Protein AF-0000000076161689 (afdb_homodimer)

Radius of gyration: 66.26 Å; Cα contacts (8 Å, |Δi|>4): 2945; chains: 2; bounding box: 105×232×129 Å

Structure (mmCIF, N/CA/C/O backbone):
data_AF-0000000076161689-model_v1
#
loop_
_entity.id
_entity.type
_entity.pdbx_description
1 polymer 'Tripartite motif-containing protein 2/3'
#
loop_
_atom_site.group_PDB
_atom_site.id
_atom_site.type_symbol
_atom_site.label_atom_id
_atom_site.label_alt_id
_atom_site.label_comp_id
_atom_site.label_asym_id
_atom_site.label_entity_id
_atom_site.label_seq_id
_atom_site.pdbx_PDB_ins_code
_atom_site.Cartn_x
_atom_site.Cartn_y
_atom_site.Cartn_z
_atom_site.occupancy
_atom_site.B_iso_or_equiv
_atom_site.auth_seq_id
_atom_site.auth_comp_id
_atom_site.auth_asym_id
_atom_site.auth_atom_id
_atom_site.pdbx_PDB_model_num
ATOM 1 N N . MET A 1 1 ? 11 -125.562 10.906 1 20.52 1 MET A N 1
ATOM 2 C CA . MET A 1 1 ? 11.852 -124.812 9.969 1 20.52 1 MET A CA 1
ATOM 3 C C . MET A 1 1 ? 11.023 -123.875 9.102 1 20.52 1 MET A C 1
ATOM 5 O O . MET A 1 1 ? 11.5 -123.375 8.07 1 20.52 1 MET A O 1
ATOM 9 N N . SER A 1 2 ? 9.891 -123.438 9.508 1 21.42 2 SER A N 1
ATOM 10 C CA . SER A 1 2 ? 8.742 -123 8.711 1 21.42 2 SER A CA 1
ATOM 11 C C . SER A 1 2 ? 9.023 -121.688 8.008 1 21.42 2 SER A C 1
ATOM 13 O O . SER A 1 2 ? 9.406 -120.75 8.648 1 21.42 2 SER A O 1
ATOM 15 N N . THR A 1 3 ? 9.508 -121.75 6.766 1 21.77 3 THR A N 1
ATOM 16 C CA . THR A 1 3 ? 10.219 -120.75 5.926 1 21.77 3 THR A CA 1
ATOM 17 C C . THR A 1 3 ? 9.305 -119.625 5.523 1 21.77 3 THR A C 1
ATOM 19 O O . THR A 1 3 ? 8.352 -119.812 4.766 1 21.77 3 THR A O 1
ATOM 22 N N . GLY A 1 4 ? 8.836 -118.875 6.43 1 22.89 4 GLY A N 1
ATOM 23 C CA . GLY A 1 4 ? 7.758 -117.938 6.211 1 22.89 4 GLY A CA 1
ATOM 24 C C . GLY A 1 4 ? 8.047 -116.938 5.086 1 22.89 4 GLY A C 1
ATOM 25 O O . GLY A 1 4 ? 9.109 -116.312 5.055 1 22.89 4 GLY A O 1
ATOM 26 N N . THR A 1 5 ? 7.613 -117.188 3.891 1 21.14 5 THR A N 1
ATOM 27 C CA . THR A 1 5 ? 7.91 -116.625 2.58 1 21.14 5 THR A CA 1
ATOM 28 C C . THR A 1 5 ? 7.566 -115.125 2.545 1 21.14 5 THR A C 1
ATOM 30 O O . THR A 1 5 ? 6.508 -114.75 3.023 1 21.14 5 THR A O 1
ATOM 33 N N . TYR A 1 6 ? 8.562 -114.25 2.6 1 22.48 6 TYR A N 1
ATOM 34 C CA . TYR A 1 6 ? 8.602 -112.812 2.65 1 22.48 6 TYR A CA 1
ATOM 35 C C . TYR A 1 6 ? 7.859 -112.188 1.468 1 22.48 6 TYR A C 1
ATOM 37 O O . TYR A 1 6 ? 8.305 -112.312 0.323 1 22.48 6 TYR A O 1
ATOM 45 N N . HIS A 1 7 ? 6.582 -112.375 1.318 1 21.75 7 HIS A N 1
ATOM 46 C CA . HIS A 1 7 ? 5.984 -112 0.054 1 21.75 7 HIS A CA 1
ATOM 47 C C . HIS A 1 7 ? 6.125 -110.5 -0.162 1 21.75 7 HIS A C 1
ATOM 49 O O . HIS A 1 7 ? 5.781 -109.688 0.717 1 21.75 7 HIS A O 1
ATOM 55 N N . PRO A 1 8 ? 7.09 -110.062 -0.901 1 19.89 8 PRO A N 1
ATOM 56 C CA . PRO A 1 8 ? 7.438 -108.625 -1.09 1 19.89 8 PRO A CA 1
ATOM 57 C C . PRO A 1 8 ? 6.254 -107.812 -1.563 1 19.89 8 PRO A C 1
ATOM 59 O O . PRO A 1 8 ? 5.504 -108.25 -2.447 1 19.89 8 PRO A O 1
ATOM 62 N N . VAL A 1 9 ? 5.496 -107.25 -0.678 1 21.73 9 VAL A N 1
ATOM 63 C CA . VAL A 1 9 ? 4.281 -106.5 -0.923 1 21.73 9 VAL A CA 1
ATOM 64 C C . VAL A 1 9 ? 4.555 -105.375 -1.964 1 21.73 9 VAL A C 1
ATOM 66 O O . VAL A 1 9 ? 5.441 -104.562 -1.778 1 21.73 9 VAL A O 1
ATOM 69 N N . MET A 1 10 ? 4.516 -105.75 -3.236 1 19.19 10 MET A N 1
ATOM 70 C CA . MET A 1 10 ? 4.703 -104.875 -4.398 1 19.19 10 MET A CA 1
ATOM 71 C C . MET A 1 10 ? 3.912 -103.562 -4.254 1 19.19 10 MET A C 1
ATOM 73 O O . MET A 1 10 ? 2.701 -103.625 -4.027 1 19.19 10 MET A O 1
ATOM 77 N N . THR A 1 11 ? 4.488 -102.625 -3.568 1 20.64 11 THR A N 1
ATOM 78 C CA . THR A 1 11 ? 4.078 -101.25 -3.312 1 20.64 11 THR A CA 1
ATOM 79 C C . THR A 1 11 ? 3.535 -100.562 -4.582 1 20.64 11 THR A C 1
ATOM 81 O O . THR A 1 11 ? 4.215 -100.562 -5.613 1 20.64 11 THR A O 1
ATOM 84 N N . GLN A 1 12 ? 2.354 -100.875 -4.922 1 21.53 12 GLN A N 1
ATOM 85 C CA . GLN A 1 12 ? 1.688 -100.438 -6.152 1 21.53 12 GLN A CA 1
ATOM 86 C C . GLN A 1 12 ? 1.974 -99 -6.461 1 21.53 12 GLN A C 1
ATOM 88 O O . GLN A 1 12 ? 2.027 -98.125 -5.555 1 21.53 12 GLN A O 1
ATOM 93 N N . PRO A 1 13 ? 2.688 -98.812 -7.598 1 21.22 13 PRO A N 1
ATOM 94 C CA . PRO A 1 13 ? 3.123 -97.438 -7.984 1 21.22 13 PRO A CA 1
ATOM 95 C C . PRO A 1 13 ? 1.995 -96.438 -7.922 1 21.22 13 PRO A C 1
ATOM 97 O O . PRO A 1 13 ? 0.84 -96.75 -8.203 1 21.22 13 PRO A O 1
ATOM 100 N N . PHE A 1 14 ? 1.988 -95.625 -6.875 1 22.86 14 PHE A N 1
ATOM 101 C CA . PHE A 1 14 ? 1.058 -94.5 -6.707 1 22.86 14 PHE A CA 1
ATOM 102 C C . PHE A 1 14 ? 0.894 -93.75 -8.008 1 22.86 14 PHE A C 1
ATOM 104 O O . PHE A 1 14 ? 1.88 -93.312 -8.602 1 22.86 14 PHE A O 1
ATOM 111 N N . ARG A 1 15 ? 0.041 -94.125 -8.898 1 24.28 15 ARG A N 1
ATOM 112 C CA . ARG A 1 15 ? -0.392 -93.438 -10.117 1 24.28 15 ARG A CA 1
ATOM 113 C C . ARG A 1 15 ? -0.561 -92 -9.883 1 24.28 15 ARG A C 1
ATOM 115 O O . ARG A 1 15 ? -1.323 -91.562 -9.008 1 24.28 15 ARG A O 1
ATOM 122 N N . VAL A 1 16 ? 0.512 -91.375 -10.039 1 25.28 16 VAL A N 1
ATOM 123 C CA . VAL A 1 16 ? 0.606 -89.875 -10.008 1 25.28 16 VAL A CA 1
ATOM 124 C C . VAL A 1 16 ? -0.542 -89.312 -10.812 1 25.28 16 VAL A C 1
ATOM 126 O O . VAL A 1 16 ? -0.515 -89.312 -12.039 1 25.28 16 VAL A O 1
ATOM 129 N N . GLN A 1 17 ? -1.638 -89.875 -10.742 1 23.42 17 GLN A N 1
ATOM 130 C CA . GLN A 1 17 ? -2.549 -89.312 -11.742 1 23.42 17 GLN A CA 1
ATOM 131 C C . GLN A 1 17 ? -2.639 -87.812 -11.641 1 23.42 17 GLN A C 1
ATOM 133 O O . GLN A 1 17 ? -3.42 -87.188 -12.352 1 23.42 17 GLN A O 1
ATOM 138 N N . SER A 1 18 ? -2.262 -87.312 -10.445 1 22.92 18 SER A N 1
ATOM 139 C CA . SER A 1 18 ? -2.617 -85.938 -10.734 1 22.92 18 SER A CA 1
ATOM 140 C C . SER A 1 18 ? -1.813 -85.375 -11.914 1 22.92 18 SER A C 1
ATOM 142 O O . SER A 1 18 ? -0.583 -85.438 -11.914 1 22.92 18 SER A O 1
ATOM 144 N N . LYS A 1 19 ? -2.275 -85.5 -13.141 1 29.8 19 LYS A N 1
ATOM 145 C CA . LYS A 1 19 ? -1.945 -84.688 -14.297 1 29.8 19 LYS A CA 1
ATOM 146 C C . LYS A 1 19 ? -1.659 -83.25 -13.883 1 29.8 19 LYS A C 1
ATOM 148 O O . LYS A 1 19 ? -2.582 -82.5 -13.586 1 29.8 19 LYS A O 1
ATOM 153 N N . THR A 1 20 ? -0.752 -83.125 -12.938 1 27.05 20 THR A N 1
ATOM 154 C CA . THR A 1 20 ? -0.222 -81.812 -12.602 1 27.05 20 THR A CA 1
ATOM 155 C C . THR A 1 20 ? -0.155 -80.938 -13.836 1 27.05 20 THR A C 1
ATOM 157 O O . THR A 1 20 ? 0.771 -81.062 -14.641 1 27.05 20 THR A O 1
ATOM 160 N N . SER A 1 21 ? -1.237 -80.938 -14.523 1 30.31 21 SER A N 1
ATOM 161 C CA . SER A 1 21 ? -1.254 -80.062 -15.664 1 30.31 21 SER A CA 1
ATOM 162 C C . SER A 1 21 ? -0.557 -78.75 -15.328 1 30.31 21 SER A C 1
ATOM 164 O O . SER A 1 21 ? -0.865 -78.062 -14.312 1 30.31 21 SER A O 1
ATOM 166 N N . ILE A 1 22 ? 0.67 -78.562 -15.469 1 32.72 22 ILE A N 1
ATOM 167 C CA . ILE A 1 22 ? 1.557 -77.438 -15.461 1 32.72 22 ILE A CA 1
ATOM 168 C C . ILE A 1 22 ? 0.802 -76.188 -15.961 1 32.72 22 ILE A C 1
ATOM 170 O O . ILE A 1 22 ? 1.415 -75.188 -16.328 1 32.72 22 ILE A O 1
ATOM 174 N N . ARG A 1 23 ? -0.477 -76.312 -16.375 1 38.06 23 ARG A N 1
ATOM 175 C CA . ARG A 1 23 ? -1.057 -75.125 -17.047 1 38.06 23 ARG A CA 1
ATOM 176 C C . ARG A 1 23 ? -1.142 -73.938 -16.109 1 38.06 23 ARG A C 1
ATOM 178 O O . ARG A 1 23 ? -1.622 -74.062 -14.984 1 38.06 23 ARG A O 1
ATOM 185 N N . PRO A 1 24 ? -0.338 -72.875 -16.219 1 38.34 24 PRO A N 1
ATOM 186 C CA . PRO A 1 24 ? -0.376 -71.625 -15.414 1 38.34 24 PRO A CA 1
ATOM 187 C C . PRO A 1 24 ? -1.799 -71.188 -15.086 1 38.34 24 PRO A C 1
ATOM 189 O O . PRO A 1 24 ? -2.707 -71.375 -15.906 1 38.34 24 PRO A O 1
ATOM 192 N N . GLN A 1 25 ? -2.348 -71.25 -13.914 1 40.84 25 GLN A N 1
ATOM 193 C CA . GLN A 1 25 ? -3.602 -70.75 -13.406 1 40.84 25 GLN A CA 1
ATOM 194 C C . GLN A 1 25 ? -3.934 -69.375 -14.094 1 40.84 25 GLN A C 1
ATOM 196 O O . GLN A 1 25 ? -3.047 -68.562 -14.32 1 40.84 25 GLN A O 1
ATOM 201 N N . ILE A 1 26 ? -5.02 -69.312 -15.008 1 51.94 26 ILE A N 1
ATOM 202 C CA . ILE A 1 26 ? -5.691 -68.188 -15.711 1 51.94 26 ILE A CA 1
ATOM 203 C C . ILE A 1 26 ? -5.711 -66.938 -14.844 1 51.94 26 ILE A C 1
ATOM 205 O O . ILE A 1 26 ? -6.355 -65.938 -15.188 1 51.94 26 ILE A O 1
ATOM 209 N N . GLU A 1 27 ? -5.043 -66.875 -13.672 1 47.16 27 GLU A N 1
ATOM 210 C CA . GLU A 1 27 ? -5.211 -65.812 -12.68 1 47.16 27 GLU A CA 1
ATOM 211 C C . GLU A 1 27 ? -4.922 -64.438 -13.281 1 47.16 27 GLU A C 1
ATOM 213 O O . GLU A 1 27 ? -5.387 -63.406 -12.766 1 47.16 27 GLU A O 1
ATOM 218 N N . HIS A 1 28 ? -4.422 -64.375 -14.531 1 58.31 28 HIS A N 1
ATOM 219 C CA . HIS A 1 28 ? -3.969 -63 -14.852 1 58.31 28 HIS A CA 1
ATOM 220 C C . HIS A 1 28 ? -4.77 -62.406 -16.016 1 58.31 28 HIS A C 1
ATOM 222 O O . HIS A 1 28 ? -4.379 -61.406 -16.594 1 58.31 28 HIS A O 1
ATOM 228 N N . VAL A 1 29 ? -5.934 -63 -16.422 1 68.62 29 VAL A N 1
ATOM 229 C CA . VAL A 1 29 ? -6.684 -62.438 -17.531 1 68.62 29 VAL A CA 1
ATOM 230 C C . VAL A 1 29 ? -7.582 -61.312 -17.031 1 68.62 29 VAL A C 1
ATOM 232 O O . VAL A 1 29 ? -8.328 -61.5 -16.062 1 68.62 29 VAL A O 1
ATOM 235 N N . ARG A 1 30 ? -7.457 -60.125 -17.547 1 71.56 30 ARG A N 1
ATOM 236 C CA . ARG A 1 30 ? -8.273 -58.969 -17.156 1 71.56 30 ARG A CA 1
ATOM 237 C C . ARG A 1 30 ? -9.742 -59.188 -17.516 1 71.56 30 ARG A C 1
ATOM 239 O O . ARG A 1 30 ? -10.047 -59.844 -18.516 1 71.56 30 ARG A O 1
ATOM 246 N N . GLN A 1 31 ? -10.602 -58.688 -16.766 1 72.31 31 GLN A N 1
ATOM 247 C CA . GLN A 1 31 ? -12.039 -58.781 -16.984 1 72.31 31 GLN A CA 1
ATOM 248 C C . GLN A 1 31 ? -12.422 -58.188 -18.344 1 72.31 31 GLN A C 1
ATOM 250 O O . GLN A 1 31 ? -13.305 -58.719 -19.016 1 72.31 31 GLN A O 1
ATOM 255 N N . LYS A 1 32 ? -11.711 -57.156 -18.766 1 77.88 32 LYS A N 1
ATOM 256 C CA . LYS A 1 32 ? -11.984 -56.469 -20.031 1 77.88 32 LYS A CA 1
ATOM 257 C C . LYS A 1 32 ? -11.766 -57.406 -21.219 1 77.88 32 LYS A C 1
ATOM 259 O O . LYS A 1 32 ? -12.367 -57.219 -22.281 1 77.88 32 LYS A O 1
ATOM 264 N N . PHE A 1 33 ? -10.992 -58.344 -20.938 1 83.31 33 PHE A N 1
ATOM 265 C CA . PHE A 1 33 ? -10.68 -59.312 -22 1 83.31 33 PHE A CA 1
ATOM 266 C C . PHE A 1 33 ? -11.844 -60.25 -22.25 1 83.31 33 PHE A C 1
ATOM 268 O O . PHE A 1 33 ? -11.984 -60.812 -23.344 1 83.31 33 PHE A O 1
ATOM 275 N N . LEU A 1 34 ? -12.727 -60.438 -21.312 1 84.5 34 LEU A N 1
ATOM 276 C CA . LEU A 1 34 ? -13.758 -61.469 -21.344 1 84.5 34 LEU A CA 1
ATOM 277 C C . LEU A 1 34 ? -15.102 -60.875 -21.766 1 84.5 34 LEU A C 1
ATOM 279 O O . LEU A 1 34 ? -16.047 -61.625 -22.062 1 84.5 34 LEU A O 1
ATOM 283 N N . GLU A 1 35 ? -15.172 -59.562 -21.812 1 87.12 35 GLU A N 1
ATOM 284 C CA . GLU A 1 35 ? -16.422 -58.875 -22.125 1 87.12 35 GLU A CA 1
ATOM 285 C C . GLU A 1 35 ? -16.266 -58 -23.359 1 87.12 35 GLU A C 1
ATOM 287 O O . GLU A 1 35 ? -15.164 -57.5 -23.641 1 87.12 35 GLU A O 1
ATOM 292 N N . CYS A 1 36 ? -17.297 -57.875 -24.062 1 90.19 36 CYS A N 1
ATOM 293 C CA . CYS A 1 36 ? -17.312 -56.938 -25.203 1 90.19 36 CYS A CA 1
ATOM 294 C C . CYS A 1 36 ? -17.266 -55.5 -24.719 1 90.19 36 CYS A C 1
ATOM 296 O O . CYS A 1 36 ? -18.047 -55.094 -23.859 1 90.19 36 CYS A O 1
ATOM 298 N N . TYR A 1 37 ? -16.453 -54.719 -25.297 1 85.38 37 TYR A N 1
ATOM 299 C CA . TYR A 1 37 ? -16.219 -53.344 -24.906 1 85.38 37 TYR A CA 1
ATOM 300 C C . TYR A 1 37 ? -17.438 -52.469 -25.203 1 85.38 37 TYR A C 1
ATOM 302 O O . TYR A 1 37 ? -17.672 -51.5 -24.5 1 85.38 37 TYR A O 1
ATOM 310 N N . VAL A 1 38 ? -18.25 -52.844 -26.172 1 89.25 38 VAL A N 1
ATOM 311 C CA . VAL A 1 38 ? -19.344 -52.031 -26.656 1 89.25 38 VAL A CA 1
ATOM 312 C C . VAL A 1 38 ? -20.609 -52.312 -25.844 1 89.25 38 VAL A C 1
ATOM 314 O O . VAL A 1 38 ? -21.219 -51.406 -25.297 1 89.25 38 VAL A O 1
ATOM 317 N N . CYS A 1 39 ? -21 -53.594 -25.703 1 90.31 39 CYS A N 1
ATOM 318 C CA . CYS A 1 39 ? -22.266 -53.906 -25.031 1 90.31 39 CYS A CA 1
ATOM 319 C C . CYS A 1 39 ? -22.016 -54.344 -23.594 1 90.31 39 CYS A C 1
ATOM 321 O O . CYS A 1 39 ? -22.953 -54.5 -22.812 1 90.31 39 CYS A O 1
ATOM 323 N N . ASN A 1 40 ? -20.844 -54.75 -23.203 1 88.12 40 ASN A N 1
ATOM 324 C CA . ASN A 1 40 ? -20.422 -55.125 -21.859 1 88.12 40 ASN A CA 1
ATOM 325 C C . ASN A 1 40 ? -20.984 -56.5 -21.469 1 88.12 40 ASN A C 1
ATOM 327 O O . ASN A 1 40 ? -21.141 -56.781 -20.281 1 88.12 40 ASN A O 1
ATOM 331 N N . GLU A 1 41 ? -21.297 -57.219 -22.422 1 84.75 41 GLU A N 1
ATOM 332 C CA . GLU A 1 41 ? -21.766 -58.562 -22.156 1 84.75 41 GLU A CA 1
ATOM 333 C C . GLU A 1 41 ? -20.625 -59.562 -22.312 1 84.75 41 GLU A C 1
ATOM 335 O O . GLU A 1 41 ? -19.688 -59.344 -23.078 1 84.75 41 GLU A O 1
ATOM 340 N N . ASP A 1 42 ? -20.719 -60.688 -21.641 1 84.56 42 ASP A N 1
ATOM 341 C CA . ASP A 1 42 ? -19.734 -61.75 -21.781 1 84.56 42 ASP A CA 1
ATOM 342 C C . ASP A 1 42 ? -19.812 -62.375 -23.156 1 84.56 42 ASP A C 1
ATOM 344 O O . ASP A 1 42 ? -20.906 -62.562 -23.703 1 84.56 42 ASP A O 1
ATOM 348 N N . PHE A 1 43 ? -18.656 -62.625 -23.703 1 87.38 43 PHE A N 1
ATOM 349 C CA . PHE A 1 43 ? -18.625 -63.312 -24.984 1 87.38 43 PHE A CA 1
ATOM 350 C C . PHE A 1 43 ? -19.219 -64.688 -24.859 1 87.38 43 PHE A C 1
ATOM 352 O O . PHE A 1 43 ? -19.078 -65.375 -23.828 1 87.38 43 PHE A O 1
ATOM 359 N N . ASN A 1 44 ? -19.953 -65.188 -25.844 1 79.88 44 ASN A N 1
ATOM 360 C CA . ASN A 1 44 ? -20.516 -66.5 -25.875 1 79.88 44 ASN A CA 1
ATOM 361 C C . ASN A 1 44 ? -20.562 -67.062 -27.297 1 79.88 44 ASN A C 1
ATOM 363 O O . ASN A 1 44 ? -20.125 -66.438 -28.234 1 79.88 44 ASN A O 1
ATOM 367 N N . GLU A 1 45 ? -21 -68.312 -27.406 1 78.12 45 GLU A N 1
ATOM 368 C CA . GLU A 1 45 ? -20.953 -69 -28.703 1 78.12 45 GLU A CA 1
ATOM 369 C C . GLU A 1 45 ? -22.25 -68.812 -29.469 1 78.12 45 GLU A C 1
ATOM 371 O O . GLU A 1 45 ? -22.391 -69.25 -30.609 1 78.12 45 GLU A O 1
ATOM 376 N N . THR A 1 46 ? -23.125 -67.938 -29.047 1 76.88 46 THR A N 1
ATOM 377 C CA . THR A 1 46 ? -24.438 -67.812 -29.672 1 76.88 46 THR A CA 1
ATOM 378 C C . THR A 1 46 ? -24.672 -66.375 -30.172 1 76.88 46 THR A C 1
ATOM 380 O O . THR A 1 46 ? -24.516 -66.125 -31.359 1 76.88 46 THR A O 1
ATOM 383 N N . ASP A 1 47 ? -24.812 -65.438 -29.266 1 77.38 47 ASP A N 1
ATOM 384 C CA . ASP A 1 47 ? -25.203 -64.062 -29.656 1 77.38 47 ASP A CA 1
ATOM 385 C C . ASP A 1 47 ? -24.016 -63.125 -29.516 1 77.38 47 ASP A C 1
ATOM 387 O O . ASP A 1 47 ? -24.016 -62.062 -30.125 1 77.38 47 ASP A O 1
ATOM 391 N N . HIS A 1 48 ? -23.156 -63.5 -28.703 1 88.62 48 HIS A N 1
ATOM 392 C CA . HIS A 1 48 ? -22.016 -62.594 -28.484 1 88.62 48 HIS A CA 1
ATOM 393 C C . HIS A 1 48 ? -20.703 -63.281 -28.844 1 88.62 48 HIS A C 1
ATOM 395 O O . HIS A 1 48 ? -19.766 -63.312 -28.047 1 88.62 48 HIS A O 1
ATOM 401 N N . ILE A 1 49 ? -20.594 -63.719 -30.125 1 90.19 49 ILE A N 1
ATOM 402 C CA . ILE A 1 49 ? -19.406 -64.375 -30.641 1 90.19 49 ILE A CA 1
ATOM 403 C C . ILE A 1 49 ? -18.266 -63.406 -30.797 1 90.19 49 ILE A C 1
ATOM 405 O O . ILE A 1 49 ? -18.406 -62.406 -31.484 1 90.19 49 ILE A O 1
ATOM 409 N N . PRO A 1 50 ? -17.203 -63.656 -30.141 1 93.06 50 PRO A N 1
ATOM 410 C CA . PRO A 1 50 ? -16.078 -62.719 -30.203 1 93.06 50 PRO A CA 1
ATOM 411 C C . PRO A 1 50 ? -15.406 -62.688 -31.578 1 93.06 50 PRO A C 1
ATOM 413 O O . PRO A 1 50 ? -15.031 -63.75 -32.094 1 93.06 50 PRO A O 1
ATOM 416 N N . ARG A 1 51 ? -15.336 -61.562 -32.156 1 93.38 51 ARG A N 1
ATOM 417 C CA . ARG A 1 51 ? -14.625 -61.344 -33.438 1 93.38 51 ARG A CA 1
ATOM 418 C C . ARG A 1 51 ? -13.477 -60.344 -33.25 1 93.38 51 ARG A C 1
ATOM 420 O O . ARG A 1 51 ? -13.656 -59.281 -32.625 1 93.38 51 ARG A O 1
ATOM 427 N N . THR A 1 52 ? -12.297 -60.688 -33.656 1 94.44 52 THR A N 1
ATOM 428 C CA . THR A 1 52 ? -11.102 -59.906 -33.406 1 94.44 52 THR A CA 1
ATOM 429 C C . THR A 1 52 ? -10.75 -59.062 -34.625 1 94.44 52 THR A C 1
ATOM 431 O O . THR A 1 52 ? -10.727 -59.594 -35.75 1 94.44 52 THR A O 1
ATOM 434 N N . LEU A 1 53 ? -10.539 -57.781 -34.438 1 94.06 53 LEU A N 1
ATOM 435 C CA . LEU A 1 53 ? -10.109 -56.875 -35.469 1 94.06 53 LEU A CA 1
ATOM 436 C C . LEU A 1 53 ? -8.594 -56.938 -35.656 1 94.06 53 LEU A C 1
ATOM 438 O O . LEU A 1 53 ? -7.883 -57.469 -34.812 1 94.06 53 LEU A O 1
ATOM 442 N N . PRO A 1 54 ? -8.086 -56.406 -36.812 1 92.69 54 PRO A N 1
ATOM 443 C CA . PRO A 1 54 ? -6.641 -56.438 -37.062 1 92.69 54 PRO A CA 1
ATOM 444 C C . PRO A 1 54 ? -5.863 -55.688 -35.969 1 92.69 54 PRO A C 1
ATOM 446 O O . PRO A 1 54 ? -4.676 -55.938 -35.781 1 92.69 54 PRO A O 1
ATOM 449 N N . CYS A 1 55 ? -6.492 -54.812 -35.25 1 94.12 55 CYS A N 1
ATOM 450 C CA . CYS A 1 55 ? -5.852 -54.094 -34.156 1 94.12 55 CYS A CA 1
ATOM 451 C C . CYS A 1 55 ? -5.824 -54.938 -32.875 1 94.12 55 CYS A C 1
ATOM 453 O O . CYS A 1 55 ? -5.391 -54.469 -31.828 1 94.12 55 CYS A O 1
ATOM 455 N N . LEU A 1 56 ? -6.344 -56.125 -32.938 1 93.88 56 LEU A N 1
ATOM 456 C CA . LEU A 1 56 ? -6.352 -57.156 -31.922 1 93.88 56 LEU A CA 1
ATOM 457 C C . LEU A 1 56 ? -7.367 -56.844 -30.828 1 93.88 56 LEU A C 1
ATOM 459 O O . LEU A 1 56 ? -7.355 -57.438 -29.766 1 93.88 56 LEU A O 1
ATOM 463 N N . HIS A 1 57 ? -8.141 -55.844 -31.062 1 92.56 57 HIS A N 1
ATOM 464 C CA . HIS A 1 57 ? -9.289 -55.625 -30.203 1 92.56 57 HIS A CA 1
ATOM 465 C C . HIS A 1 57 ? -10.492 -56.469 -30.641 1 92.56 57 HIS A C 1
ATOM 467 O O . HIS A 1 57 ? -10.617 -56.781 -31.828 1 92.56 57 HIS A O 1
ATOM 473 N N . CYS A 1 58 ? -11.227 -56.844 -29.672 1 93.31 58 CYS A N 1
ATOM 474 C CA . CYS A 1 58 ? -12.305 -57.812 -29.938 1 93.31 58 CYS A CA 1
ATOM 475 C C . CYS A 1 58 ? -13.664 -57.188 -29.641 1 93.31 58 CYS A C 1
ATOM 477 O O . CYS A 1 58 ? -13.82 -56.469 -28.641 1 93.31 58 CYS A O 1
ATOM 479 N N . VAL A 1 59 ? -14.633 -57.375 -30.562 1 93.62 59 VAL A N 1
ATOM 480 C CA . VAL A 1 59 ? -16.016 -56.969 -30.422 1 93.62 59 VAL A CA 1
ATOM 481 C C . VAL A 1 59 ? -16.953 -58.125 -30.781 1 93.62 59 VAL A C 1
ATOM 483 O O . VAL A 1 59 ? -16.609 -58.969 -31.609 1 93.62 59 VAL A O 1
ATOM 486 N N . CYS A 1 60 ? -18.062 -58.281 -30.078 1 93.56 60 CYS A N 1
ATOM 487 C CA . CYS A 1 60 ? -18.984 -59.344 -30.406 1 93.56 60 CYS A CA 1
ATOM 488 C C . CYS A 1 60 ? -19.641 -59.125 -31.75 1 93.56 60 CYS A C 1
ATOM 490 O O . CYS A 1 60 ? -19.719 -57.969 -32.219 1 93.56 60 CYS A O 1
ATOM 492 N N . GLU A 1 61 ? -20.125 -60.125 -32.344 1 93.44 61 GLU A N 1
ATOM 493 C CA . GLU A 1 61 ? -20.656 -60.094 -33.719 1 93.44 61 GLU A CA 1
ATOM 494 C C . GLU A 1 61 ? -21.828 -59.125 -33.812 1 93.44 61 GLU A C 1
ATOM 496 O O . GLU A 1 61 ? -21.922 -58.344 -34.781 1 93.44 61 GLU A O 1
ATOM 501 N N . VAL A 1 62 ? -22.703 -59 -32.812 1 91.94 62 VAL A N 1
ATOM 502 C CA . VAL A 1 62 ? -23.875 -58.125 -32.844 1 91.94 62 VAL A CA 1
ATOM 503 C C . VAL A 1 62 ? -23.438 -56.656 -32.812 1 91.94 62 VAL A C 1
ATOM 505 O O . VAL A 1 62 ? -23.938 -55.875 -33.625 1 91.94 62 VAL A O 1
ATOM 508 N N . CYS A 1 63 ? -22.578 -56.406 -31.922 1 93.62 63 CYS A N 1
ATOM 509 C CA . CYS A 1 63 ? -22.078 -55.062 -31.797 1 93.62 63 CYS A CA 1
ATOM 510 C C . CYS A 1 63 ? -21.266 -54.656 -33.031 1 93.62 63 CYS A C 1
ATOM 512 O O . CYS A 1 63 ? -21.312 -53.5 -33.438 1 93.62 63 CYS A O 1
ATOM 514 N N . MET A 1 64 ? -20.5 -55.531 -33.594 1 93.5 64 MET A N 1
ATOM 515 C CA . MET A 1 64 ? -19.703 -55.281 -34.781 1 93.5 64 MET A CA 1
ATOM 516 C C . MET A 1 64 ? -20.594 -54.844 -35.938 1 93.5 64 MET A C 1
ATOM 518 O O . MET A 1 64 ? -20.219 -53.969 -36.719 1 93.5 64 MET A O 1
ATOM 522 N N . GLU A 1 65 ? -21.719 -55.469 -36 1 91.75 65 GLU A N 1
ATOM 523 C CA . GLU A 1 65 ? -22.672 -55.094 -37.031 1 91.75 65 GLU A CA 1
ATOM 524 C C . GLU A 1 65 ? -23.188 -53.688 -36.875 1 91.75 65 GLU A C 1
ATOM 526 O O . GLU A 1 65 ? -23.391 -52.969 -37.844 1 91.75 65 GLU A O 1
ATOM 531 N N . SER A 1 66 ? -23.359 -53.406 -35.656 1 90.88 66 SER A N 1
ATOM 532 C CA . SER A 1 66 ? -23.844 -52.062 -35.344 1 90.88 66 SER A CA 1
ATOM 533 C C . SER A 1 66 ? -22.781 -51 -35.656 1 90.88 66 SER A C 1
ATOM 535 O O . SER A 1 66 ? -23.109 -49.844 -35.969 1 90.88 66 SER A O 1
ATOM 537 N N . LEU A 1 67 ? -21.5 -51.312 -35.5 1 91.25 67 LEU A N 1
ATOM 538 C CA . LEU A 1 67 ? -20.391 -50.375 -35.688 1 91.25 67 LEU A CA 1
ATOM 539 C C . LEU A 1 67 ? -20.031 -50.25 -37.188 1 91.25 67 LEU A C 1
ATOM 541 O O . LEU A 1 67 ? -19.328 -49.312 -37.562 1 91.25 67 LEU A O 1
ATOM 545 N N . LYS A 1 68 ? -20.516 -51.156 -37.969 1 90.62 68 LYS A N 1
ATOM 546 C CA . LYS A 1 68 ? -20.172 -51.219 -39.406 1 90.62 68 LYS A CA 1
ATOM 547 C C . LYS A 1 68 ? -20.766 -50.031 -40.125 1 90.62 68 LYS A C 1
ATOM 549 O O . LYS A 1 68 ? -21.953 -49.719 -40 1 90.62 68 LYS A O 1
ATOM 554 N N . THR A 1 69 ? -19.875 -49.219 -40.656 1 84 69 THR A N 1
ATOM 555 C CA . THR A 1 69 ? -20.281 -48.156 -41.562 1 84 69 THR A CA 1
ATOM 556 C C . THR A 1 69 ? -19.812 -48.469 -42.969 1 84 69 THR A C 1
ATOM 558 O O . THR A 1 69 ? -18.609 -48.469 -43.25 1 84 69 THR A O 1
ATOM 561 N N . ARG A 1 70 ? -20.688 -48.688 -43.906 1 82.06 70 ARG A N 1
ATOM 562 C CA . ARG A 1 70 ? -20.422 -49.031 -45.312 1 82.06 70 ARG A CA 1
ATOM 563 C C . ARG A 1 70 ? -19.562 -50.281 -45.375 1 82.06 70 ARG A C 1
ATOM 565 O O . ARG A 1 70 ? -20.016 -51.375 -45 1 82.06 70 ARG A O 1
ATOM 572 N N . ASP A 1 71 ? -18.234 -50.031 -45.594 1 86.38 71 ASP A N 1
ATOM 573 C CA . ASP A 1 71 ? -17.422 -51.25 -45.75 1 86.38 71 ASP A CA 1
ATOM 574 C C . ASP A 1 71 ? -16.25 -51.25 -44.781 1 86.38 71 ASP A C 1
ATOM 576 O O . ASP A 1 71 ? -15.234 -51.906 -45.031 1 86.38 71 ASP A O 1
ATOM 580 N N . SER A 1 72 ? -16.5 -50.469 -43.656 1 91 72 SER A N 1
ATOM 581 C CA . SER A 1 72 ? -15.43 -50.438 -42.656 1 91 72 SER A CA 1
ATOM 582 C C . SER A 1 72 ? -15.992 -50.406 -41.25 1 91 72 SER A C 1
ATOM 584 O O . SER A 1 72 ? -17.156 -50.062 -41.031 1 91 72 SER A O 1
ATOM 586 N N . VAL A 1 73 ? -15.211 -50.844 -40.281 1 93.44 73 VAL A N 1
ATOM 587 C CA . VAL A 1 73 ? -15.523 -50.781 -38.844 1 93.44 73 VAL A CA 1
ATOM 588 C C . VAL A 1 73 ? -14.445 -49.969 -38.125 1 93.44 73 VAL A C 1
ATOM 590 O O . VAL A 1 73 ? -13.25 -50.219 -38.312 1 93.44 73 VAL A O 1
ATOM 593 N N . VAL A 1 74 ? -14.891 -48.938 -37.438 1 91.81 74 VAL A N 1
ATOM 594 C CA . VAL A 1 74 ? -13.969 -48.188 -36.625 1 91.81 74 VAL A CA 1
ATOM 595 C C . VAL A 1 74 ? -13.93 -48.781 -35.219 1 91.81 74 VAL A C 1
ATOM 597 O O . VAL A 1 74 ? -14.961 -48.875 -34.531 1 91.81 74 VAL A O 1
ATOM 600 N N . CYS A 1 75 ? -12.734 -49.25 -34.844 1 93.62 75 CYS A N 1
ATOM 601 C CA . CYS A 1 75 ? -12.602 -49.875 -33.531 1 93.62 75 CYS A CA 1
ATOM 602 C C . CYS A 1 75 ? -12.922 -48.875 -32.406 1 93.62 75 CYS A C 1
ATOM 604 O O . CYS A 1 75 ? -12.32 -47.781 -32.344 1 93.62 75 CYS A O 1
ATOM 606 N N . PRO A 1 76 ? -13.812 -49.094 -31.625 1 90 76 PRO A N 1
ATOM 607 C CA . PRO A 1 76 ? -14.203 -48.156 -30.562 1 90 76 PRO A CA 1
ATOM 608 C C . PRO A 1 76 ? -13.109 -47.969 -29.516 1 90 76 PRO A C 1
ATOM 610 O O . PRO A 1 76 ? -13.133 -46.969 -28.781 1 90 76 PRO A O 1
ATOM 613 N N . GLU A 1 77 ? -12.172 -48.875 -29.344 1 88.94 77 GLU A N 1
ATOM 614 C CA . GLU A 1 77 ? -11.133 -48.812 -28.328 1 88.94 77 GLU A CA 1
ATOM 615 C C . GLU A 1 77 ? -9.938 -48 -28.812 1 88.94 77 GLU A C 1
ATOM 617 O O . GLU A 1 77 ? -9.375 -47.188 -28.062 1 88.94 77 GLU A O 1
ATOM 622 N N . CYS A 1 78 ? -9.5 -48.188 -30.094 1 90.94 78 CYS A N 1
ATOM 623 C CA . CYS A 1 78 ? -8.289 -47.5 -30.562 1 90.94 78 CYS A CA 1
ATOM 624 C C . CYS A 1 78 ? -8.617 -46.531 -31.703 1 90.94 78 CYS A C 1
ATOM 626 O O . CYS A 1 78 ? -7.734 -45.844 -32.188 1 90.94 78 CYS A O 1
ATOM 628 N N . ASN A 1 79 ? -9.875 -46.469 -32.25 1 89.94 79 ASN A N 1
ATOM 629 C CA . ASN A 1 79 ? -10.383 -45.531 -33.25 1 89.94 79 ASN A CA 1
ATOM 630 C C . ASN A 1 79 ? -9.773 -45.812 -34.625 1 89.94 79 ASN A C 1
ATOM 632 O O . ASN A 1 79 ? -9.82 -44.969 -35.5 1 89.94 79 ASN A O 1
ATOM 636 N N . GLU A 1 80 ? -9.117 -46.969 -34.75 1 91.31 80 GLU A N 1
ATOM 637 C CA . GLU A 1 80 ? -8.586 -47.344 -36.062 1 91.31 80 GLU A CA 1
ATOM 638 C C . GLU A 1 80 ? -9.688 -47.906 -36.938 1 91.31 80 GLU A C 1
ATOM 640 O O . GLU A 1 80 ? -10.555 -48.656 -36.469 1 91.31 80 GLU A O 1
ATOM 645 N N . SER A 1 81 ? -9.641 -47.688 -38.219 1 92.31 81 SER A N 1
ATOM 646 C CA . SER A 1 81 ? -10.625 -48.156 -39.188 1 92.31 81 SER A CA 1
ATOM 647 C C . SER A 1 81 ? -10.141 -49.406 -39.906 1 92.31 81 SER A C 1
ATOM 649 O O . SER A 1 81 ? -9 -49.469 -40.375 1 92.31 81 SER A O 1
ATOM 651 N N . HIS A 1 82 ? -10.961 -50.469 -39.938 1 93.38 82 HIS A N 1
ATOM 652 C CA . HIS A 1 82 ? -10.633 -51.75 -40.594 1 93.38 82 HIS A CA 1
ATOM 653 C C . HIS A 1 82 ? -11.68 -52.125 -41.625 1 93.38 82 HIS A C 1
ATOM 655 O O . HIS A 1 82 ? -12.883 -52.094 -41.344 1 93.38 82 HIS A O 1
ATOM 661 N N . PRO A 1 83 ? -11.258 -52.406 -42.781 1 93.12 83 PRO A N 1
ATOM 662 C CA . PRO A 1 83 ? -12.219 -52.844 -43.781 1 93.12 83 PRO A CA 1
ATOM 663 C C . PRO A 1 83 ? -12.859 -54.188 -43.438 1 93.12 83 PRO A C 1
ATOM 665 O O . PRO A 1 83 ? -12.195 -55.094 -42.906 1 93.12 83 PRO A O 1
ATOM 668 N N . VAL A 1 84 ? -14.141 -54.375 -43.75 1 92.25 84 VAL A N 1
ATOM 669 C CA . VAL A 1 84 ? -14.852 -55.625 -43.5 1 92.25 84 VAL A CA 1
ATOM 670 C C . VAL A 1 84 ? -14.531 -56.625 -44.594 1 92.25 84 VAL A C 1
ATOM 672 O O . VAL A 1 84 ? -14.805 -56.375 -45.781 1 92.25 84 VAL A O 1
ATOM 675 N N . PRO A 1 85 ? -13.938 -57.75 -44.188 1 90.12 85 PRO A N 1
ATOM 676 C CA . PRO A 1 85 ? -13.586 -58.75 -45.219 1 90.12 85 PRO A CA 1
ATOM 677 C C . PRO A 1 85 ? -14.805 -59.25 -46 1 90.12 85 PRO A C 1
ATOM 679 O O . PRO A 1 85 ? -15.734 -59.812 -45.406 1 90.12 85 PRO A O 1
ATOM 682 N N . ASN A 1 86 ? -14.836 -59.125 -47.25 1 87.44 86 ASN A N 1
ATOM 683 C CA . ASN A 1 86 ? -15.883 -59.594 -48.156 1 87.44 86 ASN A CA 1
ATOM 684 C C . ASN A 1 86 ? -17.25 -59.062 -47.719 1 87.44 86 ASN A C 1
ATOM 686 O O . ASN A 1 86 ? -18.281 -59.719 -47.969 1 87.44 86 ASN A O 1
ATOM 690 N N . GLY A 1 87 ? -17.328 -58.062 -47.031 1 86.38 87 GLY A N 1
ATOM 691 C CA . GLY A 1 87 ? -18.531 -57.312 -46.719 1 86.38 87 GLY A CA 1
ATOM 692 C C . GLY A 1 87 ? -19.312 -57.938 -45.562 1 86.38 87 GLY A C 1
ATOM 693 O O . GLY A 1 87 ? -20.406 -57.5 -45.219 1 86.38 87 GLY A O 1
ATOM 694 N N . ASP A 1 88 ? -18.828 -58.969 -44.938 1 91.25 88 ASP A N 1
ATOM 695 C CA . ASP A 1 88 ? -19.5 -59.656 -43.844 1 91.25 88 ASP A CA 1
ATOM 696 C C . ASP A 1 88 ? -18.625 -59.656 -42.594 1 91.25 88 ASP A C 1
ATOM 698 O O . ASP A 1 88 ? -17.5 -60.188 -42.625 1 91.25 88 ASP A O 1
ATOM 702 N N . VAL A 1 89 ? -19.156 -59.188 -41.5 1 92.25 89 VAL A N 1
ATOM 703 C CA . VAL A 1 89 ? -18.406 -59.062 -40.25 1 92.25 89 VAL A CA 1
ATOM 704 C C . VAL A 1 89 ? -18.047 -60.438 -39.719 1 92.25 89 VAL A C 1
ATOM 706 O O . VAL A 1 89 ? -17.109 -60.594 -38.938 1 92.25 89 VAL A O 1
ATOM 709 N N . LYS A 1 90 ? -18.781 -61.469 -40.156 1 90.12 90 LYS A N 1
ATOM 710 C CA . LYS A 1 90 ? -18.531 -62.844 -39.719 1 90.12 90 LYS A CA 1
ATOM 711 C C . LYS A 1 90 ? -17.203 -63.344 -40.25 1 90.12 90 LYS A C 1
ATOM 713 O O . LYS A 1 90 ? -16.688 -64.375 -39.781 1 90.12 90 LYS A O 1
ATOM 718 N N . ASN A 1 91 ? -16.766 -62.562 -41.25 1 90.25 91 ASN A N 1
ATOM 719 C CA . ASN A 1 91 ? -15.5 -62.969 -41.844 1 90.25 91 ASN A CA 1
ATOM 720 C C . ASN A 1 91 ? -14.305 -62.531 -41.031 1 90.25 91 ASN A C 1
ATOM 722 O O . ASN A 1 91 ? -13.164 -62.906 -41.281 1 90.25 91 ASN A O 1
ATOM 726 N N . PHE A 1 92 ? -14.539 -61.75 -40 1 92.38 92 PHE A N 1
ATOM 727 C CA . PHE A 1 92 ? -13.469 -61.5 -39.062 1 92.38 92 PHE A CA 1
ATOM 728 C C . PHE A 1 92 ? -13.172 -62.781 -38.25 1 92.38 92 PHE A C 1
ATOM 730 O O . PHE A 1 92 ? -14.07 -63.562 -37.969 1 92.38 92 PHE A O 1
ATOM 737 N N . GLU A 1 93 ? -11.984 -62.875 -37.938 1 90.06 93 GLU A N 1
ATOM 738 C CA . GLU A 1 93 ? -11.555 -64.125 -37.281 1 90.06 93 GLU A CA 1
ATOM 739 C C . GLU A 1 93 ? -12.266 -64.312 -35.938 1 90.06 93 GLU A C 1
ATOM 741 O O . GLU A 1 93 ? -12.328 -63.375 -35.125 1 90.06 93 GLU A O 1
ATOM 746 N N . LYS A 1 94 ? -12.836 -65.5 -35.844 1 90.12 94 LYS A N 1
ATOM 747 C CA . LYS A 1 94 ? -13.461 -65.875 -34.562 1 90.12 94 LYS A CA 1
ATOM 748 C C . LYS A 1 94 ? -12.406 -66.188 -33.5 1 90.12 94 LYS A C 1
ATOM 750 O O . LYS A 1 94 ? -11.453 -66.938 -33.781 1 90.12 94 LYS A O 1
ATOM 755 N N . ASP A 1 95 ? -12.602 -65.562 -32.344 1 90.06 95 ASP A N 1
ATOM 756 C CA . ASP A 1 95 ? -11.68 -65.75 -31.25 1 90.06 95 ASP A CA 1
ATOM 757 C C . ASP A 1 95 ? -12.203 -66.875 -30.344 1 90.06 95 ASP A C 1
ATOM 759 O O . ASP A 1 95 ? -12.883 -66.625 -29.344 1 90.06 95 ASP A O 1
ATOM 763 N N . GLY A 1 96 ? -11.859 -68.125 -30.688 1 83.81 96 GLY A N 1
ATOM 764 C CA . GLY A 1 96 ? -12.289 -69.25 -29.906 1 83.81 96 GLY A CA 1
ATOM 765 C C . GLY A 1 96 ? -11.656 -69.312 -28.531 1 83.81 96 GLY A C 1
ATOM 766 O O . GLY A 1 96 ? -12.258 -69.812 -27.578 1 83.81 96 GLY A O 1
ATOM 767 N N . CYS A 1 97 ? -10.492 -68.812 -28.5 1 83 97 CYS A N 1
ATOM 768 C CA . CYS A 1 97 ? -9.766 -68.75 -27.234 1 83 97 CYS A CA 1
ATOM 769 C C . CYS A 1 97 ? -10.547 -68 -26.156 1 83 97 CYS A C 1
ATOM 771 O O . CYS A 1 97 ? -10.695 -68.5 -25.031 1 83 97 CYS A O 1
ATOM 773 N N . ARG A 1 98 ? -11.047 -66.875 -26.5 1 85 98 ARG A N 1
ATOM 774 C CA . ARG A 1 98 ? -11.844 -66.125 -25.562 1 85 98 ARG A CA 1
ATOM 775 C C . ARG A 1 98 ? -13.07 -66.875 -25.109 1 85 98 ARG A C 1
ATOM 777 O O . ARG A 1 98 ? -13.438 -66.875 -23.938 1 85 98 ARG A O 1
ATOM 784 N N . GLY A 1 99 ? -13.602 -67.562 -26.016 1 78.88 99 GLY A N 1
ATOM 785 C CA . GLY A 1 99 ? -14.789 -68.312 -25.703 1 78.88 99 GLY A CA 1
ATOM 786 C C . GLY A 1 99 ? -14.539 -69.375 -24.672 1 78.88 99 GLY A C 1
ATOM 787 O O . GLY A 1 99 ? -15.297 -69.562 -23.703 1 78.88 99 GLY A O 1
ATOM 788 N N . TYR A 1 100 ? -13.492 -70.188 -24.859 1 78.56 100 TYR A N 1
ATOM 789 C CA . TYR A 1 100 ? -13.211 -71.25 -23.922 1 78.56 100 TYR A CA 1
ATOM 790 C C . TYR A 1 100 ? -12.812 -70.688 -22.547 1 78.56 100 TYR A C 1
ATOM 792 O O . TYR A 1 100 ? -13.133 -71.312 -21.516 1 78.56 100 TYR A O 1
ATOM 800 N N . LEU A 1 101 ? -12.141 -69.562 -22.641 1 81.69 101 LEU A N 1
ATOM 801 C CA . LEU A 1 101 ? -11.711 -68.938 -21.375 1 81.69 101 LEU A CA 1
ATOM 802 C C . LEU A 1 101 ? -12.906 -68.5 -20.562 1 81.69 101 LEU A C 1
ATOM 804 O O . LEU A 1 101 ? -12.938 -68.688 -19.344 1 81.69 101 LEU A O 1
ATOM 808 N N . VAL A 1 102 ? -13.883 -67.875 -21.234 1 82.19 102 VAL A N 1
ATOM 809 C CA . VAL A 1 102 ? -15.109 -67.438 -20.562 1 82.19 102 VAL A CA 1
ATOM 810 C C . VAL A 1 102 ? -15.805 -68.688 -19.984 1 82.19 102 VAL A C 1
ATOM 812 O O . VAL A 1 102 ? -16.234 -68.625 -18.828 1 82.19 102 VAL A O 1
ATOM 815 N N . ASN A 1 103 ? -15.836 -69.75 -20.734 1 80.88 103 ASN A N 1
ATOM 816 C CA . ASN A 1 103 ? -16.469 -70.938 -20.281 1 80.88 103 ASN A CA 1
ATOM 817 C C . ASN A 1 103 ? -15.742 -71.562 -19.078 1 80.88 103 ASN A C 1
ATOM 819 O O . ASN A 1 103 ? -16.375 -72 -18.125 1 80.88 103 ASN A O 1
ATOM 823 N N . TYR A 1 104 ? -14.5 -71.562 -19.188 1 80.69 104 TYR A N 1
ATOM 824 C CA . TYR A 1 104 ? -13.68 -72.125 -18.109 1 80.69 104 TYR A CA 1
ATOM 825 C C . TYR A 1 104 ? -13.93 -71.375 -16.812 1 80.69 104 TYR A C 1
ATOM 827 O O . TYR A 1 104 ? -14.125 -71.938 -15.766 1 80.69 104 TYR A O 1
ATOM 835 N N . LEU A 1 105 ? -13.898 -70 -16.922 1 78.19 105 LEU A N 1
ATOM 836 C CA . LEU A 1 105 ? -14.062 -69.188 -15.727 1 78.19 105 LEU A CA 1
ATOM 837 C C . LEU A 1 105 ? -15.477 -69.312 -15.164 1 78.19 105 LEU A C 1
ATOM 839 O O . LEU A 1 105 ? -15.664 -69.312 -13.945 1 78.19 105 LEU A O 1
ATOM 843 N N . GLN A 1 106 ? -16.406 -69.438 -16.047 1 78.12 106 GLN A N 1
ATOM 844 C CA . GLN A 1 106 ? -17.797 -69.625 -15.617 1 78.12 106 GLN A CA 1
ATOM 845 C C . GLN A 1 106 ? -17.953 -71 -14.875 1 78.12 106 GLN A C 1
ATOM 847 O O . GLN A 1 106 ? -18.656 -71.062 -13.867 1 78.12 106 GLN A O 1
ATOM 852 N N . VAL A 1 107 ? -17.344 -71.938 -15.352 1 80.5 107 VAL A N 1
ATOM 853 C CA . VAL A 1 107 ? -17.406 -73.25 -14.742 1 80.5 107 VAL A CA 1
ATOM 854 C C . VAL A 1 107 ? -16.734 -73.25 -13.375 1 80.5 107 VAL A C 1
ATOM 856 O O . VAL A 1 107 ? -17.25 -73.812 -12.414 1 80.5 107 VAL A O 1
ATOM 859 N N . GLN A 1 108 ? -15.633 -72.562 -13.289 1 74.56 108 GLN A N 1
ATOM 860 C CA . GLN A 1 108 ? -14.891 -72.5 -12.039 1 74.56 108 GLN A CA 1
ATOM 861 C C . GLN A 1 108 ? -15.656 -71.688 -10.992 1 74.56 108 GLN A C 1
ATOM 863 O O . GLN A 1 108 ? -15.617 -72 -9.805 1 74.56 108 GLN A O 1
ATOM 868 N N . ALA A 1 109 ? -16.188 -70.625 -11.398 1 70.94 109 ALA A N 1
ATOM 869 C CA . ALA A 1 109 ? -16.891 -69.75 -10.469 1 70.94 109 ALA A CA 1
ATOM 870 C C . ALA A 1 109 ? -18.188 -70.375 -9.977 1 70.94 109 ALA A C 1
ATOM 872 O O . ALA A 1 109 ? -18.766 -69.938 -8.977 1 70.94 109 ALA A O 1
ATOM 873 N N . ASN A 1 110 ? -18.484 -71.625 -10.266 1 60.66 110 ASN A N 1
ATOM 874 C CA . ASN A 1 110 ? -19.656 -72.375 -9.812 1 60.66 110 ASN A CA 1
ATOM 875 C C . ASN A 1 110 ? -20.938 -71.625 -9.969 1 60.66 110 ASN A C 1
ATOM 877 O O . ASN A 1 110 ? -21.844 -71.688 -9.133 1 60.66 110 ASN A O 1
ATOM 881 N N . GLU A 1 111 ? -20.891 -70.562 -10.82 1 57.56 111 GLU A N 1
ATOM 882 C CA . GLU A 1 111 ? -22.062 -69.688 -10.805 1 57.56 111 GLU A CA 1
ATOM 883 C C . GLU A 1 111 ? -23.203 -70.312 -11.641 1 57.56 111 GLU A C 1
ATOM 885 O O . GLU A 1 111 ? -22.953 -71 -12.617 1 57.56 111 GLU A O 1
ATOM 890 N N . THR A 1 112 ? -24.344 -70.375 -11.195 1 59.09 112 THR A N 1
ATOM 891 C CA . THR A 1 112 ? -25.641 -70.625 -11.805 1 59.09 112 THR A CA 1
ATOM 892 C C . THR A 1 112 ? -25.766 -69.875 -13.133 1 59.09 112 THR A C 1
ATOM 894 O O . THR A 1 112 ? -26.812 -69.938 -13.781 1 59.09 112 THR A O 1
ATOM 897 N N . ALA A 1 113 ? -24.656 -69.438 -13.641 1 68.62 113 ALA A N 1
ATOM 898 C CA . ALA A 1 113 ? -24.797 -68.5 -14.75 1 68.62 113 ALA A CA 1
ATOM 899 C C . ALA A 1 113 ? -24.578 -69.188 -16.094 1 68.62 113 ALA A C 1
ATOM 901 O O . ALA A 1 113 ? -24.719 -68.562 -17.141 1 68.62 113 ALA A O 1
ATOM 902 N N . ILE A 1 114 ? -24.219 -70.375 -16.062 1 79.25 114 ILE A N 1
ATOM 903 C CA . ILE A 1 114 ? -24.031 -71.062 -17.344 1 79.25 114 ILE A CA 1
ATOM 904 C C . ILE A 1 114 ? -25.375 -71.375 -17.984 1 79.25 114 ILE A C 1
ATOM 906 O O . ILE A 1 114 ? -26.281 -71.938 -17.359 1 79.25 114 ILE A O 1
ATOM 910 N N . THR A 1 115 ? -25.5 -70.875 -19.156 1 80.88 115 THR A N 1
ATOM 911 C CA . THR A 1 115 ? -26.781 -71 -19.859 1 80.88 115 THR A CA 1
ATOM 912 C C . THR A 1 115 ? -26.656 -72.062 -20.953 1 80.88 115 THR A C 1
ATOM 914 O O . THR A 1 115 ? -25.562 -72.312 -21.484 1 80.88 115 THR A O 1
ATOM 917 N N . CYS A 1 116 ? -27.75 -72.75 -21.141 1 85 116 CYS A N 1
ATOM 918 C CA . CYS A 1 116 ? -27.812 -73.75 -22.219 1 85 116 CYS A CA 1
ATOM 919 C C . CYS A 1 116 ? -27.641 -73.062 -23.578 1 85 116 CYS A C 1
ATOM 921 O O . CYS A 1 116 ? -28.281 -72.062 -23.859 1 85 116 CYS A O 1
ATOM 923 N N . ASP A 1 117 ? -26.766 -73.5 -24.5 1 79 117 ASP A N 1
ATOM 924 C CA . ASP A 1 117 ? -26.453 -72.938 -25.797 1 79 117 ASP A CA 1
ATOM 925 C C . ASP A 1 117 ? -27.484 -73.375 -26.844 1 79 117 ASP A C 1
ATOM 927 O O . ASP A 1 117 ? -27.547 -72.75 -27.922 1 79 117 ASP A O 1
ATOM 931 N N . GLU A 1 118 ? -28.297 -74.312 -26.531 1 79.12 118 GLU A N 1
ATOM 932 C CA . GLU A 1 118 ? -29.188 -74.875 -27.547 1 79.12 118 GLU A CA 1
ATOM 933 C C . GLU A 1 118 ? -30.625 -74.375 -27.375 1 79.12 118 GLU A C 1
ATOM 935 O O . GLU A 1 118 ? -31.297 -74.062 -28.359 1 79.12 118 GLU A O 1
ATOM 940 N N . CYS A 1 119 ? -31.031 -74.375 -26.156 1 78.38 119 CYS A N 1
ATOM 941 C CA . CYS A 1 119 ? -32.469 -74.062 -26 1 78.38 119 CYS A CA 1
ATOM 942 C C . CYS A 1 119 ? -32.688 -72.562 -25.922 1 78.38 119 CYS A C 1
ATOM 944 O O . CYS A 1 119 ? -31.781 -71.812 -25.516 1 78.38 119 CYS A O 1
ATOM 946 N N . SER A 1 120 ? -33.75 -71.938 -26.562 1 73.25 120 SER A N 1
ATOM 947 C CA . SER A 1 120 ? -34.094 -70.562 -26.641 1 73.25 120 SER A CA 1
ATOM 948 C C . SER A 1 120 ? -34.5 -70 -25.281 1 73.25 120 SER A C 1
ATOM 950 O O . SER A 1 120 ? -34.5 -68.75 -25.062 1 73.25 120 SER A O 1
ATOM 952 N N . ASN A 1 121 ? -34.812 -70.75 -24.297 1 71 121 ASN A N 1
ATOM 953 C CA . ASN A 1 121 ? -35.344 -70.312 -23.016 1 71 121 ASN A CA 1
ATOM 954 C C . ASN A 1 121 ? -34.219 -70 -22.031 1 71 121 ASN A C 1
ATOM 956 O O . ASN A 1 121 ? -34.5 -69.625 -20.875 1 71 121 ASN A O 1
ATOM 960 N N . LYS A 1 122 ? -32.969 -69.875 -22.406 1 73 122 LYS A N 1
ATOM 961 C CA . LYS A 1 122 ? -31.797 -69.562 -21.609 1 73 122 LYS A CA 1
ATOM 962 C C . LYS A 1 122 ? -31.797 -70.25 -20.266 1 73 122 LYS A C 1
ATOM 964 O O . LYS A 1 122 ? -31.594 -69.625 -19.234 1 73 122 LYS A O 1
ATOM 969 N N . ARG A 1 123 ? -32.125 -71.562 -20.25 1 80.5 123 ARG A N 1
ATOM 970 C CA . ARG A 1 123 ? -32.094 -72.375 -19.031 1 80.5 123 ARG A CA 1
ATOM 971 C C . ARG A 1 123 ? -30.656 -72.625 -18.594 1 80.5 123 ARG A C 1
ATOM 973 O O . ARG A 1 123 ? -29.703 -72.375 -19.344 1 80.5 123 ARG A O 1
ATOM 980 N N . ARG A 1 124 ? -30.609 -73.062 -17.359 1 83.44 124 ARG A N 1
ATOM 981 C CA . ARG A 1 124 ? -29.312 -73.375 -16.797 1 83.44 124 ARG A CA 1
ATOM 982 C C . ARG A 1 124 ? -28.656 -74.562 -17.469 1 83.44 124 ARG A C 1
ATOM 984 O O . ARG A 1 124 ? -29.297 -75.625 -17.656 1 83.44 124 ARG A O 1
ATOM 991 N N . GLY A 1 125 ? -27.391 -74.312 -18.016 1 85.25 125 GLY A N 1
ATOM 992 C CA . GLY A 1 125 ? -26.625 -75.438 -18.562 1 85.25 125 GLY A CA 1
ATOM 993 C C . GLY A 1 125 ? -26.078 -76.375 -17.5 1 85.25 125 GLY A C 1
ATOM 994 O O . GLY A 1 125 ? -25.281 -75.938 -16.656 1 85.25 125 GLY A O 1
ATOM 995 N N . THR A 1 126 ? -26.547 -77.625 -17.516 1 86.38 126 THR A N 1
ATOM 996 C CA . THR A 1 126 ? -26.156 -78.625 -16.469 1 86.38 126 THR A CA 1
ATOM 997 C C . THR A 1 126 ? -25.125 -79.562 -17 1 86.38 126 THR A C 1
ATOM 999 O O . THR A 1 126 ? -24.422 -80.25 -16.219 1 86.38 126 THR A O 1
ATOM 1002 N N . HIS A 1 127 ? -25.109 -79.688 -18.281 1 88.19 127 HIS A N 1
ATOM 1003 C CA . HIS A 1 127 ? -24.188 -80.625 -18.891 1 88.19 127 HIS A CA 1
ATOM 1004 C C . HIS A 1 127 ? -23.422 -80 -20.047 1 88.19 127 HIS A C 1
ATOM 1006 O O . HIS A 1 127 ? -23.797 -78.938 -20.516 1 88.19 127 HIS A O 1
ATOM 1012 N N . ARG A 1 128 ? -22.281 -80.625 -20.453 1 88 128 ARG A N 1
ATOM 1013 C CA . ARG A 1 128 ? -21.5 -80.125 -21.594 1 88 128 ARG A CA 1
ATOM 1014 C C . ARG A 1 128 ? -21.172 -81.312 -22.547 1 88 128 ARG A C 1
ATOM 1016 O O . ARG A 1 128 ? -20.75 -82.375 -22.109 1 88 128 ARG A O 1
ATOM 1023 N N . CYS A 1 129 ? -21.469 -81.062 -23.766 1 86.75 129 CYS A N 1
ATOM 1024 C CA . CYS A 1 129 ? -21.094 -82 -24.781 1 86.75 129 CYS A CA 1
ATOM 1025 C C . CYS A 1 129 ? -19.656 -81.812 -25.25 1 86.75 129 CYS A C 1
ATOM 1027 O O . CYS A 1 129 ? -19.312 -80.688 -25.672 1 86.75 129 CYS A O 1
ATOM 1029 N N . LYS A 1 130 ? -18.797 -82.688 -25.203 1 78.69 130 LYS A N 1
ATOM 1030 C CA . LYS A 1 130 ? -17.391 -82.562 -25.547 1 78.69 130 LYS A CA 1
ATOM 1031 C C . LYS A 1 130 ? -17.188 -82.312 -27.031 1 78.69 130 LYS A C 1
ATOM 1033 O O . LYS A 1 130 ? -16.391 -81.5 -27.422 1 78.69 130 LYS A O 1
ATOM 1038 N N . GLU A 1 131 ? -17.938 -83 -27.797 1 74.81 131 GLU A N 1
ATOM 1039 C CA . GLU A 1 131 ? -17.766 -82.875 -29.25 1 74.81 131 GLU A CA 1
ATOM 1040 C C . GLU A 1 131 ? -18.312 -81.562 -29.797 1 74.81 131 GLU A C 1
ATOM 1042 O O . GLU A 1 131 ? -17.719 -81 -30.688 1 74.81 131 GLU A O 1
ATOM 1047 N N . CYS A 1 132 ? -19.422 -81.125 -29.25 1 76.12 132 CYS A N 1
ATOM 1048 C CA . CYS A 1 132 ? -20.047 -79.938 -29.734 1 76.12 132 CYS A CA 1
ATOM 1049 C C . CYS A 1 132 ? -19.531 -78.688 -28.984 1 76.12 132 CYS A C 1
ATOM 1051 O O . CYS A 1 132 ? -19.734 -77.562 -29.406 1 76.12 132 CYS A O 1
ATOM 1053 N N . SER A 1 133 ? -18.828 -78.938 -27.938 1 77.5 133 SER A N 1
ATOM 1054 C CA . SER A 1 133 ? -18.344 -77.938 -27.047 1 77.5 133 SER A CA 1
ATOM 1055 C C . SER A 1 133 ? -19.469 -77 -26.641 1 77.5 133 SER A C 1
ATOM 1057 O O . SER A 1 133 ? -19.312 -75.75 -26.688 1 77.5 133 SER A O 1
ATOM 1059 N N . GLN A 1 134 ? -20.688 -77.5 -26.281 1 80.75 134 GLN A N 1
ATOM 1060 C CA . GLN A 1 134 ? -21.844 -76.688 -25.906 1 80.75 134 GLN A CA 1
ATOM 1061 C C . GLN A 1 134 ? -22.406 -77.188 -24.562 1 80.75 134 GLN A C 1
ATOM 1063 O O . GLN A 1 134 ? -22.375 -78.312 -24.219 1 80.75 134 GLN A O 1
ATOM 1068 N N . PHE A 1 135 ? -22.859 -76.125 -23.875 1 85.19 135 PHE A N 1
ATOM 1069 C CA . PHE A 1 135 ? -23.562 -76.438 -22.641 1 85.19 135 PHE A CA 1
ATOM 1070 C C . PHE A 1 135 ? -25.031 -76.75 -22.922 1 85.19 135 PHE A C 1
ATOM 1072 O O . PHE A 1 135 ? -25.656 -76.125 -23.75 1 85.19 135 PHE A O 1
ATOM 1079 N N . LEU A 1 136 ? -25.484 -77.812 -22.25 1 88.25 136 LEU A N 1
ATOM 1080 C CA . LEU A 1 136 ? -26.844 -78.25 -22.469 1 88.25 136 LEU A CA 1
ATOM 1081 C C . LEU A 1 136 ? -27.609 -78.312 -21.141 1 88.25 136 LEU A C 1
ATOM 1083 O O . LEU A 1 136 ? -27.047 -78.688 -20.109 1 88.25 136 LEU A O 1
ATOM 1087 N N . CYS A 1 137 ? -28.812 -77.875 -21.234 1 88.56 137 CYS A N 1
ATOM 1088 C CA . CYS A 1 137 ? -29.672 -78.125 -20.078 1 88.56 137 CYS A CA 1
ATOM 1089 C C . CYS A 1 137 ? -30.125 -79.562 -20.016 1 88.56 137 CYS A C 1
ATOM 1091 O O . CYS A 1 137 ? -29.797 -80.375 -20.891 1 88.56 137 CYS A O 1
ATOM 1093 N N . ASN A 1 138 ? -30.891 -79.938 -19.016 1 88.81 138 ASN A N 1
ATOM 1094 C CA . ASN A 1 138 ? -31.328 -81.312 -18.812 1 88.81 138 ASN A CA 1
ATOM 1095 C C . ASN A 1 138 ? -32.188 -81.812 -19.984 1 88.81 138 ASN A C 1
ATOM 1097 O O . ASN A 1 138 ? -31.969 -82.875 -20.484 1 88.81 138 ASN A O 1
ATOM 1101 N N . ASP A 1 139 ? -33 -80.875 -20.469 1 89.44 139 ASP A N 1
ATOM 1102 C CA . ASP A 1 139 ? -33.875 -81.25 -21.562 1 89.44 139 ASP A CA 1
ATOM 1103 C C . ASP A 1 139 ? -33.094 -81.438 -22.859 1 89.44 139 ASP A C 1
ATOM 1105 O O . ASP A 1 139 ? -33.344 -82.438 -23.609 1 89.44 139 ASP A O 1
ATOM 1109 N N . CYS A 1 140 ? -32.25 -80.562 -23.062 1 89.88 140 CYS A N 1
ATOM 1110 C CA . CYS A 1 140 ? -31.484 -80.562 -24.281 1 89.88 140 CYS A CA 1
ATOM 1111 C C . CYS A 1 140 ? -30.469 -81.75 -24.266 1 89.88 140 CYS A C 1
ATOM 1113 O O . CYS A 1 140 ? -30.141 -82.312 -25.297 1 89.88 140 CYS A O 1
ATOM 1115 N N . THR A 1 141 ? -30.078 -82.062 -23.062 1 90.62 141 THR A N 1
ATOM 1116 C CA . THR A 1 141 ? -29.219 -83.25 -22.922 1 90.62 141 THR A CA 1
ATOM 1117 C C . THR A 1 141 ? -29.938 -84.5 -23.359 1 90.62 141 THR A C 1
ATOM 1119 O O . THR A 1 141 ? -29.375 -85.312 -24.094 1 90.62 141 THR A O 1
ATOM 1122 N N . ASP A 1 142 ? -31.156 -84.562 -22.984 1 89.5 142 ASP A N 1
ATOM 1123 C CA . ASP A 1 142 ? -31.969 -85.688 -23.344 1 89.5 142 ASP A CA 1
ATOM 1124 C C . ASP A 1 142 ? -32.156 -85.812 -24.859 1 89.5 142 ASP A C 1
ATOM 1126 O O . ASP A 1 142 ? -32.062 -86.875 -25.453 1 89.5 142 ASP A O 1
ATOM 1130 N N . ALA A 1 143 ? -32.406 -84.688 -25.375 1 88.94 143 ALA A N 1
ATOM 1131 C CA . ALA A 1 143 ? -32.594 -84.625 -26.812 1 88.94 143 ALA A CA 1
ATOM 1132 C C . ALA A 1 143 ? -31.312 -84.938 -27.562 1 88.94 143 ALA A C 1
ATOM 1134 O O . ALA A 1 143 ? -31.344 -85.688 -28.562 1 88.94 143 ALA A O 1
ATOM 1135 N N . HIS A 1 144 ? -30.203 -84.438 -27.062 1 87.25 144 HIS A N 1
ATOM 1136 C CA . HIS A 1 144 ? -28.891 -84.688 -27.641 1 87.25 144 HIS A CA 1
ATOM 1137 C C . HIS A 1 144 ? -28.531 -86.188 -27.641 1 87.25 144 HIS A C 1
ATOM 1139 O O . HIS A 1 144 ? -27.984 -86.688 -28.609 1 87.25 144 HIS A O 1
ATOM 1145 N N . MET A 1 145 ? -28.969 -86.938 -26.656 1 87.88 145 MET A N 1
ATOM 1146 C CA . MET A 1 145 ? -28.641 -88.312 -26.5 1 87.88 145 MET A CA 1
ATOM 1147 C C . MET A 1 145 ? -29.562 -89.188 -27.344 1 87.88 145 MET A C 1
ATOM 1149 O O . MET A 1 145 ? -29.25 -90.375 -27.609 1 87.88 145 MET A O 1
ATOM 1153 N N . LYS A 1 146 ? -30.625 -88.562 -27.891 1 86.94 146 LYS A N 1
ATOM 1154 C CA . LYS A 1 146 ? -31.609 -89.312 -28.656 1 86.94 146 LYS A CA 1
ATOM 1155 C C . LYS A 1 146 ? -31.391 -89.125 -30.156 1 86.94 146 LYS A C 1
ATOM 1157 O O . LYS A 1 146 ? -31.844 -89.938 -30.969 1 86.94 146 LYS A O 1
ATOM 1162 N N . THR A 1 147 ? -30.766 -88.062 -30.438 1 85.69 147 THR A N 1
ATOM 1163 C CA . THR A 1 147 ? -30.562 -87.75 -31.859 1 85.69 147 THR A CA 1
ATOM 1164 C C . THR A 1 147 ? -29.469 -88.625 -32.438 1 85.69 147 THR A C 1
ATOM 1166 O O . THR A 1 147 ? -28.391 -88.75 -31.859 1 85.69 147 THR A O 1
ATOM 1169 N N . LYS A 1 148 ? -29.656 -89.188 -33.594 1 80.5 148 LYS A N 1
ATOM 1170 C CA . LYS A 1 148 ? -28.797 -90.125 -34.219 1 80.5 148 LYS A CA 1
ATOM 1171 C C . LYS A 1 148 ? -27.391 -89.562 -34.438 1 80.5 148 LYS A C 1
ATOM 1173 O O . LYS A 1 148 ? -26.391 -90.25 -34.188 1 80.5 148 LYS A O 1
ATOM 1178 N N . VAL A 1 149 ? -27.219 -88.438 -34.719 1 79.75 149 VAL A N 1
ATOM 1179 C CA . VAL A 1 149 ? -25.938 -87.812 -35.062 1 79.75 149 VAL A CA 1
ATOM 1180 C C . VAL A 1 149 ? -25.141 -87.5 -33.812 1 79.75 149 VAL A C 1
ATOM 1182 O O . VAL A 1 149 ? -23.906 -87.562 -33.812 1 79.75 149 VAL A O 1
ATOM 1185 N N . THR A 1 150 ? -25.812 -87.312 -32.625 1 81.25 150 THR A N 1
ATOM 1186 C CA . THR A 1 150 ? -25.109 -86.812 -31.453 1 81.25 150 THR A CA 1
ATOM 1187 C C . THR A 1 150 ? -25.141 -87.875 -30.344 1 81.25 150 THR A C 1
ATOM 1189 O O . THR A 1 150 ? -24.578 -87.688 -29.266 1 81.25 150 THR A O 1
ATOM 1192 N N . LYS A 1 151 ? -25.781 -88.938 -30.531 1 81.69 151 LYS A N 1
ATOM 1193 C CA . LYS A 1 151 ? -25.984 -90 -29.531 1 81.69 151 LYS A CA 1
ATOM 1194 C C . LYS A 1 151 ? -24.656 -90.5 -28.984 1 81.69 151 LYS A C 1
ATOM 1196 O O . LYS A 1 151 ? -24.562 -90.938 -27.844 1 81.69 151 LYS A O 1
ATOM 1201 N N . ARG A 1 152 ? -23.625 -90.438 -29.75 1 82.31 152 ARG A N 1
ATOM 1202 C CA . ARG A 1 152 ? -22.344 -91 -29.344 1 82.31 152 ARG A CA 1
ATOM 1203 C C . ARG A 1 152 ? -21.453 -89.938 -28.719 1 82.31 152 ARG A C 1
ATOM 1205 O O . ARG A 1 152 ? -20.312 -90.188 -28.344 1 82.31 152 ARG A O 1
ATOM 1212 N N . HIS A 1 153 ? -22 -88.75 -28.547 1 84.81 153 HIS A N 1
ATOM 1213 C CA . HIS A 1 153 ? -21.188 -87.688 -27.969 1 84.81 153 HIS A CA 1
ATOM 1214 C C . HIS A 1 153 ? -21 -87.875 -26.469 1 84.81 153 HIS A C 1
ATOM 1216 O O . HIS A 1 153 ? -21.844 -88.5 -25.812 1 84.81 153 HIS A O 1
ATOM 1222 N N . GLU A 1 154 ? -19.812 -87.5 -26 1 84.69 154 GLU A N 1
ATOM 1223 C CA . GLU A 1 154 ? -19.531 -87.625 -24.578 1 84.69 154 GLU A CA 1
ATOM 1224 C C . GLU A 1 154 ? -20.094 -86.375 -23.812 1 84.69 154 GLU A C 1
ATOM 1226 O O . GLU A 1 154 ? -19.703 -85.25 -24.078 1 84.69 154 GLU A O 1
ATOM 1231 N N . ILE A 1 155 ? -21.078 -86.688 -22.953 1 88.75 155 ILE A N 1
ATOM 1232 C CA . ILE A 1 155 ? -21.719 -85.625 -22.172 1 88.75 155 ILE A CA 1
ATOM 1233 C C . ILE A 1 155 ? -21.266 -85.688 -20.719 1 88.75 155 ILE A C 1
ATOM 1235 O O . ILE A 1 155 ? -21.297 -86.75 -20.109 1 88.75 155 ILE A O 1
ATOM 1239 N N . THR A 1 156 ? -20.656 -84.562 -20.25 1 87.69 156 THR A N 1
ATOM 1240 C CA . THR A 1 156 ? -20.141 -84.5 -18.875 1 87.69 156 THR A CA 1
ATOM 1241 C C . THR A 1 156 ? -20.938 -83.438 -18.062 1 87.69 156 THR A C 1
ATOM 1243 O O . THR A 1 156 ? -21.312 -82.438 -18.594 1 87.69 156 THR A O 1
ATOM 1246 N N . ASN A 1 157 ? -21.203 -83.812 -16.844 1 86.38 157 ASN A N 1
ATOM 1247 C CA . ASN A 1 157 ? -21.859 -82.875 -15.945 1 86.38 157 ASN A CA 1
ATOM 1248 C C . ASN A 1 157 ? -20.953 -81.75 -15.594 1 86.38 157 ASN A C 1
ATOM 1250 O O . ASN A 1 157 ? -19.75 -81.875 -15.359 1 86.38 157 ASN A O 1
ATOM 1254 N N . VAL A 1 158 ? -21.562 -80.5 -15.555 1 86.31 158 VAL A N 1
ATOM 1255 C CA . VAL A 1 158 ? -20.812 -79.312 -15.312 1 86.31 158 VAL A CA 1
ATOM 1256 C C . VAL A 1 158 ? -20.109 -79.375 -13.953 1 86.31 158 VAL A C 1
ATOM 1258 O O . VAL A 1 158 ? -19 -78.875 -13.789 1 86.31 158 VAL A O 1
ATOM 1261 N N . ASN A 1 159 ? -20.672 -80 -12.977 1 80.69 159 ASN A N 1
ATOM 1262 C CA . ASN A 1 159 ? -20.078 -80.125 -11.656 1 80.69 159 ASN A CA 1
ATOM 1263 C C . ASN A 1 159 ? -18.797 -81 -11.695 1 80.69 159 ASN A C 1
ATOM 1265 O O . ASN A 1 159 ? -17.891 -80.812 -10.883 1 80.69 159 ASN A O 1
ATOM 1269 N N . ASP A 1 160 ? -18.703 -81.812 -12.68 1 80.81 160 ASP A N 1
ATOM 1270 C CA . ASP A 1 160 ? -17.516 -82.625 -12.82 1 80.81 160 ASP A CA 1
ATOM 1271 C C . ASP A 1 160 ? -16.391 -81.938 -13.523 1 80.81 160 ASP A C 1
ATOM 1273 O O . ASP A 1 160 ? -15.242 -82.375 -13.539 1 80.81 160 ASP A O 1
ATOM 1277 N N . LEU A 1 161 ? -16.781 -80.812 -14.109 1 79.56 161 LEU A N 1
ATOM 1278 C CA . LEU A 1 161 ? -15.797 -80.062 -14.867 1 79.56 161 LEU A CA 1
ATOM 1279 C C . LEU A 1 161 ? -15.117 -79 -13.977 1 79.56 161 LEU A C 1
ATOM 1281 O O . LEU A 1 161 ? -14.266 -78.25 -14.445 1 79.56 161 LEU A O 1
ATOM 1285 N N . LYS A 1 162 ? -15.438 -78.938 -12.828 1 75.62 162 LYS A N 1
ATOM 1286 C CA . LYS A 1 162 ? -14.867 -77.938 -11.922 1 75.62 162 LYS A CA 1
ATOM 1287 C C . LYS A 1 162 ? -13.352 -78.125 -11.797 1 75.62 162 LYS A C 1
ATOM 1289 O O . LYS A 1 162 ? -12.625 -77.125 -11.641 1 75.62 162 LYS A O 1
ATOM 1294 N N . ASP A 1 163 ? -12.906 -79.312 -12.008 1 71.62 163 ASP A N 1
ATOM 1295 C CA . ASP A 1 163 ? -11.477 -79.562 -11.867 1 71.62 163 ASP A CA 1
ATOM 1296 C C . ASP A 1 163 ? -10.828 -79.812 -13.234 1 71.62 163 ASP A C 1
ATOM 1298 O O . ASP A 1 163 ? -9.727 -80.375 -13.32 1 71.62 163 ASP A O 1
ATOM 1302 N N . CYS A 1 164 ? -11.484 -79.375 -14.266 1 72.56 164 CYS A N 1
ATOM 1303 C CA . CYS A 1 164 ? -10.977 -79.625 -15.602 1 72.56 164 CYS A CA 1
ATOM 1304 C C . CYS A 1 164 ? -9.898 -78.625 -15.992 1 72.56 164 CYS A C 1
ATOM 1306 O O . CYS A 1 164 ? -9.789 -77.562 -15.383 1 72.56 164 CYS A O 1
ATOM 1308 N N . THR A 1 165 ? -9 -79.125 -16.859 1 72.56 165 THR A N 1
ATOM 1309 C CA . THR A 1 165 ? -8.008 -78.188 -17.438 1 72.56 165 THR A CA 1
ATOM 1310 C C . THR A 1 165 ? -8.602 -77.438 -18.625 1 72.56 165 THR A C 1
ATOM 1312 O O . THR A 1 165 ? -9.648 -77.812 -19.156 1 72.56 165 THR A O 1
ATOM 1315 N N . ILE A 1 166 ? -8.07 -76.375 -19.047 1 74.75 166 ILE A N 1
ATOM 1316 C CA . ILE A 1 166 ? -8.547 -75.562 -20.156 1 74.75 166 ILE A CA 1
ATOM 1317 C C . ILE A 1 166 ? -8.57 -76.375 -21.438 1 74.75 166 ILE A C 1
ATOM 1319 O O . ILE A 1 166 ? -9.438 -76.188 -22.297 1 74.75 166 ILE A O 1
ATOM 1323 N N . GLU A 1 167 ? -7.68 -77.312 -21.531 1 73.69 167 GLU A N 1
ATOM 1324 C CA . GLU A 1 167 ? -7.57 -78.125 -22.734 1 73.69 167 GLU A CA 1
ATOM 1325 C C . GLU A 1 167 ? -8.82 -79 -22.922 1 73.69 167 GLU A C 1
ATOM 1327 O O . GLU A 1 167 ? -9.211 -79.312 -24.062 1 73.69 167 GLU A O 1
ATOM 1332 N N . GLU A 1 168 ? -9.344 -79.375 -21.828 1 73.88 168 GLU A N 1
ATOM 1333 C CA . GLU A 1 168 ? -10.531 -80.188 -21.891 1 73.88 168 GLU A CA 1
ATOM 1334 C C . GLU A 1 168 ? -11.734 -79.438 -22.422 1 73.88 168 GLU A C 1
ATOM 1336 O O . GLU A 1 168 ? -12.695 -80 -22.906 1 73.88 168 GLU A O 1
ATOM 1341 N N . LEU A 1 169 ? -11.617 -78.25 -22.219 1 76.12 169 LEU A N 1
ATOM 1342 C CA . LEU A 1 169 ? -12.727 -77.375 -22.672 1 76.12 169 LEU A CA 1
ATOM 1343 C C . LEU A 1 169 ? -12.484 -76.875 -24.078 1 76.12 169 LEU A C 1
ATOM 1345 O O . LEU A 1 169 ? -13.352 -76.188 -24.656 1 76.12 169 LEU A O 1
ATOM 1349 N N . GLN A 1 170 ? -11.344 -77.125 -24.672 1 77.31 170 GLN A N 1
ATOM 1350 C CA . GLN A 1 170 ? -11.008 -76.625 -26.016 1 77.31 170 GLN A CA 1
ATOM 1351 C C . GLN A 1 170 ? -11.719 -77.5 -27.062 1 77.31 170 GLN A C 1
ATOM 1353 O O . GLN A 1 170 ? -11.852 -78.688 -26.906 1 77.31 170 GLN A O 1
ATOM 1358 N N . ALA A 1 171 ? -12.25 -76.75 -28 1 72.19 171 ALA A N 1
ATOM 1359 C CA . ALA A 1 171 ? -12.906 -77.438 -29.094 1 72.19 171 ALA A CA 1
ATOM 1360 C C . ALA A 1 171 ? -11.875 -78.125 -30.031 1 72.19 171 ALA A C 1
ATOM 1362 O O . ALA A 1 171 ? -10.812 -77.5 -30.281 1 72.19 171 ALA A O 1
ATOM 1363 N N . ILE A 1 172 ? -12.062 -79.312 -30.328 1 68.88 172 ILE A N 1
ATOM 1364 C CA . ILE A 1 172 ? -11.195 -80 -31.281 1 68.88 172 ILE A CA 1
ATOM 1365 C C . ILE A 1 172 ? -11.461 -79.438 -32.688 1 68.88 172 ILE A C 1
ATOM 1367 O O . ILE A 1 172 ? -12.594 -79.5 -33.188 1 68.88 172 ILE A O 1
ATOM 1371 N N . GLN A 1 173 ? -10.508 -78.812 -33.281 1 76.12 173 GLN A N 1
ATOM 1372 C CA . GLN A 1 173 ? -10.664 -78.25 -34.625 1 76.12 173 GLN A CA 1
ATOM 1373 C C . GLN A 1 173 ? -10.492 -79.375 -35.656 1 76.12 173 GLN A C 1
ATOM 1375 O O . GLN A 1 173 ? -9.492 -80.062 -35.656 1 76.12 173 GLN A O 1
ATOM 1380 N N . ARG A 1 174 ? -11.531 -79.5 -36.438 1 80.5 174 ARG A N 1
ATOM 1381 C CA . ARG A 1 174 ? -11.547 -80.562 -37.469 1 80.5 174 ARG A CA 1
ATOM 1382 C C . ARG A 1 174 ? -11.531 -79.938 -38.875 1 80.5 174 ARG A C 1
ATOM 1384 O O . ARG A 1 174 ? -11.82 -78.75 -39.031 1 80.5 174 ARG A O 1
ATOM 1391 N N . CYS A 1 175 ? -11.039 -80.75 -39.719 1 85.62 175 CYS A N 1
ATOM 1392 C CA . CYS A 1 175 ? -10.93 -80.312 -41.094 1 85.62 175 CYS A CA 1
ATOM 1393 C C . CYS A 1 175 ? -12.305 -80.062 -41.688 1 85.62 175 CYS A C 1
ATOM 1395 O O . CYS A 1 175 ? -13.258 -80.75 -41.438 1 85.62 175 CYS A O 1
ATOM 1397 N N . SER A 1 176 ? -12.547 -78.938 -42.406 1 80 176 SER A N 1
ATOM 1398 C CA . SER A 1 176 ? -13.828 -78.562 -42.938 1 80 176 SER A CA 1
ATOM 1399 C C . SER A 1 176 ? -14.062 -79.125 -44.344 1 80 176 SER A C 1
ATOM 1401 O O . SER A 1 176 ? -15.141 -79 -44.906 1 80 176 SER A O 1
ATOM 1403 N N . VAL A 1 177 ? -13.062 -79.75 -44.844 1 86 177 VAL A N 1
ATOM 1404 C CA . VAL A 1 177 ? -13.195 -80.375 -46.188 1 86 177 VAL A CA 1
ATOM 1405 C C . VAL A 1 177 ? -14.133 -81.562 -46.125 1 86 177 VAL A C 1
ATOM 1407 O O . VAL A 1 177 ? -14.078 -82.375 -45.188 1 86 177 VAL A O 1
ATOM 1410 N N . LYS A 1 178 ? -15.008 -81.625 -47.094 1 85.94 178 LYS A N 1
ATOM 1411 C CA . LYS A 1 178 ? -15.992 -82.688 -47.156 1 85.94 178 LYS A CA 1
ATOM 1412 C C . LYS A 1 178 ? -15.312 -84.062 -47.156 1 85.94 178 LYS A C 1
ATOM 1414 O O . LYS A 1 178 ? -14.43 -84.312 -48 1 85.94 178 LYS A O 1
ATOM 1419 N N . GLY A 1 179 ? -15.695 -84.875 -46.281 1 83.81 179 GLY A N 1
ATOM 1420 C CA . GLY A 1 179 ? -15.141 -86.25 -46.188 1 83.81 179 GLY A CA 1
ATOM 1421 C C . GLY A 1 179 ? -14.016 -86.375 -45.188 1 83.81 179 GLY A C 1
ATOM 1422 O O . GLY A 1 179 ? -13.57 -87.5 -44.875 1 83.81 179 GLY A O 1
ATOM 1423 N N . HIS A 1 180 ? -13.547 -85.25 -44.719 1 86.06 180 HIS A N 1
ATOM 1424 C CA . HIS A 1 180 ? -12.438 -85.25 -43.781 1 86.06 180 HIS A CA 1
ATOM 1425 C C . HIS A 1 180 ? -12.906 -84.812 -42.375 1 86.06 180 HIS A C 1
ATOM 1427 O O . HIS A 1 180 ? -12.102 -84.312 -41.594 1 86.06 180 HIS A O 1
ATOM 1433 N N . GLU A 1 181 ? -14.125 -84.812 -42.125 1 78.31 181 GLU A N 1
ATOM 1434 C CA . GLU A 1 181 ? -14.734 -84.188 -40.938 1 78.31 181 GLU A CA 1
ATOM 1435 C C . GLU A 1 181 ? -14.219 -84.812 -39.656 1 78.31 181 GLU A C 1
ATOM 1437 O O . GLU A 1 181 ? -14.227 -84.188 -38.594 1 78.31 181 GLU A O 1
ATOM 1442 N N . ASP A 1 182 ? -13.609 -85.938 -39.719 1 77.62 182 ASP A N 1
ATOM 1443 C CA . ASP A 1 182 ? -13.148 -86.625 -38.5 1 77.62 182 ASP A CA 1
ATOM 1444 C C . ASP A 1 182 ? -11.641 -86.438 -38.344 1 77.62 182 ASP A C 1
ATOM 1446 O O . ASP A 1 182 ? -11.078 -86.938 -37.344 1 77.62 182 ASP A O 1
ATOM 1450 N N . GLN A 1 183 ? -11.078 -85.75 -39.25 1 84.75 183 GLN A N 1
ATOM 1451 C CA . GLN A 1 183 ? -9.633 -85.625 -39.188 1 84.75 183 GLN A CA 1
ATOM 1452 C C . GLN A 1 183 ? -9.234 -84.312 -38.438 1 84.75 183 GLN A C 1
ATOM 1454 O O . GLN A 1 183 ? -9.867 -83.312 -38.625 1 84.75 183 GLN A O 1
ATOM 1459 N N . GLN A 1 184 ? -8.25 -84.5 -37.625 1 84.88 184 GLN A N 1
ATOM 1460 C CA . GLN A 1 184 ? -7.656 -83.375 -36.938 1 84.88 184 GLN A CA 1
ATOM 1461 C C . GLN A 1 184 ? -6.504 -82.75 -37.75 1 84.88 184 GLN A C 1
ATOM 1463 O O . GLN A 1 184 ? -5.953 -83.438 -38.625 1 84.88 184 GLN A O 1
ATOM 1468 N N . PHE A 1 185 ? -6.262 -81.5 -37.5 1 90.38 185 PHE A N 1
ATOM 1469 C CA . PHE A 1 185 ? -5.137 -80.938 -38.188 1 90.38 185 PHE A CA 1
ATOM 1470 C C . PHE A 1 185 ? -3.812 -81.438 -37.625 1 90.38 185 PHE A C 1
ATOM 1472 O O . PHE A 1 185 ? -3.562 -81.375 -36.438 1 90.38 185 PHE A O 1
ATOM 1479 N N . GLN A 1 186 ? -2.982 -81.938 -38.469 1 89.06 186 GLN A N 1
ATOM 1480 C CA . GLN A 1 186 ? -1.696 -82.438 -38.031 1 89.06 186 GLN A CA 1
ATOM 1481 C C . GLN A 1 186 ? -0.543 -81.75 -38.75 1 89.06 186 GLN A C 1
ATOM 1483 O O . GLN A 1 186 ? 0.588 -81.75 -38.281 1 89.06 186 GLN A O 1
ATOM 1488 N N . TYR A 1 187 ? -0.887 -81.25 -39.875 1 92.38 187 TYR A N 1
ATOM 1489 C CA . TYR A 1 187 ? 0.155 -80.625 -40.688 1 92.38 187 TYR A CA 1
ATOM 1490 C C . TYR A 1 187 ? -0.164 -79.125 -40.969 1 92.38 187 TYR A C 1
ATOM 1492 O O . TYR A 1 187 ? -1.274 -78.688 -40.688 1 92.38 187 TYR A O 1
ATOM 1500 N N . TYR A 1 188 ? 0.851 -78.5 -41.344 1 93.69 188 TYR A N 1
ATOM 1501 C CA . TYR A 1 188 ? 0.724 -77.062 -41.719 1 93.69 188 TYR A CA 1
ATOM 1502 C C . TYR A 1 188 ? 1.385 -76.812 -43.062 1 93.69 188 TYR A C 1
ATOM 1504 O O . TYR A 1 188 ? 2.539 -77.188 -43.281 1 93.69 188 TYR A O 1
ATOM 1512 N N . CYS A 1 189 ? 0.657 -76.312 -44.031 1 94.25 189 CYS A N 1
ATOM 1513 C CA . CYS A 1 189 ? 1.222 -76 -45.312 1 94.25 189 CYS A CA 1
ATOM 1514 C C . CYS A 1 189 ? 1.904 -74.625 -45.25 1 94.25 189 CYS A C 1
ATOM 1516 O O . CYS A 1 189 ? 1.235 -73.562 -45.156 1 94.25 189 CYS A O 1
ATOM 1518 N N . VAL A 1 190 ? 3.24 -74.562 -45.344 1 90.94 190 VAL A N 1
ATOM 1519 C CA . VAL A 1 190 ? 4.012 -73.375 -45.125 1 90.94 190 VAL A CA 1
ATOM 1520 C C . VAL A 1 190 ? 4.234 -72.625 -46.438 1 90.94 190 VAL A C 1
ATOM 1522 O O . VAL A 1 190 ? 4.934 -71.625 -46.469 1 90.94 190 VAL A O 1
ATOM 1525 N N . SER A 1 191 ? 3.598 -73.062 -47.469 1 87.31 191 SER A N 1
ATOM 1526 C CA . SER A 1 191 ? 3.752 -72.438 -48.75 1 87.31 191 SER A CA 1
ATOM 1527 C C . SER A 1 191 ? 3.143 -71 -48.719 1 87.31 191 SER A C 1
ATOM 1529 O O . SER A 1 191 ? 2.102 -70.812 -48.094 1 87.31 191 SER A O 1
ATOM 1531 N N . ASN A 1 192 ? 3.703 -70.062 -49.438 1 79.19 192 ASN A N 1
ATOM 1532 C CA . ASN A 1 192 ? 3.326 -68.688 -49.406 1 79.19 192 ASN A CA 1
ATOM 1533 C C . ASN A 1 192 ? 1.902 -68.5 -49.906 1 79.19 192 ASN A C 1
ATOM 1535 O O . ASN A 1 192 ? 1.215 -67.562 -49.5 1 79.19 192 ASN A O 1
ATOM 1539 N N . THR A 1 193 ? 1.493 -69.375 -50.781 1 82.06 193 THR A N 1
ATOM 1540 C CA . THR A 1 193 ? 0.183 -69.188 -51.406 1 82.06 193 THR A CA 1
ATOM 1541 C C . THR A 1 193 ? -0.902 -69.875 -50.562 1 82.06 193 THR A C 1
ATOM 1543 O O . THR A 1 193 ? -2.094 -69.688 -50.812 1 82.06 193 THR A O 1
ATOM 1546 N N . CYS A 1 194 ? -0.695 -70.688 -49.562 1 88.19 194 CYS A N 1
ATOM 1547 C CA . CYS A 1 194 ? -1.678 -71.438 -48.812 1 88.19 194 CYS A CA 1
ATOM 1548 C C . CYS A 1 194 ? -1.618 -71.125 -47.312 1 88.19 194 CYS A C 1
ATOM 1550 O O . CYS A 1 194 ? -2.439 -70.312 -46.844 1 88.19 194 CYS A O 1
ATOM 1552 N N . ASP A 1 195 ? -0.564 -71.25 -46.562 1 89.75 195 ASP A N 1
ATOM 1553 C CA . ASP A 1 195 ? -0.288 -70.875 -45.188 1 89.75 195 ASP A CA 1
ATOM 1554 C C . ASP A 1 195 ? -1.465 -71.25 -44.281 1 89.75 195 ASP A C 1
ATOM 1556 O O . ASP A 1 195 ? -2.018 -70.375 -43.625 1 89.75 195 ASP A O 1
ATOM 1560 N N . LYS A 1 196 ? -1.924 -72.5 -44.156 1 89.88 196 LYS A N 1
ATOM 1561 C CA . LYS A 1 196 ? -3.053 -72.875 -43.312 1 89.88 196 LYS A CA 1
ATOM 1562 C C . LYS A 1 196 ? -2.855 -74.312 -42.781 1 89.88 196 LYS A C 1
ATOM 1564 O O . LYS A 1 196 ? -2.076 -75.062 -43.344 1 89.88 196 LYS A O 1
ATOM 1569 N N . PRO A 1 197 ? -3.529 -74.688 -41.688 1 91.88 197 PRO A N 1
ATOM 1570 C CA . PRO A 1 197 ? -3.486 -76.062 -41.188 1 91.88 197 PRO A CA 1
ATOM 1571 C C . PRO A 1 197 ? -4.215 -77 -42.094 1 91.88 197 PRO A C 1
ATOM 1573 O O . PRO A 1 197 ? -5.242 -76.688 -42.688 1 91.88 197 PRO A O 1
ATOM 1576 N N . VAL A 1 198 ? -3.561 -78.188 -42.156 1 91.94 198 VAL A N 1
ATOM 1577 C CA . VAL A 1 198 ? -4.109 -79.25 -43.031 1 91.94 198 VAL A CA 1
ATOM 1578 C C . VAL A 1 198 ? -4.164 -80.562 -42.312 1 91.94 198 VAL A C 1
ATOM 1580 O O . VAL A 1 198 ? -3.289 -80.875 -41.5 1 91.94 198 VAL A O 1
ATOM 1583 N N . CYS A 1 199 ? -5.273 -81.312 -42.531 1 91.56 199 CYS A N 1
ATOM 1584 C CA . CYS A 1 199 ? -5.375 -82.625 -41.938 1 91.56 199 CYS A CA 1
ATOM 1585 C C . CYS A 1 199 ? -4.562 -83.625 -42.75 1 91.56 199 CYS A C 1
ATOM 1587 O O . CYS A 1 199 ? -4.016 -83.312 -43.812 1 91.56 199 CYS A O 1
ATOM 1589 N N . ALA A 1 200 ? -4.457 -84.875 -42.281 1 90.31 200 ALA A N 1
ATOM 1590 C CA . ALA A 1 200 ? -3.635 -85.875 -42.906 1 90.31 200 ALA A CA 1
ATOM 1591 C C . ALA A 1 200 ? -4.145 -86.25 -44.312 1 90.31 200 ALA A C 1
ATOM 1593 O O . ALA A 1 200 ? -3.354 -86.438 -45.25 1 90.31 200 ALA A O 1
ATOM 1594 N N . LEU A 1 201 ? -5.484 -86.188 -44.5 1 92.5 201 LEU A N 1
ATOM 1595 C CA . LEU A 1 201 ? -6.062 -86.562 -45.812 1 92.5 201 LEU A CA 1
ATOM 1596 C C . LEU A 1 201 ? -5.898 -85.375 -46.781 1 92.5 201 LEU A C 1
ATOM 1598 O O . LEU A 1 201 ? -5.594 -85.625 -47.969 1 92.5 201 LEU A O 1
ATOM 1602 N N . CYS A 1 202 ? -6.082 -84.25 -46.312 1 92.88 202 CYS A N 1
ATOM 1603 C CA . CYS A 1 202 ? -5.891 -83.062 -47.156 1 92.88 202 CYS A CA 1
ATOM 1604 C C . CYS A 1 202 ? -4.445 -83 -47.625 1 92.88 202 CYS A C 1
ATOM 1606 O O . CYS A 1 202 ? -4.184 -82.562 -48.75 1 92.88 202 CYS A O 1
ATOM 1608 N N . ALA A 1 203 ? -3.451 -83.375 -46.781 1 91.5 203 ALA A N 1
ATOM 1609 C CA . ALA A 1 203 ? -2.025 -83.312 -47.094 1 91.5 203 ALA A CA 1
ATOM 1610 C C . ALA A 1 203 ? -1.702 -84.125 -48.344 1 91.5 203 ALA A C 1
ATOM 1612 O O . ALA A 1 203 ? -0.928 -83.688 -49.188 1 91.5 203 ALA A O 1
ATOM 1613 N N . VAL A 1 204 ? -2.432 -85.188 -48.406 1 89.81 204 VAL A N 1
ATOM 1614 C CA . VAL A 1 204 ? -2.158 -86.125 -49.5 1 89.81 204 VAL A CA 1
ATOM 1615 C C . VAL A 1 204 ? -2.957 -85.75 -50.719 1 89.81 204 VAL A C 1
ATOM 1617 O O . VAL A 1 204 ? -2.432 -85.75 -51.844 1 89.81 204 VAL A O 1
ATOM 1620 N N . GLN A 1 205 ? -4.133 -85.312 -50.5 1 91.12 205 GLN A N 1
ATOM 1621 C CA . GLN A 1 205 ? -5.055 -85.125 -51.625 1 91.12 205 GLN A CA 1
ATOM 1622 C C . GLN A 1 205 ? -4.848 -83.812 -52.281 1 91.12 205 GLN A C 1
ATOM 1624 O O . GLN A 1 205 ? -4.906 -83.688 -53.5 1 91.12 205 GLN A O 1
ATOM 1629 N N . PHE A 1 206 ? -4.598 -82.75 -51.5 1 91.12 206 PHE A N 1
ATOM 1630 C CA . PHE A 1 206 ? -4.691 -81.375 -52.062 1 91.12 206 PHE A CA 1
ATOM 1631 C C . PHE A 1 206 ? -3.391 -80.625 -51.844 1 91.12 206 PHE A C 1
ATOM 1633 O O . PHE A 1 206 ? -3.127 -79.625 -52.531 1 91.12 206 PHE A O 1
ATOM 1640 N N . HIS A 1 207 ? -2.527 -81.062 -50.875 1 91.12 207 HIS A N 1
ATOM 1641 C CA . HIS A 1 207 ? -1.39 -80.188 -50.5 1 91.12 207 HIS A CA 1
ATOM 1642 C C . HIS A 1 207 ? -0.079 -81 -50.625 1 91.12 207 HIS A C 1
ATOM 1644 O O . HIS A 1 207 ? 0.854 -80.75 -49.844 1 91.12 207 HIS A O 1
ATOM 1650 N N . SER A 1 208 ? -0.08 -81.938 -51.5 1 87.06 208 SER A N 1
ATOM 1651 C CA . SER A 1 208 ? 1.107 -82.75 -51.688 1 87.06 208 SER A CA 1
ATOM 1652 C C . SER A 1 208 ? 2.246 -81.938 -52.281 1 87.06 208 SER A C 1
ATOM 1654 O O . SER A 1 208 ? 2.012 -80.875 -52.906 1 87.06 208 SER A O 1
ATOM 1656 N N . GLU A 1 209 ? 3.441 -82.375 -52.156 1 84.12 209 GLU A N 1
ATOM 1657 C CA . GLU A 1 209 ? 4.645 -81.688 -52.656 1 84.12 209 GLU A CA 1
ATOM 1658 C C . GLU A 1 209 ? 4.633 -81.625 -54.188 1 84.12 209 GLU A C 1
ATOM 1660 O O . GLU A 1 209 ? 5.137 -80.688 -54.781 1 84.12 209 GLU A O 1
ATOM 1665 N N . SER A 1 210 ? 4.051 -82.625 -54.75 1 83.94 210 SER A N 1
ATOM 1666 C CA . SER A 1 210 ? 3.965 -82.688 -56.188 1 83.94 210 SER A CA 1
ATOM 1667 C C . SER A 1 210 ? 3.121 -81.5 -56.75 1 83.94 210 SER A C 1
ATOM 1669 O O . SER A 1 210 ? 3.309 -81.062 -57.875 1 83.94 210 SER A O 1
ATOM 1671 N N . LYS A 1 211 ? 2.26 -81.062 -55.938 1 89.31 211 LYS A N 1
ATOM 1672 C CA . LYS A 1 211 ? 1.394 -79.938 -56.344 1 89.31 211 LYS A CA 1
ATOM 1673 C C . LYS A 1 211 ? 1.99 -78.625 -55.969 1 89.31 211 LYS A C 1
ATOM 1675 O O . LYS A 1 211 ? 1.314 -77.562 -56.031 1 89.31 211 LYS A O 1
ATOM 1680 N N . GLY A 1 212 ? 3.205 -78.625 -55.438 1 86.5 212 GLY A N 1
ATOM 1681 C CA . GLY A 1 212 ? 3.928 -77.438 -55.188 1 86.5 212 GLY A CA 1
ATOM 1682 C C . GLY A 1 212 ? 3.791 -76.938 -53.75 1 86.5 212 GLY A C 1
ATOM 1683 O O . GLY A 1 212 ? 4.152 -75.812 -53.438 1 86.5 212 GLY A O 1
ATOM 1684 N N . HIS A 1 213 ? 3.219 -77.688 -52.812 1 90.81 213 HIS A N 1
ATOM 1685 C CA . HIS A 1 213 ? 3.045 -77.312 -51.438 1 90.81 213 HIS A CA 1
ATOM 1686 C C . HIS A 1 213 ? 4.164 -77.812 -50.562 1 90.81 213 HIS A C 1
ATOM 1688 O O . HIS A 1 213 ? 4.801 -78.812 -50.906 1 90.81 213 HIS A O 1
ATOM 1694 N N . LYS A 1 214 ? 4.543 -77.062 -49.625 1 91.44 214 LYS A N 1
ATOM 1695 C CA . LYS A 1 214 ? 5.5 -77.5 -48.594 1 91.44 214 LYS A CA 1
ATOM 1696 C C . LYS A 1 214 ? 4.816 -77.75 -47.25 1 91.44 214 LYS A C 1
ATOM 1698 O O . LYS A 1 214 ? 4.234 -76.812 -46.688 1 91.44 214 LYS A O 1
ATOM 1703 N N . LEU A 1 215 ? 4.91 -79 -46.781 1 92 215 LEU A N 1
ATOM 1704 C CA . LEU A 1 215 ? 4.191 -79.375 -45.562 1 92 215 LEU A CA 1
ATOM 1705 C C . LEU A 1 215 ? 5.156 -79.562 -44.406 1 92 215 LEU A C 1
ATOM 1707 O O . LEU A 1 215 ? 6.254 -80.062 -44.594 1 92 215 LEU A O 1
ATOM 1711 N N . ARG A 1 216 ? 4.859 -79.062 -43.25 1 91.75 216 ARG A N 1
ATOM 1712 C CA . ARG A 1 216 ? 5.531 -79.312 -41.969 1 91.75 216 ARG A CA 1
ATOM 1713 C C . ARG A 1 216 ? 4.531 -79.75 -40.906 1 91.75 216 ARG A C 1
ATOM 1715 O O . ARG A 1 216 ? 3.318 -79.625 -41.094 1 91.75 216 ARG A O 1
ATOM 1722 N N . THR A 1 217 ? 5.043 -80.312 -39.844 1 91.31 217 THR A N 1
ATOM 1723 C CA . THR A 1 217 ? 4.125 -80.688 -38.781 1 91.31 217 THR A CA 1
ATOM 1724 C C . THR A 1 217 ? 3.561 -79.438 -38.125 1 91.31 217 THR A C 1
ATOM 1726 O O . THR A 1 217 ? 4.273 -78.438 -37.969 1 91.31 217 THR A O 1
ATOM 1729 N N . LEU A 1 218 ? 2.348 -79.438 -37.875 1 91.5 218 LEU A N 1
ATOM 1730 C CA . LEU A 1 218 ? 1.684 -78.312 -37.25 1 91.5 218 LEU A CA 1
ATOM 1731 C C . LEU A 1 218 ? 2.385 -77.875 -35.969 1 91.5 218 LEU A C 1
ATOM 1733 O O . LEU A 1 218 ? 2.582 -76.688 -35.719 1 91.5 218 LEU A O 1
ATOM 1737 N N . MET A 1 219 ? 2.814 -78.75 -35.156 1 88.5 219 MET A N 1
ATOM 1738 C CA . MET A 1 219 ? 3.439 -78.438 -33.875 1 88.5 219 MET A CA 1
ATOM 1739 C C . MET A 1 219 ? 4.773 -77.75 -34.062 1 88.5 219 MET A C 1
ATOM 1741 O O . MET A 1 219 ? 5.102 -76.812 -33.312 1 88.5 219 MET A O 1
ATOM 1745 N N . ASP A 1 220 ? 5.527 -78.062 -35.094 1 87.56 220 ASP A N 1
ATOM 1746 C CA . ASP A 1 220 ? 6.812 -77.375 -35.344 1 87.56 220 ASP A CA 1
ATOM 1747 C C . ASP A 1 220 ? 6.625 -75.938 -35.75 1 87.56 220 ASP A C 1
ATOM 1749 O O . ASP A 1 220 ? 7.301 -75.062 -35.219 1 87.56 220 ASP A O 1
ATOM 1753 N N . VAL A 1 221 ? 5.742 -75.812 -36.688 1 91.06 221 VAL A N 1
ATOM 1754 C CA . VAL A 1 221 ? 5.496 -74.438 -37.156 1 91.06 221 VAL A CA 1
ATOM 1755 C C . VAL A 1 221 ? 4.906 -73.625 -36.031 1 91.06 221 VAL A C 1
ATOM 1757 O O . VAL A 1 221 ? 5.242 -72.438 -35.875 1 91.06 221 VAL A O 1
ATOM 1760 N N . TYR A 1 222 ? 4.062 -74.188 -35.281 1 91.75 222 TYR A N 1
ATOM 1761 C CA . TYR A 1 222 ? 3.449 -73.562 -34.125 1 91.75 222 TYR A CA 1
ATOM 1762 C C . TYR A 1 222 ? 4.508 -73.125 -33.125 1 91.75 222 TYR A C 1
ATOM 1764 O O . TYR A 1 222 ? 4.527 -71.938 -32.719 1 91.75 222 TYR A O 1
ATOM 1772 N N . LEU A 1 223 ? 5.402 -73.938 -32.75 1 86.12 223 LEU A N 1
ATOM 1773 C CA . LEU A 1 223 ? 6.418 -73.625 -31.75 1 86.12 223 LEU A CA 1
ATOM 1774 C C . LEU A 1 223 ? 7.359 -72.562 -32.25 1 86.12 223 LEU A C 1
ATOM 1776 O O . LEU A 1 223 ? 7.75 -71.688 -31.5 1 86.12 223 LEU A O 1
ATOM 1780 N N . GLU A 1 224 ? 7.703 -72.562 -33.531 1 85.38 224 GLU A N 1
ATOM 1781 C CA . GLU A 1 224 ? 8.547 -71.5 -34.094 1 85.38 224 GLU A CA 1
ATOM 1782 C C . GLU A 1 224 ? 7.848 -70.188 -34.094 1 85.38 224 GLU A C 1
ATOM 1784 O O . GLU A 1 224 ? 8.453 -69.188 -33.75 1 85.38 224 GLU A O 1
ATOM 1789 N N . THR A 1 225 ? 6.602 -70.188 -34.5 1 91.38 225 THR A N 1
ATOM 1790 C CA . THR A 1 225 ? 5.828 -69 -34.562 1 91.38 225 THR A CA 1
ATOM 1791 C C . THR A 1 225 ? 5.613 -68.438 -33.125 1 91.38 225 THR A C 1
ATOM 1793 O O . THR A 1 225 ? 5.652 -67.25 -32.906 1 91.38 225 THR A O 1
ATOM 1796 N N . LYS A 1 226 ? 5.352 -69.312 -32.281 1 89.38 226 LYS A N 1
ATOM 1797 C CA . LYS A 1 226 ? 5.16 -68.938 -30.906 1 89.38 226 LYS A CA 1
ATOM 1798 C C . LYS A 1 226 ? 6.402 -68.25 -30.359 1 89.38 226 LYS A C 1
ATOM 1800 O O . LYS A 1 226 ? 6.293 -67.25 -29.625 1 89.38 226 LYS A O 1
ATOM 1805 N N . ARG A 1 227 ? 7.555 -68.625 -30.703 1 82.06 227 ARG A N 1
ATOM 1806 C CA . ARG A 1 227 ? 8.797 -68 -30.281 1 82.06 227 ARG A CA 1
ATOM 1807 C C . ARG A 1 227 ? 8.898 -66.562 -30.828 1 82.06 227 ARG A C 1
ATOM 1809 O O . ARG A 1 227 ? 9.297 -65.688 -30.109 1 82.06 227 ARG A O 1
ATOM 1816 N N . THR A 1 228 ? 8.57 -66.5 -32.062 1 87.69 228 THR A N 1
ATOM 1817 C CA . THR A 1 228 ? 8.578 -65.188 -32.688 1 87.69 228 THR A CA 1
ATOM 1818 C C . THR A 1 228 ? 7.629 -64.25 -31.953 1 87.69 228 THR A C 1
ATOM 1820 O O . THR A 1 228 ? 7.988 -63.094 -31.641 1 87.69 228 THR A O 1
ATOM 1823 N N . VAL A 1 229 ? 6.461 -64.688 -31.641 1 91.81 229 VAL A N 1
ATOM 1824 C CA . VAL A 1 229 ? 5.449 -63.875 -30.953 1 91.81 229 VAL A CA 1
ATOM 1825 C C . VAL A 1 229 ? 5.934 -63.531 -29.562 1 91.81 229 VAL A C 1
ATOM 1827 O O . VAL A 1 229 ? 5.781 -62.375 -29.109 1 91.81 229 VAL A O 1
ATOM 1830 N N . ASP A 1 230 ? 6.555 -64.438 -28.906 1 83.5 230 ASP A N 1
ATOM 1831 C CA . ASP A 1 230 ? 7.055 -64.188 -27.547 1 83.5 230 ASP A CA 1
ATOM 1832 C C . ASP A 1 230 ? 8.117 -63.094 -27.547 1 83.5 230 ASP A C 1
ATOM 1834 O O . ASP A 1 230 ? 8.164 -62.281 -26.625 1 83.5 230 ASP A O 1
ATOM 1838 N N . THR A 1 231 ? 8.992 -63.125 -28.531 1 81.5 231 THR A N 1
ATOM 1839 C CA . THR A 1 231 ? 10.008 -62.094 -28.656 1 81.5 231 THR A CA 1
ATOM 1840 C C . THR A 1 231 ? 9.367 -60.719 -28.859 1 81.5 231 THR A C 1
ATOM 1842 O O . THR A 1 231 ? 9.75 -59.75 -28.203 1 81.5 231 THR A O 1
ATOM 1845 N N . LEU A 1 232 ? 8.391 -60.688 -29.703 1 89.5 232 LEU A N 1
ATOM 1846 C CA . LEU A 1 232 ? 7.699 -59.438 -29.984 1 89.5 232 LEU A CA 1
ATOM 1847 C C . LEU A 1 232 ? 6.938 -58.969 -28.75 1 89.5 232 LEU A C 1
ATOM 1849 O O . LEU A 1 232 ? 6.898 -57.75 -28.469 1 89.5 232 LEU A O 1
ATOM 1853 N N . VAL A 1 233 ? 6.336 -59.875 -28.016 1 89.12 233 VAL A N 1
ATOM 1854 C CA . VAL A 1 233 ? 5.613 -59.562 -26.797 1 89.12 233 VAL A CA 1
ATOM 1855 C C . VAL A 1 233 ? 6.57 -58.938 -25.766 1 89.12 233 VAL A C 1
ATOM 1857 O O . VAL A 1 233 ? 6.227 -57.969 -25.094 1 89.12 233 VAL A O 1
ATOM 1860 N N . SER A 1 234 ? 7.734 -59.469 -25.719 1 80.5 234 SER A N 1
ATOM 1861 C CA . SER A 1 234 ? 8.742 -58.969 -24.797 1 80.5 234 SER A CA 1
ATOM 1862 C C . SER A 1 234 ? 9.148 -57.531 -25.172 1 80.5 234 SER A C 1
ATOM 1864 O O . SER A 1 234 ? 9.32 -56.688 -24.297 1 80.5 234 SER A O 1
ATOM 1866 N N . GLU A 1 235 ? 9.32 -57.281 -26.438 1 82.62 235 GLU A N 1
ATOM 1867 C CA . GLU A 1 235 ? 9.664 -55.938 -26.906 1 82.62 235 GLU A CA 1
ATOM 1868 C C . GLU A 1 235 ? 8.562 -54.938 -26.594 1 82.62 235 GLU A C 1
ATOM 1870 O O . GLU A 1 235 ? 8.844 -53.812 -26.141 1 82.62 235 GLU A O 1
ATOM 1875 N N . VAL A 1 236 ? 7.348 -55.312 -26.781 1 89.5 236 VAL A N 1
ATOM 1876 C CA . VAL A 1 236 ? 6.211 -54.438 -26.5 1 89.5 236 VAL A CA 1
ATOM 1877 C C . VAL A 1 236 ? 6.102 -54.219 -25 1 89.5 236 VAL A C 1
ATOM 1879 O O . VAL A 1 236 ? 5.73 -53.125 -24.562 1 89.5 236 VAL A O 1
ATOM 1882 N N . LYS A 1 237 ? 6.414 -55.25 -24.266 1 85.44 237 LYS A N 1
ATOM 1883 C CA . LYS A 1 237 ? 6.395 -55.094 -22.812 1 85.44 237 LYS A CA 1
ATOM 1884 C C . LYS A 1 237 ? 7.398 -54.031 -22.359 1 85.44 237 LYS A C 1
ATOM 1886 O O . LYS A 1 237 ? 7.113 -53.25 -21.453 1 85.44 237 LYS A O 1
ATOM 1891 N N . HIS A 1 238 ? 8.609 -53.969 -23 1 79.94 238 HIS A N 1
ATOM 1892 C CA . HIS A 1 238 ? 9.594 -52.938 -22.688 1 79.94 238 HIS A CA 1
ATOM 1893 C C . HIS A 1 238 ? 9.047 -51.562 -22.984 1 79.94 238 HIS A C 1
ATOM 1895 O O . HIS A 1 238 ? 9.25 -50.625 -22.219 1 79.94 238 HIS A O 1
ATOM 1901 N N . LYS A 1 239 ? 8.359 -51.438 -24.078 1 87.31 239 LYS A N 1
ATOM 1902 C CA . LYS A 1 239 ? 7.746 -50.156 -24.453 1 87.31 239 LYS A CA 1
ATOM 1903 C C . LYS A 1 239 ? 6.656 -49.75 -23.453 1 87.31 239 LYS A C 1
ATOM 1905 O O . LYS A 1 239 ? 6.492 -48.594 -23.141 1 87.31 239 LYS A O 1
ATOM 1910 N N . GLN A 1 240 ? 5.953 -50.781 -22.969 1 87.38 240 GLN A N 1
ATOM 1911 C CA . GLN A 1 240 ? 4.934 -50.562 -21.953 1 87.38 240 GLN A CA 1
ATOM 1912 C C . GLN A 1 240 ? 5.543 -49.969 -20.688 1 87.38 240 GLN A C 1
ATOM 1914 O O . GLN A 1 240 ? 5 -49 -20.109 1 87.38 240 GLN A O 1
ATOM 1919 N N . LEU A 1 241 ? 6.629 -50.531 -20.312 1 80.38 241 LEU A N 1
ATOM 1920 C CA . LEU A 1 241 ? 7.301 -50.062 -19.109 1 80.38 241 LEU A CA 1
ATOM 1921 C C . LEU A 1 241 ? 7.836 -48.656 -19.281 1 80.38 241 LEU A C 1
ATOM 1923 O O . LEU A 1 241 ? 7.723 -47.812 -18.375 1 80.38 241 LEU A O 1
ATOM 1927 N N . THR A 1 242 ? 8.43 -48.312 -20.469 1 84.5 242 THR A N 1
ATOM 1928 C CA . THR A 1 242 ? 8.914 -46.969 -20.766 1 84.5 242 THR A CA 1
ATOM 1929 C C . THR A 1 242 ? 7.766 -45.969 -20.734 1 84.5 242 THR A C 1
ATOM 1931 O O . THR A 1 242 ? 7.914 -44.875 -20.188 1 84.5 242 THR A O 1
ATOM 1934 N N . ALA A 1 243 ? 6.633 -46.312 -21.312 1 89 243 ALA A N 1
ATOM 1935 C CA . ALA A 1 243 ? 5.457 -45.469 -21.281 1 89 243 ALA A CA 1
ATOM 1936 C C . ALA A 1 243 ? 4.988 -45.219 -19.859 1 89 243 ALA A C 1
ATOM 1938 O O . ALA A 1 243 ? 4.645 -44.094 -19.5 1 89 243 ALA A O 1
ATOM 1939 N N . GLU A 1 244 ? 4.996 -46.312 -19.031 1 86.69 244 GLU A N 1
ATOM 1940 C CA . GLU A 1 244 ? 4.59 -46.188 -17.641 1 86.69 244 GLU A CA 1
ATOM 1941 C C . GLU A 1 244 ? 5.523 -45.25 -16.875 1 86.69 244 GLU A C 1
ATOM 1943 O O . GLU A 1 244 ? 5.07 -44.406 -16.078 1 86.69 244 GLU A O 1
ATOM 1948 N N . ASP A 1 245 ? 6.82 -45.375 -17.078 1 84.56 245 ASP A N 1
ATOM 1949 C CA . ASP A 1 245 ? 7.801 -44.5 -16.453 1 84.56 245 ASP A CA 1
ATOM 1950 C C . ASP A 1 245 ? 7.566 -43.062 -16.828 1 84.56 245 ASP A C 1
ATOM 1952 O O . ASP A 1 245 ? 7.602 -42.156 -15.977 1 84.56 245 ASP A O 1
ATOM 1956 N N . THR A 1 246 ? 7.398 -42.844 -18.109 1 90 246 THR A N 1
ATOM 1957 C CA . THR A 1 246 ? 7.16 -41.5 -18.594 1 90 246 THR A CA 1
ATOM 1958 C C . THR A 1 246 ? 5.891 -40.906 -17.984 1 90 246 THR A C 1
ATOM 1960 O O . THR A 1 246 ? 5.863 -39.75 -17.594 1 90 246 THR A O 1
ATOM 1963 N N . LEU A 1 247 ? 4.82 -41.75 -17.875 1 92.25 247 LEU A N 1
ATOM 1964 C CA . LEU A 1 247 ? 3.578 -41.344 -17.234 1 92.25 247 LEU A CA 1
ATOM 1965 C C . LEU A 1 247 ? 3.834 -40.875 -15.797 1 92.25 247 LEU A C 1
ATOM 1967 O O . LEU A 1 247 ? 3.34 -39.844 -15.367 1 92.25 247 LEU A O 1
ATOM 1971 N N . ASN A 1 248 ? 4.66 -41.625 -15.062 1 88.94 248 ASN A N 1
ATOM 1972 C CA . ASN A 1 248 ? 4.973 -41.312 -13.68 1 88.94 248 ASN A CA 1
ATOM 1973 C C . ASN A 1 248 ? 5.75 -40 -13.562 1 88.94 248 ASN A C 1
ATOM 1975 O O . ASN A 1 248 ? 5.508 -39.219 -12.664 1 88.94 248 ASN A O 1
ATOM 1979 N N . ILE A 1 249 ? 6.691 -39.781 -14.484 1 90.31 249 ILE A N 1
ATOM 1980 C CA . ILE A 1 249 ? 7.492 -38.562 -14.484 1 90.31 249 ILE A CA 1
ATOM 1981 C C . ILE A 1 249 ? 6.594 -37.375 -14.734 1 90.31 249 ILE A C 1
ATOM 1983 O O . ILE A 1 249 ? 6.664 -36.375 -14 1 90.31 249 ILE A O 1
ATOM 1987 N N . VAL A 1 250 ? 5.723 -37.438 -15.758 1 94.31 250 VAL A N 1
ATOM 1988 C CA . VAL A 1 250 ? 4.836 -36.344 -16.109 1 94.31 250 VAL A CA 1
ATOM 1989 C C . VAL A 1 250 ? 3.869 -36.062 -14.969 1 94.31 250 VAL A C 1
ATOM 1991 O O . VAL A 1 250 ? 3.635 -34.875 -14.609 1 94.31 250 VAL A O 1
ATOM 1994 N N . ASP A 1 251 ? 3.332 -37.156 -14.336 1 94 251 ASP A N 1
ATOM 1995 C CA . ASP A 1 251 ? 2.455 -36.969 -13.18 1 94 251 ASP A CA 1
ATOM 1996 C C . ASP A 1 251 ? 3.191 -36.312 -12.023 1 94 251 ASP A C 1
ATOM 1998 O O . ASP A 1 251 ? 2.609 -35.531 -11.281 1 94 251 ASP A O 1
ATOM 2002 N N . GLY A 1 252 ? 4.453 -36.719 -11.852 1 91.12 252 GLY A N 1
ATOM 2003 C CA . GLY A 1 252 ? 5.27 -36.125 -10.812 1 91.12 252 GLY A CA 1
ATOM 2004 C C . GLY A 1 252 ? 5.465 -34.625 -11.016 1 91.12 252 GLY A C 1
ATOM 2005 O O . GLY A 1 252 ? 5.43 -33.844 -10.055 1 91.12 252 GLY A O 1
ATOM 2006 N N . ILE A 1 253 ? 5.656 -34.156 -12.258 1 94.19 253 ILE A N 1
ATOM 2007 C CA . ILE A 1 253 ? 5.84 -32.75 -12.57 1 94.19 253 ILE A CA 1
ATOM 2008 C C . ILE A 1 253 ? 4.551 -31.969 -12.281 1 94.19 253 ILE A C 1
ATOM 2010 O O . ILE A 1 253 ? 4.59 -30.859 -11.742 1 94.19 253 ILE A O 1
ATOM 2014 N N . ILE A 1 254 ? 3.373 -32.594 -12.656 1 95.5 254 ILE A N 1
ATOM 2015 C CA . ILE A 1 254 ? 2.084 -31.969 -12.398 1 95.5 254 ILE A CA 1
ATOM 2016 C C . ILE A 1 254 ? 1.89 -31.781 -10.898 1 95.5 254 ILE A C 1
ATOM 2018 O O . ILE A 1 254 ? 1.463 -30.703 -10.453 1 95.5 254 ILE A O 1
ATOM 2022 N N . ALA A 1 255 ? 2.258 -32.812 -10.094 1 93.81 255 ALA A N 1
ATOM 2023 C CA . ALA A 1 255 ? 2.164 -32.719 -8.633 1 93.81 255 ALA A CA 1
ATOM 2024 C C . ALA A 1 255 ? 3.094 -31.641 -8.094 1 93.81 255 ALA A C 1
ATOM 2026 O O . ALA A 1 255 ? 2.723 -30.891 -7.188 1 93.81 255 ALA A O 1
ATOM 2027 N N . ASN A 1 256 ? 4.324 -31.578 -8.609 1 94.38 256 ASN A N 1
ATOM 2028 C CA . ASN A 1 256 ? 5.273 -30.547 -8.211 1 94.38 256 ASN A CA 1
ATOM 2029 C C . ASN A 1 256 ? 4.742 -29.141 -8.516 1 94.38 256 ASN A C 1
ATOM 2031 O O . ASN A 1 256 ? 4.906 -28.219 -7.711 1 94.38 256 ASN A O 1
ATOM 2035 N N . LEU A 1 257 ? 4.105 -28.969 -9.703 1 96.31 257 LEU A N 1
ATOM 2036 C CA . LEU A 1 257 ? 3.521 -27.688 -10.086 1 96.31 257 LEU A CA 1
ATOM 2037 C C . LEU A 1 257 ? 2.461 -27.25 -9.078 1 96.31 257 LEU A C 1
ATOM 2039 O O . LEU A 1 257 ? 2.379 -26.078 -8.734 1 96.31 257 LEU A O 1
ATOM 2043 N N . ASP A 1 258 ? 1.644 -28.203 -8.594 1 96.12 258 ASP A N 1
ATOM 2044 C CA . ASP A 1 258 ? 0.639 -27.891 -7.582 1 96.12 258 ASP A CA 1
ATOM 2045 C C . ASP A 1 258 ? 1.293 -27.422 -6.285 1 96.12 258 ASP A C 1
ATOM 2047 O O . ASP A 1 258 ? 0.832 -26.453 -5.668 1 96.12 258 ASP A O 1
ATOM 2051 N N . GLU A 1 259 ? 2.373 -28.094 -5.867 1 93.94 259 GLU A N 1
ATOM 2052 C CA . GLU A 1 259 ? 3.09 -27.719 -4.648 1 93.94 259 GLU A CA 1
ATOM 2053 C C . GLU A 1 259 ? 3.734 -26.344 -4.789 1 93.94 259 GLU A C 1
ATOM 2055 O O . GLU A 1 259 ? 3.654 -25.516 -3.875 1 93.94 259 GLU A O 1
ATOM 2060 N N . VAL A 1 260 ? 4.414 -26.156 -5.914 1 94.56 260 VAL A N 1
ATOM 2061 C CA . VAL A 1 260 ? 5.074 -24.875 -6.184 1 94.56 260 VAL A CA 1
ATOM 2062 C C . VAL A 1 260 ? 4.051 -23.75 -6.184 1 94.56 260 VAL A C 1
ATOM 2064 O O . VAL A 1 260 ? 4.305 -22.672 -5.641 1 94.56 260 VAL A O 1
ATOM 2067 N N . GLN A 1 261 ? 2.877 -23.984 -6.848 1 95.88 261 GLN A N 1
ATOM 2068 C CA . GLN A 1 261 ? 1.818 -22.969 -6.875 1 95.88 261 GLN A CA 1
ATOM 2069 C C . GLN A 1 261 ? 1.393 -22.578 -5.461 1 95.88 261 GLN A C 1
ATOM 2071 O O . GLN A 1 261 ? 1.279 -21.391 -5.148 1 95.88 261 GLN A O 1
ATOM 2076 N N . GLU A 1 262 ? 1.143 -23.562 -4.602 1 95.75 262 GLU A N 1
ATOM 2077 C CA . GLU A 1 262 ? 0.702 -23.312 -3.234 1 95.75 262 GLU A CA 1
ATOM 2078 C C . GLU A 1 262 ? 1.751 -22.516 -2.453 1 95.75 262 GLU A C 1
ATOM 2080 O O . GLU A 1 262 ? 1.422 -21.562 -1.757 1 95.75 262 GLU A O 1
ATOM 2085 N N . LYS A 1 263 ? 2.949 -22.984 -2.555 1 95.69 263 LYS A N 1
ATOM 2086 C CA . LYS A 1 263 ? 4.035 -22.297 -1.854 1 95.69 263 LYS A CA 1
ATOM 2087 C C . LYS A 1 263 ? 4.203 -20.859 -2.35 1 95.69 263 LYS A C 1
ATOM 2089 O O . LYS A 1 263 ? 4.383 -19.938 -1.55 1 95.69 263 LYS A O 1
ATOM 2094 N N . MET A 1 264 ? 4.125 -20.609 -3.631 1 96.69 264 MET A N 1
ATOM 2095 C CA . MET A 1 264 ? 4.34 -19.297 -4.219 1 96.69 264 MET A CA 1
ATOM 2096 C C . MET A 1 264 ? 3.197 -18.344 -3.855 1 96.69 264 MET A C 1
ATOM 2098 O O . MET A 1 264 ? 3.416 -17.156 -3.664 1 96.69 264 MET A O 1
ATOM 2102 N N . VAL A 1 265 ? 1.938 -18.922 -3.805 1 96.62 265 VAL A N 1
ATOM 2103 C CA . VAL A 1 265 ? 0.815 -18.094 -3.369 1 96.62 265 VAL A CA 1
ATOM 2104 C C . VAL A 1 265 ? 1.066 -17.594 -1.95 1 96.62 265 VAL A C 1
ATOM 2106 O O . VAL A 1 265 ? 0.82 -16.422 -1.65 1 96.62 265 VAL A O 1
ATOM 2109 N N . GLU A 1 266 ? 1.604 -18.422 -1.09 1 96.25 266 GLU A N 1
ATOM 2110 C CA . GLU A 1 266 ? 1.948 -18.031 0.273 1 96.25 266 GLU A CA 1
ATOM 2111 C C . GLU A 1 266 ? 3.049 -16.969 0.28 1 96.25 266 GLU A C 1
ATOM 2113 O O . GLU A 1 266 ? 2.975 -16 1.029 1 96.25 266 GLU A O 1
ATOM 2118 N N . ASP A 1 267 ? 4.039 -17.188 -0.542 1 96.44 267 ASP A N 1
ATOM 2119 C CA . ASP A 1 267 ? 5.141 -16.234 -0.632 1 96.44 267 ASP A CA 1
ATOM 2120 C C . ASP A 1 267 ? 4.648 -14.867 -1.097 1 96.44 267 ASP A C 1
ATOM 2122 O O . ASP A 1 267 ? 5.09 -13.828 -0.589 1 96.44 267 ASP A O 1
ATOM 2126 N N . ILE A 1 268 ? 3.777 -14.906 -2.127 1 97.19 268 ILE A N 1
ATOM 2127 C CA . ILE A 1 268 ? 3.217 -13.672 -2.664 1 97.19 268 ILE A CA 1
ATOM 2128 C C . ILE A 1 268 ? 2.447 -12.938 -1.571 1 97.19 268 ILE A C 1
ATOM 2130 O O . ILE A 1 268 ? 2.609 -11.727 -1.397 1 97.19 268 ILE A O 1
ATOM 2134 N N . GLU A 1 269 ? 1.646 -13.656 -0.785 1 96.88 269 GLU A N 1
ATOM 2135 C CA . GLU A 1 269 ? 0.871 -13.062 0.3 1 96.88 269 GLU A CA 1
ATOM 2136 C C . GLU A 1 269 ? 1.783 -12.438 1.353 1 96.88 269 GLU A C 1
ATOM 2138 O O . GLU A 1 269 ? 1.522 -11.336 1.833 1 96.88 269 GLU A O 1
ATOM 2143 N N . VAL A 1 270 ? 2.834 -13.141 1.731 1 96.12 270 VAL A N 1
ATOM 2144 C CA . VAL A 1 270 ? 3.764 -12.648 2.746 1 96.12 270 VAL A CA 1
ATOM 2145 C C . VAL A 1 270 ? 4.496 -11.414 2.227 1 96.12 270 VAL A C 1
ATOM 2147 O O . VAL A 1 270 ? 4.602 -10.406 2.93 1 96.12 270 VAL A O 1
ATOM 2150 N N . ALA A 1 271 ? 5.043 -11.484 0.971 1 96.12 271 ALA A N 1
ATOM 2151 C CA . ALA A 1 271 ? 5.812 -10.383 0.394 1 96.12 271 ALA A CA 1
ATOM 2152 C C . ALA A 1 271 ? 4.957 -9.125 0.257 1 96.12 271 ALA A C 1
ATOM 2154 O O . ALA A 1 271 ? 5.387 -8.031 0.638 1 96.12 271 ALA A O 1
ATOM 2155 N N . PHE A 1 272 ? 3.705 -9.242 -0.278 1 97.12 272 PHE A N 1
ATOM 2156 C CA . PHE A 1 272 ? 2.824 -8.094 -0.444 1 97.12 272 PHE A CA 1
ATOM 2157 C C . PHE A 1 272 ? 2.316 -7.602 0.907 1 97.12 272 PHE A C 1
ATOM 2159 O O . PHE A 1 272 ? 2.047 -6.41 1.078 1 97.12 272 PHE A O 1
ATOM 2166 N N . GLY A 1 273 ? 2.158 -8.523 1.858 1 95.44 273 GLY A N 1
ATOM 2167 C CA . GLY A 1 273 ? 1.819 -8.117 3.213 1 95.44 273 GLY A CA 1
ATOM 2168 C C . GLY A 1 273 ? 2.855 -7.199 3.838 1 95.44 273 GLY A C 1
ATOM 2169 O O . GLY A 1 273 ? 2.506 -6.23 4.516 1 95.44 273 GLY A O 1
ATOM 2170 N N . GLN A 1 274 ? 4.074 -7.477 3.643 1 95.69 274 GLN A N 1
ATOM 2171 C CA . GLN A 1 274 ? 5.156 -6.637 4.137 1 95.69 274 GLN A CA 1
ATOM 2172 C C . GLN A 1 274 ? 5.125 -5.258 3.484 1 95.69 274 GLN A C 1
ATOM 2174 O O . GLN A 1 274 ? 5.402 -4.25 4.137 1 95.69 274 GLN A O 1
ATOM 2179 N N . CYS A 1 275 ? 4.863 -5.238 2.154 1 95.5 275 CYS A N 1
ATOM 2180 C CA . CYS A 1 275 ? 4.742 -3.969 1.448 1 95.5 275 CYS A CA 1
ATOM 2181 C C . CYS A 1 275 ? 3.605 -3.133 2.021 1 95.5 275 CYS A C 1
ATOM 2183 O O . CYS A 1 275 ? 3.766 -1.933 2.248 1 95.5 275 CYS A O 1
ATOM 2185 N N . GLN A 1 276 ? 2.49 -3.795 2.301 1 96 276 GLN A N 1
ATOM 2186 C CA . GLN A 1 276 ? 1.333 -3.113 2.869 1 96 276 GLN A CA 1
ATOM 2187 C C . GLN A 1 276 ? 1.65 -2.551 4.254 1 96 276 GLN A C 1
ATOM 2189 O O . GLN A 1 276 ? 1.249 -1.434 4.582 1 96 276 GLN A O 1
ATOM 2194 N N . LYS A 1 277 ? 2.324 -3.289 5.043 1 96.06 277 LYS A N 1
ATOM 2195 C CA . LYS A 1 277 ? 2.715 -2.848 6.379 1 96.06 277 LYS A CA 1
ATOM 2196 C C . LYS A 1 277 ? 3.635 -1.634 6.312 1 96.06 277 LYS A C 1
ATOM 2198 O O . LYS A 1 277 ? 3.492 -0.693 7.094 1 96.06 277 LYS A O 1
ATOM 2203 N N . LYS A 1 278 ? 4.602 -1.68 5.453 1 96.69 278 LYS A N 1
ATOM 2204 C CA . LYS A 1 278 ? 5.527 -0.56 5.309 1 96.69 278 LYS A CA 1
ATOM 2205 C C . LYS A 1 278 ? 4.793 0.705 4.871 1 96.69 278 LYS A C 1
ATOM 2207 O O . LYS A 1 278 ? 5.121 1.806 5.32 1 96.69 278 LYS A O 1
ATOM 2212 N N . LEU A 1 279 ? 3.785 0.524 3.979 1 96 279 LEU A N 1
ATOM 2213 C CA . LEU A 1 279 ? 2.986 1.661 3.535 1 96 279 LEU A CA 1
ATOM 2214 C C . LEU A 1 279 ? 2.186 2.246 4.691 1 96 279 LEU A C 1
ATOM 2216 O O . LEU A 1 279 ? 2.043 3.467 4.801 1 96 279 LEU A O 1
ATOM 2220 N N . GLU A 1 280 ? 1.7 1.38 5.551 1 96.12 280 GLU A N 1
ATOM 2221 C CA . GLU A 1 280 ? 0.977 1.82 6.738 1 96.12 280 GLU A CA 1
ATOM 2222 C C . GLU A 1 280 ? 1.895 2.578 7.695 1 96.12 280 GLU A C 1
ATOM 2224 O O . GLU A 1 280 ? 1.49 3.58 8.289 1 96.12 280 GLU A O 1
ATOM 2229 N N . GLU A 1 281 ? 3.074 2.117 7.891 1 96.69 281 GLU A N 1
ATOM 2230 C CA . GLU A 1 281 ? 4.062 2.803 8.719 1 96.69 281 GLU A CA 1
ATOM 2231 C C . GLU A 1 281 ? 4.383 4.188 8.164 1 96.69 281 GLU A C 1
ATOM 2233 O O . GLU A 1 281 ? 4.48 5.156 8.914 1 96.69 281 GLU A O 1
ATOM 2238 N N . ARG A 1 282 ? 4.52 4.238 6.84 1 97.31 282 ARG A N 1
ATOM 2239 C CA . ARG A 1 282 ? 4.812 5.512 6.191 1 97.31 282 ARG A CA 1
ATOM 2240 C C . ARG A 1 282 ? 3.658 6.492 6.371 1 97.31 282 ARG A C 1
ATOM 2242 O O . ARG A 1 282 ? 3.881 7.68 6.621 1 97.31 282 ARG A O 1
ATOM 2249 N N . LYS A 1 283 ? 2.449 6.004 6.238 1 97.12 283 LYS A N 1
ATOM 2250 C CA . LYS A 1 283 ? 1.263 6.824 6.465 1 97.12 283 LYS A CA 1
ATOM 2251 C C . LYS A 1 283 ? 1.294 7.469 7.848 1 97.12 283 LYS A C 1
ATOM 2253 O O . LYS A 1 283 ? 1.073 8.672 7.98 1 97.12 283 LYS A O 1
ATOM 2258 N N . GLU A 1 284 ? 1.611 6.664 8.883 1 97.31 284 GLU A N 1
ATOM 2259 C CA . GLU A 1 284 ? 1.669 7.164 10.25 1 97.31 284 GLU A CA 1
ATOM 2260 C C . GLU A 1 284 ? 2.82 8.148 10.438 1 97.31 284 GLU A C 1
ATOM 2262 O O . GLU A 1 284 ? 2.701 9.117 11.18 1 97.31 284 GLU A O 1
ATOM 2267 N N . GLU A 1 285 ? 3.91 7.855 9.75 1 97.12 285 GLU A N 1
ATOM 2268 C CA . GLU A 1 285 ? 5.047 8.766 9.805 1 97.12 285 GLU A CA 1
ATOM 2269 C C . GLU A 1 285 ? 4.684 10.141 9.234 1 97.12 285 GLU A C 1
ATOM 2271 O O . GLU A 1 285 ? 5.039 11.164 9.812 1 97.12 285 GLU A O 1
ATOM 2276 N N . VAL A 1 286 ? 3.988 10.133 8.078 1 97.62 286 VAL A N 1
ATOM 2277 C CA . VAL A 1 286 ? 3.59 11.383 7.43 1 97.62 286 VAL A CA 1
ATOM 2278 C C . VAL A 1 286 ? 2.602 12.133 8.32 1 97.62 286 VAL A C 1
ATOM 2280 O O . VAL A 1 286 ? 2.699 13.352 8.469 1 97.62 286 VAL A O 1
ATOM 2283 N N . LYS A 1 287 ? 1.646 11.43 8.945 1 97.31 287 LYS A N 1
ATOM 2284 C CA . LYS A 1 287 ? 0.704 12.047 9.875 1 97.31 287 LYS A CA 1
ATOM 2285 C C . LYS A 1 287 ? 1.434 12.68 11.055 1 97.31 287 LYS A C 1
ATOM 2287 O O . LYS A 1 287 ? 1.104 13.789 11.477 1 97.31 287 LYS A O 1
ATOM 2292 N N . ASN A 1 288 ? 2.455 11.969 11.578 1 96.81 288 ASN A N 1
ATOM 2293 C CA . ASN A 1 288 ? 3.236 12.477 12.703 1 96.81 288 ASN A CA 1
ATOM 2294 C C . ASN A 1 288 ? 4.051 13.703 12.305 1 96.81 288 ASN A C 1
ATOM 2296 O O . ASN A 1 288 ? 4.223 14.625 13.109 1 96.81 288 ASN A O 1
ATOM 2300 N N . GLU A 1 289 ? 4.602 13.648 11.086 1 96.62 289 GLU A N 1
ATOM 2301 C CA . GLU A 1 289 ? 5.312 14.812 10.578 1 96.62 289 GLU A CA 1
ATOM 2302 C C . GLU A 1 289 ? 4.398 16.031 10.508 1 96.62 289 GLU A C 1
ATOM 2304 O O . GLU A 1 289 ? 4.809 17.141 10.852 1 96.62 289 GLU A O 1
ATOM 2309 N N . LEU A 1 290 ? 3.129 15.82 10.039 1 97.12 290 LEU A N 1
ATOM 2310 C CA . LEU A 1 290 ? 2.133 16.875 9.969 1 97.12 290 LEU A CA 1
ATOM 2311 C C . LEU A 1 290 ? 1.821 17.422 11.359 1 97.12 290 LEU A C 1
ATOM 2313 O O . LEU A 1 290 ? 1.846 18.641 11.578 1 97.12 290 LEU A O 1
ATOM 2317 N N . LEU A 1 291 ? 1.575 16.547 12.359 1 95.88 291 LEU A N 1
ATOM 2318 C CA . LEU A 1 291 ? 1.257 16.922 13.734 1 95.88 291 LEU A CA 1
ATOM 2319 C C . LEU A 1 291 ? 2.406 17.719 14.359 1 95.88 291 LEU A C 1
ATOM 2321 O O . LEU A 1 291 ? 2.18 18.703 15.062 1 95.88 291 LEU A O 1
ATOM 2325 N N . ASN A 1 292 ? 3.625 17.266 14.094 1 96.12 292 ASN A N 1
ATOM 2326 C CA . ASN A 1 292 ? 4.797 17.953 14.633 1 96.12 292 ASN A CA 1
ATOM 2327 C C . ASN A 1 292 ? 4.961 19.344 14.039 1 96.12 292 ASN A C 1
ATOM 2329 O O . ASN A 1 292 ? 5.258 20.297 14.758 1 96.12 292 ASN A O 1
ATOM 2333 N N . ALA A 1 293 ? 4.773 19.453 12.672 1 95.69 293 ALA A N 1
ATOM 2334 C CA . ALA A 1 293 ? 4.891 20.75 12.008 1 95.69 293 ALA A CA 1
ATOM 2335 C C . ALA A 1 293 ? 3.857 21.734 12.547 1 95.69 293 ALA A C 1
ATOM 2337 O O . ALA A 1 293 ? 4.188 22.891 12.852 1 95.69 293 ALA A O 1
ATOM 2338 N N . VAL A 1 294 ? 2.615 21.281 12.727 1 96.69 294 VAL A N 1
ATOM 2339 C CA . VAL A 1 294 ? 1.529 22.125 13.211 1 96.69 294 VAL A CA 1
ATOM 2340 C C . VAL A 1 294 ? 1.77 22.484 14.672 1 96.69 294 VAL A C 1
ATOM 2342 O O . VAL A 1 294 ? 1.556 23.641 15.07 1 96.69 294 VAL A O 1
ATOM 2345 N N . SER A 1 295 ? 2.279 21.547 15.5 1 96.56 295 SER A N 1
ATOM 2346 C CA . SER A 1 295 ? 2.525 21.766 16.922 1 96.56 295 SER A CA 1
ATOM 2347 C C . SER A 1 295 ? 3.602 22.828 17.141 1 96.56 295 SER A C 1
ATOM 2349 O O . SER A 1 295 ? 3.479 23.672 18.031 1 96.56 295 SER A O 1
ATOM 2351 N N . VAL A 1 296 ? 4.672 22.797 16.375 1 95.31 296 VAL A N 1
ATOM 2352 C CA . VAL A 1 296 ? 5.766 23.766 16.5 1 95.31 296 VAL A CA 1
ATOM 2353 C C . VAL A 1 296 ? 5.258 25.156 16.172 1 95.31 296 VAL A C 1
ATOM 2355 O O . VAL A 1 296 ? 5.555 26.125 16.875 1 95.31 296 VAL A O 1
ATOM 2358 N N . LYS A 1 297 ? 4.441 25.344 15.094 1 95.56 297 LYS A N 1
ATOM 2359 C CA . LYS A 1 297 ? 3.869 26.625 14.695 1 95.56 297 LYS A CA 1
ATOM 2360 C C . LYS A 1 297 ? 2.91 27.156 15.766 1 95.56 297 LYS A C 1
ATOM 2362 O O . LYS A 1 297 ? 2.963 28.328 16.125 1 95.56 297 LYS A O 1
ATOM 2367 N N . LYS A 1 298 ? 2.037 26.234 16.266 1 95.88 298 LYS A N 1
ATOM 2368 C CA . LYS A 1 298 ? 1.06 26.609 17.281 1 95.88 298 LYS A CA 1
ATOM 2369 C C . LYS A 1 298 ? 1.748 27.078 18.562 1 95.88 298 LYS A C 1
ATOM 2371 O O . LYS A 1 298 ? 1.296 28.031 19.219 1 95.88 298 LYS A O 1
ATOM 2376 N N . LYS A 1 299 ? 2.832 26.391 18.891 1 95.75 299 LYS A N 1
ATOM 2377 C CA . LYS A 1 299 ? 3.561 26.75 20.109 1 95.75 299 LYS A CA 1
ATOM 2378 C C . LYS A 1 299 ? 4.129 28.172 20 1 95.75 299 LYS A C 1
ATOM 2380 O O . LYS A 1 299 ? 4.031 28.953 20.938 1 95.75 299 LYS A O 1
ATOM 2385 N N . ARG A 1 300 ? 4.695 28.5 18.844 1 95.69 300 ARG A N 1
ATOM 2386 C CA . ARG A 1 300 ? 5.234 29.844 18.609 1 95.69 300 ARG A CA 1
ATOM 2387 C C . ARG A 1 300 ? 4.141 30.891 18.688 1 95.69 300 ARG A C 1
ATOM 2389 O O . ARG A 1 300 ? 4.328 31.953 19.281 1 95.69 300 ARG A O 1
ATOM 2396 N N . LEU A 1 301 ? 3.025 30.625 18.094 1 96.38 301 LEU A N 1
ATOM 2397 C CA . LEU A 1 301 ? 1.9 31.562 18.062 1 96.38 301 LEU A CA 1
ATOM 2398 C C . LEU A 1 301 ? 1.278 31.688 19.453 1 96.38 301 LEU A C 1
ATOM 2400 O O . LEU A 1 301 ? 0.884 32.781 19.859 1 96.38 301 LEU A O 1
ATOM 2404 N N . GLN A 1 302 ? 1.217 30.578 20.219 1 96.06 302 GLN A N 1
ATOM 2405 C CA . GLN A 1 302 ? 0.694 30.609 21.594 1 96.06 302 GLN A CA 1
ATOM 2406 C C . GLN A 1 302 ? 1.6 31.422 22.5 1 96.06 302 GLN A C 1
ATOM 2408 O O . GLN A 1 302 ? 1.117 32.125 23.391 1 96.06 302 GLN A O 1
ATOM 2413 N N . ASP A 1 303 ? 2.887 31.281 22.266 1 95.81 303 ASP A N 1
ATOM 2414 C CA . ASP A 1 303 ? 3.83 32.094 23.016 1 95.81 303 ASP A CA 1
ATOM 2415 C C . ASP A 1 303 ? 3.609 33.594 22.734 1 95.81 303 ASP A C 1
ATOM 2417 O O . ASP A 1 303 ? 3.635 34.406 23.641 1 95.81 303 ASP A O 1
ATOM 2421 N N . GLN A 1 304 ? 3.4 33.906 21.484 1 95.12 304 GLN A N 1
ATOM 2422 C CA . GLN A 1 304 ? 3.113 35.281 21.109 1 95.12 304 GLN A CA 1
ATOM 2423 C C . GLN A 1 304 ? 1.812 35.781 21.75 1 95.12 304 GLN A C 1
ATOM 2425 O O . GLN A 1 304 ? 1.728 36.906 22.234 1 95.12 304 GLN A O 1
ATOM 2430 N N . LEU A 1 305 ? 0.759 34.906 21.781 1 94.19 305 LEU A N 1
ATOM 2431 C CA . LEU A 1 305 ? -0.531 35.219 22.391 1 94.19 305 LEU A CA 1
ATOM 2432 C C . LEU A 1 305 ? -0.378 35.562 23.875 1 94.19 305 LEU A C 1
ATOM 2434 O O . LEU A 1 305 ? -0.963 36.531 24.359 1 94.19 305 LEU A O 1
ATOM 2438 N N . SER A 1 306 ? 0.406 34.719 24.531 1 94.38 306 SER A N 1
ATOM 2439 C CA . SER A 1 306 ? 0.627 34.938 25.953 1 94.38 306 SER A CA 1
ATOM 2440 C C . SER A 1 306 ? 1.322 36.25 26.234 1 94.38 306 SER A C 1
ATOM 2442 O O . SER A 1 306 ? 0.935 37 27.141 1 94.38 306 SER A O 1
ATOM 2444 N N . SER A 1 307 ? 2.314 36.531 25.406 1 94.38 307 SER A N 1
ATOM 2445 C CA . SER A 1 307 ? 3.047 37.812 25.531 1 94.38 307 SER A CA 1
ATOM 2446 C C . SER A 1 307 ? 2.148 39 25.25 1 94.38 307 SER A C 1
ATOM 2448 O O . SER A 1 307 ? 2.178 40 25.969 1 94.38 307 SER A O 1
ATOM 2450 N N . LEU A 1 308 ? 1.301 38.906 24.203 1 93.12 308 LEU A N 1
ATOM 2451 C CA . LEU A 1 308 ? 0.398 39.969 23.797 1 93.12 308 LEU A CA 1
ATOM 2452 C C . LEU A 1 308 ? -0.677 40.188 24.859 1 93.12 308 LEU A C 1
ATOM 2454 O O . LEU A 1 308 ? -1.038 41.344 25.141 1 93.12 308 LEU A O 1
ATOM 2458 N N . ASN A 1 309 ? -1.184 39.125 25.453 1 93.69 309 ASN A N 1
ATOM 2459 C CA . ASN A 1 309 ? -2.188 39.25 26.5 1 93.69 309 ASN A CA 1
ATOM 2460 C C . ASN A 1 309 ? -1.622 39.906 27.75 1 93.69 309 ASN A C 1
ATOM 2462 O O . ASN A 1 309 ? -2.309 40.719 28.391 1 93.69 309 ASN A O 1
ATOM 2466 N N . PHE A 1 310 ? -0.366 39.531 28.031 1 93.25 310 PHE A N 1
ATOM 2467 C CA . PHE A 1 310 ? 0.309 40.156 29.156 1 93.25 310 PHE A CA 1
ATOM 2468 C C . PHE A 1 310 ? 0.487 41.656 28.922 1 93.25 310 PHE A C 1
ATOM 2470 O O . PHE A 1 310 ? 0.177 42.469 29.812 1 93.25 310 PHE A O 1
ATOM 2477 N N . HIS A 1 311 ? 0.94 42.031 27.781 1 93.38 311 HIS A N 1
ATOM 2478 C CA . HIS A 1 311 ? 1.138 43.438 27.422 1 93.38 311 HIS A CA 1
ATOM 2479 C C . HIS A 1 311 ? -0.185 44.188 27.422 1 93.38 311 HIS A C 1
ATOM 2481 O O . HIS A 1 311 ? -0.273 45.281 27.969 1 93.38 311 HIS A O 1
ATOM 2487 N N . LYS A 1 312 ? -1.172 43.625 26.766 1 91.81 312 LYS A N 1
ATOM 2488 C CA . LYS A 1 312 ? -2.49 44.25 26.719 1 91.81 312 LYS A CA 1
ATOM 2489 C C . LYS A 1 312 ? -3.061 44.469 28.125 1 91.81 312 LYS A C 1
ATOM 2491 O O . LYS A 1 312 ? -3.688 45.469 28.391 1 91.81 312 LYS A O 1
ATOM 2496 N N . GLY A 1 313 ? -2.895 43.5 29.016 1 91.06 313 GLY A N 1
ATOM 2497 C CA . GLY A 1 313 ? -3.338 43.625 30.391 1 91.06 313 GLY A CA 1
ATOM 2498 C C . GLY A 1 313 ? -2.746 44.812 31.109 1 91.06 313 GLY A C 1
ATOM 2499 O O . GLY A 1 313 ? -3.451 45.531 31.828 1 91.06 313 GLY A O 1
ATOM 2500 N N . ASN A 1 314 ? -1.473 45.031 30.875 1 92.94 314 ASN A N 1
ATOM 2501 C CA . ASN A 1 314 ? -0.804 46.188 31.484 1 92.94 314 ASN A CA 1
ATOM 2502 C C . ASN A 1 314 ? -1.354 47.5 30.922 1 92.94 314 ASN A C 1
ATOM 2504 O O . ASN A 1 314 ? -1.496 48.469 31.672 1 92.94 314 ASN A O 1
ATOM 2508 N N . LEU A 1 315 ? -1.549 47.5 29.625 1 92.75 315 LEU A N 1
ATOM 2509 C CA . LEU A 1 315 ? -2.148 48.688 29 1 92.75 315 LEU A CA 1
ATOM 2510 C C . LEU A 1 315 ? -3.531 48.938 29.594 1 92.75 315 LEU A C 1
ATOM 2512 O O . LEU A 1 315 ? -3.846 50.094 29.938 1 92.75 315 LEU A O 1
ATOM 2516 N N . ASP A 1 316 ? -4.363 47.906 29.719 1 90.62 316 ASP A N 1
ATOM 2517 C CA . ASP A 1 316 ? -5.715 48.031 30.25 1 90.62 316 ASP A CA 1
ATOM 2518 C C . ASP A 1 316 ? -5.699 48.562 31.672 1 90.62 316 ASP A C 1
ATOM 2520 O O . ASP A 1 316 ? -6.465 49.469 32 1 90.62 316 ASP A O 1
ATOM 2524 N N . ASP A 1 317 ? -4.852 48.031 32.469 1 90.69 317 ASP A N 1
ATOM 2525 C CA . ASP A 1 317 ? -4.77 48.406 33.875 1 90.69 317 ASP A CA 1
ATOM 2526 C C . ASP A 1 317 ? -4.324 49.875 34.031 1 90.69 317 ASP A C 1
ATOM 2528 O O . ASP A 1 317 ? -4.855 50.594 34.875 1 90.69 317 ASP A O 1
ATOM 2532 N N . SER A 1 318 ? -3.34 50.25 33.281 1 93.25 318 SER A N 1
ATOM 2533 C CA . SER A 1 318 ? -2.84 51.625 33.344 1 93.25 318 SER A CA 1
ATOM 2534 C C . SER A 1 318 ? -3.912 52.625 32.938 1 93.25 318 SER A C 1
ATOM 2536 O O . SER A 1 318 ? -4.109 53.656 33.594 1 93.25 318 SER A O 1
ATOM 2538 N N . ASN A 1 319 ? -4.57 52.344 31.828 1 90.75 319 ASN A N 1
ATOM 2539 C CA . ASN A 1 319 ? -5.637 53.219 31.359 1 90.75 319 ASN A CA 1
ATOM 2540 C C . ASN A 1 319 ? -6.797 53.281 32.344 1 90.75 319 ASN A C 1
ATOM 2542 O O . ASN A 1 319 ? -7.387 54.312 32.562 1 90.75 319 ASN A O 1
ATOM 2546 N N . GLU A 1 320 ? -7.129 52.156 32.875 1 88.5 320 GLU A N 1
ATOM 2547 C CA . GLU A 1 320 ? -8.211 52.094 33.844 1 88.5 320 GLU A CA 1
ATOM 2548 C C . GLU A 1 320 ? -7.895 52.969 35.094 1 88.5 320 GLU A C 1
ATOM 2550 O O . GLU A 1 320 ? -8.734 53.719 35.531 1 88.5 320 GLU A O 1
ATOM 2555 N N . PHE A 1 321 ? -6.723 52.781 35.594 1 92.44 321 PHE A N 1
ATOM 2556 C CA . PHE A 1 321 ? -6.316 53.562 36.781 1 92.44 321 PHE A CA 1
ATOM 2557 C C . PHE A 1 321 ? -6.34 55.062 36.438 1 92.44 321 PHE A C 1
ATOM 2559 O O . PHE A 1 321 ? -6.902 55.844 37.219 1 92.44 321 PHE A O 1
ATOM 2566 N N . ALA A 1 322 ? -5.688 55.406 35.375 1 91.44 322 ALA A N 1
ATOM 2567 C CA . ALA A 1 322 ? -5.598 56.812 35 1 91.44 322 ALA A CA 1
ATOM 2568 C C . ALA A 1 322 ? -6.984 57.406 34.812 1 91.44 322 ALA A C 1
ATOM 2570 O O . ALA A 1 322 ? -7.246 58.531 35.281 1 91.44 322 ALA A O 1
ATOM 2571 N N . THR A 1 323 ? -7.871 56.688 34.156 1 85.94 323 THR A N 1
ATOM 2572 C CA . THR A 1 323 ? -9.227 57.156 33.906 1 85.94 323 THR A CA 1
ATOM 2573 C C . THR A 1 323 ? -10 57.281 35.219 1 85.94 323 THR A C 1
ATOM 2575 O O . THR A 1 323 ? -10.727 58.281 35.438 1 85.94 323 THR A O 1
ATOM 2578 N N . CYS A 1 324 ? -9.883 56.375 36.062 1 85.31 324 CYS A N 1
ATOM 2579 C CA . CYS A 1 324 ? -10.586 56.406 37.344 1 85.31 324 CYS A CA 1
ATOM 2580 C C . CYS A 1 324 ? -10.133 57.594 38.219 1 85.31 324 CYS A C 1
ATOM 2582 O O . CYS A 1 324 ? -10.953 58.344 38.75 1 85.31 324 CYS A O 1
ATOM 2584 N N . VAL A 1 325 ? -8.844 57.75 38.312 1 88.56 325 VAL A N 1
ATOM 2585 C CA . VAL A 1 325 ? -8.289 58.812 39.156 1 88.56 325 VAL A CA 1
ATOM 2586 C C . VAL A 1 325 ? -8.641 60.156 38.531 1 88.56 325 VAL A C 1
ATOM 2588 O O . VAL A 1 325 ? -8.93 61.125 39.25 1 88.56 325 VAL A O 1
ATOM 2591 N N . SER A 1 326 ? -8.57 60.219 37.25 1 84.81 326 SER A N 1
ATOM 2592 C CA . SER A 1 326 ? -8.891 61.469 36.562 1 84.81 326 SER A CA 1
ATOM 2593 C C . SER A 1 326 ? -10.367 61.812 36.688 1 84.81 326 SER A C 1
ATOM 2595 O O . SER A 1 326 ? -10.742 63 36.719 1 84.81 326 SER A O 1
ATOM 2597 N N . THR A 1 327 ? -11.188 60.844 36.781 1 79.56 327 THR A N 1
ATOM 2598 C CA . THR A 1 327 ? -12.633 61.062 36.781 1 79.56 327 THR A CA 1
ATOM 2599 C C . THR A 1 327 ? -13.164 61.188 38.219 1 79.56 327 THR A C 1
ATOM 2601 O O . THR A 1 327 ? -14.031 62.031 38.469 1 79.56 327 THR A O 1
ATOM 2604 N N . TYR A 1 328 ? -12.633 60.406 39.125 1 80.56 328 TYR A N 1
ATOM 2605 C CA . TYR A 1 328 ? -13.328 60.25 40.406 1 80.56 328 TYR A CA 1
ATOM 2606 C C . TYR A 1 328 ? -12.508 60.875 41.531 1 80.56 328 TYR A C 1
ATOM 2608 O O . TYR A 1 328 ? -13.039 61.125 42.625 1 80.56 328 TYR A O 1
ATOM 2616 N N . ALA A 1 329 ? -11.273 61.062 41.344 1 84.94 329 ALA A N 1
ATOM 2617 C CA . ALA A 1 329 ? -10.453 61.625 42.438 1 84.94 329 ALA A CA 1
ATOM 2618 C C . ALA A 1 329 ? -10.648 63.125 42.562 1 84.94 329 ALA A C 1
ATOM 2620 O O . ALA A 1 329 ? -11.07 63.781 41.625 1 84.94 329 ALA A O 1
ATOM 2621 N N . THR A 1 330 ? -10.43 63.688 43.812 1 84.12 330 THR A N 1
ATOM 2622 C CA . THR A 1 330 ? -10.391 65.125 44 1 84.12 330 THR A CA 1
ATOM 2623 C C . THR A 1 330 ? -9.18 65.75 43.312 1 84.12 330 THR A C 1
ATOM 2625 O O . THR A 1 330 ? -8.195 65.062 43.031 1 84.12 330 THR A O 1
ATOM 2628 N N . PRO A 1 331 ? -9.289 67 42.969 1 86.5 331 PRO A N 1
ATOM 2629 C CA . PRO A 1 331 ? -8.148 67.688 42.281 1 86.5 331 PRO A CA 1
ATOM 2630 C C . PRO A 1 331 ? -6.84 67.5 43.031 1 86.5 331 PRO A C 1
ATOM 2632 O O . PRO A 1 331 ? -5.797 67.25 42.438 1 86.5 331 PRO A O 1
ATOM 2635 N N . SER A 1 332 ? -6.91 67.625 44.375 1 86.5 332 SER A N 1
ATOM 2636 C CA . SER A 1 332 ? -5.695 67.5 45.188 1 86.5 332 SER A CA 1
ATOM 2637 C C . SER A 1 332 ? -5.168 66.062 45.125 1 86.5 332 SER A C 1
ATOM 2639 O O . SER A 1 332 ? -3.961 65.812 45 1 86.5 332 SER A O 1
ATOM 2641 N N . GLU A 1 333 ? -6.059 65.062 45.156 1 86.94 333 GLU A N 1
ATOM 2642 C CA . GLU A 1 333 ? -5.676 63.688 45.094 1 86.94 333 GLU A CA 1
ATOM 2643 C C . GLU A 1 333 ? -5.117 63.312 43.719 1 86.94 333 GLU A C 1
ATOM 2645 O O . GLU A 1 333 ? -4.148 62.562 43.625 1 86.94 333 GLU A O 1
ATOM 2650 N N . PHE A 1 334 ? -5.781 63.75 42.719 1 91.5 334 PHE A N 1
ATOM 2651 C CA . PHE A 1 334 ? -5.316 63.531 41.344 1 91.5 334 PHE A CA 1
ATOM 2652 C C . PHE A 1 334 ? -3.889 64.062 41.188 1 91.5 334 PHE A C 1
ATOM 2654 O O . PHE A 1 334 ? -3.047 63.375 40.594 1 91.5 334 PHE A O 1
ATOM 2661 N N . MET A 1 335 ? -3.688 65.25 41.781 1 91.25 335 MET A N 1
ATOM 2662 C CA . MET A 1 335 ? -2.383 65.875 41.625 1 91.25 335 MET A CA 1
ATOM 2663 C C . MET A 1 335 ? -1.304 65.062 42.375 1 91.25 335 MET A C 1
ATOM 2665 O O . MET A 1 335 ? -0.133 65.125 41.969 1 91.25 335 MET A O 1
ATOM 2669 N N . ASN A 1 336 ? -1.682 64.312 43.375 1 88.44 336 ASN A N 1
ATOM 2670 C CA . ASN A 1 336 ? -0.732 63.469 44.094 1 88.44 336 ASN A CA 1
ATOM 2671 C C . ASN A 1 336 ? -0.23 62.312 43.219 1 88.44 336 ASN A C 1
ATOM 2673 O O . ASN A 1 336 ? 0.887 61.844 43.406 1 88.44 336 ASN A O 1
ATOM 2677 N N . PHE A 1 337 ? -1.079 61.938 42.219 1 92.81 337 PHE A N 1
ATOM 2678 C CA . PHE A 1 337 ? -0.746 60.781 41.375 1 92.81 337 PHE A CA 1
ATOM 2679 C C . PHE A 1 337 ? -0.23 61.219 40 1 92.81 337 PHE A C 1
ATOM 2681 O O . PHE A 1 337 ? 0.191 60.406 39.188 1 92.81 337 PHE A O 1
ATOM 2688 N N . LYS A 1 338 ? -0.313 62.438 39.719 1 92.88 338 LYS A N 1
ATOM 2689 C CA . LYS A 1 338 ? -0.137 62.938 38.375 1 92.88 338 LYS A CA 1
ATOM 2690 C C . LYS A 1 338 ? 1.166 62.438 37.75 1 92.88 338 LYS A C 1
ATOM 2692 O O . LYS A 1 338 ? 1.185 61.969 36.625 1 92.88 338 LYS A O 1
ATOM 2697 N N . ASP A 1 339 ? 2.311 62.469 38.5 1 92.56 339 ASP A N 1
ATOM 2698 C CA . ASP A 1 339 ? 3.605 62.094 37.938 1 92.56 339 ASP A CA 1
ATOM 2699 C C . ASP A 1 339 ? 3.654 60.594 37.625 1 92.56 339 ASP A C 1
ATOM 2701 O O . ASP A 1 339 ? 4.141 60.188 36.594 1 92.56 339 ASP A O 1
ATOM 2705 N N . LYS A 1 340 ? 3.176 59.844 38.562 1 93.38 340 LYS A N 1
ATOM 2706 C CA . LYS A 1 340 ? 3.174 58.406 38.375 1 93.38 340 LYS A CA 1
ATOM 2707 C C . LYS A 1 340 ? 2.287 58 37.219 1 93.38 340 LYS A C 1
ATOM 2709 O O . LYS A 1 340 ? 2.652 57.125 36.438 1 93.38 340 LYS A O 1
ATOM 2714 N N . VAL A 1 341 ? 1.16 58.594 37.125 1 96 341 VAL A N 1
ATOM 2715 C CA . VAL A 1 341 ? 0.22 58.312 36.062 1 96 341 VAL A CA 1
ATOM 2716 C C . VAL A 1 341 ? 0.841 58.688 34.719 1 96 341 VAL A C 1
ATOM 2718 O O . VAL A 1 341 ? 0.84 57.906 33.75 1 96 341 VAL A O 1
ATOM 2721 N N . ILE A 1 342 ? 1.37 59.875 34.625 1 94.62 342 ILE A N 1
ATOM 2722 C CA . ILE A 1 342 ? 1.96 60.375 33.375 1 94.62 342 ILE A CA 1
ATOM 2723 C C . ILE A 1 342 ? 3.146 59.5 32.969 1 94.62 342 ILE A C 1
ATOM 2725 O O . ILE A 1 342 ? 3.262 59.094 31.828 1 94.62 342 ILE A O 1
ATOM 2729 N N . ASP A 1 343 ? 3.994 59.156 33.969 1 94.81 343 ASP A N 1
ATOM 2730 C CA . ASP A 1 343 ? 5.176 58.344 33.688 1 94.81 343 ASP A CA 1
ATOM 2731 C C . ASP A 1 343 ? 4.789 56.969 33.188 1 94.81 343 ASP A C 1
ATOM 2733 O O . ASP A 1 343 ? 5.375 56.469 32.219 1 94.81 343 ASP A O 1
ATOM 2737 N N . ARG A 1 344 ? 3.881 56.375 33.75 1 95.94 344 ARG A N 1
ATOM 2738 C CA . ARG A 1 344 ? 3.467 55.031 33.375 1 95.94 344 ARG A CA 1
ATOM 2739 C C . ARG A 1 344 ? 2.814 55.031 32 1 95.94 344 ARG A C 1
ATOM 2741 O O . ARG A 1 344 ? 3.064 54.125 31.188 1 95.94 344 ARG A O 1
ATOM 2748 N N . LEU A 1 345 ? 1.953 55.969 31.797 1 94.81 345 LEU A N 1
ATOM 2749 C CA . LEU A 1 345 ? 1.29 56.062 30.5 1 94.81 345 LEU A CA 1
ATOM 2750 C C . LEU A 1 345 ? 2.305 56.312 29.391 1 94.81 345 LEU A C 1
ATOM 2752 O O . LEU A 1 345 ? 2.182 55.719 28.297 1 94.81 345 LEU A O 1
ATOM 2756 N N . LYS A 1 346 ? 3.299 57.094 29.656 1 92.94 346 LYS A N 1
ATOM 2757 C CA . LYS A 1 346 ? 4.371 57.281 28.688 1 92.94 346 LYS A CA 1
ATOM 2758 C C . LYS A 1 346 ? 5.148 56 28.453 1 92.94 346 LYS A C 1
ATOM 2760 O O . LYS A 1 346 ? 5.488 55.688 27.312 1 92.94 346 LYS A O 1
ATOM 2765 N N . ASP A 1 347 ? 5.426 55.344 29.531 1 94.12 347 ASP A N 1
ATOM 2766 C CA . ASP A 1 347 ? 6.125 54.062 29.438 1 94.12 347 ASP A CA 1
ATOM 2767 C C . ASP A 1 347 ? 5.344 53.062 28.578 1 94.12 347 ASP A C 1
ATOM 2769 O O . ASP A 1 347 ? 5.918 52.406 27.719 1 94.12 347 ASP A O 1
ATOM 2773 N N . MET A 1 348 ? 4.035 52.969 28.828 1 93.81 348 MET A N 1
ATOM 2774 C CA . MET A 1 348 ? 3.18 52.062 28.078 1 93.81 348 MET A CA 1
ATOM 2775 C C . MET A 1 348 ? 3.176 52.438 26.594 1 93.81 348 MET A C 1
ATOM 2777 O O . MET A 1 348 ? 3.146 51.562 25.734 1 93.81 348 MET A O 1
ATOM 2781 N N . ASN A 1 349 ? 3.223 53.688 26.312 1 87.75 349 ASN A N 1
ATOM 2782 C CA . ASN A 1 349 ? 3.189 54.156 24.938 1 87.75 349 ASN A CA 1
ATOM 2783 C C . ASN A 1 349 ? 4.5 53.875 24.203 1 87.75 349 ASN A C 1
ATOM 2785 O O . ASN A 1 349 ? 4.516 53.75 22.984 1 87.75 349 ASN A O 1
ATOM 2789 N N . THR A 1 350 ? 5.586 53.75 24.953 1 87.56 350 THR A N 1
ATOM 2790 C CA . THR A 1 350 ? 6.895 53.531 24.359 1 87.56 350 THR A CA 1
ATOM 2791 C C . THR A 1 350 ? 7.188 52.062 24.203 1 87.56 350 THR A C 1
ATOM 2793 O O . THR A 1 350 ? 8 51.656 23.375 1 87.56 350 THR A O 1
ATOM 2796 N N . ARG A 1 351 ? 6.562 51.25 25.031 1 89.25 351 ARG A N 1
ATOM 2797 C CA . ARG A 1 351 ? 6.789 49.812 24.953 1 89.25 351 ARG A CA 1
ATOM 2798 C C . ARG A 1 351 ? 6.191 49.219 23.672 1 89.25 351 ARG A C 1
ATOM 2800 O O . ARG A 1 351 ? 4.98 49.312 23.453 1 89.25 351 ARG A O 1
ATOM 2807 N N . HIS A 1 352 ? 7.074 48.656 22.828 1 85.56 352 HIS A N 1
ATOM 2808 C CA . HIS A 1 352 ? 6.668 48.094 21.547 1 85.56 352 HIS A CA 1
ATOM 2809 C C . HIS A 1 352 ? 6.355 46.594 21.656 1 85.56 352 HIS A C 1
ATOM 2811 O O . HIS A 1 352 ? 6.918 45.906 22.516 1 85.56 352 HIS A O 1
ATOM 2817 N N . PHE A 1 353 ? 5.293 46.156 21.031 1 87.5 353 PHE A N 1
ATOM 2818 C CA . PHE A 1 353 ? 5.008 44.719 20.828 1 87.5 353 PHE A CA 1
ATOM 2819 C C . PHE A 1 353 ? 4.902 44.406 19.344 1 87.5 353 PHE A C 1
ATOM 2821 O O . PHE A 1 353 ? 4.625 45.281 18.531 1 87.5 353 PHE A O 1
ATOM 2828 N N . ASP A 1 354 ? 5.242 43.188 19.047 1 88.06 354 ASP A N 1
ATOM 2829 C CA . ASP A 1 354 ? 5.254 42.781 17.656 1 88.06 354 ASP A CA 1
ATOM 2830 C C . ASP A 1 354 ? 3.834 42.562 17.125 1 88.06 354 ASP A C 1
ATOM 2832 O O . ASP A 1 354 ? 3.078 41.75 17.656 1 88.06 354 ASP A O 1
ATOM 2836 N N . VAL A 1 355 ? 3.459 43.406 16.062 1 88.38 355 VAL A N 1
ATOM 2837 C CA . VAL A 1 355 ? 2.107 43.344 15.516 1 88.38 355 VAL A CA 1
ATOM 2838 C C . VAL A 1 355 ? 2.02 42.25 14.445 1 88.38 355 VAL A C 1
ATOM 2840 O O . VAL A 1 355 ? 0.929 41.938 13.977 1 88.38 355 VAL A O 1
ATOM 2843 N N . ASN A 1 356 ? 3.178 41.656 14.07 1 87.94 356 ASN A N 1
ATOM 2844 C CA . ASN A 1 356 ? 3.201 40.625 13.055 1 87.94 356 ASN A CA 1
ATOM 2845 C C . ASN A 1 356 ? 3.166 39.219 13.688 1 87.94 356 ASN A C 1
ATOM 2847 O O . ASN A 1 356 ? 3.857 38.969 14.672 1 87.94 356 ASN A O 1
ATOM 2851 N N . PRO A 1 357 ? 2.258 38.469 13.102 1 92.25 357 PRO A N 1
ATOM 2852 C CA . PRO A 1 357 ? 2.256 37.094 13.617 1 92.25 357 PRO A CA 1
ATOM 2853 C C . PRO A 1 357 ? 3.617 36.406 13.492 1 92.25 357 PRO A C 1
ATOM 2855 O O . PRO A 1 357 ? 4.305 36.594 12.477 1 92.25 357 PRO A O 1
ATOM 2858 N N . HIS A 1 358 ? 4.031 35.75 14.547 1 94.69 358 HIS A N 1
ATOM 2859 C CA . HIS A 1 358 ? 5.359 35.156 14.617 1 94.69 358 HIS A CA 1
ATOM 2860 C C . HIS A 1 358 ? 5.453 33.906 13.742 1 94.69 358 HIS A C 1
ATOM 2862 O O . HIS A 1 358 ? 6.547 33.375 13.516 1 94.69 358 HIS A O 1
ATOM 2868 N N . ASP A 1 359 ? 4.336 33.375 13.367 1 94.75 359 ASP A N 1
ATOM 2869 C CA . ASP A 1 359 ? 4.281 32.25 12.43 1 94.75 359 ASP A CA 1
ATOM 2870 C C . ASP A 1 359 ? 3.016 32.312 11.578 1 94.75 359 ASP A C 1
ATOM 2872 O O . ASP A 1 359 ? 2.244 33.281 11.672 1 94.75 359 ASP A O 1
ATOM 2876 N N . ASN A 1 360 ? 2.842 31.375 10.57 1 91.88 360 ASN A N 1
ATOM 2877 C CA . ASN A 1 360 ? 1.712 31.359 9.648 1 91.88 360 ASN A CA 1
ATOM 2878 C C . ASN A 1 360 ? 1.078 29.969 9.57 1 91.88 360 ASN A C 1
ATOM 2880 O O . ASN A 1 360 ? 1.454 29.062 10.32 1 91.88 360 ASN A O 1
ATOM 2884 N N . ALA A 1 361 ? -0.007 29.844 8.75 1 92.94 361 ALA A N 1
ATOM 2885 C CA . ALA A 1 361 ? -0.718 28.578 8.609 1 92.94 361 ALA A CA 1
ATOM 2886 C C . ALA A 1 361 ? -0.344 27.891 7.305 1 92.94 361 ALA A C 1
ATOM 2888 O O . ALA A 1 361 ? -1.146 27.141 6.742 1 92.94 361 ALA A O 1
ATOM 2889 N N . ASP A 1 362 ? 0.94 28.125 6.816 1 91.62 362 ASP A N 1
ATOM 2890 C CA . ASP A 1 362 ? 1.359 27.547 5.543 1 91.62 362 ASP A CA 1
ATOM 2891 C C . ASP A 1 362 ? 1.871 26.125 5.73 1 91.62 362 ASP A C 1
ATOM 2893 O O . ASP A 1 362 ? 3.064 25.906 5.953 1 91.62 362 ASP A O 1
ATOM 2897 N N . VAL A 1 363 ? 1.042 25.188 5.68 1 94.44 363 VAL A N 1
ATOM 2898 C CA . VAL A 1 363 ? 1.326 23.75 5.727 1 94.44 363 VAL A CA 1
ATOM 2899 C C . VAL A 1 363 ? 0.59 23.047 4.59 1 94.44 363 VAL A C 1
ATOM 2901 O O . VAL A 1 363 ? -0.577 23.344 4.32 1 94.44 363 VAL A O 1
ATOM 2904 N N . GLN A 1 364 ? 1.371 22.25 3.832 1 93.69 364 GLN A N 1
ATOM 2905 C CA . GLN A 1 364 ? 0.776 21.547 2.697 1 93.69 364 GLN A CA 1
ATOM 2906 C C . GLN A 1 364 ? 1.204 20.078 2.668 1 93.69 364 GLN A C 1
ATOM 2908 O O . GLN A 1 364 ? 2.262 19.734 3.193 1 93.69 364 GLN A O 1
ATOM 2913 N N . PHE A 1 365 ? 0.278 19.234 2.152 1 96.31 365 PHE A N 1
ATOM 2914 C CA . PHE A 1 365 ? 0.553 17.828 1.884 1 96.31 365 PHE A CA 1
ATOM 2915 C C . PHE A 1 365 ? 0.807 17.609 0.398 1 96.31 365 PHE A C 1
ATOM 2917 O O . PHE A 1 365 ? -0.103 17.75 -0.422 1 96.31 365 PHE A O 1
ATOM 2924 N N . HIS A 1 366 ? 2.123 17.312 0.05 1 93.12 366 HIS A N 1
ATOM 2925 C CA . HIS A 1 366 ? 2.502 17.062 -1.336 1 93.12 366 HIS A CA 1
ATOM 2926 C C . HIS A 1 366 ? 2.381 15.586 -1.68 1 93.12 366 HIS A C 1
ATOM 2928 O O . HIS A 1 366 ? 2.848 14.727 -0.926 1 93.12 366 HIS A O 1
ATOM 2934 N N . LEU A 1 367 ? 1.731 15.336 -2.879 1 93.56 367 LEU A N 1
ATOM 2935 C CA . LEU A 1 367 ? 1.48 13.969 -3.326 1 93.56 367 LEU A CA 1
ATOM 2936 C C . LEU A 1 367 ? 2.691 13.414 -4.066 1 93.56 367 LEU A C 1
ATOM 2938 O O . LEU A 1 367 ? 2.553 12.844 -5.152 1 93.56 367 LEU A O 1
ATOM 2942 N N . ASP A 1 368 ? 3.877 13.547 -3.436 1 90.75 368 ASP A N 1
ATOM 2943 C CA . ASP A 1 368 ? 5.098 13.016 -4.035 1 90.75 368 ASP A CA 1
ATOM 2944 C C . ASP A 1 368 ? 5.062 11.492 -4.109 1 90.75 368 ASP A C 1
ATOM 2946 O O . ASP A 1 368 ? 4.773 10.828 -3.113 1 90.75 368 ASP A O 1
ATOM 2950 N N . ASN A 1 369 ? 5.438 10.883 -5.273 1 93.62 369 ASN A N 1
ATOM 2951 C CA . ASN A 1 369 ? 5.496 9.445 -5.504 1 93.62 369 ASN A CA 1
ATOM 2952 C C . ASN A 1 369 ? 4.16 8.773 -5.203 1 93.62 369 ASN A C 1
ATOM 2954 O O . ASN A 1 369 ? 4.125 7.645 -4.715 1 93.62 369 ASN A O 1
ATOM 2958 N N . MET A 1 370 ? 3.041 9.492 -5.355 1 94.88 370 MET A N 1
ATOM 2959 C CA . MET A 1 370 ? 1.686 8.977 -5.184 1 94.88 370 MET A CA 1
ATOM 2960 C C . MET A 1 370 ? 0.88 9.109 -6.469 1 94.88 370 MET A C 1
ATOM 2962 O O . MET A 1 370 ? 1.42 9.508 -7.504 1 94.88 370 MET A O 1
ATOM 2966 N N . GLY A 1 371 ? -0.334 8.719 -6.574 1 92 371 GLY A N 1
ATOM 2967 C CA . GLY A 1 371 ? -1.154 8.797 -7.773 1 92 371 GLY A CA 1
ATOM 2968 C C . GLY A 1 371 ? -0.624 7.957 -8.922 1 92 371 GLY A C 1
ATOM 2969 O O . GLY A 1 371 ? -0.388 6.758 -8.758 1 92 371 GLY A O 1
ATOM 2970 N N . GLU A 1 372 ? -0.355 8.711 -10.078 1 92.5 372 GLU A N 1
ATOM 2971 C CA . GLU A 1 372 ? 0.082 8 -11.281 1 92.5 372 GLU A CA 1
ATOM 2972 C C . GLU A 1 372 ? 1.481 7.422 -11.102 1 92.5 372 GLU A C 1
ATOM 2974 O O . GLU A 1 372 ? 1.778 6.336 -11.602 1 92.5 372 GLU A O 1
ATOM 2979 N N . ASP A 1 373 ? 2.297 8.164 -10.328 1 92.81 373 ASP A N 1
ATOM 2980 C CA . ASP A 1 373 ? 3.65 7.684 -10.062 1 92.81 373 ASP A CA 1
ATOM 2981 C C . ASP A 1 373 ? 3.629 6.387 -9.25 1 92.81 373 ASP A C 1
ATOM 2983 O O . ASP A 1 373 ? 4.387 5.461 -9.539 1 92.81 373 ASP A O 1
ATOM 2987 N N . PHE A 1 374 ? 2.76 6.336 -8.336 1 97.25 374 PHE A N 1
ATOM 2988 C CA . PHE A 1 374 ? 2.65 5.133 -7.516 1 97.25 374 PHE A CA 1
ATOM 2989 C C . PHE A 1 374 ? 2.107 3.969 -8.336 1 97.25 374 PHE A C 1
ATOM 2991 O O . PHE A 1 374 ? 2.572 2.836 -8.195 1 97.25 374 PHE A O 1
ATOM 2998 N N . LYS A 1 375 ? 1.175 4.266 -9.156 1 94.31 375 LYS A N 1
ATOM 2999 C CA . LYS A 1 375 ? 0.602 3.234 -10.016 1 94.31 375 LYS A CA 1
ATOM 3000 C C . LYS A 1 375 ? 1.663 2.627 -10.93 1 94.31 375 LYS A C 1
ATOM 3002 O O . LYS A 1 375 ? 1.726 1.406 -11.094 1 94.31 375 LYS A O 1
ATOM 3007 N N . HIS A 1 376 ? 2.455 3.521 -11.508 1 94.38 376 HIS A N 1
ATOM 3008 C CA . HIS A 1 376 ? 3.523 3.057 -12.383 1 94.38 376 HIS A CA 1
ATOM 3009 C C . HIS A 1 376 ? 4.504 2.16 -11.633 1 94.38 376 HIS A C 1
ATOM 3011 O O . HIS A 1 376 ? 4.91 1.113 -12.141 1 94.38 376 HIS A O 1
ATOM 3017 N N . PHE A 1 377 ? 4.859 2.576 -10.453 1 96.56 377 PHE A N 1
ATOM 3018 C CA . PHE A 1 377 ? 5.762 1.787 -9.625 1 96.56 377 PHE A CA 1
ATOM 3019 C C . PHE A 1 377 ? 5.113 0.465 -9.227 1 96.56 377 PHE A C 1
ATOM 3021 O O . PHE A 1 377 ? 5.727 -0.596 -9.359 1 96.56 377 PHE A O 1
ATOM 3028 N N . ALA A 1 378 ? 3.832 0.495 -8.758 1 94.81 378 ALA A N 1
ATOM 3029 C CA . ALA A 1 378 ? 3.1 -0.669 -8.266 1 94.81 378 ALA A CA 1
ATOM 3030 C C . ALA A 1 378 ? 2.953 -1.727 -9.359 1 94.81 378 ALA A C 1
ATOM 3032 O O . ALA A 1 378 ? 2.998 -2.926 -9.078 1 94.81 378 ALA A O 1
ATOM 3033 N N . ASN A 1 379 ? 2.783 -1.329 -10.648 1 95 379 ASN A N 1
ATOM 3034 C CA . ASN A 1 379 ? 2.604 -2.252 -11.766 1 95 379 ASN A CA 1
ATOM 3035 C C . ASN A 1 379 ? 3.842 -3.115 -11.984 1 95 379 ASN A C 1
ATOM 3037 O O . ASN A 1 379 ? 3.773 -4.148 -12.648 1 95 379 ASN A O 1
ATOM 3041 N N . ASN A 1 380 ? 4.922 -2.703 -11.438 1 94.25 380 ASN A N 1
ATOM 3042 C CA . ASN A 1 380 ? 6.172 -3.422 -11.656 1 94.25 380 ASN A CA 1
ATOM 3043 C C . ASN A 1 380 ? 6.637 -4.145 -10.398 1 94.25 380 ASN A C 1
ATOM 3045 O O . ASN A 1 380 ? 7.77 -4.625 -10.336 1 94.25 380 ASN A O 1
ATOM 3049 N N . VAL A 1 381 ? 5.73 -4.137 -9.398 1 95.44 381 VAL A N 1
ATOM 3050 C CA . VAL A 1 381 ? 6.051 -4.816 -8.148 1 95.44 381 VAL A CA 1
ATOM 3051 C C . VAL A 1 381 ? 5.723 -6.301 -8.266 1 95.44 381 VAL A C 1
ATOM 3053 O O . VAL A 1 381 ? 4.586 -6.672 -8.578 1 95.44 381 VAL A O 1
ATOM 3056 N N . GLY A 1 382 ? 6.695 -7.105 -7.934 1 95.31 382 GLY A N 1
ATOM 3057 C CA . GLY A 1 382 ? 6.496 -8.539 -8.016 1 95.31 382 GLY A CA 1
ATOM 3058 C C . GLY A 1 382 ? 6.359 -9.039 -9.445 1 95.31 382 GLY A C 1
ATOM 3059 O O . GLY A 1 382 ? 5.66 -8.43 -10.258 1 95.31 382 GLY A O 1
ATOM 3060 N N . LYS A 1 383 ? 7.117 -10.117 -9.844 1 93.88 383 LYS A N 1
ATOM 3061 C CA . LYS A 1 383 ? 7.074 -10.672 -11.188 1 93.88 383 LYS A CA 1
ATOM 3062 C C . LYS A 1 383 ? 7.117 -12.195 -11.156 1 93.88 383 LYS A C 1
ATOM 3064 O O . LYS A 1 383 ? 7.859 -12.781 -10.359 1 93.88 383 LYS A O 1
ATOM 3069 N N . ILE A 1 384 ? 6.145 -12.75 -11.953 1 96.06 384 ILE A N 1
ATOM 3070 C CA . ILE A 1 384 ? 6.152 -14.203 -12.094 1 96.06 384 ILE A CA 1
ATOM 3071 C C . ILE A 1 384 ? 7.043 -14.602 -13.273 1 96.06 384 ILE A C 1
ATOM 3073 O O . ILE A 1 384 ? 6.883 -14.086 -14.383 1 96.06 384 ILE A O 1
ATOM 3077 N N . TRP A 1 385 ? 8.07 -15.43 -12.961 1 93.5 385 TRP A N 1
ATOM 3078 C CA . TRP A 1 385 ? 8.961 -15.992 -13.969 1 93.5 385 TRP A CA 1
ATOM 3079 C C . TRP A 1 385 ? 8.594 -17.438 -14.266 1 93.5 385 TRP A C 1
ATOM 3081 O O . TRP A 1 385 ? 8.344 -18.219 -13.344 1 93.5 385 TRP A O 1
ATOM 3091 N N . SER A 1 386 ? 8.352 -17.781 -15.555 1 93.12 386 SER A N 1
ATOM 3092 C CA . SER A 1 386 ? 8.055 -19.141 -15.961 1 93.12 386 SER A CA 1
ATOM 3093 C C . SER A 1 386 ? 8.789 -19.5 -17.25 1 93.12 386 SER A C 1
ATOM 3095 O O . SER A 1 386 ? 8.898 -18.688 -18.156 1 93.12 386 SER A O 1
ATOM 3097 N N . SER A 1 387 ? 9.477 -20.703 -17.297 1 90 387 SER A N 1
ATOM 3098 C CA . SER A 1 387 ? 10.164 -21.188 -18.484 1 90 387 SER A CA 1
ATOM 3099 C C . SER A 1 387 ? 9.531 -22.484 -19 1 90 387 SER A C 1
ATOM 3101 O O . SER A 1 387 ? 9.148 -23.344 -18.219 1 90 387 SER A O 1
ATOM 3103 N N . SER A 1 388 ? 9.133 -22.562 -20.312 1 90.94 388 SER A N 1
ATOM 3104 C CA . SER A 1 388 ? 8.586 -23.766 -20.953 1 90.94 388 SER A CA 1
ATOM 3105 C C . SER A 1 388 ? 9.617 -24.422 -21.859 1 90.94 388 SER A C 1
ATOM 3107 O O . SER A 1 388 ? 9.305 -24.797 -23 1 90.94 388 SER A O 1
ATOM 3109 N N . LEU A 1 389 ? 10.758 -24.562 -21.234 1 89.19 389 LEU A N 1
ATOM 3110 C CA . LEU A 1 389 ? 11.883 -25.109 -21.984 1 89.19 389 LEU A CA 1
ATOM 3111 C C . LEU A 1 389 ? 11.656 -26.594 -22.297 1 89.19 389 LEU A C 1
ATOM 3113 O O . LEU A 1 389 ? 11.234 -27.344 -21.422 1 89.19 389 LEU A O 1
ATOM 3117 N N . TYR A 1 390 ? 11.734 -26.906 -23.562 1 90.88 390 TYR A N 1
ATOM 3118 C CA . TYR A 1 390 ? 11.758 -28.281 -24.047 1 90.88 390 TYR A CA 1
ATOM 3119 C C . TYR A 1 390 ? 13.141 -28.672 -24.547 1 90.88 390 TYR A C 1
ATOM 3121 O O . TYR A 1 390 ? 13.523 -28.328 -25.672 1 90.88 390 TYR A O 1
ATOM 3129 N N . ILE A 1 391 ? 13.898 -29.406 -23.766 1 85.62 391 ILE A N 1
ATOM 3130 C CA . ILE A 1 391 ? 15.336 -29.641 -23.906 1 85.62 391 ILE A CA 1
ATOM 3131 C C . ILE A 1 391 ? 15.617 -30.266 -25.266 1 85.62 391 ILE A C 1
ATOM 3133 O O . ILE A 1 391 ? 16.578 -29.875 -25.953 1 85.62 391 ILE A O 1
ATOM 3137 N N . PRO A 1 392 ? 14.734 -31.203 -25.797 1 84.62 392 PRO A N 1
ATOM 3138 C CA . PRO A 1 392 ? 15.047 -31.875 -27.062 1 84.62 392 PRO A CA 1
ATOM 3139 C C . PRO A 1 392 ? 15.047 -30.922 -28.25 1 84.62 392 PRO A C 1
ATOM 3141 O O . PRO A 1 392 ? 15.57 -31.25 -29.312 1 84.62 392 PRO A O 1
ATOM 3144 N N . LYS A 1 393 ? 14.508 -29.734 -28.125 1 88 393 LYS A N 1
ATOM 3145 C CA . LYS A 1 393 ? 14.477 -28.781 -29.234 1 88 393 LYS A CA 1
ATOM 3146 C C . LYS A 1 393 ? 15.523 -27.688 -29.031 1 88 393 LYS A C 1
ATOM 3148 O O . LYS A 1 393 ? 15.453 -26.641 -29.672 1 88 393 LYS A O 1
ATOM 3153 N N . THR A 1 394 ? 16.5 -27.891 -28.203 1 88.94 394 THR A N 1
ATOM 3154 C CA . THR A 1 394 ? 17.578 -26.938 -27.938 1 88.94 394 THR A CA 1
ATOM 3155 C C . THR A 1 394 ? 18.578 -26.906 -29.109 1 88.94 394 THR A C 1
ATOM 3157 O O . THR A 1 394 ? 18.938 -27.969 -29.641 1 88.94 394 THR A O 1
ATOM 3160 N N . ASN A 1 395 ? 18.875 -25.656 -29.609 1 90.06 395 ASN A N 1
ATOM 3161 C CA . ASN A 1 395 ? 19.875 -25.469 -30.656 1 90.06 395 ASN A CA 1
ATOM 3162 C C . ASN A 1 395 ? 21.141 -24.828 -30.109 1 90.06 395 ASN A C 1
ATOM 3164 O O . ASN A 1 395 ? 21.078 -23.828 -29.406 1 90.06 395 ASN A O 1
ATOM 3168 N N . VAL A 1 396 ? 22.266 -25.469 -30.312 1 92.69 396 VAL A N 1
ATOM 3169 C CA . VAL A 1 396 ? 23.547 -24.938 -29.859 1 92.69 396 VAL A CA 1
ATOM 3170 C C . VAL A 1 396 ? 24.438 -24.656 -31.078 1 92.69 396 VAL A C 1
ATOM 3172 O O . VAL A 1 396 ? 24.688 -25.547 -31.891 1 92.69 396 VAL A O 1
ATOM 3175 N N . THR A 1 397 ? 24.797 -23.406 -31.25 1 92.75 397 THR A N 1
ATOM 3176 C CA . THR A 1 397 ? 25.688 -23 -32.344 1 92.75 397 THR A CA 1
ATOM 3177 C C . THR A 1 397 ? 27.125 -22.844 -31.812 1 92.75 397 THR A C 1
ATOM 3179 O O . THR A 1 397 ? 27.359 -22.109 -30.859 1 92.75 397 THR A O 1
ATOM 3182 N N . MET A 1 398 ? 28.016 -23.594 -32.406 1 92.38 398 MET A N 1
ATOM 3183 C CA . MET A 1 398 ? 29.438 -23.531 -32.094 1 92.38 398 MET A CA 1
ATOM 3184 C C . MET A 1 398 ? 30.203 -22.75 -33.125 1 92.38 398 MET A C 1
ATOM 3186 O O . MET A 1 398 ? 29.969 -22.906 -34.344 1 92.38 398 MET A O 1
ATOM 3190 N N . SER A 1 399 ? 31.062 -21.844 -32.656 1 93.62 399 SER A N 1
ATOM 3191 C CA . SER A 1 399 ? 31.891 -21.047 -33.562 1 93.62 399 SER A CA 1
ATOM 3192 C C . SER A 1 399 ? 33.344 -21.078 -33.125 1 93.62 399 SER A C 1
ATOM 3194 O O . SER A 1 399 ? 33.656 -20.984 -31.953 1 93.62 399 SER A O 1
ATOM 3196 N N . ASP A 1 400 ? 34.188 -21.297 -34.125 1 94.06 400 ASP A N 1
ATOM 3197 C CA . ASP A 1 400 ? 35.594 -21.188 -33.844 1 94.06 400 ASP A CA 1
ATOM 3198 C C . ASP A 1 400 ? 35.969 -19.781 -33.406 1 94.06 400 ASP A C 1
ATOM 3200 O O . ASP A 1 400 ? 35.344 -18.797 -33.844 1 94.06 400 ASP A O 1
ATOM 3204 N N . ILE A 1 401 ? 36.938 -19.734 -32.531 1 94.06 401 ILE A N 1
ATOM 3205 C CA . ILE A 1 401 ? 37.312 -18.422 -32.031 1 94.06 401 ILE A CA 1
ATOM 3206 C C . ILE A 1 401 ? 38.844 -18.25 -32.156 1 94.06 401 ILE A C 1
ATOM 3208 O O . ILE A 1 401 ? 39.562 -19.234 -32.156 1 94.06 401 ILE A O 1
ATOM 3212 N N . PRO A 1 402 ? 39.25 -16.953 -32.281 1 93.06 402 PRO A N 1
ATOM 3213 C CA . PRO A 1 402 ? 40.719 -16.719 -32.344 1 93.06 402 PRO A CA 1
ATOM 3214 C C . PRO A 1 402 ? 41.375 -16.875 -31 1 93.06 402 PRO A C 1
ATOM 3216 O O . PRO A 1 402 ? 40.75 -16.641 -29.953 1 93.06 402 PRO A O 1
ATOM 3219 N N . ALA A 1 403 ? 42.688 -17.266 -31.062 1 92.88 403 ALA A N 1
ATOM 3220 C CA . ALA A 1 403 ? 43.438 -17.438 -29.828 1 92.88 403 ALA A CA 1
ATOM 3221 C C . ALA A 1 403 ? 43.688 -16.109 -29.125 1 92.88 403 ALA A C 1
ATOM 3223 O O . ALA A 1 403 ? 43.844 -15.07 -29.781 1 92.88 403 ALA A O 1
ATOM 3224 N N . ASP A 1 404 ? 43.562 -16.125 -27.844 1 91.5 404 ASP A N 1
ATOM 3225 C CA . ASP A 1 404 ? 43.938 -15.031 -26.953 1 91.5 404 ASP A CA 1
ATOM 3226 C C . ASP A 1 404 ? 42.969 -13.852 -27.109 1 91.5 404 ASP A C 1
ATOM 3228 O O . ASP A 1 404 ? 43.344 -12.703 -26.875 1 91.5 404 ASP A O 1
ATOM 3232 N N . VAL A 1 405 ? 41.781 -14.086 -27.656 1 91.81 405 VAL A N 1
ATOM 3233 C CA . VAL A 1 405 ? 40.75 -13.078 -27.766 1 91.81 405 VAL A CA 1
ATOM 3234 C C . VAL A 1 405 ? 39.438 -13.625 -27.188 1 91.81 405 VAL A C 1
ATOM 3236 O O . VAL A 1 405 ? 39.062 -14.766 -27.453 1 91.81 405 VAL A O 1
ATOM 3239 N N . GLU A 1 406 ? 38.906 -12.82 -26.328 1 93.06 406 GLU A N 1
ATOM 3240 C CA . GLU A 1 406 ? 37.594 -13.234 -25.812 1 93.06 406 GLU A CA 1
ATOM 3241 C C . GLU A 1 406 ? 36.531 -13.125 -26.891 1 93.06 406 GLU A C 1
ATOM 3243 O O . GLU A 1 406 ? 36.344 -12.07 -27.516 1 93.06 406 GLU A O 1
ATOM 3248 N N . ASP A 1 407 ? 35.906 -14.195 -27.156 1 93.25 407 ASP A N 1
ATOM 3249 C CA . ASP A 1 407 ? 34.875 -14.266 -28.172 1 93.25 407 ASP A CA 1
ATOM 3250 C C . ASP A 1 407 ? 33.75 -15.227 -27.75 1 93.25 407 ASP A C 1
ATOM 3252 O O . ASP A 1 407 ? 33.75 -15.727 -26.625 1 93.25 407 ASP A O 1
ATOM 3256 N N . VAL A 1 408 ? 32.719 -15.367 -28.734 1 94.69 408 VAL A N 1
ATOM 3257 C CA . VAL A 1 408 ? 31.562 -16.203 -28.422 1 94.69 408 VAL A CA 1
ATOM 3258 C C . VAL A 1 408 ? 31.641 -17.516 -29.188 1 94.69 408 VAL A C 1
ATOM 3260 O O . VAL A 1 408 ? 31.125 -17.625 -30.297 1 94.69 408 VAL A O 1
ATOM 3263 N N . PRO A 1 409 ? 32.156 -18.547 -28.547 1 94.06 409 PRO A N 1
ATOM 3264 C CA . PRO A 1 409 ? 32.219 -19.828 -29.234 1 94.06 409 PRO A CA 1
ATOM 3265 C C . PRO A 1 409 ? 30.875 -20.578 -29.188 1 94.06 409 PRO A C 1
ATOM 3267 O O . PRO A 1 409 ? 30.656 -21.484 -30 1 94.06 409 PRO A O 1
ATOM 3270 N N . ILE A 1 410 ? 30.062 -20.328 -28.219 1 95.31 410 ILE A N 1
ATOM 3271 C CA . ILE A 1 410 ? 28.828 -21.094 -28.031 1 95.31 410 ILE A CA 1
ATOM 3272 C C . ILE A 1 410 ? 27.641 -20.141 -27.938 1 95.31 410 ILE A C 1
ATOM 3274 O O . ILE A 1 410 ? 27.656 -19.188 -27.172 1 95.31 410 ILE A O 1
ATOM 3278 N N . THR A 1 411 ? 26.641 -20.359 -28.75 1 94.88 411 THR A N 1
ATOM 3279 C CA . THR A 1 411 ? 25.344 -19.688 -28.672 1 94.88 411 THR A CA 1
ATOM 3280 C C . THR A 1 411 ? 24.219 -20.703 -28.5 1 94.88 411 THR A C 1
ATOM 3282 O O . THR A 1 411 ? 24.094 -21.641 -29.281 1 94.88 411 THR A O 1
ATOM 3285 N N . ILE A 1 412 ? 23.438 -20.547 -27.484 1 93.81 412 ILE A N 1
ATOM 3286 C CA . ILE A 1 412 ? 22.406 -21.531 -27.141 1 93.81 412 ILE A CA 1
ATOM 3287 C C . ILE A 1 412 ? 21.016 -20.922 -27.391 1 93.81 412 ILE A C 1
ATOM 3289 O O . ILE A 1 412 ? 20.719 -19.844 -26.891 1 93.81 412 ILE A O 1
ATOM 3293 N N . PHE A 1 413 ? 20.219 -21.578 -28.219 1 92.31 413 PHE A N 1
ATOM 3294 C CA . PHE A 1 413 ? 18.828 -21.188 -28.469 1 92.31 413 PHE A CA 1
ATOM 3295 C C . PHE A 1 413 ? 17.875 -22.188 -27.828 1 92.31 413 PHE A C 1
ATOM 3297 O O . PHE A 1 413 ? 17.922 -23.391 -28.109 1 92.31 413 PHE A O 1
ATOM 3304 N N . LEU A 1 414 ? 17.031 -21.734 -26.953 1 91.25 414 LEU A N 1
ATOM 3305 C CA . LEU A 1 414 ? 16.062 -22.578 -26.266 1 91.25 414 LEU A CA 1
ATOM 3306 C C . LEU A 1 414 ? 14.672 -22.391 -26.844 1 91.25 414 LEU A C 1
ATOM 3308 O O . LEU A 1 414 ? 14.281 -21.281 -27.188 1 91.25 414 LEU A O 1
ATOM 3312 N N . TYR A 1 415 ? 13.953 -23.562 -26.984 1 90.44 415 TYR A N 1
ATOM 3313 C CA . TYR A 1 415 ? 12.609 -23.547 -27.562 1 90.44 415 TYR A CA 1
ATOM 3314 C C . TYR A 1 415 ? 11.641 -24.328 -26.688 1 90.44 415 TYR A C 1
ATOM 3316 O O . TYR A 1 415 ? 12.055 -25.156 -25.875 1 90.44 415 TYR A O 1
ATOM 3324 N N . ASN A 1 416 ? 10.328 -24.047 -26.859 1 89.56 416 ASN A N 1
ATOM 3325 C CA . ASN A 1 416 ? 9.297 -24.891 -26.266 1 89.56 416 ASN A CA 1
ATOM 3326 C C . ASN A 1 416 ? 8.898 -26.031 -27.203 1 89.56 416 ASN A C 1
ATOM 3328 O O . ASN A 1 416 ? 9.484 -26.188 -28.266 1 89.56 416 ASN A O 1
ATOM 3332 N N . ILE A 1 417 ? 7.973 -26.875 -26.812 1 90.38 417 ILE A N 1
ATOM 3333 C CA . ILE A 1 417 ? 7.594 -28.062 -27.578 1 90.38 417 ILE A CA 1
ATOM 3334 C C . ILE A 1 417 ? 6.988 -27.641 -28.922 1 90.38 417 ILE A C 1
ATOM 3336 O O . ILE A 1 417 ? 7.098 -28.375 -29.906 1 90.38 417 ILE A O 1
ATOM 3340 N N . ASP A 1 418 ? 6.406 -26.422 -29 1 88.44 418 ASP A N 1
ATOM 3341 C CA . ASP A 1 418 ? 5.773 -25.938 -30.219 1 88.44 418 ASP A CA 1
ATOM 3342 C C . ASP A 1 418 ? 6.801 -25.312 -31.156 1 88.44 418 ASP A C 1
ATOM 3344 O O . ASP A 1 418 ? 6.484 -24.984 -32.312 1 88.44 418 ASP A O 1
ATOM 3348 N N . GLY A 1 419 ? 8.008 -25.156 -30.719 1 88.12 419 GLY A N 1
ATOM 3349 C CA . GLY A 1 419 ? 9.055 -24.594 -31.547 1 88.12 419 GLY A CA 1
ATOM 3350 C C . GLY A 1 419 ? 9.203 -23.094 -31.391 1 88.12 419 GLY A C 1
ATOM 3351 O O . GLY A 1 419 ? 9.922 -22.438 -32.156 1 88.12 419 GLY A O 1
ATOM 3352 N N . ASP A 1 420 ? 8.5 -22.547 -30.453 1 88.94 420 ASP A N 1
ATOM 3353 C CA . ASP A 1 420 ? 8.633 -21.125 -30.188 1 88.94 420 ASP A CA 1
ATOM 3354 C C . ASP A 1 420 ? 9.867 -20.828 -29.328 1 88.94 420 ASP A C 1
ATOM 3356 O O . ASP A 1 420 ? 10.156 -21.562 -28.391 1 88.94 420 ASP A O 1
ATOM 3360 N N . PRO A 1 421 ? 10.594 -19.766 -29.703 1 88.56 421 PRO A N 1
ATOM 3361 C CA . PRO A 1 421 ? 11.773 -19.422 -28.906 1 88.56 421 PRO A CA 1
ATOM 3362 C C . PRO A 1 421 ? 11.414 -18.953 -27.5 1 88.56 421 PRO A C 1
ATOM 3364 O O . PRO A 1 421 ? 10.367 -18.344 -27.297 1 88.56 421 PRO A O 1
ATOM 3367 N N . GLN A 1 422 ? 12.336 -19.281 -26.594 1 85.88 422 GLN A N 1
ATOM 3368 C CA . GLN A 1 422 ? 12.148 -18.828 -25.219 1 85.88 422 GLN A CA 1
ATOM 3369 C C . GLN A 1 422 ? 12.383 -17.328 -25.094 1 85.88 422 GLN A C 1
ATOM 3371 O O . GLN A 1 422 ? 13.414 -16.812 -25.531 1 85.88 422 GLN A O 1
ATOM 3376 N N . VAL A 1 423 ? 11.391 -16.672 -24.578 1 80.56 423 VAL A N 1
ATOM 3377 C CA . VAL A 1 423 ? 11.477 -15.219 -24.469 1 80.56 423 VAL A CA 1
ATOM 3378 C C . VAL A 1 423 ? 11.938 -14.836 -23.062 1 80.56 423 VAL A C 1
ATOM 3380 O O . VAL A 1 423 ? 12.656 -13.852 -22.891 1 80.56 423 VAL A O 1
ATOM 3383 N N . GLU A 1 424 ? 11.562 -15.648 -22.125 1 82.5 424 GLU A N 1
ATOM 3384 C CA . GLU A 1 424 ? 11.938 -15.352 -20.75 1 82.5 424 GLU A CA 1
ATOM 3385 C C . GLU A 1 424 ? 13.32 -15.922 -20.422 1 82.5 424 GLU A C 1
ATOM 3387 O O . GLU A 1 424 ? 13.57 -17.109 -20.625 1 82.5 424 GLU A O 1
ATOM 3392 N N . GLY A 1 425 ? 14.234 -14.992 -20.078 1 84.31 425 GLY A N 1
ATOM 3393 C CA . GLY A 1 425 ? 15.562 -15.438 -19.688 1 84.31 425 GLY A CA 1
ATOM 3394 C C . GLY A 1 425 ? 15.617 -15.977 -18.281 1 84.31 425 GLY A C 1
ATOM 3395 O O . GLY A 1 425 ? 14.586 -16.203 -17.656 1 84.31 425 GLY A O 1
ATOM 3396 N N . GLY A 1 426 ? 16.797 -16.5 -17.812 1 85.75 426 GLY A N 1
ATOM 3397 C CA . GLY A 1 426 ? 17.016 -16.906 -16.438 1 85.75 426 GLY A CA 1
ATOM 3398 C C . GLY A 1 426 ? 17.109 -18.422 -16.266 1 85.75 426 GLY A C 1
ATOM 3399 O O . GLY A 1 426 ? 17 -18.938 -15.148 1 85.75 426 GLY A O 1
ATOM 3400 N N . VAL A 1 427 ? 17.156 -19.062 -17.344 1 89.75 427 VAL A N 1
ATOM 3401 C CA . VAL A 1 427 ? 17.328 -20.516 -17.281 1 89.75 427 VAL A CA 1
ATOM 3402 C C . VAL A 1 427 ? 18.734 -20.844 -16.781 1 89.75 427 VAL A C 1
ATOM 3404 O O . VAL A 1 427 ? 19.703 -20.156 -17.109 1 89.75 427 VAL A O 1
ATOM 3407 N N . ASP A 1 428 ? 18.797 -21.844 -15.891 1 88.56 428 ASP A N 1
ATOM 3408 C CA . ASP A 1 428 ? 20.094 -22.266 -15.352 1 88.56 428 ASP A CA 1
ATOM 3409 C C . ASP A 1 428 ? 20.891 -23.031 -16.391 1 88.56 428 ASP A C 1
ATOM 3411 O O . ASP A 1 428 ? 20.594 -24.203 -16.672 1 88.56 428 ASP A O 1
ATOM 3415 N N . ILE A 1 429 ? 21.797 -22.359 -16.984 1 92.12 429 ILE A N 1
ATOM 3416 C CA . ILE A 1 429 ? 22.656 -22.984 -18 1 92.12 429 ILE A CA 1
ATOM 3417 C C . ILE A 1 429 ? 24.109 -22.984 -17.5 1 92.12 429 ILE A C 1
ATOM 3419 O O . ILE A 1 429 ? 24.625 -21.938 -17.094 1 92.12 429 ILE A O 1
ATOM 3423 N N . ARG A 1 430 ? 24.734 -24.109 -17.469 1 91.94 430 ARG A N 1
ATOM 3424 C CA . ARG A 1 430 ? 26.141 -24.25 -17.109 1 91.94 430 ARG A CA 1
ATOM 3425 C C . ARG A 1 430 ? 26.953 -24.844 -18.266 1 91.94 430 ARG A C 1
ATOM 3427 O O . ARG A 1 430 ? 26.484 -25.75 -18.953 1 91.94 430 ARG A O 1
ATOM 3434 N N . VAL A 1 431 ? 28.031 -24.219 -18.516 1 94.81 431 VAL A N 1
ATOM 3435 C CA . VAL A 1 431 ? 28.875 -24.688 -19.609 1 94.81 431 VAL A CA 1
ATOM 3436 C C . VAL A 1 431 ? 30.281 -24.984 -19.078 1 94.81 431 VAL A C 1
ATOM 3438 O O . VAL A 1 431 ? 30.812 -24.234 -18.25 1 94.81 431 VAL A O 1
ATOM 3441 N N . GLU A 1 432 ? 30.797 -26.078 -19.438 1 93.62 432 GLU A N 1
ATOM 3442 C CA . GLU A 1 432 ? 32.188 -26.453 -19.141 1 93.62 432 GLU A CA 1
ATOM 3443 C C . GLU A 1 432 ? 32.969 -26.703 -20.422 1 93.62 432 GLU A C 1
ATOM 3445 O O . GLU A 1 432 ? 32.531 -27.422 -21.312 1 93.62 432 GLU A O 1
ATOM 3450 N N . ILE A 1 433 ? 34.094 -26.016 -20.531 1 95.25 433 ILE A N 1
ATOM 3451 C CA . ILE A 1 433 ? 34.906 -26.156 -21.734 1 95.25 433 ILE A CA 1
ATOM 3452 C C . ILE A 1 433 ? 36.25 -26.812 -21.375 1 95.25 433 ILE A C 1
ATOM 3454 O O . ILE A 1 433 ? 36.969 -26.344 -20.484 1 95.25 433 ILE A O 1
ATOM 3458 N N . GLU A 1 434 ? 36.5 -27.891 -22.031 1 93.81 434 GLU A N 1
ATOM 3459 C CA . GLU A 1 434 ? 37.781 -28.625 -21.859 1 93.81 434 GLU A CA 1
ATOM 3460 C C . GLU A 1 434 ? 38.75 -28.312 -23 1 93.81 434 GLU A C 1
ATOM 3462 O O . GLU A 1 434 ? 38.406 -28.484 -24.172 1 93.81 434 GLU A O 1
ATOM 3467 N N . ASP A 1 435 ? 39.938 -27.828 -22.641 1 91.75 435 ASP A N 1
ATOM 3468 C CA . ASP A 1 435 ? 40.938 -27.547 -23.656 1 91.75 435 ASP A CA 1
ATOM 3469 C C . ASP A 1 435 ? 41.656 -28.828 -24.094 1 91.75 435 ASP A C 1
ATOM 3471 O O . ASP A 1 435 ? 41.406 -29.906 -23.562 1 91.75 435 ASP A O 1
ATOM 3475 N N . PRO A 1 436 ? 42.5 -28.734 -25.156 1 89.75 436 PRO A N 1
ATOM 3476 C CA . PRO A 1 436 ? 43.188 -29.922 -25.656 1 89.75 436 PRO A CA 1
ATOM 3477 C C . PRO A 1 436 ? 44.094 -30.562 -24.625 1 89.75 436 PRO A C 1
ATOM 3479 O O . PRO A 1 436 ? 44.406 -31.75 -24.719 1 89.75 436 PRO A O 1
ATOM 3482 N N . ASN A 1 437 ? 44.438 -29.812 -23.594 1 88.44 437 ASN A N 1
ATOM 3483 C CA . ASN A 1 437 ? 45.312 -30.344 -22.547 1 88.44 437 ASN A CA 1
ATOM 3484 C C . ASN A 1 437 ? 44.5 -30.922 -21.391 1 88.44 437 ASN A C 1
ATOM 3486 O O . ASN A 1 437 ? 45.094 -31.406 -20.406 1 88.44 437 ASN A O 1
ATOM 3490 N N . GLY A 1 438 ? 43.219 -30.859 -21.422 1 84.88 438 GLY A N 1
ATOM 3491 C CA . GLY A 1 438 ? 42.375 -31.453 -20.406 1 84.88 438 GLY A CA 1
ATOM 3492 C C . GLY A 1 438 ? 41.969 -30.469 -19.312 1 84.88 438 GLY A C 1
ATOM 3493 O O . GLY A 1 438 ? 41.312 -30.859 -18.344 1 84.88 438 GLY A O 1
ATOM 3494 N N . LYS A 1 439 ? 42.375 -29.266 -19.453 1 89.44 439 LYS A N 1
ATOM 3495 C CA . LYS A 1 439 ? 42 -28.25 -18.453 1 89.44 439 LYS A CA 1
ATOM 3496 C C . LYS A 1 439 ? 40.562 -27.797 -18.672 1 89.44 439 LYS A C 1
ATOM 3498 O O . LYS A 1 439 ? 40.156 -27.484 -19.781 1 89.44 439 LYS A O 1
ATOM 3503 N N . ILE A 1 440 ? 39.812 -27.875 -17.562 1 91.06 440 ILE A N 1
ATOM 3504 C CA . ILE A 1 440 ? 38.406 -27.516 -17.641 1 91.06 440 ILE A CA 1
ATOM 3505 C C . ILE A 1 440 ? 38.188 -26.094 -17.125 1 91.06 440 ILE A C 1
ATOM 3507 O O . ILE A 1 440 ? 38.688 -25.734 -16.062 1 91.06 440 ILE A O 1
ATOM 3511 N N . GLN A 1 441 ? 37.562 -25.266 -17.906 1 93 441 GLN A N 1
ATOM 3512 C CA . GLN A 1 441 ? 37.156 -23.906 -17.516 1 93 441 GLN A CA 1
ATOM 3513 C C . GLN A 1 441 ? 35.656 -23.734 -17.547 1 93 441 GLN A C 1
ATOM 3515 O O . GLN A 1 441 ? 34.969 -24.391 -18.344 1 93 441 GLN A O 1
ATOM 3520 N N . ARG A 1 442 ? 35.219 -22.969 -16.609 1 92.19 442 ARG A N 1
ATOM 3521 C CA . ARG A 1 442 ? 33.781 -22.656 -16.547 1 92.19 442 ARG A CA 1
ATOM 3522 C C . ARG A 1 442 ? 33.531 -21.188 -16.891 1 92.19 442 ARG A C 1
ATOM 3524 O O . ARG A 1 442 ? 33.562 -20.328 -16.016 1 92.19 442 ARG A O 1
ATOM 3531 N N . PRO A 1 443 ? 33.219 -21.031 -18.156 1 93.94 443 PRO A N 1
ATOM 3532 C CA . PRO A 1 443 ? 33 -19.641 -18.547 1 93.94 443 PRO A CA 1
ATOM 3533 C C . PRO A 1 443 ? 31.641 -19.109 -18.062 1 93.94 443 PRO A C 1
ATOM 3535 O O . PRO A 1 443 ? 30.797 -19.891 -17.594 1 93.94 443 PRO A O 1
ATOM 3538 N N . THR A 1 444 ? 31.531 -17.859 -18.219 1 92 444 THR A N 1
ATOM 3539 C CA . THR A 1 444 ? 30.281 -17.219 -17.812 1 92 444 THR A CA 1
ATOM 3540 C C . THR A 1 444 ? 29.266 -17.234 -18.953 1 92 444 THR A C 1
ATOM 3542 O O . THR A 1 444 ? 29.625 -16.984 -20.109 1 92 444 THR A O 1
ATOM 3545 N N . VAL A 1 445 ? 28.094 -17.625 -18.656 1 94.44 445 VAL A N 1
ATOM 3546 C CA . VAL A 1 445 ? 26.984 -17.625 -19.609 1 94.44 445 VAL A CA 1
ATOM 3547 C C . VAL A 1 445 ? 26.188 -16.328 -19.469 1 94.44 445 VAL A C 1
ATOM 3549 O O . VAL A 1 445 ? 25.703 -16 -18.391 1 94.44 445 VAL A O 1
ATOM 3552 N N . GLU A 1 446 ? 26.109 -15.602 -20.562 1 93.81 446 GLU A N 1
ATOM 3553 C CA . GLU A 1 446 ? 25.359 -14.352 -20.531 1 93.81 446 GLU A CA 1
ATOM 3554 C C . GLU A 1 446 ? 23.984 -14.523 -21.172 1 93.81 446 GLU A C 1
ATOM 3556 O O . GLU A 1 446 ? 23.859 -15.18 -22.219 1 93.81 446 GLU A O 1
ATOM 3561 N N . ASP A 1 447 ? 22.969 -13.953 -20.625 1 91.62 447 ASP A N 1
ATOM 3562 C CA . ASP A 1 447 ? 21.578 -14.07 -21.078 1 91.62 447 ASP A CA 1
ATOM 3563 C C . ASP A 1 447 ? 21.234 -12.953 -22.062 1 91.62 447 ASP A C 1
ATOM 3565 O O . ASP A 1 447 ? 21.109 -11.789 -21.672 1 91.62 447 ASP A O 1
ATOM 3569 N N . PHE A 1 448 ? 21.078 -13.195 -23.312 1 90.31 448 PHE A N 1
ATOM 3570 C CA . PHE A 1 448 ? 20.656 -12.25 -24.344 1 90.31 448 PHE A CA 1
ATOM 3571 C C . PHE A 1 448 ? 19.281 -12.602 -24.875 1 90.31 448 PHE A C 1
ATOM 3573 O O . PHE A 1 448 ? 18.953 -12.297 -26.031 1 90.31 448 PHE A O 1
ATOM 3580 N N . THR A 1 449 ? 18.531 -13.328 -24.156 1 87.25 449 THR A N 1
ATOM 3581 C CA . THR A 1 449 ? 17.234 -13.836 -24.609 1 87.25 449 THR A CA 1
ATOM 3582 C C . THR A 1 449 ? 16.297 -12.688 -24.984 1 87.25 449 THR A C 1
ATOM 3584 O O . THR A 1 449 ? 15.555 -12.781 -25.953 1 87.25 449 THR A O 1
ATOM 3587 N N . ALA A 1 450 ? 16.328 -11.68 -24.266 1 81.94 450 ALA A N 1
ATOM 3588 C CA . ALA A 1 450 ? 15.438 -10.555 -24.531 1 81.94 450 ALA A CA 1
ATOM 3589 C C . ALA A 1 450 ? 15.797 -9.852 -25.828 1 81.94 450 ALA A C 1
ATOM 3591 O O . ALA A 1 450 ? 14.914 -9.414 -26.578 1 81.94 450 ALA A O 1
ATOM 3592 N N . LYS A 1 451 ? 17.047 -9.703 -26.156 1 82 451 LYS A N 1
ATOM 3593 C CA . LYS A 1 451 ? 17.516 -8.945 -27.312 1 82 451 LYS A CA 1
ATOM 3594 C C . LYS A 1 451 ? 17.656 -9.852 -28.547 1 82 451 LYS A C 1
ATOM 3596 O O . LYS A 1 451 ? 17.203 -9.492 -29.641 1 82 451 LYS A O 1
ATOM 3601 N N . GLN A 1 452 ? 18.219 -11.062 -28.328 1 86.12 452 GLN A N 1
ATOM 3602 C CA . GLN A 1 452 ? 18.562 -11.898 -29.484 1 86.12 452 GLN A CA 1
ATOM 3603 C C . GLN A 1 452 ? 17.984 -13.297 -29.328 1 86.12 452 GLN A C 1
ATOM 3605 O O . GLN A 1 452 ? 18.172 -14.148 -30.203 1 86.12 452 GLN A O 1
ATOM 3610 N N . GLY A 1 453 ? 17.266 -13.562 -28.281 1 85.75 453 GLY A N 1
ATOM 3611 C CA . GLY A 1 453 ? 16.594 -14.836 -28.078 1 85.75 453 GLY A CA 1
ATOM 3612 C C . GLY A 1 453 ? 17.562 -15.977 -27.797 1 85.75 453 GLY A C 1
ATOM 3613 O O . GLY A 1 453 ? 17.25 -17.141 -28.078 1 85.75 453 GLY A O 1
ATOM 3614 N N . CYS A 1 454 ? 18.734 -15.602 -27.375 1 92.25 454 CYS A N 1
ATOM 3615 C CA . CYS A 1 454 ? 19.719 -16.672 -27.172 1 92.25 454 CYS A CA 1
ATOM 3616 C C . CYS A 1 454 ? 20.594 -16.375 -25.969 1 92.25 454 CYS A C 1
ATOM 3618 O O . CYS A 1 454 ? 20.469 -15.32 -25.328 1 92.25 454 CYS A O 1
ATOM 3620 N N . TYR A 1 455 ? 21.266 -17.406 -25.5 1 94.12 455 TYR A N 1
ATOM 3621 C CA . TYR A 1 455 ? 22.328 -17.281 -24.516 1 94.12 455 TYR A CA 1
ATOM 3622 C C . TYR A 1 455 ? 23.703 -17.344 -25.172 1 94.12 455 TYR A C 1
ATOM 3624 O O . TYR A 1 455 ? 23.906 -18.109 -26.109 1 94.12 455 TYR A O 1
ATOM 3632 N N . LYS A 1 456 ? 24.594 -16.484 -24.719 1 95.06 456 LYS A N 1
ATOM 3633 C CA . LYS A 1 456 ? 25.938 -16.453 -25.297 1 95.06 456 LYS A CA 1
ATOM 3634 C C . LYS A 1 456 ? 26.984 -16.797 -24.234 1 95.06 456 LYS A C 1
ATOM 3636 O O . LYS A 1 456 ? 26.875 -16.391 -23.078 1 95.06 456 LYS A O 1
ATOM 3641 N N . VAL A 1 457 ? 27.969 -17.609 -24.641 1 95.69 457 VAL A N 1
ATOM 3642 C CA . VAL A 1 457 ? 29.062 -17.984 -23.75 1 95.69 457 VAL A CA 1
ATOM 3643 C C . VAL A 1 457 ? 30.359 -17.328 -24.234 1 95.69 457 VAL A C 1
ATOM 3645 O O . VAL A 1 457 ? 30.812 -17.578 -25.359 1 95.69 457 VAL A O 1
ATOM 3648 N N . TYR A 1 458 ? 30.891 -16.484 -23.375 1 95 458 TYR A N 1
ATOM 3649 C CA . TYR A 1 458 ? 32.156 -15.828 -23.688 1 95 458 TYR A CA 1
ATOM 3650 C C . TYR A 1 458 ? 33.344 -16.641 -23.188 1 95 458 TYR A C 1
ATOM 3652 O O . TYR A 1 458 ? 33.312 -17.141 -22.062 1 95 458 TYR A O 1
ATOM 3660 N N . PHE A 1 459 ? 34.281 -16.797 -24.062 1 94.69 459 PHE A N 1
ATOM 3661 C CA . PHE A 1 459 ? 35.406 -17.656 -23.719 1 94.69 459 PHE A CA 1
ATOM 3662 C C . PHE A 1 459 ? 36.688 -17.172 -24.406 1 94.69 459 PHE A C 1
ATOM 3664 O O . PHE A 1 459 ? 36.625 -16.609 -25.5 1 94.69 459 PHE A O 1
ATOM 3671 N N . MET A 1 460 ? 37.719 -17.281 -23.609 1 93.94 460 MET A N 1
ATOM 3672 C CA . MET A 1 460 ? 39.062 -16.969 -24.125 1 93.94 460 MET A CA 1
ATOM 3673 C C . MET A 1 460 ? 40.062 -18.078 -23.781 1 93.94 460 MET A C 1
ATOM 3675 O O . MET A 1 460 ? 40.031 -18.609 -22.656 1 93.94 460 MET A O 1
ATOM 3679 N N . SER A 1 461 ? 40.844 -18.531 -24.828 1 92.69 461 SER A N 1
ATOM 3680 C CA . SER A 1 461 ? 41.875 -19.547 -24.594 1 92.69 461 SER A CA 1
ATOM 3681 C C . SER A 1 461 ? 43.125 -19.25 -25.406 1 92.69 461 SER A C 1
ATOM 3683 O O . SER A 1 461 ? 43.031 -18.766 -26.531 1 92.69 461 SER A O 1
ATOM 3685 N N . ALA A 1 462 ? 44.25 -19.547 -24.797 1 90.12 462 ALA A N 1
ATOM 3686 C CA . ALA A 1 462 ? 45.531 -19.391 -25.5 1 90.12 462 ALA A CA 1
ATOM 3687 C C . ALA A 1 462 ? 45.906 -20.656 -26.266 1 90.12 462 ALA A C 1
ATOM 3689 O O . ALA A 1 462 ? 46.719 -20.625 -27.188 1 90.12 462 ALA A O 1
ATOM 3690 N N . LYS A 1 463 ? 45.344 -21.734 -25.891 1 91.69 463 LYS A N 1
ATOM 3691 C CA . LYS A 1 463 ? 45.719 -23.016 -26.5 1 91.69 463 LYS A CA 1
ATOM 3692 C C . LYS A 1 463 ? 44.969 -23.234 -27.812 1 91.69 463 LYS A C 1
ATOM 3694 O O . LYS A 1 463 ? 43.75 -23.172 -27.859 1 91.69 463 LYS A O 1
ATOM 3699 N N . LEU A 1 464 ? 45.75 -23.547 -28.844 1 92.38 464 LEU A N 1
ATOM 3700 C CA . LEU A 1 464 ? 45.188 -23.812 -30.156 1 92.38 464 LEU A CA 1
ATOM 3701 C C . LEU A 1 464 ? 44.688 -25.25 -30.234 1 92.38 464 LEU A C 1
ATOM 3703 O O . LEU A 1 464 ? 45.188 -26.141 -29.531 1 92.38 464 LEU A O 1
ATOM 3707 N N . GLY A 1 465 ? 43.594 -25.438 -31.047 1 92.69 465 GLY A N 1
ATOM 3708 C CA . GLY A 1 465 ? 43.125 -26.797 -31.281 1 92.69 465 GLY A CA 1
ATOM 3709 C C . GLY A 1 465 ? 41.656 -26.984 -30.906 1 92.69 465 GLY A C 1
ATOM 3710 O O . GLY A 1 465 ? 40.906 -26.016 -30.75 1 92.69 465 GLY A O 1
ATOM 3711 N N . LYS A 1 466 ? 41.281 -28.266 -30.797 1 93.12 466 LYS A N 1
ATOM 3712 C CA . LYS A 1 466 ? 39.906 -28.656 -30.562 1 93.12 466 LYS A CA 1
ATOM 3713 C C . LYS A 1 466 ? 39.562 -28.578 -29.078 1 93.12 466 LYS A C 1
ATOM 3715 O O . LYS A 1 466 ? 40.281 -29.125 -28.234 1 93.12 466 LYS A O 1
ATOM 3720 N N . HIS A 1 467 ? 38.562 -27.812 -28.797 1 94.62 467 HIS A N 1
ATOM 3721 C CA . HIS A 1 467 ? 38 -27.703 -27.453 1 94.62 467 HIS A CA 1
ATOM 3722 C C . HIS A 1 467 ? 36.656 -28.406 -27.344 1 94.62 467 HIS A C 1
ATOM 3724 O O . HIS A 1 467 ? 35.875 -28.406 -28.297 1 94.62 467 HIS A O 1
ATOM 3730 N N . LYS A 1 468 ? 36.438 -29.047 -26.25 1 92.81 468 LYS A N 1
ATOM 3731 C CA . LYS A 1 468 ? 35.188 -29.75 -26 1 92.81 468 LYS A CA 1
ATOM 3732 C C . LYS A 1 468 ? 34.344 -29 -24.984 1 92.81 468 LYS A C 1
ATOM 3734 O O . LYS A 1 468 ? 34.812 -28.688 -23.891 1 92.81 468 LYS A O 1
ATOM 3739 N N . ALA A 1 469 ? 33.125 -28.734 -25.391 1 94.31 469 ALA A N 1
ATOM 3740 C CA . ALA A 1 469 ? 32.219 -28.016 -24.516 1 94.31 469 ALA A CA 1
ATOM 3741 C C . ALA A 1 469 ? 31.078 -28.922 -24.062 1 94.31 469 ALA A C 1
ATOM 3743 O O . ALA A 1 469 ? 30.516 -29.672 -24.859 1 94.31 469 ALA A O 1
ATOM 3744 N N . THR A 1 470 ? 30.828 -28.906 -22.766 1 91.94 470 THR A N 1
ATOM 3745 C CA . THR A 1 470 ? 29.672 -29.578 -22.188 1 91.94 470 THR A CA 1
ATOM 3746 C C . THR A 1 470 ? 28.641 -28.562 -21.703 1 91.94 470 THR A C 1
ATOM 3748 O O . THR A 1 470 ? 28.953 -27.703 -20.891 1 91.94 470 THR A O 1
ATOM 3751 N N . VAL A 1 471 ? 27.484 -28.656 -22.312 1 91.94 471 VAL A N 1
ATOM 3752 C CA . VAL A 1 471 ? 26.406 -27.734 -21.953 1 91.94 471 VAL A CA 1
ATOM 3753 C C . VAL A 1 471 ? 25.375 -28.438 -21.078 1 91.94 471 VAL A C 1
ATOM 3755 O O . VAL A 1 471 ? 24.844 -29.5 -21.453 1 91.94 471 VAL A O 1
ATOM 3758 N N . LEU A 1 472 ? 25.188 -27.844 -19.906 1 89.38 472 LEU A N 1
ATOM 3759 C CA . LEU A 1 472 ? 24.188 -28.359 -18.984 1 89.38 472 LEU A CA 1
ATOM 3760 C C . LEU A 1 472 ? 23.031 -27.375 -18.812 1 89.38 472 LEU A C 1
ATOM 3762 O O . LEU A 1 472 ? 23.266 -26.188 -18.547 1 89.38 472 LEU A O 1
ATOM 3766 N N . ILE A 1 473 ? 21.828 -27.844 -19.094 1 88.19 473 ILE A N 1
ATOM 3767 C CA . ILE A 1 473 ? 20.641 -27.031 -18.844 1 88.19 473 ILE A CA 1
ATOM 3768 C C . ILE A 1 473 ? 19.844 -27.609 -17.688 1 88.19 473 ILE A C 1
ATOM 3770 O O . ILE A 1 473 ? 19.422 -28.781 -17.734 1 88.19 473 ILE A O 1
ATOM 3774 N N . ASN A 1 474 ? 19.578 -26.859 -16.703 1 81.19 474 ASN A N 1
ATOM 3775 C CA . ASN A 1 474 ? 18.922 -27.312 -15.477 1 81.19 474 ASN A CA 1
ATOM 3776 C C . ASN A 1 474 ? 19.594 -28.547 -14.898 1 81.19 474 ASN A C 1
ATOM 3778 O O . ASN A 1 474 ? 18.922 -29.484 -14.461 1 81.19 474 ASN A O 1
ATOM 3782 N N . GLY A 1 475 ? 20.906 -28.656 -15.141 1 78.5 475 GLY A N 1
ATOM 3783 C CA . GLY A 1 475 ? 21.688 -29.734 -14.578 1 78.5 475 GLY A CA 1
ATOM 3784 C C . GLY A 1 475 ? 21.828 -30.922 -15.508 1 78.5 475 GLY A C 1
ATOM 3785 O O . GLY A 1 475 ? 22.641 -31.812 -15.273 1 78.5 475 GLY A O 1
ATOM 3786 N N . ASP A 1 476 ? 21.062 -30.938 -16.562 1 77.19 476 ASP A N 1
ATOM 3787 C CA . ASP A 1 476 ? 21.094 -32.062 -17.484 1 77.19 476 ASP A CA 1
ATOM 3788 C C . ASP A 1 476 ? 21.906 -31.734 -18.734 1 77.19 476 ASP A C 1
ATOM 3790 O O . ASP A 1 476 ? 21.797 -30.641 -19.281 1 77.19 476 ASP A O 1
ATOM 3794 N N . SER A 1 477 ? 22.688 -32.688 -19.047 1 81.75 477 SER A N 1
ATOM 3795 C CA . SER A 1 477 ? 23.484 -32.5 -20.25 1 81.75 477 SER A CA 1
ATOM 3796 C C . SER A 1 477 ? 22.625 -32.688 -21.516 1 81.75 477 SER A C 1
ATOM 3798 O O . SER A 1 477 ? 21.844 -33.625 -21.594 1 81.75 477 SER A O 1
ATOM 3800 N N . ILE A 1 478 ? 22.734 -31.859 -22.453 1 81.44 478 ILE A N 1
ATOM 3801 C CA . ILE A 1 478 ? 21.906 -31.922 -23.656 1 81.44 478 ILE A CA 1
ATOM 3802 C C . ILE A 1 478 ? 22.625 -32.75 -24.719 1 81.44 478 ILE A C 1
ATOM 3804 O O . ILE A 1 478 ? 22 -33.25 -25.656 1 81.44 478 ILE A O 1
ATOM 3808 N N . ASN A 1 479 ? 23.922 -32.781 -24.656 1 81.62 479 ASN A N 1
ATOM 3809 C CA . ASN A 1 479 ? 24.734 -33.594 -25.547 1 81.62 479 ASN A CA 1
ATOM 3810 C C . ASN A 1 479 ? 25.844 -34.312 -24.766 1 81.62 479 ASN A C 1
ATOM 3812 O O . ASN A 1 479 ? 26.891 -33.719 -24.5 1 81.62 479 ASN A O 1
ATOM 3816 N N . PRO A 1 480 ? 25.578 -35.594 -24.469 1 72.38 480 PRO A N 1
ATOM 3817 C CA . PRO A 1 480 ? 26.547 -36.312 -23.641 1 72.38 480 PRO A CA 1
ATOM 3818 C C . PRO A 1 480 ? 27.922 -36.406 -24.312 1 72.38 480 PRO A C 1
ATOM 3820 O O . PRO A 1 480 ? 28.938 -36.5 -23.609 1 72.38 480 PRO A O 1
ATOM 3823 N N . ASP A 1 481 ? 27.984 -36.406 -25.688 1 77.88 481 ASP A N 1
ATOM 3824 C CA . ASP A 1 481 ? 29.266 -36.5 -26.406 1 77.88 481 ASP A CA 1
ATOM 3825 C C . ASP A 1 481 ? 29.984 -35.156 -26.406 1 77.88 481 ASP A C 1
ATOM 3827 O O . ASP A 1 481 ? 31.156 -35.062 -26.75 1 77.88 481 ASP A O 1
ATOM 3831 N N . GLY A 1 482 ? 29.297 -34.094 -25.969 1 86.38 482 GLY A N 1
ATOM 3832 C CA . GLY A 1 482 ? 29.875 -32.75 -25.938 1 86.38 482 GLY A CA 1
ATOM 3833 C C . GLY A 1 482 ? 29.875 -32.094 -27.281 1 86.38 482 GLY A C 1
ATOM 3834 O O . GLY A 1 482 ? 29.547 -32.688 -28.312 1 86.38 482 GLY A O 1
ATOM 3835 N N . TYR A 1 483 ? 30.062 -30.828 -27.266 1 90.81 483 TYR A N 1
ATOM 3836 C CA . TYR A 1 483 ? 30.188 -30.016 -28.469 1 90.81 483 TYR A CA 1
ATOM 3837 C C . TYR A 1 483 ? 31.641 -29.625 -28.719 1 90.81 483 TYR A C 1
ATOM 3839 O O . TYR A 1 483 ? 32.438 -29.531 -27.766 1 90.81 483 TYR A O 1
ATOM 3847 N N . ARG A 1 484 ? 32.031 -29.484 -29.969 1 92 484 ARG A N 1
ATOM 3848 C CA . ARG A 1 484 ? 33.406 -29.172 -30.25 1 92 484 ARG A CA 1
ATOM 3849 C C . ARG A 1 484 ? 33.531 -27.922 -31.109 1 92 484 ARG A C 1
ATOM 3851 O O . ARG A 1 484 ? 32.688 -27.641 -31.938 1 92 484 ARG A O 1
ATOM 3858 N N . PHE A 1 485 ? 34.562 -27.141 -30.797 1 93.25 485 PHE A N 1
ATOM 3859 C CA . PHE A 1 485 ? 34.969 -25.984 -31.594 1 93.25 485 PHE A CA 1
ATOM 3860 C C . PHE A 1 485 ? 36.469 -25.828 -31.578 1 93.25 485 PHE A C 1
ATOM 3862 O O . PHE A 1 485 ? 37.156 -26.469 -30.781 1 93.25 485 PHE A O 1
ATOM 3869 N N . ASN A 1 486 ? 36.938 -24.984 -32.5 1 93.88 486 ASN A N 1
ATOM 3870 C CA . ASN A 1 486 ? 38.375 -24.812 -32.594 1 93.88 486 ASN A CA 1
ATOM 3871 C C . ASN A 1 486 ? 38.812 -23.406 -32.188 1 93.88 486 ASN A C 1
ATOM 3873 O O . ASN A 1 486 ? 38.094 -22.438 -32.469 1 93.88 486 ASN A O 1
ATOM 3877 N N . VAL A 1 487 ? 39.844 -23.375 -31.391 1 94.69 487 VAL A N 1
ATOM 3878 C CA . VAL A 1 487 ? 40.562 -22.125 -31.234 1 94.69 487 VAL A CA 1
ATOM 3879 C C . VAL A 1 487 ? 41.656 -22.031 -32.312 1 94.69 487 VAL A C 1
ATOM 3881 O O . VAL A 1 487 ? 42.531 -22.891 -32.375 1 94.69 487 VAL A O 1
ATOM 3884 N N . ILE A 1 488 ? 41.531 -20.984 -33.094 1 92.94 488 ILE A N 1
ATOM 3885 C CA . ILE A 1 488 ? 42.375 -20.906 -34.281 1 92.94 488 ILE A CA 1
ATOM 3886 C C . ILE A 1 488 ? 43.312 -19.703 -34.156 1 92.94 488 ILE A C 1
ATOM 3888 O O . ILE A 1 488 ? 43.125 -18.844 -33.312 1 92.94 488 ILE A O 1
ATOM 3892 N N . SER A 1 489 ? 44.344 -19.859 -35 1 90.62 489 SER A N 1
ATOM 3893 C CA . SER A 1 489 ? 45.281 -18.734 -35.031 1 90.62 489 SER A CA 1
ATOM 3894 C C . SER A 1 489 ? 44.625 -17.5 -35.625 1 90.62 489 SER A C 1
ATOM 3896 O O . SER A 1 489 ? 43.625 -17.609 -36.375 1 90.62 489 SER A O 1
ATOM 3898 N N . HIS A 1 490 ? 45.219 -16.438 -35.281 1 85.88 490 HIS A N 1
ATOM 3899 C CA . HIS A 1 490 ? 44.688 -15.164 -35.781 1 85.88 490 HIS A CA 1
ATOM 3900 C C . HIS A 1 490 ? 44.688 -15.133 -37.312 1 85.88 490 HIS A C 1
ATOM 3902 O O . HIS A 1 490 ? 45.656 -15.508 -37.938 1 85.88 490 HIS A O 1
ATOM 3908 N N . GLY A 1 491 ? 43.625 -14.836 -37.969 1 78.88 491 GLY A N 1
ATOM 3909 C CA . GLY A 1 491 ? 43.531 -14.703 -39.406 1 78.88 491 GLY A CA 1
ATOM 3910 C C . GLY A 1 491 ? 42.969 -15.938 -40.094 1 78.88 491 GLY A C 1
ATOM 3911 O O . GLY A 1 491 ? 42.656 -15.922 -41.281 1 78.88 491 GLY A O 1
ATOM 3912 N N . ALA A 1 492 ? 42.906 -17.047 -39.375 1 79.81 492 ALA A N 1
ATOM 3913 C CA . ALA A 1 492 ? 42.375 -18.281 -39.969 1 79.81 492 ALA A CA 1
ATOM 3914 C C . ALA A 1 492 ? 40.875 -18.219 -40.125 1 79.81 492 ALA A C 1
ATOM 3916 O O . ALA A 1 492 ? 40.188 -17.422 -39.438 1 79.81 492 ALA A O 1
ATOM 3917 N N . GLY A 1 493 ? 40.25 -18.844 -41.125 1 79.44 493 GLY A N 1
ATOM 3918 C CA . GLY A 1 493 ? 38.812 -18.875 -41.375 1 79.44 493 GLY A CA 1
ATOM 3919 C C . GLY A 1 493 ? 38 -19.484 -40.25 1 79.44 493 GLY A C 1
ATOM 3920 O O . GLY A 1 493 ? 38.344 -20.547 -39.719 1 79.44 493 GLY A O 1
ATOM 3921 N N . ARG A 1 494 ? 36.969 -18.812 -39.781 1 81.06 494 ARG A N 1
ATOM 3922 C CA . ARG A 1 494 ? 36.094 -19.25 -38.688 1 81.06 494 ARG A CA 1
ATOM 3923 C C . ARG A 1 494 ? 34.969 -20.125 -39.219 1 81.06 494 ARG A C 1
ATOM 3925 O O . ARG A 1 494 ? 34.344 -19.812 -40.25 1 81.06 494 ARG A O 1
ATOM 3932 N N . GLN A 1 495 ? 34.906 -21.281 -38.688 1 82 495 GLN A N 1
ATOM 3933 C CA . GLN A 1 495 ? 33.781 -22.141 -39.031 1 82 495 GLN A CA 1
ATOM 3934 C C . GLN A 1 495 ? 32.75 -22.172 -37.906 1 82 495 GLN A C 1
ATOM 3936 O O . GLN A 1 495 ? 33.094 -22 -36.75 1 82 495 GLN A O 1
ATOM 3941 N N . SER A 1 496 ? 31.469 -22.141 -38.312 1 84.19 496 SER A N 1
ATOM 3942 C CA . SER A 1 496 ? 30.375 -22.25 -37.344 1 84.19 496 SER A CA 1
ATOM 3943 C C . SER A 1 496 ? 29.484 -23.453 -37.656 1 84.19 496 SER A C 1
ATOM 3945 O O . SER A 1 496 ? 29.219 -23.75 -38.812 1 84.19 496 SER A O 1
ATOM 3947 N N . VAL A 1 497 ? 29.234 -24.266 -36.625 1 82.62 497 VAL A N 1
ATOM 3948 C CA . VAL A 1 497 ? 28.359 -25.422 -36.781 1 82.62 497 VAL A CA 1
ATOM 3949 C C . VAL A 1 497 ? 27.219 -25.328 -35.781 1 82.62 497 VAL A C 1
ATOM 3951 O O . VAL A 1 497 ? 27.422 -24.938 -34.625 1 82.62 497 VAL A O 1
ATOM 3954 N N . THR A 1 498 ? 26 -25.531 -36.281 1 81.88 498 THR A N 1
ATOM 3955 C CA . THR A 1 498 ? 24.844 -25.531 -35.375 1 81.88 498 THR A CA 1
ATOM 3956 C C . THR A 1 498 ? 24.375 -26.969 -35.125 1 81.88 498 THR A C 1
ATOM 3958 O O . THR A 1 498 ? 24.156 -27.734 -36.062 1 81.88 498 THR A O 1
ATOM 3961 N N . TYR A 1 499 ? 24.344 -27.297 -33.844 1 75.75 499 TYR A N 1
ATOM 3962 C CA . TYR A 1 499 ? 23.812 -28.578 -33.406 1 75.75 499 TYR A CA 1
ATOM 3963 C C . TYR A 1 499 ? 22.359 -28.453 -32.938 1 75.75 499 TYR A C 1
ATOM 3965 O O . TYR A 1 499 ? 22.031 -27.625 -32.094 1 75.75 499 TYR A O 1
ATOM 3973 N N . ARG A 1 500 ? 21.375 -29.047 -33.781 1 71.31 500 ARG A N 1
ATOM 3974 C CA . ARG A 1 500 ? 19.969 -29.062 -33.406 1 71.31 500 ARG A CA 1
ATOM 3975 C C . ARG A 1 500 ? 19.609 -30.344 -32.656 1 71.31 500 ARG A C 1
ATOM 3977 O O . ARG A 1 500 ? 20.062 -31.422 -33 1 71.31 500 ARG A O 1
ATOM 3984 N N . SER A 1 501 ? 19.125 -30.234 -31.484 1 57.5 501 SER A N 1
ATOM 3985 C CA . SER A 1 501 ? 18.734 -31.422 -30.703 1 57.5 501 SER A CA 1
ATOM 3986 C C . SER A 1 501 ? 17.656 -32.219 -31.438 1 57.5 501 SER A C 1
ATOM 3988 O O . SER A 1 501 ? 17.109 -33.156 -30.875 1 57.5 501 SER A O 1
ATOM 3990 N N . ALA A 1 502 ? 16.938 -31.75 -32.5 1 43.31 502 ALA A N 1
ATOM 3991 C CA . ALA A 1 502 ? 15.695 -32.375 -32.969 1 43.31 502 ALA A CA 1
ATOM 3992 C C . ALA A 1 502 ? 15.836 -33.906 -33.031 1 43.31 502 ALA A C 1
ATOM 3994 O O . ALA A 1 502 ? 14.961 -34.625 -32.531 1 43.31 502 ALA A O 1
ATOM 3995 N N . ARG A 1 503 ? 16.172 -34.438 -34.406 1 35.53 503 ARG A N 1
ATOM 3996 C CA . ARG A 1 503 ? 15.531 -35.562 -35.031 1 35.53 503 ARG A CA 1
ATOM 3997 C C . ARG A 1 503 ? 15.758 -36.844 -34.219 1 35.53 503 ARG A C 1
ATOM 3999 O O . ARG A 1 503 ? 16.891 -37.25 -34 1 35.53 503 ARG A O 1
ATOM 4006 N N . ILE A 1 504 ? 14.969 -37 -33.219 1 31.84 504 ILE A N 1
ATOM 4007 C CA . ILE A 1 504 ? 15.008 -38.406 -32.812 1 31.84 504 ILE A CA 1
ATOM 4008 C C . ILE A 1 504 ? 15.242 -39.312 -34.031 1 31.84 504 ILE A C 1
ATOM 4010 O O . ILE A 1 504 ? 14.438 -39.344 -34.938 1 31.84 504 ILE A O 1
ATOM 4014 N N . PRO A 1 505 ? 16.438 -39.406 -34.562 1 26.05 505 PRO A N 1
ATOM 4015 C CA . PRO A 1 505 ? 16.531 -40.406 -35.656 1 26.05 505 PRO A CA 1
ATOM 4016 C C . PRO A 1 505 ? 15.508 -41.531 -35.5 1 26.05 505 PRO A C 1
ATOM 4018 O O . PRO A 1 505 ? 15.117 -41.875 -34.406 1 26.05 505 PRO A O 1
ATOM 4021 N N . ASP A 1 506 ? 14.414 -41.531 -36.438 1 25.05 506 ASP A N 1
ATOM 4022 C CA . ASP A 1 506 ? 13.695 -42.781 -36.625 1 25.05 506 ASP A CA 1
ATOM 4023 C C . ASP A 1 506 ? 14.578 -43.969 -36.25 1 25.05 506 ASP A C 1
ATOM 4025 O O . ASP A 1 506 ? 15.805 -43.875 -36.219 1 25.05 506 ASP A O 1
ATOM 4029 N N . THR A 1 507 ? 13.906 -44.938 -35.75 1 24.38 507 THR A N 1
ATOM 4030 C CA . THR A 1 507 ? 14.477 -46.25 -35.469 1 24.38 507 THR A CA 1
ATOM 4031 C C . THR A 1 507 ? 15.461 -46.656 -36.531 1 24.38 507 THR A C 1
ATOM 4033 O O . THR A 1 507 ? 15.141 -46.625 -37.719 1 24.38 507 THR A O 1
ATOM 4036 N N . PRO A 1 508 ? 16.719 -46.406 -36.344 1 24.69 508 PRO A N 1
ATOM 4037 C CA . PRO A 1 508 ? 17.609 -47 -37.344 1 24.69 508 PRO A CA 1
ATOM 4038 C C . PRO A 1 508 ? 17.016 -48.281 -38 1 24.69 508 PRO A C 1
ATOM 4040 O O . PRO A 1 508 ? 16.406 -49.094 -37.281 1 24.69 508 PRO A O 1
ATOM 4043 N N . GLN A 1 509 ? 16.281 -48.094 -39.094 1 22.53 509 GLN A N 1
ATOM 4044 C CA . GLN A 1 509 ? 15.961 -49.312 -39.812 1 22.53 509 GLN A CA 1
ATOM 4045 C C . GLN A 1 509 ? 17.078 -50.344 -39.688 1 22.53 509 GLN A C 1
ATOM 4047 O O . GLN A 1 509 ? 18.25 -50 -39.688 1 22.53 509 GLN A O 1
ATOM 4052 N N . PRO A 1 510 ? 16.641 -51.531 -39.219 1 23.25 510 PRO A N 1
ATOM 4053 C CA . PRO A 1 510 ? 17.609 -52.625 -39.094 1 23.25 510 PRO A CA 1
ATOM 4054 C C . PRO A 1 510 ? 18.5 -52.75 -40.312 1 23.25 510 PRO A C 1
ATOM 4056 O O . PRO A 1 510 ? 18.016 -52.875 -41.438 1 23.25 510 PRO A O 1
ATOM 4059 N N . ARG A 1 511 ? 19.453 -51.875 -40.531 1 22.77 511 ARG A N 1
ATOM 4060 C CA . ARG A 1 511 ? 20.359 -52.344 -41.562 1 22.77 511 ARG A CA 1
ATOM 4061 C C . ARG A 1 511 ? 20.531 -53.844 -41.5 1 22.77 511 ARG A C 1
ATOM 4063 O O . ARG A 1 511 ? 20.391 -54.438 -40.406 1 22.77 511 ARG A O 1
ATOM 4070 N N . ASN A 1 512 ? 20.328 -54.375 -42.625 1 21 512 ASN A N 1
ATOM 4071 C CA . ASN A 1 512 ? 20.609 -55.781 -42.906 1 21 512 ASN A CA 1
ATOM 4072 C C . ASN A 1 512 ? 21.875 -56.25 -42.188 1 21 512 ASN A C 1
ATOM 4074 O O . ASN A 1 512 ? 22.953 -55.75 -42.438 1 21 512 ASN A O 1
ATOM 4078 N N . LEU A 1 513 ? 21.734 -56.344 -40.906 1 22 513 LEU A N 1
ATOM 4079 C CA . LEU A 1 513 ? 22.812 -56.969 -40.125 1 22 513 LEU A CA 1
ATOM 4080 C C . LEU A 1 513 ? 23.469 -58.094 -40.906 1 22 513 LEU A C 1
ATOM 4082 O O . LEU A 1 513 ? 22.797 -59.062 -41.312 1 22 513 LEU A O 1
ATOM 4086 N N . VAL A 1 514 ? 24.281 -57.625 -41.812 1 21.38 514 VAL A N 1
ATOM 4087 C CA . VAL A 1 514 ? 25.141 -58.656 -42.406 1 21.38 514 VAL A CA 1
ATOM 4088 C C . VAL A 1 514 ? 25.625 -59.594 -41.312 1 21.38 514 VAL A C 1
ATOM 4090 O O . VAL A 1 514 ? 25.969 -59.156 -40.219 1 21.38 514 VAL A O 1
ATOM 4093 N N . SER A 1 515 ? 25.156 -60.812 -41.375 1 21.39 515 SER A N 1
ATOM 4094 C CA . SER A 1 515 ? 25.438 -62 -40.594 1 21.39 515 SER A CA 1
ATOM 4095 C C . SER A 1 515 ? 26.922 -62.094 -40.25 1 21.39 515 SER A C 1
ATOM 4097 O O . SER A 1 515 ? 27.766 -62.062 -41.156 1 21.39 515 SER A O 1
ATOM 4099 N N . PRO A 1 516 ? 27.328 -61.281 -39.219 1 22.25 516 PRO A N 1
ATOM 4100 C CA . PRO A 1 516 ? 28.75 -61.594 -39 1 22.25 516 PRO A CA 1
ATOM 4101 C C . PRO A 1 516 ? 29.062 -63.062 -39.156 1 22.25 516 PRO A C 1
ATOM 4103 O O . PRO A 1 516 ? 28.219 -63.938 -38.844 1 22.25 516 PRO A O 1
ATOM 4106 N N . THR A 1 517 ? 29.703 -63.375 -40.094 1 21.84 517 THR A N 1
ATOM 4107 C CA . THR A 1 517 ? 30.344 -64.625 -40.312 1 21.84 517 THR A CA 1
ATOM 4108 C C . THR A 1 517 ? 30.922 -65.188 -39 1 21.84 517 THR A C 1
ATOM 4110 O O . THR A 1 517 ? 31.281 -64.438 -38.094 1 21.84 517 THR A O 1
ATOM 4113 N N . ASN A 1 518 ? 30.672 -66.5 -38.656 1 22.23 518 ASN A N 1
ATOM 4114 C CA . ASN A 1 518 ? 30.953 -67.5 -37.688 1 22.23 518 ASN A CA 1
ATOM 4115 C C . ASN A 1 518 ? 32.406 -67.438 -37.188 1 22.23 518 ASN A C 1
ATOM 4117 O O . ASN A 1 518 ? 33.25 -68.25 -37.594 1 22.23 518 ASN A O 1
ATOM 4121 N N . SER A 1 519 ? 33.062 -66.312 -37.156 1 22.05 519 SER A N 1
ATOM 4122 C CA . SER A 1 519 ? 34.438 -66.625 -36.781 1 22.05 519 SER A CA 1
ATOM 4123 C C . SER A 1 519 ? 34.5 -67.25 -35.406 1 22.05 519 SER A C 1
ATOM 4125 O O . SER A 1 519 ? 33.656 -66.938 -34.562 1 22.05 519 SER A O 1
ATOM 4127 N N . ASP A 1 520 ? 35.25 -68.375 -35.219 1 23.25 520 ASP A N 1
ATOM 4128 C CA . ASP A 1 520 ? 35.656 -69.438 -34.312 1 23.25 520 ASP A CA 1
ATOM 4129 C C . ASP A 1 520 ? 36.188 -68.812 -33 1 23.25 520 ASP A C 1
ATOM 4131 O O . ASP A 1 520 ? 37.375 -68.562 -32.844 1 23.25 520 ASP A O 1
ATOM 4135 N N . VAL A 1 521 ? 35.656 -67.812 -32.531 1 24.91 521 VAL A N 1
ATOM 4136 C CA . VAL A 1 521 ? 36.344 -67.438 -31.297 1 24.91 521 VAL A CA 1
ATOM 4137 C C . VAL A 1 521 ? 36.219 -68.562 -30.25 1 24.91 521 VAL A C 1
ATOM 4139 O O . VAL A 1 521 ? 35.125 -68.875 -29.812 1 24.91 521 VAL A O 1
ATOM 4142 N N . THR A 1 522 ? 37.125 -69.562 -30.297 1 24.7 522 THR A N 1
ATOM 4143 C CA . THR A 1 522 ? 37.406 -70.625 -29.391 1 24.7 522 THR A CA 1
ATOM 4144 C C . THR A 1 522 ? 37.719 -70.125 -27.984 1 24.7 522 THR A C 1
ATOM 4146 O O . THR A 1 522 ? 38.781 -69.562 -27.75 1 24.7 522 THR A O 1
ATOM 4149 N N . ILE A 1 523 ? 36.938 -69.438 -27.453 1 27.92 523 ILE A N 1
ATOM 4150 C CA . ILE A 1 523 ? 37.25 -69 -26.094 1 27.92 523 ILE A CA 1
ATOM 4151 C C . ILE A 1 523 ? 37.375 -70.188 -25.188 1 27.92 523 ILE A C 1
ATOM 4153 O O . ILE A 1 523 ? 36.406 -70.938 -24.938 1 27.92 523 ILE A O 1
ATOM 4157 N N . VAL A 1 524 ? 38.438 -71 -25.391 1 27.38 524 VAL A N 1
ATOM 4158 C CA . VAL A 1 524 ? 38.844 -72.188 -24.641 1 27.38 524 VAL A CA 1
ATOM 4159 C C . VAL A 1 524 ? 39 -71.812 -23.172 1 27.38 524 VAL A C 1
ATOM 4161 O O . VAL A 1 524 ? 39.812 -70.938 -22.828 1 27.38 524 VAL A O 1
ATOM 4164 N N . GLY A 1 525 ? 38.031 -71.812 -22.344 1 30.16 525 GLY A N 1
ATOM 4165 C CA . GLY A 1 525 ? 38 -71.688 -20.906 1 30.16 525 GLY A CA 1
ATOM 4166 C C . GLY A 1 525 ? 38.938 -72.625 -20.172 1 30.16 525 GLY A C 1
ATOM 4167 O O . GLY A 1 525 ? 38.75 -73.812 -20.266 1 30.16 525 GLY A O 1
ATOM 4168 N N . ARG A 1 526 ? 40.281 -72.438 -20.219 1 29.44 526 ARG A N 1
ATOM 4169 C CA . ARG A 1 526 ? 41.188 -73.188 -19.406 1 29.44 526 ARG A CA 1
ATOM 4170 C C . ARG A 1 526 ? 40.844 -73.125 -17.922 1 29.44 526 ARG A C 1
ATOM 4172 O O . ARG A 1 526 ? 40.562 -72 -17.422 1 29.44 526 ARG A O 1
ATOM 4179 N N . ILE A 1 527 ? 40.375 -74.062 -17.234 1 34.34 527 ILE A N 1
ATOM 4180 C CA . ILE A 1 527 ? 40.188 -74.312 -15.82 1 34.34 527 ILE A CA 1
ATOM 4181 C C . ILE A 1 527 ? 41.438 -73.938 -15.047 1 34.34 527 ILE A C 1
ATOM 4183 O O . ILE A 1 527 ? 42.531 -74.5 -15.312 1 34.34 527 ILE A O 1
ATOM 4187 N N . THR A 1 528 ? 41.781 -72.75 -14.719 1 44.19 528 THR A N 1
ATOM 4188 C CA . THR A 1 528 ? 43.031 -72.438 -14.086 1 44.19 528 THR A CA 1
ATOM 4189 C C . THR A 1 528 ? 43.062 -72.938 -12.648 1 44.19 528 THR A C 1
ATOM 4191 O O . THR A 1 528 ? 42.031 -73.25 -12.062 1 44.19 528 THR A O 1
ATOM 4194 N N . PRO A 1 529 ? 44.156 -73.25 -12.055 1 48.78 529 PRO A N 1
ATOM 4195 C CA . PRO A 1 529 ? 44.531 -73.75 -10.734 1 48.78 529 PRO A CA 1
ATOM 4196 C C . PRO A 1 529 ? 43.906 -72.938 -9.594 1 48.78 529 PRO A C 1
ATOM 4198 O O . PRO A 1 529 ? 44.062 -73.312 -8.422 1 48.78 529 PRO A O 1
ATOM 4201 N N . ARG A 1 530 ? 43.25 -71.938 -9.586 1 64.31 530 ARG A N 1
ATOM 4202 C CA . ARG A 1 530 ? 42.875 -71.062 -8.5 1 64.31 530 ARG A CA 1
ATOM 4203 C C . ARG A 1 530 ? 41.438 -71.312 -8.039 1 64.31 530 ARG A C 1
ATOM 4205 O O . ARG A 1 530 ? 40.906 -70.625 -7.219 1 64.31 530 ARG A O 1
ATOM 4212 N N . ASP A 1 531 ? 40.781 -72.375 -8.383 1 68.94 531 ASP A N 1
ATOM 4213 C CA . ASP A 1 531 ? 39.469 -72.75 -7.867 1 68.94 531 ASP A CA 1
ATOM 4214 C C . ASP A 1 531 ? 39.594 -73.438 -6.512 1 68.94 531 ASP A C 1
ATOM 4216 O O . ASP A 1 531 ? 40.562 -74.125 -6.254 1 68.94 531 ASP A O 1
ATOM 4220 N N . ILE A 1 532 ? 38.812 -73 -5.512 1 74.81 532 ILE A N 1
ATOM 4221 C CA . ILE A 1 532 ? 38.844 -73.688 -4.207 1 74.81 532 ILE A CA 1
ATOM 4222 C C . ILE A 1 532 ? 37.531 -74.438 -3.973 1 74.81 532 ILE A C 1
ATOM 4224 O O . ILE A 1 532 ? 36.469 -73.938 -4.355 1 74.81 532 ILE A O 1
ATOM 4228 N N . MET A 1 533 ? 37.75 -75.562 -3.43 1 78 533 MET A N 1
ATOM 4229 C CA . MET A 1 533 ? 36.562 -76.375 -3.146 1 78 533 MET A CA 1
ATOM 4230 C C . MET A 1 533 ? 36.125 -76.188 -1.703 1 78 533 MET A C 1
ATOM 4232 O O . MET A 1 533 ? 36.938 -76.25 -0.779 1 78 533 MET A O 1
ATOM 4236 N N . HIS A 1 534 ? 35 -75.75 -1.466 1 80.5 534 HIS A N 1
ATOM 4237 C CA . HIS A 1 534 ? 34.344 -75.812 -0.162 1 80.5 534 HIS A CA 1
ATOM 4238 C C . HIS A 1 534 ? 33.312 -76.938 -0.105 1 80.5 534 HIS A C 1
ATOM 4240 O O . HIS A 1 534 ? 32.188 -76.75 -0.617 1 80.5 534 HIS A O 1
ATOM 4246 N N . GLY A 1 535 ? 33.625 -78.062 0.408 1 76.5 535 GLY A N 1
ATOM 4247 C CA . GLY A 1 535 ? 32.781 -79.25 0.27 1 76.5 535 GLY A CA 1
ATOM 4248 C C . GLY A 1 535 ? 32.688 -79.75 -1.161 1 76.5 535 GLY A C 1
ATOM 4249 O O . GLY A 1 535 ? 33.719 -80 -1.811 1 76.5 535 GLY A O 1
ATOM 4250 N N . ASP A 1 536 ? 31.531 -79.812 -1.635 1 80 536 ASP A N 1
ATOM 4251 C CA . ASP A 1 536 ? 31.328 -80.25 -3.01 1 80 536 ASP A CA 1
ATOM 4252 C C . ASP A 1 536 ? 31.125 -79.062 -3.949 1 80 536 ASP A C 1
ATOM 4254 O O . ASP A 1 536 ? 30.844 -79.25 -5.137 1 80 536 ASP A O 1
ATOM 4258 N N . VAL A 1 537 ? 31.312 -77.938 -3.398 1 88.19 537 VAL A N 1
ATOM 4259 C CA . VAL A 1 537 ? 31.031 -76.75 -4.199 1 88.19 537 VAL A CA 1
ATOM 4260 C C . VAL A 1 537 ? 32.344 -76.125 -4.688 1 88.19 537 VAL A C 1
ATOM 4262 O O . VAL A 1 537 ? 33.25 -75.938 -3.896 1 88.19 537 VAL A O 1
ATOM 4265 N N . ASN A 1 538 ? 32.469 -75.938 -5.941 1 86.62 538 ASN A N 1
ATOM 4266 C CA . ASN A 1 538 ? 33.625 -75.312 -6.57 1 86.62 538 ASN A CA 1
ATOM 4267 C C . ASN A 1 538 ? 33.531 -73.812 -6.52 1 86.62 538 ASN A C 1
ATOM 4269 O O . ASN A 1 538 ? 32.719 -73.188 -7.227 1 86.62 538 ASN A O 1
ATOM 4273 N N . CYS A 1 539 ? 34.219 -73.188 -5.637 1 89.5 539 CYS A N 1
ATOM 4274 C CA . CYS A 1 539 ? 34.312 -71.75 -5.637 1 89.5 539 CYS A CA 1
ATOM 4275 C C . CYS A 1 539 ? 35.281 -71.25 -6.73 1 89.5 539 CYS A C 1
ATOM 4277 O O . CYS A 1 539 ? 36.5 -71.25 -6.539 1 89.5 539 CYS A O 1
ATOM 4279 N N . VAL A 1 540 ? 34.656 -70.875 -7.828 1 86.38 540 VAL A N 1
ATOM 4280 C CA . VAL A 1 540 ? 35.375 -70.625 -9.07 1 86.38 540 VAL A CA 1
ATOM 4281 C C . VAL A 1 540 ? 36.094 -69.25 -8.969 1 86.38 540 VAL A C 1
ATOM 4283 O O . VAL A 1 540 ? 35.531 -68.312 -8.414 1 86.38 540 VAL A O 1
ATOM 4286 N N . ASP A 1 541 ? 37.281 -69.25 -9.344 1 85.94 541 ASP A N 1
ATOM 4287 C CA . ASP A 1 541 ? 38 -67.938 -9.43 1 85.94 541 ASP A CA 1
ATOM 4288 C C . ASP A 1 541 ? 37.688 -67.25 -10.742 1 85.94 541 ASP A C 1
ATOM 4290 O O . ASP A 1 541 ? 38.312 -67.5 -11.766 1 85.94 541 ASP A O 1
ATOM 4294 N N . ILE A 1 542 ? 36.656 -66.438 -10.688 1 89.12 542 ILE A N 1
ATOM 4295 C CA . ILE A 1 542 ? 36.281 -65.625 -11.867 1 89.12 542 ILE A CA 1
ATOM 4296 C C . ILE A 1 542 ? 36.656 -64.188 -11.672 1 89.12 542 ILE A C 1
ATOM 4298 O O . ILE A 1 542 ? 36.812 -63.719 -10.531 1 89.12 542 ILE A O 1
ATOM 4302 N N . SER A 1 543 ? 36.906 -63.5 -12.719 1 90.38 543 SER A N 1
ATOM 4303 C CA . SER A 1 543 ? 37.188 -62.094 -12.758 1 90.38 543 SER A CA 1
ATOM 4304 C C . SER A 1 543 ? 36.344 -61.375 -13.82 1 90.38 543 SER A C 1
ATOM 4306 O O . SER A 1 543 ? 35.781 -62.031 -14.695 1 90.38 543 SER A O 1
ATOM 4308 N N . PHE A 1 544 ? 36.219 -60.094 -13.594 1 92.94 544 PHE A N 1
ATOM 4309 C CA . PHE A 1 544 ? 35.594 -59.312 -14.656 1 92.94 544 PHE A CA 1
ATOM 4310 C C . PHE A 1 544 ? 36.438 -59.344 -15.922 1 92.94 544 PHE A C 1
ATOM 4312 O O . PHE A 1 544 ? 37.625 -59.031 -15.883 1 92.94 544 PHE A O 1
ATOM 4319 N N . ASP A 1 545 ? 35.875 -59.719 -17.016 1 88.19 545 ASP A N 1
ATOM 4320 C CA . ASP A 1 545 ? 36.625 -59.75 -18.266 1 88.19 545 ASP A CA 1
ATOM 4321 C C . ASP A 1 545 ? 36.812 -58.344 -18.828 1 88.19 545 ASP A C 1
ATOM 4323 O O . ASP A 1 545 ? 35.875 -57.781 -19.406 1 88.19 545 ASP A O 1
ATOM 4327 N N . SER A 1 546 ? 37.906 -57.844 -18.703 1 86.44 546 SER A N 1
ATOM 4328 C CA . SER A 1 546 ? 38.188 -56.5 -19.156 1 86.44 546 SER A CA 1
ATOM 4329 C C . SER A 1 546 ? 38.25 -56.406 -20.672 1 86.44 546 SER A C 1
ATOM 4331 O O . SER A 1 546 ? 38.062 -55.344 -21.266 1 86.44 546 SER A O 1
ATOM 4333 N N . SER A 1 547 ? 38.438 -57.5 -21.344 1 81.19 547 SER A N 1
ATOM 4334 C CA . SER A 1 547 ? 38.625 -57.531 -22.781 1 81.19 547 SER A CA 1
ATOM 4335 C C . SER A 1 547 ? 37.312 -57.281 -23.516 1 81.19 547 SER A C 1
ATOM 4337 O O . SER A 1 547 ? 37.312 -56.75 -24.641 1 81.19 547 SER A O 1
ATOM 4339 N N . VAL A 1 548 ? 36.281 -57.719 -22.859 1 85.31 548 VAL A N 1
ATOM 4340 C CA . VAL A 1 548 ? 35 -57.594 -23.562 1 85.31 548 VAL A CA 1
ATOM 4341 C C . VAL A 1 548 ? 34.156 -56.5 -22.891 1 85.31 548 VAL A C 1
ATOM 4343 O O . VAL A 1 548 ? 33.031 -56.25 -23.312 1 85.31 548 VAL A O 1
ATOM 4346 N N . ALA A 1 549 ? 34.625 -55.906 -21.891 1 90.06 549 ALA A N 1
ATOM 4347 C CA . ALA A 1 549 ? 33.844 -54.938 -21.094 1 90.06 549 ALA A CA 1
ATOM 4348 C C . ALA A 1 549 ? 33.469 -53.719 -21.922 1 90.06 549 ALA A C 1
ATOM 4350 O O . ALA A 1 549 ? 34.25 -53.281 -22.781 1 90.06 549 ALA A O 1
ATOM 4351 N N . HIS A 1 550 ? 32.344 -53.281 -21.609 1 87.19 550 HIS A N 1
ATOM 4352 C CA . HIS A 1 550 ? 31.906 -52.031 -22.219 1 87.19 550 HIS A CA 1
ATOM 4353 C C . HIS A 1 550 ? 32.906 -50.906 -21.922 1 87.19 550 HIS A C 1
ATOM 4355 O O . HIS A 1 550 ? 33.469 -50.875 -20.828 1 87.19 550 HIS A O 1
ATOM 4361 N N . ASN A 1 551 ? 32.969 -50.031 -22.688 1 80.44 551 ASN A N 1
ATOM 4362 C CA . ASN A 1 551 ? 33.969 -48.969 -22.594 1 80.44 551 ASN A CA 1
ATOM 4363 C C . ASN A 1 551 ? 33.688 -48.062 -21.406 1 80.44 551 ASN A C 1
ATOM 4365 O O . ASN A 1 551 ? 34.594 -47.406 -20.906 1 80.44 551 ASN A O 1
ATOM 4369 N N . SER A 1 552 ? 32.5 -48.062 -20.922 1 81.69 552 SER A N 1
ATOM 4370 C CA . SER A 1 552 ? 32.188 -47.188 -19.797 1 81.69 552 SER A CA 1
ATOM 4371 C C . SER A 1 552 ? 32.562 -47.812 -18.469 1 81.69 552 SER A C 1
ATOM 4373 O O . SER A 1 552 ? 32.469 -47.188 -17.406 1 81.69 552 SER A O 1
ATOM 4375 N N . MET A 1 553 ? 33.094 -48.938 -18.578 1 87.25 553 MET A N 1
ATOM 4376 C CA . MET A 1 553 ? 33.406 -49.656 -17.344 1 87.25 553 MET A CA 1
ATOM 4377 C C . MET A 1 553 ? 34.906 -49.531 -17.016 1 87.25 553 MET A C 1
ATOM 4379 O O . MET A 1 553 ? 35.75 -49.531 -17.906 1 87.25 553 MET A O 1
ATOM 4383 N N . ASP A 1 554 ? 35.156 -49.219 -15.758 1 87.25 554 ASP A N 1
ATOM 4384 C CA . ASP A 1 554 ? 36.5 -49.25 -15.211 1 87.25 554 ASP A CA 1
ATOM 4385 C C . ASP A 1 554 ? 36.719 -50.5 -14.359 1 87.25 554 ASP A C 1
ATOM 4387 O O . ASP A 1 554 ? 36.125 -50.625 -13.289 1 87.25 554 ASP A O 1
ATOM 4391 N N . ILE A 1 555 ? 37.5 -51.312 -14.859 1 88.94 555 ILE A N 1
ATOM 4392 C CA . ILE A 1 555 ? 37.812 -52.531 -14.156 1 88.94 555 ILE A CA 1
ATOM 4393 C C . ILE A 1 555 ? 39.188 -52.469 -13.547 1 88.94 555 ILE A C 1
ATOM 4395 O O . ILE A 1 555 ? 40.156 -52.094 -14.211 1 88.94 555 ILE A O 1
ATOM 4399 N N . SER A 1 556 ? 39.281 -52.781 -12.367 1 89.25 556 SER A N 1
ATOM 4400 C CA . SER A 1 556 ? 40.562 -52.719 -11.648 1 89.25 556 SER A CA 1
ATOM 4401 C C . SER A 1 556 ? 41.594 -53.625 -12.266 1 89.25 556 SER A C 1
ATOM 4403 O O . SER A 1 556 ? 41.25 -54.562 -13.016 1 89.25 556 SER A O 1
ATOM 4405 N N . GLY A 1 557 ? 42.812 -53.344 -11.992 1 82.31 557 GLY A N 1
ATOM 4406 C CA . GLY A 1 557 ? 43.938 -54.125 -12.516 1 82.31 557 GLY A CA 1
ATOM 4407 C C . GLY A 1 557 ? 43.812 -55.594 -12.164 1 82.31 557 GLY A C 1
ATOM 4408 O O . GLY A 1 557 ? 44.188 -56.469 -12.969 1 82.31 557 GLY A O 1
ATOM 4409 N N . ASP A 1 558 ? 43.281 -55.938 -10.977 1 82.81 558 ASP A N 1
ATOM 4410 C CA . ASP A 1 558 ? 43.094 -57.312 -10.555 1 82.81 558 ASP A CA 1
ATOM 4411 C C . ASP A 1 558 ? 41.781 -57.906 -11.078 1 82.81 558 ASP A C 1
ATOM 4413 O O . ASP A 1 558 ? 41.469 -59.062 -10.82 1 82.81 558 ASP A O 1
ATOM 4417 N N . GLU A 1 559 ? 41.062 -57.062 -11.844 1 89.81 559 GLU A N 1
ATOM 4418 C CA . GLU A 1 559 ? 39.781 -57.438 -12.492 1 89.81 559 GLU A CA 1
ATOM 4419 C C . GLU A 1 559 ? 38.781 -57.938 -11.477 1 89.81 559 GLU A C 1
ATOM 4421 O O . GLU A 1 559 ? 37.969 -58.812 -11.789 1 89.81 559 GLU A O 1
ATOM 4426 N N . LYS A 1 560 ? 38.844 -57.406 -10.273 1 93.19 560 LYS A N 1
ATOM 4427 C CA . LYS A 1 560 ? 37.906 -57.812 -9.234 1 93.19 560 LYS A CA 1
ATOM 4428 C C . LYS A 1 560 ? 36.969 -56.688 -8.82 1 93.19 560 LYS A C 1
ATOM 4430 O O . LYS A 1 560 ? 36 -56.906 -8.086 1 93.19 560 LYS A O 1
ATOM 4435 N N . VAL A 1 561 ? 37.281 -55.531 -9.281 1 93.19 561 VAL A N 1
ATOM 4436 C CA . VAL A 1 561 ? 36.438 -54.375 -8.984 1 93.19 561 VAL A CA 1
ATOM 4437 C C . VAL A 1 561 ? 36.062 -53.656 -10.281 1 93.19 561 VAL A C 1
ATOM 4439 O O . VAL A 1 561 ? 36.906 -53.438 -11.156 1 93.19 561 VAL A O 1
ATOM 4442 N N . MET A 1 562 ? 34.781 -53.406 -10.391 1 92.81 562 MET A N 1
ATOM 4443 C CA . MET A 1 562 ? 34.25 -52.719 -11.562 1 92.81 562 MET A CA 1
ATOM 4444 C C . MET A 1 562 ? 33.531 -51.438 -11.141 1 92.81 562 MET A C 1
ATOM 4446 O O . MET A 1 562 ? 32.719 -51.469 -10.195 1 92.81 562 MET A O 1
ATOM 4450 N N . LYS A 1 563 ? 33.781 -50.406 -11.711 1 89 563 LYS A N 1
ATOM 4451 C CA . LYS A 1 563 ? 33.156 -49.125 -11.508 1 89 563 LYS A CA 1
ATOM 4452 C C . LYS A 1 563 ? 32.844 -48.469 -12.844 1 89 563 LYS A C 1
ATOM 4454 O O . LYS A 1 563 ? 33.344 -48.875 -13.891 1 89 563 LYS A O 1
ATOM 4459 N N . VAL A 1 564 ? 31.844 -47.625 -12.727 1 83.31 564 VAL A N 1
ATOM 4460 C CA . VAL A 1 564 ? 31.562 -46.875 -13.938 1 83.31 564 VAL A CA 1
ATOM 4461 C C . VAL A 1 564 ? 32.625 -45.75 -14.094 1 83.31 564 VAL A C 1
ATOM 4463 O O . VAL A 1 564 ? 33 -45.125 -13.117 1 83.31 564 VAL A O 1
ATOM 4466 N N . LYS A 1 565 ? 33.219 -45.594 -15.094 1 74.38 565 LYS A N 1
ATOM 4467 C CA . LYS A 1 565 ? 34.25 -44.562 -15.328 1 74.38 565 LYS A CA 1
ATOM 4468 C C . LYS A 1 565 ? 33.688 -43.188 -15.094 1 74.38 565 LYS A C 1
ATOM 4470 O O . LYS A 1 565 ? 32.562 -42.875 -15.516 1 74.38 565 LYS A O 1
ATOM 4475 N N . THR A 1 566 ? 34.219 -42.5 -13.977 1 60.81 566 THR A N 1
ATOM 4476 C CA . THR A 1 566 ? 33.844 -41.094 -13.758 1 60.81 566 THR A CA 1
ATOM 4477 C C . THR A 1 566 ? 34.188 -40.25 -14.977 1 60.81 566 THR A C 1
ATOM 4479 O O . THR A 1 566 ? 35.312 -40.281 -15.453 1 60.81 566 THR A O 1
ATOM 4482 N N . MET A 1 567 ? 33.344 -39.812 -15.594 1 42.38 567 MET A N 1
ATOM 4483 C CA . MET A 1 567 ? 33.719 -38.938 -16.719 1 42.38 567 MET A CA 1
ATOM 4484 C C . MET A 1 567 ? 34.281 -37.625 -16.234 1 42.38 567 MET A C 1
ATOM 4486 O O . MET A 1 567 ? 33.562 -36.844 -15.586 1 42.38 567 MET A O 1
ATOM 4490 N N . LYS A 1 568 ? 35.406 -37.156 -15.602 1 39.75 568 LYS A N 1
ATOM 4491 C CA . LYS A 1 568 ? 35.844 -35.75 -15.812 1 39.75 568 LYS A CA 1
ATOM 4492 C C . LYS A 1 568 ? 35.438 -35.281 -17.203 1 39.75 568 LYS A C 1
ATOM 4494 O O . LYS A 1 568 ? 35.469 -36.031 -18.172 1 39.75 568 LYS A O 1
ATOM 4499 N N . GLN A 1 569 ? 34.75 -33.969 -17.25 1 33.75 569 GLN A N 1
ATOM 4500 C CA . GLN A 1 569 ? 34.281 -33.219 -18.406 1 33.75 569 GLN A CA 1
ATOM 4501 C C . GLN A 1 569 ? 35.312 -33.188 -19.516 1 33.75 569 GLN A C 1
ATOM 4503 O O . GLN A 1 569 ? 35.281 -32.312 -20.391 1 33.75 569 GLN A O 1
ATOM 4508 N N . ARG A 1 570 ? 36.594 -33.406 -19.25 1 31.14 570 ARG A N 1
ATOM 4509 C CA . ARG A 1 570 ? 37.562 -32.844 -20.203 1 31.14 570 ARG A CA 1
ATOM 4510 C C . ARG A 1 570 ? 37.094 -33.031 -21.641 1 31.14 570 ARG A C 1
ATOM 4512 O O . ARG A 1 570 ? 36.219 -33.875 -21.906 1 31.14 570 ARG A O 1
ATOM 4519 N N . HIS A 1 571 ? 38.062 -32.594 -22.578 1 29.11 571 HIS A N 1
ATOM 4520 C CA . HIS A 1 571 ? 38.219 -32.438 -24.016 1 29.11 571 HIS A CA 1
ATOM 4521 C C . HIS A 1 571 ? 37.688 -33.656 -24.766 1 29.11 571 HIS A C 1
ATOM 4523 O O . HIS A 1 571 ? 36.656 -33.594 -25.422 1 29.11 571 HIS A O 1
ATOM 4529 N N . GLY A 1 572 ? 38.531 -34.125 -25.656 1 28.77 572 GLY A N 1
ATOM 4530 C CA . GLY A 1 572 ? 38.781 -34.594 -27 1 28.77 572 GLY A CA 1
ATOM 4531 C C . GLY A 1 572 ? 38.531 -36.094 -27.156 1 28.77 572 GLY A C 1
ATOM 4532 O O . GLY A 1 572 ? 38.969 -36.688 -28.141 1 28.77 572 GLY A O 1
ATOM 4533 N N . ILE A 1 573 ? 38.5 -36.812 -26.094 1 30.94 573 ILE A N 1
ATOM 4534 C CA . ILE A 1 573 ? 38.844 -38.188 -26.5 1 30.94 573 ILE A CA 1
ATOM 4535 C C . ILE A 1 573 ? 37.75 -38.75 -27.391 1 30.94 573 ILE A C 1
ATOM 4537 O O . ILE A 1 573 ? 36.562 -38.656 -27.062 1 30.94 573 ILE A O 1
ATOM 4541 N N . SER A 1 574 ? 38.188 -38.812 -28.703 1 30.66 574 SER A N 1
ATOM 4542 C CA . SER A 1 574 ? 37.594 -39.469 -29.859 1 30.66 574 SER A CA 1
ATOM 4543 C C . SER A 1 574 ? 36.844 -40.75 -29.438 1 30.66 574 SER A C 1
ATOM 4545 O O . SER A 1 574 ? 37.375 -41.562 -28.703 1 30.66 574 SER A O 1
ATOM 4547 N N . PHE A 1 575 ? 35.719 -40.688 -29.188 1 32.75 575 PHE A N 1
ATOM 4548 C CA . PHE A 1 575 ? 34.875 -41.906 -29.125 1 32.75 575 PHE A CA 1
ATOM 4549 C C . PHE A 1 575 ? 35.344 -42.938 -30.125 1 32.75 575 PHE A C 1
ATOM 4551 O O . PHE A 1 575 ? 35.125 -42.812 -31.328 1 32.75 575 PHE A O 1
ATOM 4558 N N . ARG A 1 576 ? 36.625 -43.406 -30 1 33.59 576 ARG A N 1
ATOM 4559 C CA . ARG A 1 576 ? 37.188 -44.5 -30.797 1 33.59 576 ARG A CA 1
ATOM 4560 C C . ARG A 1 576 ? 36.125 -45.562 -31.109 1 33.59 576 ARG A C 1
ATOM 4562 O O . ARG A 1 576 ? 35.156 -45.719 -30.359 1 33.59 576 ARG A O 1
ATOM 4569 N N . GLU A 1 577 ? 36.031 -45.938 -32.312 1 38.09 577 GLU A N 1
ATOM 4570 C CA . GLU A 1 577 ? 35.281 -47.062 -32.812 1 38.09 577 GLU A CA 1
ATOM 4571 C C . GLU A 1 577 ? 35.219 -48.188 -31.75 1 38.09 577 GLU A C 1
ATOM 4573 O O . GLU A 1 577 ? 36.188 -48.438 -31.016 1 38.09 577 GLU A O 1
ATOM 4578 N N . PRO A 1 578 ? 34.031 -48.406 -31.016 1 41.19 578 PRO A N 1
ATOM 4579 C CA . PRO A 1 578 ? 34.031 -49.562 -30.109 1 41.19 578 PRO A CA 1
ATOM 4580 C C . PRO A 1 578 ? 35.125 -50.562 -30.469 1 41.19 578 PRO A C 1
ATOM 4582 O O . PRO A 1 578 ? 35.281 -50.938 -31.641 1 41.19 578 PRO A O 1
ATOM 4585 N N . GLU A 1 579 ? 36.344 -50.406 -29.922 1 45.72 579 GLU A N 1
ATOM 4586 C CA . GLU A 1 579 ? 37.438 -51.375 -30.203 1 45.72 579 GLU A CA 1
ATOM 4587 C C . GLU A 1 579 ? 36.875 -52.75 -30.453 1 45.72 579 GLU A C 1
ATOM 4589 O O . GLU A 1 579 ? 35.906 -53.188 -29.828 1 45.72 579 GLU A O 1
ATOM 4594 N N . ALA A 1 580 ? 37.188 -53.375 -31.531 1 55.66 580 ALA A N 1
ATOM 4595 C CA . ALA A 1 580 ? 36.938 -54.781 -31.922 1 55.66 580 ALA A CA 1
ATOM 4596 C C . ALA A 1 580 ? 37.094 -55.719 -30.719 1 55.66 580 ALA A C 1
ATOM 4598 O O . ALA A 1 580 ? 38.094 -55.625 -29.984 1 55.66 580 ALA A O 1
ATOM 4599 N N . GLY A 1 581 ? 35.938 -56.312 -30.078 1 69.94 581 GLY A N 1
ATOM 4600 C CA . GLY A 1 581 ? 35.938 -57.344 -29.031 1 69.94 581 GLY A CA 1
ATOM 4601 C C . GLY A 1 581 ? 35.188 -56.906 -27.797 1 69.94 581 GLY A C 1
ATOM 4602 O O . GLY A 1 581 ? 34.969 -57.719 -26.891 1 69.94 581 GLY A O 1
ATOM 4603 N N . HIS A 1 582 ? 34.812 -55.5 -27.625 1 80 582 HIS A N 1
ATOM 4604 C CA . HIS A 1 582 ? 34.125 -55.062 -26.438 1 80 582 HIS A CA 1
ATOM 4605 C C . HIS A 1 582 ? 32.594 -55.031 -26.672 1 80 582 HIS A C 1
ATOM 4607 O O . HIS A 1 582 ? 32.156 -54.875 -27.812 1 80 582 HIS A O 1
ATOM 4613 N N . PHE A 1 583 ? 31.938 -55.125 -25.531 1 84.94 583 PHE A N 1
ATOM 4614 C CA . PHE A 1 583 ? 30.484 -55.062 -25.625 1 84.94 583 PHE A CA 1
ATOM 4615 C C . PHE A 1 583 ? 30.031 -53.656 -26.031 1 84.94 583 PHE A C 1
ATOM 4617 O O . PHE A 1 583 ? 30.609 -52.688 -25.578 1 84.94 583 PHE A O 1
ATOM 4624 N N . ARG A 1 584 ? 29.078 -53.562 -26.781 1 79.62 584 ARG A N 1
ATOM 4625 C CA . ARG A 1 584 ? 28.594 -52.281 -27.297 1 79.62 584 ARG A CA 1
ATOM 4626 C C . ARG A 1 584 ? 27.312 -51.875 -26.594 1 79.62 584 ARG A C 1
ATOM 4628 O O . ARG A 1 584 ? 27.141 -50.688 -26.266 1 79.62 584 ARG A O 1
ATOM 4635 N N . ASN A 1 585 ? 26.5 -52.812 -26.422 1 81.31 585 ASN A N 1
ATOM 4636 C CA . ASN A 1 585 ? 25.188 -52.469 -25.875 1 81.31 585 ASN A CA 1
ATOM 4637 C C . ASN A 1 585 ? 25.125 -52.781 -24.375 1 81.31 585 ASN A C 1
ATOM 4639 O O . ASN A 1 585 ? 24.578 -52 -23.609 1 81.31 585 ASN A O 1
ATOM 4643 N N . TYR A 1 586 ? 25.656 -53.812 -24.031 1 86.88 586 TYR A N 1
ATOM 4644 C CA . TYR A 1 586 ? 25.625 -54.188 -22.625 1 86.88 586 TYR A CA 1
ATOM 4645 C C . TYR A 1 586 ? 26.609 -53.375 -21.797 1 86.88 586 TYR A C 1
ATOM 4647 O O . TYR A 1 586 ? 27.828 -53.469 -22.016 1 86.88 586 TYR A O 1
ATOM 4655 N N . LYS A 1 587 ? 26.125 -52.656 -20.844 1 87.44 587 LYS A N 1
ATOM 4656 C CA . LYS A 1 587 ? 26.969 -51.75 -20.078 1 87.44 587 LYS A CA 1
ATOM 4657 C C . LYS A 1 587 ? 27.625 -52.469 -18.906 1 87.44 587 LYS A C 1
ATOM 4659 O O . LYS A 1 587 ? 27.484 -52.062 -17.75 1 87.44 587 LYS A O 1
ATOM 4664 N N . GLY A 1 588 ? 28.188 -53.375 -19.234 1 91.69 588 GLY A N 1
ATOM 4665 C CA . GLY A 1 588 ? 28.859 -54.219 -18.25 1 91.69 588 GLY A CA 1
ATOM 4666 C C . GLY A 1 588 ? 29.875 -55.188 -18.875 1 91.69 588 GLY A C 1
ATOM 4667 O O . GLY A 1 588 ? 30.531 -54.812 -19.859 1 91.69 588 GLY A O 1
ATOM 4668 N N . THR A 1 589 ? 30.172 -56.188 -18.25 1 92.81 589 THR A N 1
ATOM 4669 C CA . THR A 1 589 ? 31.109 -57.219 -18.719 1 92.81 589 THR A CA 1
ATOM 4670 C C . THR A 1 589 ? 30.656 -58.594 -18.266 1 92.81 589 THR A C 1
ATOM 4672 O O . THR A 1 589 ? 29.609 -58.75 -17.625 1 92.81 589 THR A O 1
ATOM 4675 N N . ILE A 1 590 ? 31.391 -59.625 -18.688 1 91.25 590 ILE A N 1
ATOM 4676 C CA . ILE A 1 590 ? 31.141 -61 -18.281 1 91.25 590 ILE A CA 1
ATOM 4677 C C . ILE A 1 590 ? 32.312 -61.5 -17.469 1 91.25 590 ILE A C 1
ATOM 4679 O O . ILE A 1 590 ? 33.375 -60.875 -17.406 1 91.25 590 ILE A O 1
ATOM 4683 N N . ALA A 1 591 ? 32.062 -62.625 -16.891 1 91.69 591 ALA A N 1
ATOM 4684 C CA . ALA A 1 591 ? 33.156 -63.281 -16.156 1 91.69 591 ALA A CA 1
ATOM 4685 C C . ALA A 1 591 ? 34.156 -63.906 -17.125 1 91.69 591 ALA A C 1
ATOM 4687 O O . ALA A 1 591 ? 33.812 -64.25 -18.25 1 91.69 591 ALA A O 1
ATOM 4688 N N . THR A 1 592 ? 35.344 -64 -16.719 1 87.44 592 THR A N 1
ATOM 4689 C CA . THR A 1 592 ? 36.406 -64.625 -17.531 1 87.44 592 THR A CA 1
ATOM 4690 C C . THR A 1 592 ? 36.188 -66.125 -17.719 1 87.44 592 THR A C 1
ATOM 4692 O O . THR A 1 592 ? 36.75 -66.688 -18.625 1 87.44 592 THR A O 1
ATOM 4695 N N . LYS A 1 593 ? 35.344 -66.688 -16.812 1 85.38 593 LYS A N 1
ATOM 4696 C CA . LYS A 1 593 ? 35.062 -68.125 -16.906 1 85.38 593 LYS A CA 1
ATOM 4697 C C . LYS A 1 593 ? 33.562 -68.375 -17.125 1 85.38 593 LYS A C 1
ATOM 4699 O O . LYS A 1 593 ? 32.719 -67.688 -16.578 1 85.38 593 LYS A O 1
ATOM 4704 N N . SER A 1 594 ? 33.344 -69.312 -18.047 1 84.44 594 SER A N 1
ATOM 4705 C CA . SER A 1 594 ? 31.969 -69.812 -18.25 1 84.44 594 SER A CA 1
ATOM 4706 C C . SER A 1 594 ? 31.719 -71.125 -17.578 1 84.44 594 SER A C 1
ATOM 4708 O O . SER A 1 594 ? 32.656 -71.812 -17.125 1 84.44 594 SER A O 1
ATOM 4710 N N . PHE A 1 595 ? 30.5 -71.438 -17.453 1 82.5 595 PHE A N 1
ATOM 4711 C CA . PHE A 1 595 ? 30.125 -72.688 -16.828 1 82.5 595 PHE A CA 1
ATOM 4712 C C . PHE A 1 595 ? 29.484 -73.625 -17.828 1 82.5 595 PHE A C 1
ATOM 4714 O O . PHE A 1 595 ? 28.391 -73.312 -18.344 1 82.5 595 PHE A O 1
ATOM 4721 N N . ASN A 1 596 ? 30.188 -74.625 -18.312 1 73.31 596 ASN A N 1
ATOM 4722 C CA . ASN A 1 596 ? 29.656 -75.625 -19.234 1 73.31 596 ASN A CA 1
ATOM 4723 C C . ASN A 1 596 ? 29.828 -77.062 -18.703 1 73.31 596 ASN A C 1
ATOM 4725 O O . ASN A 1 596 ? 29.359 -78 -19.312 1 73.31 596 ASN A O 1
ATOM 4729 N N . LYS A 1 597 ? 30.484 -77.188 -17.531 1 74.56 597 LYS A N 1
ATOM 4730 C CA . LYS A 1 597 ? 30.719 -78.5 -16.953 1 74.56 597 LYS A CA 1
ATOM 4731 C C . LYS A 1 597 ? 29.766 -78.75 -15.797 1 74.56 597 LYS A C 1
ATOM 4733 O O . LYS A 1 597 ? 29.297 -77.812 -15.133 1 74.56 597 LYS A O 1
ATOM 4738 N N . PRO A 1 598 ? 29.406 -80 -15.719 1 77.06 598 PRO A N 1
ATOM 4739 C CA . PRO A 1 598 ? 28.531 -80.312 -14.594 1 77.06 598 PRO A CA 1
ATOM 4740 C C . PRO A 1 598 ? 29.203 -80.125 -13.242 1 77.06 598 PRO A C 1
ATOM 4742 O O . PRO A 1 598 ? 30.391 -80.375 -13.086 1 77.06 598 PRO A O 1
ATOM 4745 N N . GLY A 1 599 ? 28.641 -79.438 -12.25 1 84.25 599 GLY A N 1
ATOM 4746 C CA . GLY A 1 599 ? 29.125 -79.25 -10.898 1 84.25 599 GLY A CA 1
ATOM 4747 C C . GLY A 1 599 ? 28.406 -78.188 -10.156 1 84.25 599 GLY A C 1
ATOM 4748 O O . GLY A 1 599 ? 27.406 -77.625 -10.641 1 84.25 599 GLY A O 1
ATOM 4749 N N . LEU A 1 600 ? 28.781 -78 -8.898 1 87.25 600 LEU A N 1
ATOM 4750 C CA . LEU A 1 600 ? 28.328 -76.938 -8.07 1 87.25 600 LEU A CA 1
ATOM 4751 C C . LEU A 1 600 ? 29.344 -75.812 -8.086 1 87.25 600 LEU A C 1
ATOM 4753 O O . LEU A 1 600 ? 30.547 -76 -7.863 1 87.25 600 LEU A O 1
ATOM 4757 N N . PHE A 1 601 ? 28.938 -74.625 -8.422 1 89.88 601 PHE A N 1
ATOM 4758 C CA . PHE A 1 601 ? 29.812 -73.5 -8.516 1 89.88 601 PHE A CA 1
ATOM 4759 C C . PHE A 1 601 ? 29.312 -72.312 -7.637 1 89.88 601 PHE A C 1
ATOM 4761 O O . PHE A 1 601 ? 28.094 -72.125 -7.512 1 89.88 601 PHE A O 1
ATOM 4768 N N . TYR A 1 602 ? 30.219 -71.625 -7.012 1 92.25 602 TYR A N 1
ATOM 4769 C CA . TYR A 1 602 ? 29.828 -70.562 -6.117 1 92.25 602 TYR A CA 1
ATOM 4770 C C . TYR A 1 602 ? 30.734 -69.375 -6.281 1 92.25 602 TYR A C 1
ATOM 4772 O O . TYR A 1 602 ? 31.953 -69.5 -6.445 1 92.25 602 TYR A O 1
ATOM 4780 N N . TRP A 1 603 ? 30.188 -68.125 -6.336 1 92.31 603 TRP A N 1
ATOM 4781 C CA . TRP A 1 603 ? 30.906 -66.875 -6.277 1 92.31 603 TRP A CA 1
ATOM 4782 C C . TRP A 1 603 ? 30.062 -65.812 -5.574 1 92.31 603 TRP A C 1
ATOM 4784 O O . TRP A 1 603 ? 28.891 -66.062 -5.293 1 92.31 603 TRP A O 1
ATOM 4794 N N . GLU A 1 604 ? 30.641 -64.625 -5.188 1 93.94 604 GLU A N 1
ATOM 4795 C CA . GLU A 1 604 ? 29.953 -63.562 -4.508 1 93.94 604 GLU A CA 1
ATOM 4796 C C . GLU A 1 604 ? 30.234 -62.219 -5.18 1 93.94 604 GLU A C 1
ATOM 4798 O O . GLU A 1 604 ? 31.266 -62.062 -5.848 1 93.94 604 GLU A O 1
ATOM 4803 N N . VAL A 1 605 ? 29.281 -61.312 -5.016 1 93.69 605 VAL A N 1
ATOM 4804 C CA . VAL A 1 605 ? 29.422 -59.938 -5.531 1 93.69 605 VAL A CA 1
ATOM 4805 C C . VAL A 1 605 ? 29.016 -58.938 -4.465 1 93.69 605 VAL A C 1
ATOM 4807 O O . VAL A 1 605 ? 27.953 -59.094 -3.844 1 93.69 605 VAL A O 1
ATOM 4810 N N . VAL A 1 606 ? 29.859 -58 -4.234 1 92.94 606 VAL A N 1
ATOM 4811 C CA . VAL A 1 606 ? 29.547 -56.875 -3.377 1 92.94 606 VAL A CA 1
ATOM 4812 C C . VAL A 1 606 ? 29.219 -55.656 -4.238 1 92.94 606 VAL A C 1
ATOM 4814 O O . VAL A 1 606 ? 30.016 -55.25 -5.098 1 92.94 606 VAL A O 1
ATOM 4817 N N . VAL A 1 607 ? 28.016 -55.094 -4.031 1 92.62 607 VAL A N 1
ATOM 4818 C CA . VAL A 1 607 ? 27.609 -53.906 -4.762 1 92.62 607 VAL A CA 1
ATOM 4819 C C . VAL A 1 607 ? 27.5 -52.719 -3.801 1 92.62 607 VAL A C 1
ATOM 4821 O O . VAL A 1 607 ? 26.891 -52.844 -2.74 1 92.62 607 VAL A O 1
ATOM 4824 N N . GLN A 1 608 ? 28.156 -51.719 -4.16 1 90.38 608 GLN A N 1
ATOM 4825 C CA . GLN A 1 608 ? 28 -50.438 -3.439 1 90.38 608 GLN A CA 1
ATOM 4826 C C . GLN A 1 608 ? 27.453 -49.344 -4.348 1 90.38 608 GLN A C 1
ATOM 4828 O O . GLN A 1 608 ? 27.891 -49.188 -5.488 1 90.38 608 GLN A O 1
ATOM 4833 N N . TYR A 1 609 ? 26.328 -48.719 -3.852 1 87.94 609 TYR A N 1
ATOM 4834 C CA . TYR A 1 609 ? 25.828 -47.656 -4.691 1 87.94 609 TYR A CA 1
ATOM 4835 C C . TYR A 1 609 ? 25.359 -46.469 -3.842 1 87.94 609 TYR A C 1
ATOM 4837 O O . TYR A 1 609 ? 25.016 -46.656 -2.67 1 87.94 609 TYR A O 1
ATOM 4845 N N . LYS A 1 610 ? 25.422 -45.312 -4.375 1 86.75 610 LYS A N 1
ATOM 4846 C CA . LYS A 1 610 ? 24.938 -44.031 -3.826 1 86.75 610 LYS A CA 1
ATOM 4847 C C . LYS A 1 610 ? 24.062 -43.312 -4.828 1 86.75 610 LYS A C 1
ATOM 4849 O O . LYS A 1 610 ? 24.484 -43.031 -5.953 1 86.75 610 LYS A O 1
ATOM 4854 N N . ILE A 1 611 ? 22.844 -43.094 -4.348 1 84.88 611 ILE A N 1
ATOM 4855 C CA . ILE A 1 611 ? 21.922 -42.406 -5.238 1 84.88 611 ILE A CA 1
ATOM 4856 C C . ILE A 1 611 ? 22.203 -40.906 -5.188 1 84.88 611 ILE A C 1
ATOM 4858 O O . ILE A 1 611 ? 22.141 -40.281 -4.121 1 84.88 611 ILE A O 1
ATOM 4862 N N . LEU A 1 612 ? 22.562 -40.406 -6.297 1 81 612 LEU A N 1
ATOM 4863 C CA . LEU A 1 612 ? 22.922 -39 -6.379 1 81 612 LEU A CA 1
ATOM 4864 C C . LEU A 1 612 ? 21.703 -38.156 -6.734 1 81 612 LEU A C 1
ATOM 4866 O O . LEU A 1 612 ? 21.594 -37 -6.324 1 81 612 LEU A O 1
ATOM 4870 N N . ARG A 1 613 ? 20.828 -38.719 -7.512 1 79.69 613 ARG A N 1
ATOM 4871 C CA . ARG A 1 613 ? 19.609 -38.031 -7.98 1 79.69 613 ARG A CA 1
ATOM 4872 C C . ARG A 1 613 ? 18.406 -38.969 -7.914 1 79.69 613 ARG A C 1
ATOM 4874 O O . ARG A 1 613 ? 18.562 -40.188 -7.781 1 79.69 613 ARG A O 1
ATOM 4881 N N . LEU A 1 614 ? 17.297 -38.344 -7.922 1 78 614 LEU A N 1
ATOM 4882 C CA . LEU A 1 614 ? 16.078 -39.156 -7.879 1 78 614 LEU A CA 1
ATOM 4883 C C . LEU A 1 614 ? 16.062 -40.188 -8.992 1 78 614 LEU A C 1
ATOM 4885 O O . LEU A 1 614 ? 16.297 -39.844 -10.156 1 78 614 LEU A O 1
ATOM 4889 N N . ILE A 1 615 ? 15.828 -41.438 -8.594 1 77.06 615 ILE A N 1
ATOM 4890 C CA . ILE A 1 615 ? 15.773 -42.562 -9.516 1 77.06 615 ILE A CA 1
ATOM 4891 C C . ILE A 1 615 ? 14.32 -42.844 -9.906 1 77.06 615 ILE A C 1
ATOM 4893 O O . ILE A 1 615 ? 13.445 -42.938 -9.047 1 77.06 615 ILE A O 1
ATOM 4897 N N . ARG A 1 616 ? 14.102 -42.875 -11.039 1 72.19 616 ARG A N 1
ATOM 4898 C CA . ARG A 1 616 ? 12.75 -43.219 -11.461 1 72.19 616 ARG A CA 1
ATOM 4899 C C . ARG A 1 616 ? 12.664 -44.688 -11.852 1 72.19 616 ARG A C 1
ATOM 4901 O O . ARG A 1 616 ? 12.633 -45.562 -10.984 1 72.19 616 ARG A O 1
ATOM 4908 N N . GLN A 1 617 ? 12.82 -45.062 -13.172 1 64.94 617 GLN A N 1
ATOM 4909 C CA . GLN A 1 617 ? 12.82 -46.438 -13.641 1 64.94 617 GLN A CA 1
ATOM 4910 C C . GLN A 1 617 ? 14.188 -46.844 -14.195 1 64.94 617 GLN A C 1
ATOM 4912 O O . GLN A 1 617 ? 14.305 -47.844 -14.914 1 64.94 617 GLN A O 1
ATOM 4917 N N . THR A 1 618 ? 15.094 -46.25 -13.695 1 77.94 618 THR A N 1
ATOM 4918 C CA . THR A 1 618 ? 16.438 -46.438 -14.195 1 77.94 618 THR A CA 1
ATOM 4919 C C . THR A 1 618 ? 17.109 -47.625 -13.477 1 77.94 618 THR A C 1
ATOM 4921 O O . THR A 1 618 ? 16.922 -47.812 -12.273 1 77.94 618 THR A O 1
ATOM 4924 N N . MET A 1 619 ? 17.906 -48.344 -14.344 1 84.75 619 MET A N 1
ATOM 4925 C CA . MET A 1 619 ? 18.656 -49.469 -13.789 1 84.75 619 MET A CA 1
ATOM 4926 C C . MET A 1 619 ? 19.906 -48.969 -13.07 1 84.75 619 MET A C 1
ATOM 4928 O O . MET A 1 619 ? 20.578 -48.031 -13.539 1 84.75 619 MET A O 1
ATOM 4932 N N . LEU A 1 620 ? 20.078 -49.5 -11.938 1 89.88 620 LEU A N 1
ATOM 4933 C CA . LEU A 1 620 ? 21.297 -49.188 -11.211 1 89.88 620 LEU A CA 1
ATOM 4934 C C . LEU A 1 620 ? 22.391 -50.219 -11.516 1 89.88 620 LEU A C 1
ATOM 4936 O O . LEU A 1 620 ? 23.516 -49.844 -11.875 1 89.88 620 LEU A O 1
ATOM 4940 N N . PHE A 1 621 ? 22.078 -51.438 -11.375 1 93.06 621 PHE A N 1
ATOM 4941 C CA . PHE A 1 621 ? 23.047 -52.5 -11.672 1 93.06 621 PHE A CA 1
ATOM 4942 C C . PHE A 1 621 ? 22.328 -53.812 -12.039 1 93.06 621 PHE A C 1
ATOM 4944 O O . PHE A 1 621 ? 21.125 -53.938 -11.789 1 93.06 621 PHE A O 1
ATOM 4951 N N . GLU A 1 622 ? 23 -54.656 -12.688 1 93.38 622 GLU A N 1
ATOM 4952 C CA . GLU A 1 622 ? 22.516 -55.969 -13.078 1 93.38 622 GLU A CA 1
ATOM 4953 C C . GLU A 1 622 ? 23.578 -57.062 -12.875 1 93.38 622 GLU A C 1
ATOM 4955 O O . GLU A 1 622 ? 24.75 -56.844 -13.195 1 93.38 622 GLU A O 1
ATOM 4960 N N . MET A 1 623 ? 23.172 -58.156 -12.25 1 93.75 623 MET A N 1
ATOM 4961 C CA . MET A 1 623 ? 23.938 -59.406 -12.141 1 93.75 623 MET A CA 1
ATOM 4962 C C . MET A 1 623 ? 23.141 -60.562 -12.688 1 93.75 623 MET A C 1
ATOM 4964 O O . MET A 1 623 ? 21.938 -60.656 -12.492 1 93.75 623 MET A O 1
ATOM 4968 N N . GLY A 1 624 ? 23.812 -61.375 -13.469 1 90.88 624 GLY A N 1
ATOM 4969 C CA . GLY A 1 624 ? 23.016 -62.469 -14.016 1 90.88 624 GLY A CA 1
ATOM 4970 C C . GLY A 1 624 ? 23.875 -63.594 -14.57 1 90.88 624 GLY A C 1
ATOM 4971 O O . GLY A 1 624 ? 25.078 -63.656 -14.352 1 90.88 624 GLY A O 1
ATOM 4972 N N . LEU A 1 625 ? 23.297 -64.688 -15.062 1 90.06 625 LEU A N 1
ATOM 4973 C CA . LEU A 1 625 ? 23.828 -65.812 -15.805 1 90.06 625 LEU A CA 1
ATOM 4974 C C . LEU A 1 625 ? 23.234 -65.875 -17.219 1 90.06 625 LEU A C 1
ATOM 4976 O O . LEU A 1 625 ? 22.016 -65.812 -17.375 1 90.06 625 LEU A O 1
ATOM 4980 N N . ALA A 1 626 ? 24.125 -65.75 -18.188 1 88.06 626 ALA A N 1
ATOM 4981 C CA . ALA A 1 626 ? 23.578 -65.75 -19.547 1 88.06 626 ALA A CA 1
ATOM 4982 C C . ALA A 1 626 ? 24.469 -66.5 -20.516 1 88.06 626 ALA A C 1
ATOM 4984 O O . ALA A 1 626 ? 25.688 -66.625 -20.297 1 88.06 626 ALA A O 1
ATOM 4985 N N . ARG A 1 627 ? 23.875 -67 -21.516 1 81.88 627 ARG A N 1
ATOM 4986 C CA . ARG A 1 627 ? 24.656 -67.438 -22.672 1 81.88 627 ARG A CA 1
ATOM 4987 C C . ARG A 1 627 ? 25.328 -66.25 -23.375 1 81.88 627 ARG A C 1
ATOM 4989 O O . ARG A 1 627 ? 24.812 -65.125 -23.359 1 81.88 627 ARG A O 1
ATOM 4996 N N . ILE A 1 628 ? 26.375 -66.562 -23.906 1 80.38 628 ILE A N 1
ATOM 4997 C CA . ILE A 1 628 ? 27.188 -65.5 -24.5 1 80.38 628 ILE A CA 1
ATOM 4998 C C . ILE A 1 628 ? 26.406 -64.812 -25.625 1 80.38 628 ILE A C 1
ATOM 5000 O O . ILE A 1 628 ? 26.562 -63.594 -25.875 1 80.38 628 ILE A O 1
ATOM 5004 N N . ASP A 1 629 ? 25.5 -65.562 -26.234 1 75.38 629 ASP A N 1
ATOM 5005 C CA . ASP A 1 629 ? 24.781 -65 -27.375 1 75.38 629 ASP A CA 1
ATOM 5006 C C . ASP A 1 629 ? 23.672 -64.062 -26.922 1 75.38 629 ASP A C 1
ATOM 5008 O O . ASP A 1 629 ? 23.156 -63.25 -27.734 1 75.38 629 ASP A O 1
ATOM 5012 N N . CYS A 1 630 ? 23.344 -64.188 -25.656 1 80.19 630 CYS A N 1
ATOM 5013 C CA . CYS A 1 630 ? 22.312 -63.281 -25.125 1 80.19 630 CYS A CA 1
ATOM 5014 C C . CYS A 1 630 ? 22.922 -61.969 -24.641 1 80.19 630 CYS A C 1
ATOM 5016 O O . CYS A 1 630 ? 22.188 -61.031 -24.328 1 80.19 630 CYS A O 1
ATOM 5018 N N . VAL A 1 631 ? 24.25 -62 -24.625 1 84 631 VAL A N 1
ATOM 5019 C CA . VAL A 1 631 ? 24.906 -60.844 -24.047 1 84 631 VAL A CA 1
ATOM 5020 C C . VAL A 1 631 ? 25.203 -59.812 -25.141 1 84 631 VAL A C 1
ATOM 5022 O O . VAL A 1 631 ? 25.484 -60.188 -26.281 1 84 631 VAL A O 1
ATOM 5025 N N . ASP A 1 632 ? 24.969 -58.531 -24.922 1 80 632 ASP A N 1
ATOM 5026 C CA . ASP A 1 632 ? 25.281 -57.344 -25.75 1 80 632 ASP A CA 1
ATOM 5027 C C . ASP A 1 632 ? 24.234 -57.156 -26.828 1 80 632 ASP A C 1
ATOM 5029 O O . ASP A 1 632 ? 24.438 -56.375 -27.766 1 80 632 ASP A O 1
ATOM 5033 N N . LYS A 1 633 ? 23.234 -58.031 -26.781 1 76.88 633 LYS A N 1
ATOM 5034 C CA . LYS A 1 633 ? 22.125 -57.781 -27.688 1 76.88 633 LYS A CA 1
ATOM 5035 C C . LYS A 1 633 ? 21.312 -56.562 -27.266 1 76.88 633 LYS A C 1
ATOM 5037 O O . LYS A 1 633 ? 20.75 -55.875 -28.094 1 76.88 633 LYS A O 1
ATOM 5042 N N . ARG A 1 634 ? 21.219 -56.438 -25.984 1 79 634 ARG A N 1
ATOM 5043 C CA . ARG A 1 634 ? 20.578 -55.312 -25.359 1 79 634 ARG A CA 1
ATOM 5044 C C . ARG A 1 634 ? 21.406 -54.75 -24.203 1 79 634 ARG A C 1
ATOM 5046 O O . ARG A 1 634 ? 22.484 -55.281 -23.922 1 79 634 ARG A O 1
ATOM 5053 N N . TYR A 1 635 ? 20.828 -53.781 -23.641 1 80.75 635 TYR A N 1
ATOM 5054 C CA . TYR A 1 635 ? 21.531 -53.188 -22.516 1 80.75 635 TYR A CA 1
ATOM 5055 C C . TYR A 1 635 ? 21.438 -54.062 -21.266 1 80.75 635 TYR A C 1
ATOM 5057 O O . TYR A 1 635 ? 22.203 -53.906 -20.328 1 80.75 635 TYR A O 1
ATOM 5065 N N . THR A 1 636 ? 20.438 -54.906 -21.312 1 85.81 636 THR A N 1
ATOM 5066 C CA . THR A 1 636 ? 20.266 -55.875 -20.219 1 85.81 636 THR A CA 1
ATOM 5067 C C . THR A 1 636 ? 20.031 -57.281 -20.75 1 85.81 636 THR A C 1
ATOM 5069 O O . THR A 1 636 ? 19.766 -57.469 -21.953 1 85.81 636 THR A O 1
ATOM 5072 N N . VAL A 1 637 ? 20.203 -58.25 -19.922 1 86 637 VAL A N 1
ATOM 5073 C CA . VAL A 1 637 ? 20.031 -59.625 -20.359 1 86 637 VAL A CA 1
ATOM 5074 C C . VAL A 1 637 ? 18.719 -60.156 -19.812 1 86 637 VAL A C 1
ATOM 5076 O O . VAL A 1 637 ? 18.359 -61.312 -20.062 1 86 637 VAL A O 1
ATOM 5079 N N . ASP A 1 638 ? 18 -59.344 -19.078 1 80.56 638 ASP A N 1
ATOM 5080 C CA . ASP A 1 638 ? 16.859 -59.812 -18.297 1 80.56 638 ASP A CA 1
ATOM 5081 C C . ASP A 1 638 ? 15.727 -60.281 -19.219 1 80.56 638 ASP A C 1
ATOM 5083 O O . ASP A 1 638 ? 14.836 -61 -18.781 1 80.56 638 ASP A O 1
ATOM 5087 N N . ALA A 1 639 ? 15.75 -60.031 -20.453 1 73.62 639 ALA A N 1
ATOM 5088 C CA . ALA A 1 639 ? 14.617 -60.312 -21.344 1 73.62 639 ALA A CA 1
ATOM 5089 C C . ALA A 1 639 ? 14.898 -61.531 -22.203 1 73.62 639 ALA A C 1
ATOM 5091 O O . ALA A 1 639 ? 14.109 -61.875 -23.078 1 73.62 639 ALA A O 1
ATOM 5092 N N . PHE A 1 640 ? 15.969 -62.281 -21.922 1 75.62 640 PHE A N 1
ATOM 5093 C CA . PHE A 1 640 ? 16.359 -63.375 -22.797 1 75.62 640 PHE A CA 1
ATOM 5094 C C . PHE A 1 640 ? 16.078 -64.688 -22.141 1 75.62 640 PHE A C 1
ATOM 5096 O O . PHE A 1 640 ? 16.25 -64.875 -20.922 1 75.62 640 PHE A O 1
ATOM 5103 N N . PRO A 1 641 ? 15.688 -65.688 -22.938 1 71.31 641 PRO A N 1
ATOM 5104 C CA . PRO A 1 641 ? 15.344 -67 -22.375 1 71.31 641 PRO A CA 1
ATOM 5105 C C . PRO A 1 641 ? 16.547 -67.75 -21.781 1 71.31 641 PRO A C 1
ATOM 5107 O O . PRO A 1 641 ? 16.406 -68.562 -20.906 1 71.31 641 PRO A O 1
ATOM 5110 N N . TYR A 1 642 ? 17.656 -67.375 -22.406 1 78.06 642 TYR A N 1
ATOM 5111 C CA . TYR A 1 642 ? 18.828 -68.062 -21.891 1 78.06 642 TYR A CA 1
ATOM 5112 C C . TYR A 1 642 ? 19.672 -67.188 -21.031 1 78.06 642 TYR A C 1
ATOM 5114 O O . TYR A 1 642 ? 20.906 -67.125 -21.125 1 78.06 642 TYR A O 1
ATOM 5122 N N . ALA A 1 643 ? 18.922 -66.25 -20.297 1 85.44 643 ALA A N 1
ATOM 5123 C CA . ALA A 1 643 ? 19.547 -65.375 -19.328 1 85.44 643 ALA A CA 1
ATOM 5124 C C . ALA A 1 643 ? 18.703 -65.25 -18.062 1 85.44 643 ALA A C 1
ATOM 5126 O O . ALA A 1 643 ? 17.469 -65.25 -18.141 1 85.44 643 ALA A O 1
ATOM 5127 N N . TRP A 1 644 ? 19.266 -65.375 -16.953 1 88.88 644 TRP A N 1
ATOM 5128 C CA . TRP A 1 644 ? 18.688 -65.188 -15.625 1 88.88 644 TRP A CA 1
ATOM 5129 C C . TRP A 1 644 ? 19.344 -63.969 -14.922 1 88.88 644 TRP A C 1
ATOM 5131 O O . TRP A 1 644 ? 20.562 -63.938 -14.742 1 88.88 644 TRP A O 1
ATOM 5141 N N . ALA A 1 645 ? 18.516 -63 -14.547 1 90.12 645 ALA A N 1
ATOM 5142 C CA . ALA A 1 645 ? 19.125 -61.75 -14.102 1 90.12 645 ALA A CA 1
ATOM 5143 C C . ALA A 1 645 ? 18.531 -61.281 -12.773 1 90.12 645 ALA A C 1
ATOM 5145 O O . ALA A 1 645 ? 17.359 -61.562 -12.492 1 90.12 645 ALA A O 1
ATOM 5146 N N . VAL A 1 646 ? 19.344 -60.719 -11.906 1 91.62 646 VAL A N 1
ATOM 5147 C CA . VAL A 1 646 ? 18.984 -59.938 -10.719 1 91.62 646 VAL A CA 1
ATOM 5148 C C . VAL A 1 646 ? 19.422 -58.469 -10.906 1 91.62 646 VAL A C 1
ATOM 5150 O O . VAL A 1 646 ? 20.609 -58.188 -11.102 1 91.62 646 VAL A O 1
ATOM 5153 N N . SER A 1 647 ? 18.484 -57.625 -10.938 1 90.31 647 SER A N 1
ATOM 5154 C CA . SER A 1 647 ? 18.812 -56.219 -11.203 1 90.31 647 SER A CA 1
ATOM 5155 C C . SER A 1 647 ? 18.141 -55.281 -10.211 1 90.31 647 SER A C 1
ATOM 5157 O O . SER A 1 647 ? 17.094 -55.625 -9.656 1 90.31 647 SER A O 1
ATOM 5159 N N . ALA A 1 648 ? 18.859 -54.25 -9.867 1 91.12 648 ALA A N 1
ATOM 5160 C CA . ALA A 1 648 ? 18.281 -53.156 -9.07 1 91.12 648 ALA A CA 1
ATOM 5161 C C . ALA A 1 648 ? 17.828 -52 -9.961 1 91.12 648 ALA A C 1
ATOM 5163 O O . ALA A 1 648 ? 18.578 -51.531 -10.828 1 91.12 648 ALA A O 1
ATOM 5164 N N . ARG A 1 649 ? 16.672 -51.594 -9.836 1 86 649 ARG A N 1
ATOM 5165 C CA . ARG A 1 649 ? 16.125 -50.5 -10.641 1 86 649 ARG A CA 1
ATOM 5166 C C . ARG A 1 649 ? 15.023 -49.781 -9.898 1 86 649 ARG A C 1
ATOM 5168 O O . ARG A 1 649 ? 14.5 -50.281 -8.898 1 86 649 ARG A O 1
ATOM 5175 N N . GLY A 1 650 ? 14.852 -48.594 -10.211 1 81.75 650 GLY A N 1
ATOM 5176 C CA . GLY A 1 650 ? 13.695 -47.875 -9.688 1 81.75 650 GLY A CA 1
ATOM 5177 C C . GLY A 1 650 ? 12.375 -48.562 -10.016 1 81.75 650 GLY A C 1
ATOM 5178 O O . GLY A 1 650 ? 12.102 -48.844 -11.18 1 81.75 650 GLY A O 1
ATOM 5179 N N . CYS A 1 651 ? 11.578 -48.906 -8.945 1 72.38 651 CYS A N 1
ATOM 5180 C CA . CYS A 1 651 ? 10.352 -49.688 -9.086 1 72.38 651 CYS A CA 1
ATOM 5181 C C . CYS A 1 651 ? 9.125 -48.781 -9.148 1 72.38 651 CYS A C 1
ATOM 5183 O O . CYS A 1 651 ? 8.922 -47.969 -8.258 1 72.38 651 CYS A O 1
ATOM 5185 N N . HIS A 1 652 ? 8.375 -48.906 -10.039 1 64.69 652 HIS A N 1
ATOM 5186 C CA . HIS A 1 652 ? 7.207 -48.062 -10.219 1 64.69 652 HIS A CA 1
ATOM 5187 C C . HIS A 1 652 ? 6.055 -48.5 -9.328 1 64.69 652 HIS A C 1
ATOM 5189 O O . HIS A 1 652 ? 5.156 -47.719 -9.023 1 64.69 652 HIS A O 1
ATOM 5195 N N . ILE A 1 653 ? 6.125 -49.844 -8.789 1 60.59 653 ILE A N 1
ATOM 5196 C CA . ILE A 1 653 ? 5.062 -50.438 -7.969 1 60.59 653 ILE A CA 1
ATOM 5197 C C . ILE A 1 653 ? 5.164 -49.875 -6.543 1 60.59 653 ILE A C 1
ATOM 5199 O O . ILE A 1 653 ? 4.191 -49.344 -6 1 60.59 653 ILE A O 1
ATOM 5203 N N . CYS A 1 654 ? 6.355 -49.938 -5.895 1 70.19 654 CYS A N 1
ATOM 5204 C CA . CYS A 1 654 ? 6.449 -49.562 -4.484 1 70.19 654 CYS A CA 1
ATOM 5205 C C . CYS A 1 654 ? 7.145 -48.219 -4.309 1 70.19 654 CYS A C 1
ATOM 5207 O O . CYS A 1 654 ? 7.254 -47.719 -3.189 1 70.19 654 CYS A O 1
ATOM 5209 N N . GLY A 1 655 ? 7.641 -47.625 -5.441 1 72.75 655 GLY A N 1
ATOM 5210 C CA . GLY A 1 655 ? 8.258 -46.312 -5.406 1 72.75 655 GLY A CA 1
ATOM 5211 C C . GLY A 1 655 ? 9.633 -46.312 -4.758 1 72.75 655 GLY A C 1
ATOM 5212 O O . GLY A 1 655 ? 10.078 -45.281 -4.234 1 72.75 655 GLY A O 1
ATOM 5213 N N . LYS A 1 656 ? 10.258 -47.312 -4.711 1 83.06 656 LYS A N 1
ATOM 5214 C CA . LYS A 1 656 ? 11.594 -47.438 -4.133 1 83.06 656 LYS A CA 1
ATOM 5215 C C . LYS A 1 656 ? 12.57 -48.031 -5.145 1 83.06 656 LYS A C 1
ATOM 5217 O O . LYS A 1 656 ? 12.203 -48.281 -6.289 1 83.06 656 LYS A O 1
ATOM 5222 N N . VAL A 1 657 ? 13.789 -48 -4.852 1 85.56 657 VAL A N 1
ATOM 5223 C CA . VAL A 1 657 ? 14.758 -48.812 -5.562 1 85.56 657 VAL A CA 1
ATOM 5224 C C . VAL A 1 657 ? 14.617 -50.281 -5.117 1 85.56 657 VAL A C 1
ATOM 5226 O O . VAL A 1 657 ? 14.703 -50.594 -3.924 1 85.56 657 VAL A O 1
ATOM 5229 N N . CYS A 1 658 ? 14.281 -51.125 -6.066 1 86 658 CYS A N 1
ATOM 5230 C CA . CYS A 1 658 ? 14.008 -52.5 -5.695 1 86 658 CYS A CA 1
ATOM 5231 C C . CYS A 1 658 ? 14.938 -53.469 -6.422 1 86 658 CYS A C 1
ATOM 5233 O O . CYS A 1 658 ? 15.375 -53.188 -7.539 1 86 658 CYS A O 1
ATOM 5235 N N . LEU A 1 659 ? 15.297 -54.562 -5.738 1 89.31 659 LEU A N 1
ATOM 5236 C CA . LEU A 1 659 ? 15.969 -55.719 -6.355 1 89.31 659 LEU A CA 1
ATOM 5237 C C . LEU A 1 659 ? 14.961 -56.625 -7.043 1 89.31 659 LEU A C 1
ATOM 5239 O O . LEU A 1 659 ? 14.031 -57.125 -6.402 1 89.31 659 LEU A O 1
ATOM 5243 N N . GLN A 1 660 ? 15.164 -56.812 -8.273 1 86.75 660 GLN A N 1
ATOM 5244 C CA . GLN A 1 660 ? 14.227 -57.594 -9.062 1 86.75 660 GLN A CA 1
ATOM 5245 C C . GLN A 1 660 ? 14.938 -58.75 -9.758 1 86.75 660 GLN A C 1
ATOM 5247 O O . GLN A 1 660 ? 16.062 -58.625 -10.219 1 86.75 660 GLN A O 1
ATOM 5252 N N . THR A 1 661 ? 14.297 -59.969 -9.766 1 87.06 661 THR A N 1
ATOM 5253 C CA . THR A 1 661 ? 14.812 -61.125 -10.508 1 87.06 661 THR A CA 1
ATOM 5254 C C . THR A 1 661 ? 14 -61.344 -11.789 1 87.06 661 THR A C 1
ATOM 5256 O O . THR A 1 661 ? 12.773 -61.219 -11.781 1 87.06 661 THR A O 1
ATOM 5259 N N . TRP A 1 662 ? 14.82 -61.5 -12.812 1 84.12 662 TRP A N 1
ATOM 5260 C CA . TRP A 1 662 ? 14.172 -61.562 -14.117 1 84.12 662 TRP A CA 1
ATOM 5261 C C . TRP A 1 662 ? 14.625 -62.812 -14.891 1 84.12 662 TRP A C 1
ATOM 5263 O O . TRP A 1 662 ? 15.781 -63.219 -14.805 1 84.12 662 TRP A O 1
ATOM 5273 N N . HIS A 1 663 ? 13.742 -63.469 -15.562 1 80.56 663 HIS A N 1
ATOM 5274 C CA . HIS A 1 663 ? 14.039 -64.562 -16.516 1 80.56 663 HIS A CA 1
ATOM 5275 C C . HIS A 1 663 ? 13.07 -64.5 -17.703 1 80.56 663 HIS A C 1
ATOM 5277 O O . HIS A 1 663 ? 11.852 -64.5 -17.5 1 80.56 663 HIS A O 1
ATOM 5283 N N . ASN A 1 664 ? 13.719 -64.375 -18.766 1 69.5 664 ASN A N 1
ATOM 5284 C CA . ASN A 1 664 ? 12.961 -64.438 -20.016 1 69.5 664 ASN A CA 1
ATOM 5285 C C . ASN A 1 664 ? 11.859 -63.375 -20.047 1 69.5 664 ASN A C 1
ATOM 5287 O O . ASN A 1 664 ? 10.711 -63.688 -20.391 1 69.5 664 ASN A O 1
ATOM 5291 N N . GLY A 1 665 ? 12.289 -62.219 -19.406 1 68.94 665 GLY A N 1
ATOM 5292 C CA . GLY A 1 665 ? 11.406 -61.062 -19.422 1 68.94 665 GLY A CA 1
ATOM 5293 C C . GLY A 1 665 ? 10.375 -61.094 -18.312 1 68.94 665 GLY A C 1
ATOM 5294 O O . GLY A 1 665 ? 9.516 -60.219 -18.234 1 68.94 665 GLY A O 1
ATOM 5295 N N . GLN A 1 666 ? 10.375 -62.125 -17.484 1 70.25 666 GLN A N 1
ATOM 5296 C CA . GLN A 1 666 ? 9.422 -62.281 -16.391 1 70.25 666 GLN A CA 1
ATOM 5297 C C . GLN A 1 666 ? 10.055 -61.875 -15.055 1 70.25 666 GLN A C 1
ATOM 5299 O O . GLN A 1 666 ? 11.164 -62.312 -14.742 1 70.25 666 GLN A O 1
ATOM 5304 N N . LEU A 1 667 ? 9.312 -61.031 -14.328 1 79.06 667 LEU A N 1
ATOM 5305 C CA . LEU A 1 667 ? 9.75 -60.688 -12.984 1 79.06 667 LEU A CA 1
ATOM 5306 C C . LEU A 1 667 ? 9.461 -61.812 -12.008 1 79.06 667 LEU A C 1
ATOM 5308 O O . LEU A 1 667 ? 8.305 -62.219 -11.836 1 79.06 667 LEU A O 1
ATOM 5312 N N . MET A 1 668 ? 10.445 -62.344 -11.516 1 76.62 668 MET A N 1
ATOM 5313 C CA . MET A 1 668 ? 10.305 -63.5 -10.617 1 76.62 668 MET A CA 1
ATOM 5314 C C . MET A 1 668 ? 10.109 -63.031 -9.172 1 76.62 668 MET A C 1
ATOM 5316 O O . MET A 1 668 ? 9.289 -63.594 -8.445 1 76.62 668 MET A O 1
ATOM 5320 N N . THR A 1 669 ? 10.891 -62.031 -8.727 1 79.81 669 THR A N 1
ATOM 5321 C CA . THR A 1 669 ? 10.766 -61.531 -7.371 1 79.81 669 THR A CA 1
ATOM 5322 C C . THR A 1 669 ? 11 -60 -7.348 1 79.81 669 THR A C 1
ATOM 5324 O O . THR A 1 669 ? 11.625 -59.469 -8.258 1 79.81 669 THR A O 1
ATOM 5327 N N . HIS A 1 670 ? 10.398 -59.406 -6.348 1 79.5 670 HIS A N 1
ATOM 5328 C CA . HIS A 1 670 ? 10.484 -57.969 -6.082 1 79.5 670 HIS A CA 1
ATOM 5329 C C . HIS A 1 670 ? 10.766 -57.688 -4.609 1 79.5 670 HIS A C 1
ATOM 5331 O O . HIS A 1 670 ? 9.93 -57.969 -3.75 1 79.5 670 HIS A O 1
ATOM 5337 N N . ASN A 1 671 ? 11.953 -57.125 -4.352 1 81.81 671 ASN A N 1
ATOM 5338 C CA . ASN A 1 671 ? 12.344 -56.812 -2.977 1 81.81 671 ASN A CA 1
ATOM 5339 C C . ASN A 1 671 ? 12.82 -55.375 -2.828 1 81.81 671 ASN A C 1
ATOM 5341 O O . ASN A 1 671 ? 13.805 -54.969 -3.453 1 81.81 671 ASN A O 1
ATOM 5345 N N . PRO A 1 672 ? 12.203 -54.625 -2.053 1 83.06 672 PRO A N 1
ATOM 5346 C CA . PRO A 1 672 ? 12.633 -53.219 -1.885 1 83.06 672 PRO A CA 1
ATOM 5347 C C . PRO A 1 672 ? 14.023 -53.094 -1.263 1 83.06 672 PRO A C 1
ATOM 5349 O O . PRO A 1 672 ? 14.352 -53.844 -0.339 1 83.06 672 PRO A O 1
ATOM 5352 N N . LEU A 1 673 ? 14.883 -52.219 -1.783 1 85.94 673 LEU A N 1
ATOM 5353 C CA . LEU A 1 673 ? 16.234 -52 -1.288 1 85.94 673 LEU A CA 1
ATOM 5354 C C . LEU A 1 673 ? 16.359 -50.656 -0.568 1 85.94 673 LEU A C 1
ATOM 5356 O O . LEU A 1 673 ? 16.906 -50.594 0.53 1 85.94 673 LEU A O 1
ATOM 5360 N N . SER A 1 674 ? 16 -49.562 -1.261 1 84.06 674 SER A N 1
ATOM 5361 C CA . SER A 1 674 ? 16.141 -48.25 -0.692 1 84.06 674 SER A CA 1
ATOM 5362 C C . SER A 1 674 ? 15.164 -47.25 -1.331 1 84.06 674 SER A C 1
ATOM 5364 O O . SER A 1 674 ? 14.492 -47.594 -2.311 1 84.06 674 SER A O 1
ATOM 5366 N N . ASN A 1 675 ? 15.125 -46.094 -0.74 1 80.94 675 ASN A N 1
ATOM 5367 C CA . ASN A 1 675 ? 14.336 -45.031 -1.333 1 80.94 675 ASN A CA 1
ATOM 5368 C C . ASN A 1 675 ? 14.969 -44.531 -2.631 1 80.94 675 ASN A C 1
ATOM 5370 O O . ASN A 1 675 ? 16.172 -44.656 -2.828 1 80.94 675 ASN A O 1
ATOM 5374 N N . ARG A 1 676 ? 14.18 -44 -3.486 1 77.69 676 ARG A N 1
ATOM 5375 C CA . ARG A 1 676 ? 14.625 -43.531 -4.797 1 77.69 676 ARG A CA 1
ATOM 5376 C C . ARG A 1 676 ? 15.203 -42.125 -4.715 1 77.69 676 ARG A C 1
ATOM 5378 O O . ARG A 1 676 ? 15.484 -41.5 -5.738 1 77.69 676 ARG A O 1
ATOM 5385 N N . THR A 1 677 ? 15.297 -41.594 -3.518 1 80.06 677 THR A N 1
ATOM 5386 C CA . THR A 1 677 ? 15.766 -40.25 -3.332 1 80.06 677 THR A CA 1
ATOM 5387 C C . THR A 1 677 ? 17.266 -40.219 -3.082 1 80.06 677 THR A C 1
ATOM 5389 O O . THR A 1 677 ? 17.844 -41.219 -2.635 1 80.06 677 THR A O 1
ATOM 5392 N N . PRO A 1 678 ? 17.844 -39.062 -3.445 1 78.19 678 PRO A N 1
ATOM 5393 C CA . PRO A 1 678 ? 19.281 -38.938 -3.207 1 78.19 678 PRO A CA 1
ATOM 5394 C C . PRO A 1 678 ? 19.672 -39.312 -1.775 1 78.19 678 PRO A C 1
ATOM 5396 O O . PRO A 1 678 ? 19 -38.906 -0.825 1 78.19 678 PRO A O 1
ATOM 5399 N N . THR A 1 679 ? 20.609 -40.125 -1.612 1 74.62 679 THR A N 1
ATOM 5400 C CA . THR A 1 679 ? 21.125 -40.562 -0.315 1 74.62 679 THR A CA 1
ATOM 5401 C C . THR A 1 679 ? 22.047 -39.5 0.285 1 74.62 679 THR A C 1
ATOM 5403 O O . THR A 1 679 ? 22.812 -38.875 -0.436 1 74.62 679 THR A O 1
ATOM 5406 N N . PRO A 1 680 ? 21.891 -39.281 1.558 1 71.56 680 PRO A N 1
ATOM 5407 C CA . PRO A 1 680 ? 22.859 -38.375 2.168 1 71.56 680 PRO A CA 1
ATOM 5408 C C . PRO A 1 680 ? 24.297 -38.688 1.799 1 71.56 680 PRO A C 1
ATOM 5410 O O . PRO A 1 680 ? 24.641 -39.875 1.571 1 71.56 680 PRO A O 1
ATOM 5413 N N . ALA A 1 681 ? 25.188 -37.688 1.648 1 65.81 681 ALA A N 1
ATOM 5414 C CA . ALA A 1 681 ? 26.562 -37.812 1.18 1 65.81 681 ALA A CA 1
ATOM 5415 C C . ALA A 1 681 ? 27.344 -38.844 1.976 1 65.81 681 ALA A C 1
ATOM 5417 O O . ALA A 1 681 ? 28.234 -39.5 1.443 1 65.81 681 ALA A O 1
ATOM 5418 N N . THR A 1 682 ? 26.969 -39.156 3.15 1 67.38 682 THR A N 1
ATOM 5419 C CA . THR A 1 682 ? 27.734 -40.031 4.031 1 67.38 682 THR A CA 1
ATOM 5420 C C . THR A 1 682 ? 27.188 -41.438 3.959 1 67.38 682 THR A C 1
ATOM 5422 O O . THR A 1 682 ? 27.812 -42.375 4.469 1 67.38 682 THR A O 1
ATOM 5425 N N . MET A 1 683 ? 26.125 -41.688 3.178 1 75 683 MET A N 1
ATOM 5426 C CA . MET A 1 683 ? 25.531 -43 3.229 1 75 683 MET A CA 1
ATOM 5427 C C . MET A 1 683 ? 25.703 -43.75 1.899 1 75 683 MET A C 1
ATOM 5429 O O . MET A 1 683 ? 25.469 -43.156 0.836 1 75 683 MET A O 1
ATOM 5433 N N . VAL A 1 684 ? 26.281 -44.75 1.957 1 81.56 684 VAL A N 1
ATOM 5434 C CA . VAL A 1 684 ? 26.438 -45.656 0.827 1 81.56 684 VAL A CA 1
ATOM 5435 C C . VAL A 1 684 ? 25.734 -46.969 1.126 1 81.56 684 VAL A C 1
ATOM 5437 O O . VAL A 1 684 ? 25.875 -47.531 2.223 1 81.56 684 VAL A O 1
ATOM 5440 N N . VAL A 1 685 ? 24.875 -47.312 0.239 1 85.56 685 VAL A N 1
ATOM 5441 C CA . VAL A 1 685 ? 24.219 -48.625 0.406 1 85.56 685 VAL A CA 1
ATOM 5442 C C . VAL A 1 685 ? 25.156 -49.719 -0.06 1 85.56 685 VAL A C 1
ATOM 5444 O O . VAL A 1 685 ? 25.672 -49.688 -1.177 1 85.56 685 VAL A O 1
ATOM 5447 N N . ARG A 1 686 ? 25.469 -50.594 0.837 1 88.44 686 ARG A N 1
ATOM 5448 C CA . ARG A 1 686 ? 26.328 -51.719 0.518 1 88.44 686 ARG A CA 1
ATOM 5449 C C . ARG A 1 686 ? 25.531 -53.031 0.511 1 88.44 686 ARG A C 1
ATOM 5451 O O . ARG A 1 686 ? 24.891 -53.375 1.503 1 88.44 686 ARG A O 1
ATOM 5458 N N . LEU A 1 687 ? 25.5 -53.719 -0.59 1 90.19 687 LEU A N 1
ATOM 5459 C CA . LEU A 1 687 ? 24.828 -55 -0.761 1 90.19 687 LEU A CA 1
ATOM 5460 C C . LEU A 1 687 ? 25.828 -56.125 -0.984 1 90.19 687 LEU A C 1
ATOM 5462 O O . LEU A 1 687 ? 26.906 -55.906 -1.549 1 90.19 687 LEU A O 1
ATOM 5466 N N . HIS A 1 688 ? 25.562 -57.344 -0.464 1 91.94 688 HIS A N 1
ATOM 5467 C CA . HIS A 1 688 ? 26.438 -58.5 -0.584 1 91.94 688 HIS A CA 1
ATOM 5468 C C . HIS A 1 688 ? 25.641 -59.75 -0.955 1 91.94 688 HIS A C 1
ATOM 5470 O O . HIS A 1 688 ? 24.891 -60.281 -0.138 1 91.94 688 HIS A O 1
ATOM 5476 N N . TYR A 1 689 ? 25.859 -60.25 -2.193 1 93 689 TYR A N 1
ATOM 5477 C CA . TYR A 1 689 ? 25.078 -61.375 -2.689 1 93 689 TYR A CA 1
ATOM 5478 C C . TYR A 1 689 ? 25.969 -62.562 -3.004 1 93 689 TYR A C 1
ATOM 5480 O O . TYR A 1 689 ? 27.094 -62.375 -3.48 1 93 689 TYR A O 1
ATOM 5488 N N . GLY A 1 690 ? 25.438 -63.719 -2.74 1 92.06 690 GLY A N 1
ATOM 5489 C CA . GLY A 1 690 ? 26.062 -65 -3.135 1 92.06 690 GLY A CA 1
ATOM 5490 C C . GLY A 1 690 ? 25.297 -65.688 -4.223 1 92.06 690 GLY A C 1
ATOM 5491 O O . GLY A 1 690 ? 24.062 -65.688 -4.258 1 92.06 690 GLY A O 1
ATOM 5492 N N . PHE A 1 691 ? 26.031 -66.375 -5.117 1 93 691 PHE A N 1
ATOM 5493 C CA . PHE A 1 691 ? 25.438 -67.062 -6.254 1 93 691 PHE A CA 1
ATOM 5494 C C . PHE A 1 691 ? 25.875 -68.562 -6.281 1 93 691 PHE A C 1
ATOM 5496 O O . PHE A 1 691 ? 27.078 -68.812 -6.383 1 93 691 PHE A O 1
ATOM 5503 N N . LEU A 1 692 ? 24.984 -69.375 -6.137 1 91.88 692 LEU A N 1
ATOM 5504 C CA . LEU A 1 692 ? 25.266 -70.812 -6.199 1 91.88 692 LEU A CA 1
ATOM 5505 C C . LEU A 1 692 ? 24.625 -71.438 -7.438 1 91.88 692 LEU A C 1
ATOM 5507 O O . LEU A 1 692 ? 23.406 -71.438 -7.598 1 91.88 692 LEU A O 1
ATOM 5511 N N . LEU A 1 693 ? 25.453 -72 -8.273 1 89.81 693 LEU A N 1
ATOM 5512 C CA . LEU A 1 693 ? 25 -72.625 -9.5 1 89.81 693 LEU A CA 1
ATOM 5513 C C . LEU A 1 693 ? 25.172 -74.125 -9.422 1 89.81 693 LEU A C 1
ATOM 5515 O O . LEU A 1 693 ? 26.266 -74.625 -9.156 1 89.81 693 LEU A O 1
ATOM 5519 N N . ASP A 1 694 ? 24.094 -74.875 -9.555 1 85.38 694 ASP A N 1
ATOM 5520 C CA . ASP A 1 694 ? 24.109 -76.312 -9.742 1 85.38 694 ASP A CA 1
ATOM 5521 C C . ASP A 1 694 ? 23.844 -76.688 -11.203 1 85.38 694 ASP A C 1
ATOM 5523 O O . ASP A 1 694 ? 22.703 -76.625 -11.664 1 85.38 694 ASP A O 1
ATOM 5527 N N . SER A 1 695 ? 24.875 -76.938 -11.914 1 80.94 695 SER A N 1
ATOM 5528 C CA . SER A 1 695 ? 24.734 -77.188 -13.336 1 80.94 695 SER A CA 1
ATOM 5529 C C . SER A 1 695 ? 24.141 -78.562 -13.586 1 80.94 695 SER A C 1
ATOM 5531 O O . SER A 1 695 ? 23.641 -78.875 -14.672 1 80.94 695 SER A O 1
ATOM 5533 N N . ILE A 1 696 ? 24.172 -79.375 -12.586 1 78.88 696 ILE A N 1
ATOM 5534 C CA . ILE A 1 696 ? 23.609 -80.688 -12.727 1 78.88 696 ILE A CA 1
ATOM 5535 C C . ILE A 1 696 ? 22.094 -80.688 -12.594 1 78.88 696 ILE A C 1
ATOM 5537 O O . ILE A 1 696 ? 21.375 -81.125 -13.492 1 78.88 696 ILE A O 1
ATOM 5541 N N . LYS A 1 697 ? 21.641 -80.125 -11.531 1 77.94 697 LYS A N 1
ATOM 5542 C CA . LYS A 1 697 ? 20.203 -80 -11.305 1 77.94 697 LYS A CA 1
ATOM 5543 C C . LYS A 1 697 ? 19.625 -78.812 -12.039 1 77.94 697 LYS A C 1
ATOM 5545 O O . LYS A 1 697 ? 18.406 -78.625 -12.07 1 77.94 697 LYS A O 1
ATOM 5550 N N . ARG A 1 698 ? 20.484 -78 -12.539 1 81.38 698 ARG A N 1
ATOM 5551 C CA . ARG A 1 698 ? 20.094 -76.812 -13.328 1 81.38 698 ARG A CA 1
ATOM 5552 C C . ARG A 1 698 ? 19.375 -75.812 -12.461 1 81.38 698 ARG A C 1
ATOM 5554 O O . ARG A 1 698 ? 18.312 -75.312 -12.844 1 81.38 698 ARG A O 1
ATOM 5561 N N . HIS A 1 699 ? 19.953 -75.625 -11.336 1 86.25 699 HIS A N 1
ATOM 5562 C CA . HIS A 1 699 ? 19.453 -74.625 -10.383 1 86.25 699 HIS A CA 1
ATOM 5563 C C . HIS A 1 699 ? 20.438 -73.438 -10.195 1 86.25 699 HIS A C 1
ATOM 5565 O O . HIS A 1 699 ? 21.656 -73.688 -10.219 1 86.25 699 HIS A O 1
ATOM 5571 N N . TRP A 1 700 ? 19.969 -72.25 -10.086 1 89.94 700 TRP A N 1
ATOM 5572 C CA . TRP A 1 700 ? 20.75 -71.062 -9.727 1 89.94 700 TRP A CA 1
ATOM 5573 C C . TRP A 1 700 ? 20.125 -70.312 -8.539 1 89.94 700 TRP A C 1
ATOM 5575 O O . TRP A 1 700 ? 19 -69.812 -8.633 1 89.94 700 TRP A O 1
ATOM 5585 N N . ILE A 1 701 ? 20.844 -70.375 -7.449 1 90.69 701 ILE A N 1
ATOM 5586 C CA . ILE A 1 701 ? 20.297 -69.812 -6.203 1 90.69 701 ILE A CA 1
ATOM 5587 C C . ILE A 1 701 ? 21.031 -68.562 -5.844 1 90.69 701 ILE A C 1
ATOM 5589 O O . ILE A 1 701 ? 22.266 -68.5 -5.855 1 90.69 701 ILE A O 1
ATOM 5593 N N . ILE A 1 702 ? 20.297 -67.5 -5.539 1 91.69 702 ILE A N 1
ATOM 5594 C CA . ILE A 1 702 ? 20.812 -66.188 -5.133 1 91.69 702 ILE A CA 1
ATOM 5595 C C . ILE A 1 702 ? 20.531 -65.938 -3.654 1 91.69 702 ILE A C 1
ATOM 5597 O O . ILE A 1 702 ? 19.375 -66.062 -3.223 1 91.69 702 ILE A O 1
ATOM 5601 N N . VAL A 1 703 ? 21.594 -65.625 -2.902 1 90.25 703 VAL A N 1
ATOM 5602 C CA . VAL A 1 703 ? 21.438 -65.438 -1.462 1 90.25 703 VAL A CA 1
ATOM 5603 C C . VAL A 1 703 ? 21.953 -64.062 -1.042 1 90.25 703 VAL A C 1
ATOM 5605 O O . VAL A 1 703 ? 22.984 -63.594 -1.533 1 90.25 703 VAL A O 1
ATOM 5608 N N . ASP A 1 704 ? 21.234 -63.375 -0.207 1 89.25 704 ASP A N 1
ATOM 5609 C CA . ASP A 1 704 ? 21.703 -62.156 0.457 1 89.25 704 ASP A CA 1
ATOM 5610 C C . ASP A 1 704 ? 22.562 -62.5 1.676 1 89.25 704 ASP A C 1
ATOM 5612 O O . ASP A 1 704 ? 22.062 -63.062 2.656 1 89.25 704 ASP A O 1
ATOM 5616 N N . LEU A 1 705 ? 23.75 -62.125 1.657 1 88.12 705 LEU A N 1
ATOM 5617 C CA . LEU A 1 705 ? 24.688 -62.594 2.678 1 88.12 705 LEU A CA 1
ATOM 5618 C C . LEU A 1 705 ? 24.562 -61.75 3.945 1 88.12 705 LEU A C 1
ATOM 5620 O O . LEU A 1 705 ? 25.031 -62.156 5.012 1 88.12 705 LEU A O 1
ATOM 5624 N N . LYS A 1 706 ? 23.969 -60.625 3.789 1 83.25 706 LYS A N 1
ATOM 5625 C CA . LYS A 1 706 ? 23.734 -59.812 4.977 1 83.25 706 LYS A CA 1
ATOM 5626 C C . LYS A 1 706 ? 22.547 -60.344 5.773 1 83.25 706 LYS A C 1
ATOM 5628 O O . LYS A 1 706 ? 22.625 -60.5 6.992 1 83.25 706 LYS A O 1
ATOM 5633 N N . THR A 1 707 ? 21.438 -60.625 5.082 1 81.38 707 THR A N 1
ATOM 5634 C CA . THR A 1 707 ? 20.219 -61.062 5.754 1 81.38 707 THR A CA 1
ATOM 5635 C C . THR A 1 707 ? 20.172 -62.594 5.809 1 81.38 707 THR A C 1
ATOM 5637 O O . THR A 1 707 ? 19.344 -63.188 6.512 1 81.38 707 THR A O 1
ATOM 5640 N N . LYS A 1 708 ? 21.062 -63.281 5.059 1 80.56 708 LYS A N 1
ATOM 5641 C CA . LYS A 1 708 ? 21.125 -64.75 4.965 1 80.56 708 LYS A CA 1
ATOM 5642 C C . LYS A 1 708 ? 19.812 -65.312 4.461 1 80.56 708 LYS A C 1
ATOM 5644 O O . LYS A 1 708 ? 19.312 -66.312 5.008 1 80.56 708 LYS A O 1
ATOM 5649 N N . LYS A 1 709 ? 19.156 -64.688 3.588 1 84.81 709 LYS A N 1
ATOM 5650 C CA . LYS A 1 709 ? 17.922 -65.125 2.975 1 84.81 709 LYS A CA 1
ATOM 5651 C C . LYS A 1 709 ? 18.109 -65.375 1.482 1 84.81 709 LYS A C 1
ATOM 5653 O O . LYS A 1 709 ? 18.875 -64.688 0.816 1 84.81 709 LYS A O 1
ATOM 5658 N N . VAL A 1 710 ? 17.5 -66.5 1.002 1 85.25 710 VAL A N 1
ATOM 5659 C CA . VAL A 1 710 ? 17.484 -66.75 -0.431 1 85.25 710 VAL A CA 1
ATOM 5660 C C . VAL A 1 710 ? 16.578 -65.75 -1.136 1 85.25 710 VAL A C 1
ATOM 5662 O O . VAL A 1 710 ? 15.398 -65.625 -0.801 1 85.25 710 VAL A O 1
ATOM 5665 N N . ILE A 1 711 ? 17.219 -65 -1.957 1 86.5 711 ILE A N 1
ATOM 5666 C CA . ILE A 1 711 ? 16.453 -64.062 -2.717 1 86.5 711 ILE A CA 1
ATOM 5667 C C . ILE A 1 711 ? 15.562 -64.75 -3.738 1 86.5 711 ILE A C 1
ATOM 5669 O O . ILE A 1 711 ? 14.391 -64.438 -3.896 1 86.5 711 ILE A O 1
ATOM 5673 N N . PHE A 1 712 ? 16.234 -65.625 -4.449 1 87.19 712 PHE A N 1
ATOM 5674 C CA . PHE A 1 712 ? 15.477 -66.375 -5.449 1 87.19 712 PHE A CA 1
ATOM 5675 C C . PHE A 1 712 ? 16.203 -67.688 -5.836 1 87.19 712 PHE A C 1
ATOM 5677 O O . PHE A 1 712 ? 17.438 -67.75 -5.789 1 87.19 712 PHE A O 1
ATOM 5684 N N . HIS A 1 713 ? 15.422 -68.688 -6.172 1 86.5 713 HIS A N 1
ATOM 5685 C CA . HIS A 1 713 ? 15.883 -70 -6.625 1 86.5 713 HIS A CA 1
ATOM 5686 C C . HIS A 1 713 ? 15.391 -70.312 -8.039 1 86.5 713 HIS A C 1
ATOM 5688 O O . HIS A 1 713 ? 14.227 -70.688 -8.227 1 86.5 713 HIS A O 1
ATOM 5694 N N . PHE A 1 714 ? 16.297 -70 -8.984 1 84.75 714 PHE A N 1
ATOM 5695 C CA . PHE A 1 714 ? 15.945 -70.375 -10.352 1 84.75 714 PHE A CA 1
ATOM 5696 C C . PHE A 1 714 ? 16.047 -71.875 -10.547 1 84.75 714 PHE A C 1
ATOM 5698 O O . PHE A 1 714 ? 17.078 -72.5 -10.242 1 84.75 714 PHE A O 1
ATOM 5705 N N . LYS A 1 715 ? 14.969 -72.375 -11.102 1 77.69 715 LYS A N 1
ATOM 5706 C CA . LYS A 1 715 ? 14.961 -73.812 -11.336 1 77.69 715 LYS A CA 1
ATOM 5707 C C . LYS A 1 715 ? 14.883 -74.125 -12.828 1 77.69 715 LYS A C 1
ATOM 5709 O O . LYS A 1 715 ? 14.5 -73.312 -13.625 1 77.69 715 LYS A O 1
ATOM 5714 N N . ASN A 1 716 ? 15.32 -75.375 -13.172 1 68.31 716 ASN A N 1
ATOM 5715 C CA . ASN A 1 716 ? 15.273 -75.938 -14.523 1 68.31 716 ASN A CA 1
ATOM 5716 C C . ASN A 1 716 ? 15.922 -75 -15.539 1 68.31 716 ASN A C 1
ATOM 5718 O O . ASN A 1 716 ? 15.312 -74.625 -16.547 1 68.31 716 ASN A O 1
ATOM 5722 N N . LEU A 1 717 ? 17.047 -74.5 -15.109 1 74.06 717 LEU A N 1
ATOM 5723 C CA . LEU A 1 717 ? 17.797 -73.75 -16.094 1 74.06 717 LEU A CA 1
ATOM 5724 C C . LEU A 1 717 ? 17.969 -74.562 -17.391 1 74.06 717 LEU A C 1
ATOM 5726 O O . LEU A 1 717 ? 18.281 -75.75 -17.344 1 74.06 717 LEU A O 1
ATOM 5730 N N . VAL A 1 718 ? 17.078 -74.25 -18.406 1 56.34 718 VAL A N 1
ATOM 5731 C CA . VAL A 1 718 ? 17.203 -75 -19.672 1 56.34 718 VAL A CA 1
ATOM 5732 C C . VAL A 1 718 ? 18.656 -75.062 -20.109 1 56.34 718 VAL A C 1
ATOM 5734 O O . VAL A 1 718 ? 19.172 -74.125 -20.688 1 56.34 718 VAL A O 1
ATOM 5737 N N . ILE A 1 719 ? 19.297 -75.75 -19.359 1 51 719 ILE A N 1
ATOM 5738 C CA . ILE A 1 719 ? 20.703 -75.938 -19.688 1 51 719 ILE A CA 1
ATOM 5739 C C . ILE A 1 719 ? 20.828 -77.062 -20.703 1 51 719 ILE A C 1
ATOM 5741 O O . ILE A 1 719 ? 21.922 -77.375 -21.156 1 51 719 ILE A O 1
ATOM 5745 N N . SER A 1 720 ? 19.688 -77.812 -20.781 1 40.56 720 SER A N 1
ATOM 5746 C CA . SER A 1 720 ? 19.844 -79.062 -21.531 1 40.56 720 SER A CA 1
ATOM 5747 C C . SER A 1 720 ? 20.547 -78.75 -22.875 1 40.56 720 SER A C 1
ATOM 5749 O O . SER A 1 720 ? 21.312 -79.625 -23.344 1 40.56 720 SER A O 1
ATOM 5751 N N . GLU A 1 721 ? 19.906 -77.938 -23.734 1 38.56 721 GLU A N 1
ATOM 5752 C CA . GLU A 1 721 ? 20.766 -77.75 -24.891 1 38.56 721 GLU A CA 1
ATOM 5753 C C . GLU A 1 721 ? 22.062 -77.062 -24.516 1 38.56 721 GLU A C 1
ATOM 5755 O O . GLU A 1 721 ? 22.203 -75.812 -24.766 1 38.56 721 GLU A O 1
ATOM 5760 N N . MET A 1 722 ? 22.531 -77.125 -23.422 1 41.38 722 MET A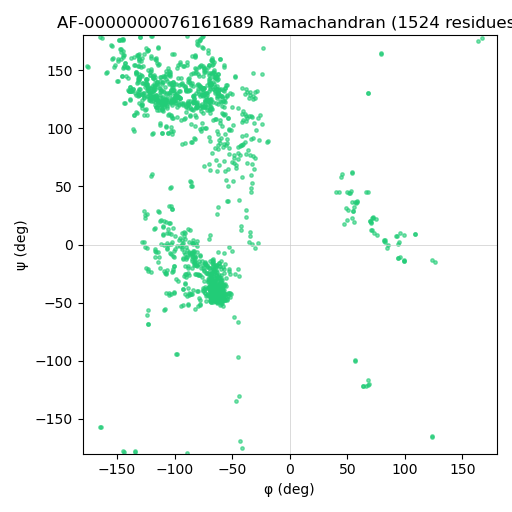 N 1
ATOM 5761 C CA . MET A 1 722 ? 23.734 -76.75 -22.703 1 41.38 722 MET A CA 1
ATOM 5762 C C . MET A 1 722 ? 24.969 -76.812 -23.594 1 41.38 722 MET A C 1
ATOM 5764 O O . MET A 1 722 ? 26.094 -76.812 -23.094 1 41.38 722 MET A O 1
ATOM 5768 N N . SER A 1 723 ? 24.641 -77.125 -24.609 1 49.47 723 SER A N 1
ATOM 5769 C CA . SER A 1 723 ? 25.828 -77.125 -25.453 1 49.47 723 SER A CA 1
ATOM 5770 C C . SER A 1 723 ? 26.5 -75.75 -25.422 1 49.47 723 SER A C 1
ATOM 5772 O O . SER A 1 723 ? 27.703 -75.625 -25.625 1 49.47 723 SER A O 1
ATOM 5774 N N . ASP A 1 724 ? 25.812 -74.688 -24.969 1 66.81 724 ASP A N 1
ATOM 5775 C CA . ASP A 1 724 ? 26.562 -73.438 -24.969 1 66.81 724 ASP A CA 1
ATOM 5776 C C . ASP A 1 724 ? 26.859 -72.938 -23.547 1 66.81 724 ASP A C 1
ATOM 5778 O O . ASP A 1 724 ? 25.984 -73 -22.688 1 66.81 724 ASP A O 1
ATOM 5782 N N . PRO A 1 725 ? 27.984 -72.562 -23.234 1 78 725 PRO A N 1
ATOM 5783 C CA . PRO A 1 725 ? 28.453 -72.125 -21.906 1 78 725 PRO A CA 1
ATOM 5784 C C . PRO A 1 725 ? 27.719 -70.938 -21.359 1 78 725 PRO A C 1
ATOM 5786 O O . PRO A 1 725 ? 27.297 -70.062 -22.141 1 78 725 PRO A O 1
ATOM 5789 N N . LEU A 1 726 ? 27.312 -71.062 -19.984 1 86.5 726 LEU A N 1
ATOM 5790 C CA . LEU A 1 726 ? 26.734 -69.875 -19.312 1 86.5 726 LEU A CA 1
ATOM 5791 C C . LEU A 1 726 ? 27.828 -69 -18.688 1 86.5 726 LEU A C 1
ATOM 5793 O O . LEU A 1 726 ? 28.812 -69.562 -18.156 1 86.5 726 LEU A O 1
ATOM 5797 N N . PHE A 1 727 ? 27.641 -67.688 -18.797 1 88.69 727 PHE A N 1
ATOM 5798 C CA . PHE A 1 727 ? 28.578 -66.688 -18.219 1 88.69 727 PHE A CA 1
ATOM 5799 C C . PHE A 1 727 ? 27.891 -65.875 -17.141 1 88.69 727 PHE A C 1
ATOM 5801 O O . PHE A 1 727 ? 26.766 -65.438 -17.312 1 88.69 727 PHE A O 1
ATOM 5808 N N . PRO A 1 728 ? 28.547 -65.812 -15.977 1 93 728 PRO A N 1
ATOM 5809 C CA . PRO A 1 728 ? 28.109 -64.688 -15.133 1 93 728 PRO A CA 1
ATOM 5810 C C . PRO A 1 728 ? 28.25 -63.312 -15.82 1 93 728 PRO A C 1
ATOM 5812 O O . PRO A 1 728 ? 29.25 -63.062 -16.484 1 93 728 PRO A O 1
ATOM 5815 N N . VAL A 1 729 ? 27.219 -62.469 -15.773 1 93.19 729 VAL A N 1
ATOM 5816 C CA . VAL A 1 729 ? 27.25 -61.156 -16.391 1 93.19 729 VAL A CA 1
ATOM 5817 C C . VAL A 1 729 ? 27.062 -60.094 -15.32 1 93.19 729 VAL A C 1
ATOM 5819 O O . VAL A 1 729 ? 26.375 -60.312 -14.32 1 93.19 729 VAL A O 1
ATOM 5822 N N . PHE A 1 730 ? 27.734 -58.969 -15.492 1 94.19 730 PHE A N 1
ATOM 5823 C CA . PHE A 1 730 ? 27.734 -57.844 -14.555 1 94.19 730 PHE A CA 1
ATOM 5824 C C . PHE A 1 730 ? 27.594 -56.531 -15.289 1 94.19 730 PHE A C 1
ATOM 5826 O O . PHE A 1 730 ? 28.297 -56.281 -16.281 1 94.19 730 PHE A O 1
ATOM 5833 N N . ALA A 1 731 ? 26.688 -55.656 -14.781 1 93.19 731 ALA A N 1
ATOM 5834 C CA . ALA A 1 731 ? 26.516 -54.375 -15.445 1 93.19 731 ALA A CA 1
ATOM 5835 C C . ALA A 1 731 ? 26.203 -53.281 -14.438 1 93.19 731 ALA A C 1
ATOM 5837 O O . ALA A 1 731 ? 25.562 -53.531 -13.414 1 93.19 731 ALA A O 1
ATOM 5838 N N . LEU A 1 732 ? 26.656 -52.094 -14.625 1 92.19 732 LEU A N 1
ATOM 5839 C CA . LEU A 1 732 ? 26.359 -50.875 -13.891 1 92.19 732 LEU A CA 1
ATOM 5840 C C . LEU A 1 732 ? 25.781 -49.812 -14.82 1 92.19 732 LEU A C 1
ATOM 5842 O O . LEU A 1 732 ? 26.25 -49.656 -15.945 1 92.19 732 LEU A O 1
ATOM 5846 N N . TYR A 1 733 ? 24.734 -49.219 -14.312 1 84.69 733 TYR A N 1
ATOM 5847 C CA . TYR A 1 733 ? 24.016 -48.312 -15.195 1 84.69 733 TYR A CA 1
ATOM 5848 C C . TYR A 1 733 ? 23.938 -46.906 -14.578 1 84.69 733 TYR A C 1
ATOM 5850 O O . TYR A 1 733 ? 24.234 -46.719 -13.391 1 84.69 733 TYR A O 1
ATOM 5858 N N . SER A 1 734 ? 23.562 -45.906 -15.297 1 78.44 734 SER A N 1
ATOM 5859 C CA . SER A 1 734 ? 23.141 -44.562 -14.961 1 78.44 734 SER A CA 1
ATOM 5860 C C . SER A 1 734 ? 24.172 -43.844 -14.094 1 78.44 734 SER A C 1
ATOM 5862 O O . SER A 1 734 ? 23.875 -43.406 -12.984 1 78.44 734 SER A O 1
ATOM 5864 N N . PRO A 1 735 ? 25.312 -43.656 -14.594 1 77.75 735 PRO A N 1
ATOM 5865 C CA . PRO A 1 735 ? 26.359 -43.031 -13.789 1 77.75 735 PRO A CA 1
ATOM 5866 C C . PRO A 1 735 ? 26.031 -41.594 -13.391 1 77.75 735 PRO A C 1
ATOM 5868 O O . PRO A 1 735 ? 26.594 -41.094 -12.422 1 77.75 735 PRO A O 1
ATOM 5871 N N . GLU A 1 736 ? 25.172 -41.062 -14.039 1 75.81 736 GLU A N 1
ATOM 5872 C CA . GLU A 1 736 ? 24.812 -39.688 -13.727 1 75.81 736 GLU A CA 1
ATOM 5873 C C . GLU A 1 736 ? 23.906 -39.625 -12.5 1 75.81 736 GLU A C 1
ATOM 5875 O O . GLU A 1 736 ? 23.875 -38.594 -11.805 1 75.81 736 GLU A O 1
ATOM 5880 N N . GLN A 1 737 ? 23.203 -40.625 -12.242 1 80.88 737 GLN A N 1
ATOM 5881 C CA . GLN A 1 737 ? 22.219 -40.594 -11.172 1 80.88 737 GLN A CA 1
ATOM 5882 C C . GLN A 1 737 ? 22.688 -41.438 -9.984 1 80.88 737 GLN A C 1
ATOM 5884 O O . GLN A 1 737 ? 22.234 -41.25 -8.859 1 80.88 737 GLN A O 1
ATOM 5889 N N . VAL A 1 738 ? 23.531 -42.375 -10.336 1 85.19 738 VAL A N 1
ATOM 5890 C CA . VAL A 1 738 ? 23.938 -43.312 -9.289 1 85.19 738 VAL A CA 1
ATOM 5891 C C . VAL A 1 738 ? 25.438 -43.594 -9.398 1 85.19 738 VAL A C 1
ATOM 5893 O O . VAL A 1 738 ? 25.953 -43.844 -10.492 1 85.19 738 VAL A O 1
ATOM 5896 N N . GLN A 1 739 ? 26.125 -43.375 -8.32 1 84.94 739 GLN A N 1
ATOM 5897 C CA . GLN A 1 739 ? 27.484 -43.875 -8.211 1 84.94 739 GLN A CA 1
ATOM 5898 C C . GLN A 1 739 ? 27.516 -45.312 -7.691 1 84.94 739 GLN A C 1
ATOM 5900 O O . GLN A 1 739 ? 27.078 -45.562 -6.562 1 84.94 739 GLN A O 1
ATOM 5905 N N . ALA A 1 740 ? 27.891 -46.219 -8.555 1 87.12 740 ALA A N 1
ATOM 5906 C CA . ALA A 1 740 ? 27.844 -47.625 -8.148 1 87.12 740 ALA A CA 1
ATOM 5907 C C . ALA A 1 740 ? 29.156 -48.344 -8.461 1 87.12 740 ALA A C 1
ATOM 5909 O O . ALA A 1 740 ? 29.875 -47.969 -9.391 1 87.12 740 ALA A O 1
ATOM 5910 N N . SER A 1 741 ? 29.609 -49.25 -7.66 1 91.62 741 SER A N 1
ATOM 5911 C CA . SER A 1 741 ? 30.766 -50.125 -7.875 1 91.62 741 SER A CA 1
ATOM 5912 C C . SER A 1 741 ? 30.438 -51.562 -7.527 1 91.62 741 SER A C 1
ATOM 5914 O O . SER A 1 741 ? 29.547 -51.844 -6.719 1 91.62 741 SER A O 1
ATOM 5916 N N . MET A 1 742 ? 31.062 -52.531 -8.258 1 93.56 742 MET A N 1
ATOM 5917 C CA . MET A 1 742 ? 30.922 -53.969 -7.988 1 93.56 742 MET A CA 1
ATOM 5918 C C . MET A 1 742 ? 32.281 -54.594 -7.648 1 93.56 742 MET A C 1
ATOM 5920 O O . MET A 1 742 ? 33.281 -54.281 -8.289 1 93.56 742 MET A O 1
ATOM 5924 N N . GLU A 1 743 ? 32.281 -55.312 -6.633 1 93.75 743 GLU A N 1
ATOM 5925 C CA . GLU A 1 743 ? 33.469 -56.094 -6.246 1 93.75 743 GLU A CA 1
ATOM 5926 C C . GLU A 1 743 ? 33.156 -57.594 -6.301 1 93.75 743 GLU A C 1
ATOM 5928 O O . GLU A 1 743 ? 32.188 -58.062 -5.723 1 93.75 743 GLU A O 1
ATOM 5933 N N . LEU A 1 744 ? 33.938 -58.281 -7.047 1 92.38 744 LEU A N 1
ATOM 5934 C CA . LEU A 1 744 ? 33.781 -59.75 -7.195 1 92.38 744 LEU A CA 1
ATOM 5935 C C . LEU A 1 744 ? 34.656 -60.5 -6.184 1 92.38 744 LEU A C 1
ATOM 5937 O O . LEU A 1 744 ? 35.844 -60.25 -6.09 1 92.38 744 LEU A O 1
ATOM 5941 N N . LEU A 1 745 ? 34 -61.25 -5.375 1 91.06 745 LEU A N 1
ATOM 5942 C CA . LEU A 1 745 ? 34.688 -62.156 -4.457 1 91.06 745 LEU A CA 1
ATOM 5943 C C . LEU A 1 745 ? 34.562 -63.625 -4.941 1 91.06 745 LEU A C 1
ATOM 5945 O O . LEU A 1 745 ? 33.469 -64.188 -5.012 1 91.06 745 LEU A O 1
ATOM 5949 N N . SER A 1 746 ? 35.656 -64.188 -5.367 1 87.88 746 SER A N 1
ATOM 5950 C CA . SER A 1 746 ? 35.656 -65.562 -5.945 1 87.88 746 SER A CA 1
ATOM 5951 C C . SER A 1 746 ? 36.938 -66.312 -5.586 1 87.88 746 SER A C 1
ATOM 5953 O O . SER A 1 746 ? 37.875 -65.75 -5.062 1 87.88 746 SER A O 1
ATOM 5955 N N . GLY A 1 747 ? 36.844 -67.562 -5.715 1 86.19 747 GLY A N 1
ATOM 5956 C CA . GLY A 1 747 ? 38 -68.375 -5.453 1 86.19 747 GLY A CA 1
ATOM 5957 C C . GLY A 1 747 ? 38.406 -68.375 -3.992 1 86.19 747 GLY A C 1
ATOM 5958 O O . GLY A 1 747 ? 37.594 -68.625 -3.109 1 86.19 747 GLY A O 1
ATOM 5959 N N . MET A 1 748 ? 39.656 -67.938 -3.734 1 80.5 748 MET A N 1
ATOM 5960 C CA . MET A 1 748 ? 40.25 -68 -2.402 1 80.5 748 MET A CA 1
ATOM 5961 C C . MET A 1 748 ? 39.625 -66.938 -1.483 1 80.5 748 MET A C 1
ATOM 5963 O O . MET A 1 748 ? 39.75 -67 -0.26 1 80.5 748 MET A O 1
ATOM 5967 N N . ASN A 1 749 ? 38.938 -66 -2.068 1 83.44 749 ASN A N 1
ATOM 5968 C CA . ASN A 1 749 ? 38.375 -64.938 -1.274 1 83.44 749 ASN A CA 1
ATOM 5969 C C . ASN A 1 749 ? 37.031 -65.312 -0.646 1 83.44 749 ASN A C 1
ATOM 5971 O O . ASN A 1 749 ? 36.469 -64.562 0.128 1 83.44 749 ASN A O 1
ATOM 5975 N N . ILE A 1 750 ? 36.562 -66.5 -1.03 1 86.19 750 ILE A N 1
ATOM 5976 C CA . ILE A 1 750 ? 35.312 -66.938 -0.451 1 86.19 750 ILE A CA 1
ATOM 5977 C C . ILE A 1 750 ? 35.594 -67.688 0.864 1 86.19 750 ILE A C 1
ATOM 5979 O O . ILE A 1 750 ? 36.344 -68.688 0.888 1 86.19 750 ILE A O 1
ATOM 5983 N N . THR A 1 751 ? 35.125 -67.188 1.949 1 79.81 751 THR A N 1
ATOM 5984 C CA . THR A 1 751 ? 35.438 -67.688 3.271 1 79.81 751 THR A CA 1
ATOM 5985 C C . THR A 1 751 ? 34.438 -68.812 3.641 1 79.81 751 THR A C 1
ATOM 5987 O O . THR A 1 751 ? 34.719 -69.688 4.461 1 79.81 751 THR A O 1
ATOM 5990 N N . GLY A 1 752 ? 33.281 -68.812 3.092 1 82.25 752 GLY A N 1
ATOM 5991 C CA . GLY A 1 752 ? 32.25 -69.812 3.383 1 82.25 752 GLY A CA 1
ATOM 5992 C C . GLY A 1 752 ? 31.016 -69.625 2.533 1 82.25 752 GLY A C 1
ATOM 5993 O O . GLY A 1 752 ? 30.766 -68.562 1.993 1 82.25 752 GLY A O 1
ATOM 5994 N N . ILE A 1 753 ? 30.328 -70.75 2.334 1 84.06 753 ILE A N 1
ATOM 5995 C CA . ILE A 1 753 ? 29.078 -70.688 1.585 1 84.06 753 ILE A CA 1
ATOM 5996 C C . ILE A 1 753 ? 27.891 -70.688 2.553 1 84.06 753 ILE A C 1
ATOM 5998 O O . ILE A 1 753 ? 27.828 -71.562 3.465 1 84.06 753 ILE A O 1
ATOM 6002 N N . PRO A 1 754 ? 27.031 -69.75 2.418 1 84.62 754 PRO A N 1
ATOM 6003 C CA . PRO A 1 754 ? 25.875 -69.688 3.314 1 84.62 754 PRO A CA 1
ATOM 6004 C C . PRO A 1 754 ? 25.062 -71 3.309 1 84.62 754 PRO A C 1
ATOM 6006 O O . PRO A 1 754 ? 24.797 -71.562 2.244 1 84.62 754 PRO A O 1
ATOM 6009 N N . GLU A 1 755 ? 24.656 -71.438 4.449 1 82.38 755 GLU A N 1
ATOM 6010 C CA . GLU A 1 755 ? 23.906 -72.688 4.602 1 82.38 755 GLU A CA 1
ATOM 6011 C C . GLU A 1 755 ? 22.547 -72.625 3.908 1 82.38 755 GLU A C 1
ATOM 6013 O O . GLU A 1 755 ? 22.047 -73.625 3.385 1 82.38 755 GLU A O 1
ATOM 6018 N N . GLU A 1 756 ? 22.047 -71.438 3.863 1 80.62 756 GLU A N 1
ATOM 6019 C CA . GLU A 1 756 ? 20.75 -71.25 3.232 1 80.62 756 GLU A CA 1
ATOM 6020 C C . GLU A 1 756 ? 20.797 -71.625 1.746 1 80.62 756 GLU A C 1
ATOM 6022 O O . GLU A 1 756 ? 19.812 -72.125 1.185 1 80.62 756 GLU A O 1
ATOM 6027 N N . ALA A 1 757 ? 21.891 -71.375 1.229 1 83.44 757 ALA A N 1
ATOM 6028 C CA . ALA A 1 757 ? 22.047 -71.688 -0.189 1 83.44 757 ALA A CA 1
ATOM 6029 C C . ALA A 1 757 ? 22.172 -73.188 -0.404 1 83.44 757 ALA A C 1
ATOM 6031 O O . ALA A 1 757 ? 21.547 -73.75 -1.319 1 83.44 757 ALA A O 1
ATOM 6032 N N . LEU A 1 758 ? 22.906 -73.812 0.433 1 83 758 LEU A N 1
ATOM 6033 C CA . LEU A 1 758 ? 23.109 -75.25 0.323 1 83 758 LEU A CA 1
ATOM 6034 C C . LEU A 1 758 ? 21.828 -76 0.658 1 83 758 LEU A C 1
ATOM 6036 O O . LEU A 1 758 ? 21.5 -77 0.014 1 83 758 LEU A O 1
ATOM 6040 N N . ASP A 1 759 ? 21.062 -75.5 1.604 1 79.12 759 ASP A N 1
ATOM 6041 C CA . ASP A 1 759 ? 19.797 -76.125 1.988 1 79.12 759 ASP A CA 1
ATOM 6042 C C . ASP A 1 759 ? 18.781 -76 0.859 1 79.12 759 ASP A C 1
ATOM 6044 O O . ASP A 1 759 ? 17.969 -76.938 0.674 1 79.12 759 ASP A O 1
ATOM 6048 N N . ALA A 1 760 ? 18.828 -75 0.135 1 76.31 760 ALA A N 1
ATOM 6049 C CA . ALA A 1 760 ? 17.875 -74.75 -0.943 1 76.31 760 ALA A CA 1
ATOM 6050 C C . ALA A 1 760 ? 18.062 -75.75 -2.066 1 76.31 760 ALA A C 1
ATOM 6052 O O . ALA A 1 760 ? 17.125 -76.125 -2.787 1 76.31 760 ALA A O 1
ATOM 6053 N N . ILE A 1 761 ? 19.266 -76.25 -2.207 1 73.69 761 ILE A N 1
ATOM 6054 C CA . ILE A 1 761 ? 19.547 -77.25 -3.234 1 73.69 761 ILE A CA 1
ATOM 6055 C C . ILE A 1 761 ? 18.984 -78.562 -2.803 1 73.69 761 ILE A C 1
ATOM 6057 O O . ILE A 1 761 ? 18.516 -79.375 -3.639 1 73.69 761 ILE A O 1
ATOM 6061 N N . VAL A 1 762 ? 19.062 -78.938 -1.487 1 61.62 762 VAL A N 1
ATOM 6062 C CA . VAL A 1 762 ? 18.688 -80.25 -0.965 1 61.62 762 VAL A CA 1
ATOM 6063 C C . VAL A 1 762 ? 17.172 -80.375 -0.966 1 61.62 762 VAL A C 1
ATOM 6065 O O . VAL A 1 762 ? 16.625 -81.438 -1.278 1 61.62 762 VAL A O 1
ATOM 6068 N N . ILE A 1 763 ? 16.375 -79.312 -0.51 1 52.09 763 ILE A N 1
ATOM 6069 C CA . ILE A 1 763 ? 14.93 -79.438 -0.363 1 52.09 763 ILE A CA 1
ATOM 6070 C C . ILE A 1 763 ? 14.281 -79.688 -1.733 1 52.09 763 ILE A C 1
ATOM 6072 O O . ILE A 1 763 ? 13.203 -80.25 -1.837 1 52.09 763 ILE A O 1
ATOM 6076 N N . THR A 1 764 ? 14.789 -79.375 -2.709 1 45.56 764 THR A N 1
ATOM 6077 C CA . THR A 1 764 ? 14.07 -79.625 -3.957 1 45.56 764 THR A CA 1
ATOM 6078 C C . THR A 1 764 ? 14.516 -80.938 -4.586 1 45.56 764 THR A C 1
ATOM 6080 O O . THR A 1 764 ? 15.711 -81.25 -4.586 1 45.56 764 THR A O 1
ATOM 6083 N N . MET B 1 1 ? -60.344 107.688 31.625 1 19.67 1 MET B N 1
ATOM 6084 C CA . MET B 1 1 ? -59.219 107.375 30.797 1 19.67 1 MET B CA 1
ATOM 6085 C C . MET B 1 1 ? -58.188 106.562 31.562 1 19.67 1 MET B C 1
ATOM 6087 O O . MET B 1 1 ? -57.062 106.312 31.094 1 19.67 1 MET B O 1
ATOM 6091 N N . SER B 1 2 ? -58.562 106.062 32.562 1 21.81 2 SER B N 1
ATOM 6092 C CA . SER B 1 2 ? -57.844 105.562 33.781 1 21.81 2 SER B CA 1
ATOM 6093 C C . SER B 1 2 ? -56.906 104.438 33.469 1 21.81 2 SER B C 1
ATOM 6095 O O . SER B 1 2 ? -57.281 103.438 32.812 1 21.81 2 SER B O 1
ATOM 6097 N N . THR B 1 3 ? -55.625 104.812 33.25 1 22.44 3 THR B N 1
ATOM 6098 C CA . THR B 1 3 ? -54.469 104.125 32.594 1 22.44 3 THR B CA 1
ATOM 6099 C C . THR B 1 3 ? -54.094 102.875 33.344 1 22.44 3 THR B C 1
ATOM 6101 O O . THR B 1 3 ? -53.625 102.938 34.5 1 22.44 3 THR B O 1
ATOM 6104 N N . GLY B 1 4 ? -54.938 101.938 33.406 1 22.14 4 GLY B N 1
ATOM 6105 C CA . GLY B 1 4 ? -54.906 100.812 34.312 1 22.14 4 GLY B CA 1
ATOM 6106 C C . GLY B 1 4 ? -53.625 100 34.219 1 22.14 4 GLY B C 1
ATOM 6107 O O . GLY B 1 4 ? -53.25 99.562 33.125 1 22.14 4 GLY B O 1
ATOM 6108 N N . THR B 1 5 ? -52.625 100.375 34.938 1 22.17 5 THR B N 1
ATOM 6109 C CA . THR B 1 5 ? -51.188 100.062 34.875 1 22.17 5 THR B CA 1
ATOM 6110 C C . THR B 1 5 ? -51 98.5 35.031 1 22.17 5 THR B C 1
ATOM 6112 O O . THR B 1 5 ? -51.531 97.938 35.969 1 22.17 5 THR B O 1
ATOM 6115 N N . TYR B 1 6 ? -50.969 97.812 33.969 1 22.5 6 TYR B N 1
ATOM 6116 C CA . TYR B 1 6 ? -50.969 96.375 33.844 1 22.5 6 TYR B CA 1
ATOM 6117 C C . TYR B 1 6 ? -49.844 95.75 34.656 1 22.5 6 TYR B C 1
ATOM 6119 O O . TYR B 1 6 ? -48.688 96.125 34.562 1 22.5 6 TYR B O 1
ATOM 6127 N N . HIS B 1 7 ? -49.969 95.438 35.906 1 22.31 7 HIS B N 1
ATOM 6128 C CA . HIS B 1 7 ? -48.938 95.062 36.875 1 22.31 7 HIS B CA 1
ATOM 6129 C C . HIS B 1 7 ? -48.375 93.688 36.5 1 22.31 7 HIS B C 1
ATOM 6131 O O . HIS B 1 7 ? -49.125 92.688 36.406 1 22.31 7 HIS B O 1
ATOM 6137 N N . PRO B 1 8 ? -47.375 93.625 35.688 1 20.06 8 PRO B N 1
ATOM 6138 C CA . PRO B 1 8 ? -46.938 92.375 35.062 1 20.06 8 PRO B CA 1
ATOM 6139 C C . PRO B 1 8 ? -46.562 91.312 36.094 1 20.06 8 PRO B C 1
ATOM 6141 O O . PRO B 1 8 ? -45.938 91.562 37.094 1 20.06 8 PRO B O 1
ATOM 6144 N N . VAL B 1 9 ? -47.406 90.312 36.375 1 21.36 9 VAL B N 1
ATOM 6145 C CA . VAL B 1 9 ? -47.312 89.312 37.438 1 21.36 9 VAL B CA 1
ATOM 6146 C C . VAL B 1 9 ? -46.031 88.5 37.25 1 21.36 9 VAL B C 1
ATOM 6148 O O . VAL B 1 9 ? -45.781 87.875 36.188 1 21.36 9 VAL B O 1
ATOM 6151 N N . MET B 1 10 ? -44.875 88.875 37.75 1 19.84 10 MET B N 1
ATOM 6152 C CA . MET B 1 10 ? -43.531 88.375 37.656 1 19.84 10 MET B CA 1
ATOM 6153 C C . MET B 1 10 ? -43.469 86.938 38.125 1 19.84 10 MET B C 1
ATOM 6155 O O . MET B 1 10 ? -43.781 86.625 39.25 1 19.84 10 MET B O 1
ATOM 6159 N N . THR B 1 11 ? -44 86 37.344 1 20.67 11 THR B N 1
ATOM 6160 C CA . THR B 1 11 ? -44.156 84.625 37.719 1 20.67 11 THR B CA 1
ATOM 6161 C C . THR B 1 11 ? -42.844 84.062 38.281 1 20.67 11 THR B C 1
ATOM 6163 O O . THR B 1 11 ? -41.781 84.438 37.781 1 20.67 11 THR B O 1
ATOM 6166 N N . GLN B 1 12 ? -42.75 83.625 39.469 1 21.61 12 GLN B N 1
ATOM 6167 C CA . GLN B 1 12 ? -41.656 83.188 40.344 1 21.61 12 GLN B CA 1
ATOM 6168 C C . GLN B 1 12 ? -40.875 82.062 39.688 1 21.61 12 GLN B C 1
ATOM 6170 O O . GLN B 1 12 ? -41.438 81.125 39.125 1 21.61 12 GLN B O 1
ATOM 6175 N N . PRO B 1 13 ? -39.594 82.312 39.281 1 21.53 13 PRO B N 1
ATOM 6176 C CA . PRO B 1 13 ? -38.781 81.375 38.469 1 21.53 13 PRO B CA 1
ATOM 6177 C C . PRO B 1 13 ? -38.688 80 39.062 1 21.53 13 PRO B C 1
ATOM 6179 O O . PRO B 1 13 ? -38.594 79.875 40.281 1 21.53 13 PRO B O 1
ATOM 6182 N N . PHE B 1 14 ? -39.312 78.938 38.531 1 22.41 14 PHE B N 1
ATOM 6183 C CA . PHE B 1 14 ? -39.375 77.562 39 1 22.41 14 PHE B CA 1
ATOM 6184 C C . PHE B 1 14 ? -37.969 77 39.25 1 22.41 14 PHE B C 1
ATOM 6186 O O . PHE B 1 14 ? -37.094 77.125 38.406 1 22.41 14 PHE B O 1
ATOM 6193 N N . ARG B 1 15 ? -37.406 76.938 40.469 1 25.23 15 ARG B N 1
ATOM 6194 C CA . ARG B 1 15 ? -36.188 76.438 41.062 1 25.23 15 ARG B CA 1
ATOM 6195 C C . ARG B 1 15 ? -36 74.938 40.688 1 25.23 15 ARG B C 1
ATOM 6197 O O . ARG B 1 15 ? -36.719 74.062 41.156 1 25.23 15 ARG B O 1
ATOM 6204 N N . VAL B 1 16 ? -35.812 74.688 39.375 1 25.53 16 VAL B N 1
ATOM 6205 C CA . VAL B 1 16 ? -35.594 73.312 38.906 1 25.53 16 VAL B CA 1
ATOM 6206 C C . VAL B 1 16 ? -34.531 72.688 39.781 1 25.53 16 VAL B C 1
ATOM 6208 O O . VAL B 1 16 ? -33.375 73.062 39.781 1 25.53 16 VAL B O 1
ATOM 6211 N N . GLN B 1 17 ? -34.688 72.375 40.969 1 23.66 17 GLN B N 1
ATOM 6212 C CA . GLN B 1 17 ? -33.938 71.688 42.031 1 23.66 17 GLN B CA 1
ATOM 6213 C C . GLN B 1 17 ? -33.344 70.375 41.531 1 23.66 17 GLN B C 1
ATOM 6215 O O . GLN B 1 17 ? -32.719 69.688 42.312 1 23.66 17 GLN B O 1
ATOM 6220 N N . SER B 1 18 ? -33.969 69.812 40.5 1 24.12 18 SER B N 1
ATOM 6221 C CA . SER B 1 18 ? -33.531 68.438 40.438 1 24.12 18 SER B CA 1
ATOM 6222 C C . SER B 1 18 ? -32.062 68.312 40.062 1 24.12 18 SER B C 1
ATOM 6224 O O . SER B 1 18 ? -31.641 68.812 39 1 24.12 18 SER B O 1
ATOM 6226 N N . LYS B 1 19 ? -31.094 68.5 40.906 1 29.56 19 LYS B N 1
ATOM 6227 C CA . LYS B 1 19 ? -29.641 68.312 40.812 1 29.56 19 LYS B CA 1
ATOM 6228 C C . LYS B 1 19 ? -29.281 67.125 39.906 1 29.56 19 LYS B C 1
ATOM 6230 O O . LYS B 1 19 ? -29.266 66 40.375 1 29.56 19 LYS B O 1
ATOM 6235 N N . THR B 1 20 ? -29.984 67.125 38.781 1 27.38 20 THR B N 1
ATOM 6236 C CA . THR B 1 20 ? -29.531 66.125 37.812 1 27.38 20 THR B CA 1
ATOM 6237 C C . THR B 1 20 ? -28 66.062 37.75 1 27.38 20 THR B C 1
ATOM 6239 O O . THR B 1 20 ? -27.359 66.938 37.219 1 27.38 20 THR B O 1
ATOM 6242 N N . SER B 1 21 ? -27.453 65.812 38.812 1 30.16 21 SER B N 1
ATOM 6243 C CA . SER B 1 21 ? -26.016 65.562 38.906 1 30.16 21 SER B CA 1
ATOM 6244 C C . SER B 1 21 ? -25.5 64.812 37.688 1 30.16 21 SER B C 1
ATOM 6246 O O . SER B 1 21 ? -26.016 63.719 37.375 1 30.16 21 SER B O 1
ATOM 6248 N N . ILE B 1 22 ? -25.219 65.312 36.625 1 32.09 22 ILE B N 1
ATOM 6249 C CA . ILE B 1 22 ? -24.562 64.875 35.375 1 32.09 22 ILE B CA 1
ATOM 6250 C C . ILE B 1 22 ? -23.469 63.906 35.719 1 32.09 22 ILE B C 1
ATOM 6252 O O . ILE B 1 22 ? -22.531 63.719 34.938 1 32.09 22 ILE B O 1
ATOM 6256 N N . ARG B 1 23 ? -23.234 63.531 36.969 1 37.84 23 ARG B N 1
ATOM 6257 C CA . ARG B 1 23 ? -22.078 62.688 37.25 1 37.84 23 ARG B CA 1
ATOM 6258 C C . ARG B 1 23 ? -22.188 61.344 36.5 1 37.84 23 ARG B C 1
ATOM 6260 O O . ARG B 1 23 ? -23.219 60.656 36.562 1 37.84 23 ARG B O 1
ATOM 6267 N N . PRO B 1 24 ? -21.453 61 35.438 1 37.88 24 PRO B N 1
ATOM 6268 C CA . PRO B 1 24 ? -21.453 59.719 34.688 1 37.88 24 PRO B CA 1
ATOM 6269 C C . PRO B 1 24 ? -21.562 58.5 35.594 1 37.88 24 PRO B C 1
ATOM 6271 O O . PRO B 1 24 ? -21 58.5 36.688 1 37.88 24 PRO B O 1
ATOM 6274 N N . GLN B 1 25 ? -22.609 57.75 35.719 1 40.53 25 GLN B N 1
ATOM 6275 C CA . GLN B 1 25 ? -22.828 56.469 36.375 1 40.53 25 GLN B CA 1
ATOM 6276 C C . GLN B 1 25 ? -21.594 55.594 36.312 1 40.53 25 GLN B C 1
ATOM 6278 O O . GLN B 1 25 ? -20.922 55.5 35.281 1 40.53 25 GLN B O 1
ATOM 6283 N N . ILE B 1 26 ? -20.797 55.312 37.5 1 51.09 26 ILE B N 1
ATOM 6284 C CA . ILE B 1 26 ? -19.688 54.438 37.844 1 51.09 26 ILE B CA 1
ATOM 6285 C C . ILE B 1 26 ? -19.797 53.125 37.094 1 51.09 26 ILE B C 1
ATOM 6287 O O . ILE B 1 26 ? -19.078 52.188 37.344 1 51.09 26 ILE B O 1
ATOM 6291 N N . GLU B 1 27 ? -20.688 52.938 36.062 1 46.72 27 GLU B N 1
ATOM 6292 C CA . GLU B 1 27 ? -21.047 51.656 35.469 1 46.72 27 GLU B CA 1
ATOM 6293 C C . GLU B 1 27 ? -19.828 51 34.844 1 46.72 27 GLU B C 1
ATOM 6295 O O . GLU B 1 27 ? -19.828 49.781 34.656 1 46.72 27 GLU B O 1
ATOM 6300 N N . HIS B 1 28 ? -18.656 51.688 34.781 1 57.62 28 HIS B N 1
ATOM 6301 C CA . HIS B 1 28 ? -17.688 51 33.938 1 57.62 28 HIS B CA 1
ATOM 6302 C C . HIS B 1 28 ? -16.453 50.594 34.75 1 57.62 28 HIS B C 1
ATOM 6304 O O . HIS B 1 28 ? -15.422 50.219 34.156 1 57.62 28 HIS B O 1
ATOM 6310 N N . VAL B 1 29 ? -16.453 50.625 36.094 1 68.44 29 VAL B N 1
ATOM 6311 C CA . VAL B 1 29 ? -15.266 50.25 36.844 1 68.44 29 VAL B CA 1
ATOM 6312 C C . VAL B 1 29 ? -15.234 48.719 37 1 68.44 29 VAL B C 1
ATOM 6314 O O . VAL B 1 29 ? -16.219 48.094 37.406 1 68.44 29 VAL B O 1
ATOM 6317 N N . ARG B 1 30 ? -14.195 48.062 36.531 1 69.88 30 ARG B N 1
ATOM 6318 C CA . ARG B 1 30 ? -14.039 46.625 36.656 1 69.88 30 ARG B CA 1
ATOM 6319 C C . ARG B 1 30 ? -13.961 46.188 38.125 1 69.88 30 ARG B C 1
ATOM 6321 O O . ARG B 1 30 ? -13.438 46.906 38.938 1 69.88 30 ARG B O 1
ATOM 6328 N N . GLN B 1 31 ? -14.445 45.094 38.438 1 71.56 31 GLN B N 1
ATOM 6329 C CA . GLN B 1 31 ? -14.414 44.5 39.781 1 71.56 31 GLN B CA 1
ATOM 6330 C C . GLN B 1 31 ? -12.977 44.375 40.281 1 71.56 31 GLN B C 1
ATOM 6332 O O . GLN B 1 31 ? -12.711 44.594 41.469 1 71.56 31 GLN B O 1
ATOM 6337 N N . LYS B 1 32 ? -12.055 44.094 39.375 1 77.75 32 LYS B N 1
ATOM 6338 C CA . LYS B 1 32 ? -10.656 43.906 39.719 1 77.75 32 LYS B CA 1
ATOM 6339 C C . LYS B 1 32 ? -10.039 45.188 40.281 1 77.75 32 LYS B C 1
ATOM 6341 O O . LYS B 1 32 ? -9.078 45.156 41.062 1 77.75 32 LYS B O 1
ATOM 6346 N N . PHE B 1 33 ? -10.672 46.219 39.938 1 83.06 33 PHE B N 1
ATOM 6347 C CA . PHE B 1 33 ? -10.172 47.5 40.375 1 83.06 33 PHE B CA 1
ATOM 6348 C C . PHE B 1 33 ? -10.516 47.75 41.844 1 83.06 33 PHE B C 1
ATOM 6350 O O . PHE B 1 33 ? -9.836 48.531 42.5 1 83.06 33 PHE B O 1
ATOM 6357 N N . LEU B 1 34 ? -11.492 47.062 42.375 1 84.38 34 LEU B N 1
ATOM 6358 C CA . LEU B 1 34 ? -12.047 47.375 43.688 1 84.38 34 LEU B CA 1
ATOM 6359 C C . LEU B 1 34 ? -11.5 46.406 44.75 1 84.38 34 LEU B C 1
ATOM 6361 O O . LEU B 1 34 ? -11.672 46.625 45.938 1 84.38 34 LEU B O 1
ATOM 6365 N N . GLU B 1 35 ? -10.828 45.375 44.281 1 87 35 GLU B N 1
ATOM 6366 C CA . GLU B 1 35 ? -10.32 44.344 45.156 1 87 35 GLU B CA 1
ATOM 6367 C C . GLU B 1 35 ? -8.805 44.219 45.062 1 87 35 GLU B C 1
ATOM 6369 O O . GLU B 1 35 ? -8.227 44.5 44 1 87 35 GLU B O 1
ATOM 6374 N N . CYS B 1 36 ? -8.203 43.844 46.094 1 89.94 36 CYS B N 1
ATOM 6375 C CA . CYS B 1 36 ? -6.777 43.562 46.094 1 89.94 36 CYS B CA 1
ATOM 6376 C C . CYS B 1 36 ? -6.484 42.281 45.312 1 89.94 36 CYS B C 1
ATOM 6378 O O . CYS B 1 36 ? -7.125 41.25 45.531 1 89.94 36 CYS B O 1
ATOM 6380 N N . TYR B 1 37 ? -5.539 42.344 44.469 1 85 37 TYR B N 1
ATOM 6381 C CA . TYR B 1 37 ? -5.195 41.219 43.594 1 85 37 TYR B CA 1
ATOM 6382 C C . TYR B 1 37 ? -4.613 40.062 44.375 1 85 37 TYR B C 1
ATOM 6384 O O . TYR B 1 37 ? -4.754 38.906 43.938 1 85 37 TYR B O 1
ATOM 6392 N N . VAL B 1 38 ? -4.016 40.312 45.5 1 89.06 38 VAL B N 1
ATOM 6393 C CA . VAL B 1 38 ? -3.273 39.312 46.25 1 89.06 38 VAL B CA 1
ATOM 6394 C C . VAL B 1 38 ? -4.215 38.562 47.219 1 89.06 38 VAL B C 1
ATOM 6396 O O . VAL B 1 38 ? -4.285 37.344 47.219 1 89.06 38 VAL B O 1
ATOM 6399 N N . CYS B 1 39 ? -4.992 39.312 48.031 1 90.19 39 CYS B N 1
ATOM 6400 C CA . CYS B 1 39 ? -5.832 38.656 49.031 1 90.19 39 CYS B CA 1
ATOM 6401 C C . CYS B 1 39 ? -7.277 38.562 48.562 1 90.19 39 CYS B C 1
ATOM 6403 O O . CYS B 1 39 ? -8.094 37.875 49.188 1 90.19 39 CYS B O 1
ATOM 6405 N N . ASN B 1 40 ? -7.723 39.312 47.594 1 87.88 40 ASN B N 1
ATOM 6406 C CA . ASN B 1 40 ? -9.047 39.312 47 1 87.88 40 ASN B CA 1
ATOM 6407 C C . ASN B 1 40 ? -10.094 39.906 47.906 1 87.88 40 ASN B C 1
ATOM 6409 O O . ASN B 1 40 ? -11.281 39.594 47.812 1 87.88 40 ASN B O 1
ATOM 6413 N N . GLU B 1 41 ? -9.633 40.688 48.75 1 84.5 41 GLU B N 1
ATOM 6414 C CA . GLU B 1 41 ? -10.547 41.406 49.625 1 84.5 41 GLU B CA 1
ATOM 6415 C C . GLU B 1 41 ? -10.812 42.812 49.125 1 84.5 41 GLU B C 1
ATOM 6417 O O . GLU B 1 41 ? -9.953 43.406 48.469 1 84.5 41 GLU B O 1
ATOM 6422 N N . ASP B 1 42 ? -11.953 43.344 49.438 1 84.62 42 ASP B N 1
ATOM 6423 C CA . ASP B 1 42 ? -12.266 44.719 49.062 1 84.62 42 ASP B CA 1
ATOM 6424 C C . ASP B 1 42 ? -11.375 45.719 49.844 1 84.62 42 ASP B C 1
ATOM 6426 O O . ASP B 1 42 ? -11.062 45.5 51 1 84.62 42 ASP B O 1
ATOM 6430 N N . PHE B 1 43 ? -10.938 46.688 49.094 1 87.56 43 PHE B N 1
ATOM 6431 C CA . PHE B 1 43 ? -10.156 47.719 49.75 1 87.56 43 PHE B CA 1
ATOM 6432 C C . PHE B 1 43 ? -10.992 48.469 50.812 1 87.56 43 PHE B C 1
ATOM 6434 O O . PHE B 1 43 ? -12.203 48.625 50.625 1 87.56 43 PHE B O 1
ATOM 6441 N N . ASN B 1 44 ? -10.422 48.812 51.906 1 79.81 44 ASN B N 1
ATOM 6442 C CA . ASN B 1 44 ? -11.086 49.594 52.969 1 79.81 44 ASN B CA 1
ATOM 6443 C C . ASN B 1 44 ? -10.125 50.531 53.656 1 79.81 44 ASN B C 1
ATOM 6445 O O . ASN B 1 44 ? -8.953 50.625 53.312 1 79.81 44 ASN B O 1
ATOM 6449 N N . GLU B 1 45 ? -10.664 51.312 54.562 1 78.12 45 GLU B N 1
ATOM 6450 C CA . GLU B 1 45 ? -9.867 52.375 55.219 1 78.12 45 GLU B CA 1
ATOM 6451 C C . GLU B 1 45 ? -9.203 51.844 56.5 1 78.12 45 GLU B C 1
ATOM 6453 O O . GLU B 1 45 ? -8.461 52.594 57.156 1 78.12 45 GLU B O 1
ATOM 6458 N N . THR B 1 46 ? -9.227 50.594 56.75 1 77 46 THR B N 1
ATOM 6459 C CA . THR B 1 46 ? -8.727 50.062 58.031 1 77 46 THR B CA 1
ATOM 6460 C C . THR B 1 46 ? -7.621 49.031 57.812 1 77 46 THR B C 1
ATOM 6462 O O . THR B 1 46 ? -6.438 49.375 57.906 1 77 46 THR B O 1
ATOM 6465 N N . ASP B 1 47 ? -7.961 47.875 57.25 1 77.5 47 ASP B N 1
ATOM 6466 C CA . ASP B 1 47 ? -6.996 46.812 57.156 1 77.5 47 ASP B CA 1
ATOM 6467 C C . ASP B 1 47 ? -6.547 46.594 55.688 1 77.5 47 ASP B C 1
ATOM 6469 O O . ASP B 1 47 ? -5.508 46 55.438 1 77.5 47 ASP B O 1
ATOM 6473 N N . HIS B 1 48 ? -7.367 47 54.844 1 88.56 48 HIS B N 1
ATOM 6474 C CA . HIS B 1 48 ? -7.027 46.812 53.438 1 88.56 48 HIS B CA 1
ATOM 6475 C C . HIS B 1 48 ? -6.945 48.156 52.719 1 88.56 48 HIS B C 1
ATOM 6477 O O . HIS B 1 48 ? -7.594 48.344 51.688 1 88.56 48 HIS B O 1
ATOM 6483 N N . ILE B 1 49 ? -6.02 49 53.188 1 90.25 49 ILE B N 1
ATOM 6484 C CA . ILE B 1 49 ? -5.82 50.312 52.625 1 90.25 49 ILE B CA 1
ATOM 6485 C C . ILE B 1 49 ? -5.113 50.219 51.25 1 90.25 49 ILE B C 1
ATOM 6487 O O . ILE B 1 49 ? -4.035 49.625 51.188 1 90.25 49 ILE B O 1
ATOM 6491 N N . PRO B 1 50 ? -5.719 50.688 50.25 1 93.06 50 PRO B N 1
ATOM 6492 C CA . PRO B 1 50 ? -5.117 50.562 48.938 1 93.06 50 PRO B CA 1
ATOM 6493 C C . PRO B 1 50 ? -3.859 51.406 48.781 1 93.06 50 PRO B C 1
ATOM 6495 O O . PRO B 1 50 ? -3.891 52.625 49.031 1 93.06 50 PRO B O 1
ATOM 6498 N N . ARG B 1 51 ? -2.787 50.812 48.406 1 93.31 51 ARG B N 1
ATOM 6499 C CA . ARG B 1 51 ? -1.524 51.469 48.094 1 93.31 51 ARG B CA 1
ATOM 6500 C C . ARG B 1 51 ? -1.117 51.219 46.656 1 93.31 51 ARG B C 1
ATOM 6502 O O . ARG B 1 51 ? -1.151 50.062 46.188 1 93.31 51 ARG B O 1
ATOM 6509 N N . THR B 1 52 ? -0.847 52.219 45.906 1 94.31 52 THR B N 1
ATOM 6510 C CA . THR B 1 52 ? -0.57 52.125 44.469 1 94.31 52 THR B CA 1
ATOM 6511 C C . THR B 1 52 ? 0.933 52.125 44.219 1 94.31 52 THR B C 1
ATOM 6513 O O . THR B 1 52 ? 1.65 53 44.719 1 94.31 52 THR B O 1
ATOM 6516 N N . LEU B 1 53 ? 1.383 51.188 43.438 1 94 53 LEU B N 1
ATOM 6517 C CA . LEU B 1 53 ? 2.777 51.094 43.031 1 94 53 LEU B CA 1
ATOM 6518 C C . LEU B 1 53 ? 3.027 51.969 41.812 1 94 53 LEU B C 1
ATOM 6520 O O . LEU B 1 53 ? 2.082 52.406 41.156 1 94 53 LEU B O 1
ATOM 6524 N N . PRO B 1 54 ? 4.359 52.281 41.531 1 92.56 54 PRO B N 1
ATOM 6525 C CA . PRO B 1 54 ? 4.66 53.094 40.344 1 92.56 54 PRO B CA 1
ATOM 6526 C C . PRO B 1 54 ? 4.141 52.5 39.062 1 92.56 54 PRO B C 1
ATOM 6528 O O . PRO B 1 54 ? 3.936 53.219 38.062 1 92.56 54 PRO B O 1
ATOM 6531 N N . CYS B 1 55 ? 3.873 51.25 39 1 94 55 CYS B N 1
ATOM 6532 C CA . CYS B 1 55 ? 3.318 50.594 37.844 1 94 55 CYS B CA 1
ATOM 6533 C C . CYS B 1 55 ? 1.808 50.781 37.75 1 94 55 CYS B C 1
ATOM 6535 O O . CYS B 1 55 ? 1.152 50.25 36.875 1 94 55 CYS B O 1
ATOM 6537 N N . LEU B 1 56 ? 1.25 51.469 38.719 1 93.69 56 LEU B N 1
ATOM 6538 C CA . LEU B 1 56 ? -0.149 51.844 38.844 1 93.69 56 LEU B CA 1
ATOM 6539 C C . LEU B 1 56 ? -1.021 50.656 39.219 1 93.69 56 LEU B C 1
ATOM 6541 O O . LEU B 1 56 ? -2.25 50.75 39.156 1 93.69 56 LEU B O 1
ATOM 6545 N N . HIS B 1 57 ? -0.395 49.594 39.562 1 92.5 57 HIS B N 1
ATOM 6546 C CA . HIS B 1 57 ? -1.143 48.5 40.188 1 92.5 57 HIS B CA 1
ATOM 6547 C C . HIS B 1 57 ? -1.254 48.719 41.688 1 92.5 57 HIS B C 1
ATOM 6549 O O . HIS B 1 57 ? -0.388 49.344 42.312 1 92.5 57 HIS B O 1
ATOM 6555 N N . CYS B 1 58 ? -2.355 48.281 42.188 1 93.25 58 CYS B N 1
ATOM 6556 C CA . CYS B 1 58 ? -2.662 48.594 43.594 1 93.25 58 CYS B CA 1
ATOM 6557 C C . CYS B 1 58 ? -2.729 47.312 44.406 1 93.25 58 CYS B C 1
ATOM 6559 O O . CYS B 1 58 ? -3.25 46.281 43.938 1 93.25 58 CYS B O 1
ATOM 6561 N N . VAL B 1 59 ? -2.102 47.312 45.625 1 93.69 59 VAL B N 1
ATOM 6562 C CA . VAL B 1 59 ? -2.117 46.25 46.594 1 93.69 59 VAL B CA 1
ATOM 6563 C C . VAL B 1 59 ? -2.447 46.812 47.969 1 93.69 59 VAL B C 1
ATOM 6565 O O . VAL B 1 59 ? -2.121 47.938 48.281 1 93.69 59 VAL B O 1
ATOM 6568 N N . CYS B 1 60 ? -3.221 46.094 48.75 1 93.56 60 CYS B N 1
ATOM 6569 C CA . CYS B 1 60 ? -3.535 46.594 50.094 1 93.56 60 CYS B CA 1
ATOM 6570 C C . CYS B 1 60 ? -2.297 46.594 51 1 93.56 60 CYS B C 1
ATOM 6572 O O . CYS B 1 60 ? -1.349 45.844 50.719 1 93.56 60 CYS B O 1
ATOM 6574 N N . GLU B 1 61 ? -2.312 47.344 52 1 93.5 61 GLU B N 1
ATOM 6575 C CA . GLU B 1 61 ? -1.153 47.562 52.844 1 93.5 61 GLU B CA 1
ATOM 6576 C C . GLU B 1 61 ? -0.685 46.281 53.5 1 93.5 61 GLU B C 1
ATOM 6578 O O . GLU B 1 61 ? 0.517 46 53.562 1 93.5 61 GLU B O 1
ATOM 6583 N N . VAL B 1 62 ? -1.572 45.375 53.906 1 91.94 62 VAL B N 1
ATOM 6584 C CA . VAL B 1 62 ? -1.233 44.094 54.562 1 91.94 62 VAL B CA 1
ATOM 6585 C C . VAL B 1 62 ? -0.498 43.188 53.594 1 91.94 62 VAL B C 1
ATOM 6587 O O . VAL B 1 62 ? 0.535 42.594 53.906 1 91.94 62 VAL B O 1
ATOM 6590 N N . CYS B 1 63 ? -1.082 43.062 52.438 1 93.69 63 CYS B N 1
ATOM 6591 C CA . CYS B 1 63 ? -0.49 42.219 51.438 1 93.69 63 CYS B CA 1
ATOM 6592 C C . CYS B 1 63 ? 0.841 42.781 50.938 1 93.69 63 CYS B C 1
ATOM 6594 O O . CYS B 1 63 ? 1.765 42.031 50.625 1 93.69 63 CYS B O 1
ATOM 6596 N N . MET B 1 64 ? 0.958 44.094 50.844 1 93.5 64 MET B N 1
ATOM 6597 C CA . MET B 1 64 ? 2.191 44.75 50.406 1 93.5 64 MET B CA 1
ATOM 6598 C C . MET B 1 64 ? 3.342 44.406 51.344 1 93.5 64 MET B C 1
ATOM 6600 O O . MET B 1 64 ? 4.477 44.219 50.906 1 93.5 64 MET B O 1
ATOM 6604 N N . GLU B 1 65 ? 2.984 44.312 52.594 1 91.69 65 GLU B N 1
ATOM 6605 C CA . GLU B 1 65 ? 3.994 43.969 53.562 1 91.69 65 GLU B CA 1
ATOM 6606 C C . GLU B 1 65 ? 4.492 42.531 53.375 1 91.69 65 GLU B C 1
ATOM 6608 O O . GLU B 1 65 ? 5.668 42.25 53.625 1 91.69 65 GLU B O 1
ATOM 6613 N N . SER B 1 66 ? 3.564 41.781 53.062 1 90.75 66 SER B N 1
ATOM 6614 C CA . SER B 1 66 ? 3.926 40.375 52.844 1 90.75 66 SER B CA 1
ATOM 6615 C C . SER B 1 66 ? 4.785 40.219 51.594 1 90.75 66 SER B C 1
ATOM 6617 O O . SER B 1 66 ? 5.574 39.281 51.469 1 90.75 66 SER B O 1
ATOM 6619 N N . LEU B 1 67 ? 4.621 41.031 50.562 1 91.38 67 LEU B N 1
ATOM 6620 C CA . LEU B 1 67 ? 5.316 40.969 49.281 1 91.38 67 LEU B CA 1
ATOM 6621 C C . LEU B 1 67 ? 6.695 41.594 49.375 1 91.38 67 LEU B C 1
ATOM 6623 O O . LEU B 1 67 ? 7.547 41.375 48.531 1 91.38 67 LEU B O 1
ATOM 6627 N N . LYS B 1 68 ? 6.906 42.375 50.406 1 90.75 68 LYS B N 1
ATOM 6628 C CA . LYS B 1 68 ? 8.148 43.125 50.562 1 90.75 68 LYS B CA 1
ATOM 6629 C C . LYS B 1 68 ? 9.328 42.219 50.812 1 90.75 68 LYS B C 1
ATOM 6631 O O . LYS B 1 68 ? 9.258 41.312 51.656 1 90.75 68 LYS B O 1
ATOM 6636 N N . THR B 1 69 ? 10.227 42.25 49.906 1 84.19 69 THR B N 1
ATOM 6637 C CA . THR B 1 69 ? 11.508 41.562 50.094 1 84.19 69 THR B CA 1
ATOM 6638 C C . THR B 1 69 ? 12.633 42.594 50.25 1 84.19 69 THR B C 1
ATOM 6640 O O . THR B 1 69 ? 12.945 43.312 49.281 1 84.19 69 THR B O 1
ATOM 6643 N N . ARG B 1 70 ? 13.266 42.656 51.375 1 82.25 70 ARG B N 1
ATOM 6644 C CA . ARG B 1 70 ? 14.32 43.594 51.688 1 82.25 70 ARG B CA 1
ATOM 6645 C C . ARG B 1 70 ? 13.852 45.031 51.5 1 82.25 70 ARG B C 1
ATOM 6647 O O . ARG B 1 70 ? 12.969 45.5 52.219 1 82.25 70 ARG B O 1
ATOM 6654 N N . ASP B 1 71 ? 14.25 45.594 50.312 1 86.44 71 ASP B N 1
ATOM 6655 C CA . ASP B 1 71 ? 13.891 47 50.156 1 86.44 71 ASP B CA 1
ATOM 6656 C C . ASP B 1 71 ? 13.117 47.219 48.875 1 86.44 71 ASP B C 1
ATOM 6658 O O . ASP B 1 71 ? 13.117 48.344 48.344 1 86.44 71 ASP B O 1
ATOM 6662 N N . SER B 1 72 ? 12.492 46.031 48.438 1 91 72 SER B N 1
ATOM 6663 C CA . SER B 1 72 ? 11.727 46.188 47.188 1 91 72 SER B CA 1
ATOM 6664 C C . SER B 1 72 ? 10.469 45.344 47.219 1 91 72 SER B C 1
ATOM 6666 O O . SER B 1 72 ? 10.375 44.375 48 1 91 72 SER B O 1
ATOM 6668 N N . VAL B 1 73 ? 9.477 45.719 46.438 1 93.44 73 VAL B N 1
ATOM 6669 C CA . VAL B 1 73 ? 8.25 44.969 46.219 1 93.44 73 VAL B CA 1
ATOM 6670 C C . VAL B 1 73 ? 8.102 44.594 44.75 1 93.44 73 VAL B C 1
ATOM 6672 O O . VAL B 1 73 ? 8.227 45.469 43.875 1 93.44 73 VAL B O 1
ATOM 6675 N N . VAL B 1 74 ? 7.973 43.312 44.5 1 91.69 74 VAL B N 1
ATOM 6676 C CA . VAL B 1 74 ? 7.691 42.875 43.156 1 91.69 74 VAL B CA 1
ATOM 6677 C C . VAL B 1 74 ? 6.184 42.812 42.938 1 91.69 74 VAL B C 1
ATOM 6679 O O . VAL B 1 74 ? 5.473 42.125 43.656 1 91.69 74 VAL B O 1
ATOM 6682 N N . CYS B 1 75 ? 5.727 43.625 41.969 1 93.56 75 CYS B N 1
ATOM 6683 C CA . CYS B 1 75 ? 4.293 43.688 41.719 1 93.56 75 CYS B CA 1
ATOM 6684 C C . CYS B 1 75 ? 3.783 42.312 41.219 1 93.56 75 CYS B C 1
ATOM 6686 O O . CYS B 1 75 ? 4.293 41.75 40.25 1 93.56 75 CYS B O 1
ATOM 6688 N N . PRO B 1 76 ? 2.926 41.75 41.844 1 89.88 76 PRO B N 1
ATOM 6689 C CA . PRO B 1 76 ? 2.426 40.406 41.469 1 89.88 76 PRO B CA 1
ATOM 6690 C C . PRO B 1 76 ? 1.7 40.406 40.156 1 89.88 76 PRO B C 1
ATOM 6692 O O . PRO B 1 76 ? 1.546 39.344 39.531 1 89.88 76 PRO B O 1
ATOM 6695 N N . GLU B 1 77 ? 1.169 41.531 39.688 1 88.69 77 GLU B N 1
ATOM 6696 C CA . GLU B 1 77 ? 0.401 41.594 38.438 1 88.69 77 GLU B CA 1
ATOM 6697 C C . GLU B 1 77 ? 1.317 41.75 37.219 1 88.69 77 GLU B C 1
ATOM 6699 O O . GLU B 1 77 ? 1.096 41.125 36.188 1 88.69 77 GLU B O 1
ATOM 6704 N N . CYS B 1 78 ? 2.381 42.625 37.312 1 90.75 78 CYS B N 1
ATOM 6705 C CA . CYS B 1 78 ? 3.217 42.875 36.156 1 90.75 78 CYS B CA 1
ATOM 6706 C C . CYS B 1 78 ? 4.648 42.406 36.375 1 90.75 78 CYS B C 1
ATOM 6708 O O . CYS B 1 78 ? 5.488 42.5 35.469 1 90.75 78 CYS B O 1
ATOM 6710 N N . ASN B 1 79 ? 5.055 41.938 37.594 1 89.81 79 ASN B N 1
ATOM 6711 C CA . ASN B 1 79 ? 6.344 41.344 37.969 1 89.81 79 ASN B CA 1
ATOM 6712 C C . ASN B 1 79 ? 7.449 42.406 37.969 1 89.81 79 ASN B C 1
ATOM 6714 O O . ASN B 1 79 ? 8.633 42.062 37.938 1 89.81 79 ASN B O 1
ATOM 6718 N N . GLU B 1 80 ? 7.043 43.688 37.906 1 91.19 80 GLU B N 1
ATOM 6719 C CA . GLU B 1 80 ? 8.039 44.75 38 1 91.19 80 GLU B CA 1
ATOM 6720 C C . GLU B 1 80 ? 8.461 44.969 39.469 1 91.19 80 GLU B C 1
ATOM 6722 O O . GLU B 1 80 ? 7.629 44.875 40.375 1 91.19 80 GLU B O 1
ATOM 6727 N N . SER B 1 81 ? 9.68 45.281 39.719 1 92.25 81 SER B N 1
ATOM 6728 C CA . SER B 1 81 ? 10.219 45.531 41.031 1 92.25 81 SER B CA 1
ATOM 6729 C C . SER B 1 81 ? 10.273 47.031 41.375 1 92.25 81 SER B C 1
ATOM 6731 O O . SER B 1 81 ? 10.742 47.812 40.562 1 92.25 81 SER B O 1
ATOM 6733 N N . HIS B 1 82 ? 9.719 47.438 42.5 1 93.38 82 HIS B N 1
ATOM 6734 C CA . HIS B 1 82 ? 9.688 48.844 42.938 1 93.38 82 HIS B CA 1
ATOM 6735 C C . HIS B 1 82 ? 10.328 49 44.312 1 93.38 82 HIS B C 1
ATOM 6737 O O . HIS B 1 82 ? 9.977 48.25 45.25 1 93.38 82 HIS B O 1
ATOM 6743 N N . PRO B 1 83 ? 11.227 49.875 44.438 1 93.19 83 PRO B N 1
ATOM 6744 C CA . PRO B 1 83 ? 11.805 50.125 45.75 1 93.19 83 PRO B CA 1
ATOM 6745 C C . PRO B 1 83 ? 10.797 50.688 46.75 1 93.19 83 PRO B C 1
ATOM 6747 O O . PRO B 1 83 ? 9.961 51.531 46.375 1 93.19 83 PRO B O 1
ATOM 6750 N N . VAL B 1 84 ? 10.875 50.312 48 1 92.38 84 VAL B N 1
ATOM 6751 C CA . VAL B 1 84 ? 10 50.812 49.031 1 92.38 84 VAL B CA 1
ATOM 6752 C C . VAL B 1 84 ? 10.5 52.188 49.531 1 92.38 84 VAL B C 1
ATOM 6754 O O . VAL B 1 84 ? 11.625 52.281 50 1 92.38 84 VAL B O 1
ATOM 6757 N N . PRO B 1 85 ? 9.641 53.188 49.344 1 90.06 85 PRO B N 1
ATOM 6758 C CA . PRO B 1 85 ? 10.094 54.531 49.75 1 90.06 85 PRO B CA 1
ATOM 6759 C C . PRO B 1 85 ? 10.414 54.594 51.25 1 90.06 85 PRO B C 1
ATOM 6761 O O . PRO B 1 85 ? 9.547 54.312 52.094 1 90.06 85 PRO B O 1
ATOM 6764 N N . ASN B 1 86 ? 11.555 54.969 51.625 1 87.38 86 ASN B N 1
ATOM 6765 C CA . ASN B 1 86 ? 12.023 55.156 53 1 87.38 86 ASN B CA 1
ATOM 6766 C C . ASN B 1 86 ? 11.828 53.875 53.812 1 87.38 86 ASN B C 1
ATOM 6768 O O . ASN B 1 86 ? 11.641 53.969 55.031 1 87.38 86 ASN B O 1
ATOM 6772 N N . GLY B 1 87 ? 11.688 52.812 53.25 1 86.19 87 GLY B N 1
ATOM 6773 C CA . GLY B 1 87 ? 11.664 51.5 53.875 1 86.19 87 GLY B CA 1
ATOM 6774 C C . GLY B 1 87 ? 10.305 51.125 54.438 1 86.19 87 GLY B C 1
ATOM 6775 O O . GLY B 1 87 ? 10.148 50.094 55.094 1 86.19 87 GLY B O 1
ATOM 6776 N N . ASP B 1 88 ? 9.312 51.938 54.281 1 91.19 88 ASP B N 1
ATOM 6777 C CA . ASP B 1 88 ? 7.965 51.688 54.781 1 91.19 88 ASP B CA 1
ATOM 6778 C C . ASP B 1 88 ? 6.941 51.688 53.656 1 91.19 88 ASP B C 1
ATOM 6780 O O . ASP B 1 88 ? 6.816 52.656 52.906 1 91.19 88 ASP B O 1
ATOM 6784 N N . VAL B 1 89 ? 6.188 50.625 53.594 1 92.31 89 VAL B N 1
ATOM 6785 C CA . VAL B 1 89 ? 5.227 50.406 52.5 1 92.31 89 VAL B CA 1
ATOM 6786 C C . VAL B 1 89 ? 4.117 51.469 52.594 1 92.31 89 VAL B C 1
ATOM 6788 O O . VAL B 1 89 ? 3.449 51.75 51.594 1 92.31 89 VAL B O 1
ATOM 6791 N N . LYS B 1 90 ? 3.947 52.062 53.781 1 90.06 90 LYS B N 1
ATOM 6792 C CA . LYS B 1 90 ? 2.918 53.062 54 1 90.06 90 LYS B CA 1
ATOM 6793 C C . LYS B 1 90 ? 3.246 54.344 53.25 1 90.06 90 LYS B C 1
ATOM 6795 O O . LYS B 1 90 ? 2.379 55.188 53.062 1 90.06 90 LYS B O 1
ATOM 6800 N N . ASN B 1 91 ? 4.516 54.312 52.844 1 90.12 91 ASN B N 1
ATOM 6801 C CA . ASN B 1 91 ? 4.945 55.531 52.125 1 90.12 91 ASN B CA 1
ATOM 6802 C C . ASN B 1 91 ? 4.547 55.469 50.656 1 90.12 91 ASN B C 1
ATOM 6804 O O . ASN B 1 91 ? 4.656 56.438 49.938 1 90.12 91 ASN B O 1
ATOM 6808 N N . PHE B 1 92 ? 4.012 54.375 50.219 1 92.44 92 PHE B N 1
ATOM 6809 C CA . PHE B 1 92 ? 3.383 54.344 48.906 1 92.44 92 PHE B CA 1
ATOM 6810 C C . PHE B 1 92 ? 2.09 55.156 48.906 1 92.44 92 PHE B C 1
ATOM 6812 O O . PHE B 1 92 ? 1.395 55.219 49.938 1 92.44 92 PHE B O 1
ATOM 6819 N N . GLU B 1 93 ? 1.862 55.719 47.875 1 89.94 93 GLU B N 1
ATOM 6820 C CA . GLU B 1 93 ? 0.729 56.656 47.781 1 89.94 93 GLU B CA 1
ATOM 6821 C C . GLU B 1 93 ? -0.584 55.938 48.094 1 89.94 93 GLU B C 1
ATOM 6823 O O . GLU B 1 93 ? -0.853 54.875 47.5 1 89.94 93 GLU B O 1
ATOM 6828 N N . LYS B 1 94 ? -1.317 56.531 49.031 1 90.12 94 LYS B N 1
ATOM 6829 C CA . LYS B 1 94 ? -2.645 56 49.312 1 90.12 94 LYS B CA 1
ATOM 6830 C C . LYS B 1 94 ? -3.639 56.375 48.219 1 90.12 94 LYS B C 1
ATOM 6832 O O . LYS B 1 94 ? -3.684 57.531 47.781 1 90.12 94 LYS B O 1
ATOM 6837 N N . ASP B 1 95 ? -4.328 55.312 47.75 1 90 95 ASP B N 1
ATOM 6838 C CA . ASP B 1 95 ? -5.336 55.531 46.719 1 90 95 ASP B CA 1
ATOM 6839 C C . ASP B 1 95 ? -6.711 55.781 47.344 1 90 95 ASP B C 1
ATOM 6841 O O . ASP B 1 95 ? -7.508 54.875 47.5 1 90 95 ASP B O 1
ATOM 6845 N N . GLY B 1 96 ? -6.977 57.062 47.656 1 83.94 96 GLY B N 1
ATOM 6846 C CA . GLY B 1 96 ? -8.242 57.438 48.281 1 83.94 96 GLY B CA 1
ATOM 6847 C C . GLY B 1 96 ? -9.422 57.25 47.312 1 83.94 96 GLY B C 1
ATOM 6848 O O . GLY B 1 96 ? -10.539 56.969 47.781 1 83.94 96 GLY B O 1
ATOM 6849 N N . CYS B 1 97 ? -9.094 57.406 46.094 1 83.12 97 CYS B N 1
ATOM 6850 C CA . CYS B 1 97 ? -10.133 57.281 45.062 1 83.12 97 CYS B CA 1
ATOM 6851 C C . CYS B 1 97 ? -10.766 55.875 45.125 1 83.12 97 CYS B C 1
ATOM 6853 O O . CYS B 1 97 ? -11.992 55.75 45.094 1 83.12 97 CYS B O 1
ATOM 6855 N N . ARG B 1 98 ? -9.969 54.875 45.188 1 85.19 98 ARG B N 1
ATOM 6856 C CA . ARG B 1 98 ? -10.477 53.531 45.25 1 85.19 98 ARG B CA 1
ATOM 6857 C C . ARG B 1 98 ? -11.352 53.344 46.5 1 85.19 98 ARG B C 1
ATOM 6859 O O . ARG B 1 98 ? -12.383 52.656 46.438 1 85.19 98 ARG B O 1
ATOM 6866 N N . GLY B 1 99 ? -10.906 53.938 47.5 1 78.88 99 GLY B N 1
ATOM 6867 C CA . GLY B 1 99 ? -11.656 53.812 48.75 1 78.88 99 GLY B CA 1
ATOM 6868 C C . GLY B 1 99 ? -13.055 54.406 48.656 1 78.88 99 GLY B C 1
ATOM 6869 O O . GLY B 1 99 ? -14.023 53.75 49.094 1 78.88 99 GLY B O 1
ATOM 6870 N N . TYR B 1 100 ? -13.188 55.594 48.094 1 78.5 100 TYR B N 1
ATOM 6871 C CA . TYR B 1 100 ? -14.5 56.219 47.969 1 78.5 100 TYR B CA 1
ATOM 6872 C C . TYR B 1 100 ? -15.398 55.469 47 1 78.5 100 TYR B C 1
ATOM 6874 O O . TYR B 1 100 ? -16.609 55.375 47.219 1 78.5 100 TYR B O 1
ATOM 6882 N N . LEU B 1 101 ? -14.703 54.938 46.031 1 81.75 101 LEU B N 1
ATOM 6883 C CA . LEU B 1 101 ? -15.477 54.188 45.031 1 81.75 101 LEU B CA 1
ATOM 6884 C C . LEU B 1 101 ? -16.062 52.906 45.625 1 81.75 101 LEU B C 1
ATOM 6886 O O . LEU B 1 101 ? -17.219 52.562 45.344 1 81.75 101 LEU B O 1
ATOM 6890 N N . VAL B 1 102 ? -15.242 52.188 46.406 1 82.25 102 VAL B N 1
ATOM 6891 C CA . VAL B 1 102 ? -15.727 51 47.094 1 82.25 102 VAL B CA 1
ATOM 6892 C C . VAL B 1 102 ? -16.891 51.375 48 1 82.25 102 VAL B C 1
ATOM 6894 O O . VAL B 1 102 ? -17.906 50.688 48.031 1 82.25 102 VAL B O 1
ATOM 6897 N N . ASN B 1 103 ? -16.734 52.469 48.688 1 80.94 103 ASN B N 1
ATOM 6898 C CA . ASN B 1 103 ? -17.781 52.938 49.594 1 80.94 103 ASN B CA 1
ATOM 6899 C C . ASN B 1 103 ? -19.047 53.312 48.844 1 80.94 103 ASN B C 1
ATOM 6901 O O . ASN B 1 103 ? -20.156 52.969 49.312 1 80.94 103 ASN B O 1
ATOM 6905 N N . TYR B 1 104 ? -18.859 53.969 47.812 1 80.69 104 TYR B N 1
ATOM 6906 C CA . TYR B 1 104 ? -20 54.406 47 1 80.69 104 TYR B CA 1
ATOM 6907 C C . TYR B 1 104 ? -20.797 53.188 46.5 1 80.69 104 TYR B C 1
ATOM 6909 O O . TYR B 1 104 ? -22.016 53.156 46.594 1 80.69 104 TYR B O 1
ATOM 6917 N N . LEU B 1 105 ? -20.062 52.219 46 1 78.12 105 LEU B N 1
ATOM 6918 C CA . LEU B 1 105 ? -20.719 51.031 45.438 1 78.12 105 LEU B CA 1
ATOM 6919 C C . LEU B 1 105 ? -21.391 50.219 46.531 1 78.12 105 LEU B C 1
ATOM 6921 O O . LEU B 1 105 ? -22.453 49.625 46.312 1 78.12 105 LEU B O 1
ATOM 6925 N N . GLN B 1 106 ? -20.734 50.188 47.656 1 78.31 106 GLN B N 1
ATOM 6926 C CA . GLN B 1 106 ? -21.328 49.469 48.781 1 78.31 106 GLN B CA 1
ATOM 6927 C C . GLN B 1 106 ? -22.625 50.156 49.25 1 78.31 106 GLN B C 1
ATOM 6929 O O . GLN B 1 106 ? -23.594 49.469 49.594 1 78.31 106 GLN B O 1
ATOM 6934 N N . VAL B 1 107 ? -22.625 51.375 49.25 1 80.69 107 VAL B N 1
ATOM 6935 C CA . VAL B 1 107 ? -23.797 52.156 49.688 1 80.69 107 VAL B CA 1
ATOM 6936 C C . VAL B 1 107 ? -24.922 51.938 48.688 1 80.69 107 VAL B C 1
ATOM 6938 O O . VAL B 1 107 ? -26.094 51.781 49.062 1 80.69 107 VAL B O 1
ATOM 6941 N N . GLN B 1 108 ? -24.578 51.969 47.438 1 74.62 108 GLN B N 1
ATOM 6942 C CA . GLN B 1 108 ? -25.578 51.781 46.375 1 74.62 108 GLN B CA 1
ATOM 6943 C C . GLN B 1 108 ? -26.156 50.375 46.375 1 74.62 108 GLN B C 1
ATOM 6945 O O . GLN B 1 108 ? -27.344 50.188 46.094 1 74.62 108 GLN B O 1
ATOM 6950 N N . ALA B 1 109 ? -25.344 49.469 46.531 1 71.19 109 ALA B N 1
ATOM 6951 C CA . ALA B 1 109 ? -25.781 48.094 46.5 1 71.19 109 ALA B CA 1
ATOM 6952 C C . ALA B 1 109 ? -26.609 47.719 47.719 1 71.19 109 ALA B C 1
ATOM 6954 O O . ALA B 1 109 ? -27.297 46.719 47.75 1 71.19 109 ALA B O 1
ATOM 6955 N N . ASN B 1 110 ? -26.938 48.688 48.625 1 60.84 110 ASN B N 1
ATOM 6956 C CA . ASN B 1 110 ? -27.781 48.5 49.812 1 60.84 110 ASN B CA 1
ATOM 6957 C C . ASN B 1 110 ? -27.328 47.281 50.625 1 60.84 110 ASN B C 1
ATOM 6959 O O . ASN B 1 110 ? -28.172 46.562 51.156 1 60.84 110 ASN B O 1
ATOM 6963 N N . GLU B 1 111 ? -26.109 46.906 50.406 1 57.62 111 GLU B N 1
ATOM 6964 C CA . GLU B 1 111 ? -25.75 45.656 51.031 1 57.62 111 GLU B CA 1
ATOM 6965 C C . GLU B 1 111 ? -25.453 45.844 52.531 1 57.62 111 GLU B C 1
ATOM 6967 O O . GLU B 1 111 ? -24.922 46.875 52.938 1 57.62 111 GLU B O 1
ATOM 6972 N N . THR B 1 112 ? -25.984 45.125 53.375 1 58.91 112 THR B N 1
ATOM 6973 C CA . THR B 1 112 ? -25.719 44.875 54.781 1 58.91 112 THR B CA 1
ATOM 6974 C C . THR B 1 112 ? -24.219 44.75 55 1 58.91 112 THR B C 1
ATOM 6976 O O . THR B 1 112 ? -23.781 44.5 56.125 1 58.91 112 THR B O 1
ATOM 6979 N N . ALA B 1 113 ? -23.438 45.125 54 1 68.94 113 ALA B N 1
ATOM 6980 C CA . ALA B 1 113 ? -22.031 44.75 54.094 1 68.94 113 ALA B CA 1
ATOM 6981 C C . ALA B 1 113 ? -21.172 45.906 54.594 1 68.94 113 ALA B C 1
ATOM 6983 O O . ALA B 1 113 ? -19.969 45.75 54.812 1 68.94 113 ALA B O 1
ATOM 6984 N N . ILE B 1 114 ? -21.766 47.031 54.781 1 79.25 114 ILE B N 1
ATOM 6985 C CA . ILE B 1 114 ? -20.953 48.125 55.281 1 79.25 114 ILE B CA 1
ATOM 6986 C C . ILE B 1 114 ? -20.625 47.906 56.75 1 79.25 114 ILE B C 1
ATOM 6988 O O . ILE B 1 114 ? -21.516 47.688 57.562 1 79.25 114 ILE B O 1
ATOM 6992 N N . THR B 1 115 ? -19.375 47.906 57 1 80.88 115 THR B N 1
ATOM 6993 C CA . THR B 1 115 ? -18.938 47.656 58.375 1 80.88 115 THR B CA 1
ATOM 6994 C C . THR B 1 115 ? -18.484 48.969 59.031 1 80.88 115 THR B C 1
ATOM 6996 O O . THR B 1 115 ? -18.047 49.906 58.375 1 80.88 115 THR B O 1
ATOM 6999 N N . CYS B 1 116 ? -18.734 49.031 60.312 1 84.94 116 CYS B N 1
ATOM 7000 C CA . CYS B 1 116 ? -18.281 50.156 61.094 1 84.94 116 CYS B CA 1
ATOM 7001 C C . CYS B 1 116 ? -16.766 50.25 61.094 1 84.94 116 CYS B C 1
ATOM 7003 O O . CYS B 1 116 ? -16.078 49.25 61.281 1 84.94 116 CYS B O 1
ATOM 7005 N N . ASP B 1 117 ? -16.141 51.406 60.812 1 78.94 117 ASP B N 1
ATOM 7006 C CA . ASP B 1 117 ? -14.695 51.625 60.688 1 78.94 117 ASP B CA 1
ATOM 7007 C C . ASP B 1 117 ? -14.062 51.812 62.062 1 78.94 117 ASP B C 1
ATOM 7009 O O . ASP B 1 117 ? -12.844 51.75 62.219 1 78.94 117 ASP B O 1
ATOM 7013 N N . GLU B 1 118 ? -14.875 52.031 63.062 1 79.5 118 GLU B N 1
ATOM 7014 C CA . GLU B 1 118 ? -14.352 52.438 64.375 1 79.5 118 GLU B CA 1
ATOM 7015 C C . GLU B 1 118 ? -14.352 51.25 65.375 1 79.5 118 GLU B C 1
ATOM 7017 O O . GLU B 1 118 ? -13.406 51.094 66.125 1 79.5 118 GLU B O 1
ATOM 7022 N N . CYS B 1 119 ? -15.422 50.562 65.312 1 78.5 119 CYS B N 1
ATOM 7023 C CA . CYS B 1 119 ? -15.508 49.531 66.375 1 78.5 119 CYS B CA 1
ATOM 7024 C C . CYS B 1 119 ? -14.859 48.219 65.938 1 78.5 119 CYS B C 1
ATOM 7026 O O . CYS B 1 119 ? -14.805 47.938 64.75 1 78.5 119 CYS B O 1
ATOM 7028 N N . SER B 1 120 ? -14.117 47.5 66.812 1 73.81 120 SER B N 1
ATOM 7029 C CA . SER B 1 120 ? -13.391 46.25 66.562 1 73.81 120 SER B CA 1
ATOM 7030 C C . SER B 1 120 ? -14.336 45.094 66.25 1 73.81 120 SER B C 1
ATOM 7032 O O . SER B 1 120 ? -13.922 44.094 65.688 1 73.81 120 SER B O 1
ATOM 7034 N N . ASN B 1 121 ? -15.578 45.156 66.562 1 71.12 121 ASN B N 1
ATOM 7035 C CA . ASN B 1 121 ? -16.516 44.062 66.438 1 71.12 121 ASN B CA 1
ATOM 7036 C C . ASN B 1 121 ? -17.141 44 65 1 71.12 121 ASN B C 1
ATOM 7038 O O . ASN B 1 121 ? -18 43.156 64.75 1 71.12 121 ASN B O 1
ATOM 7042 N N . LYS B 1 122 ? -16.641 44.688 64.062 1 73.25 122 LYS B N 1
ATOM 7043 C CA . LYS B 1 122 ? -17.062 44.719 62.625 1 73.25 122 LYS B CA 1
ATOM 7044 C C . LYS B 1 122 ? -18.578 44.75 62.531 1 73.25 122 LYS B C 1
ATOM 7046 O O . LYS B 1 122 ? -19.172 43.969 61.75 1 73.25 122 LYS B O 1
ATOM 7051 N N . ARG B 1 123 ? -19.266 45.562 63.312 1 80.5 123 ARG B N 1
ATOM 7052 C CA . ARG B 1 123 ? -20.719 45.719 63.25 1 80.5 123 ARG B CA 1
ATOM 7053 C C . ARG B 1 123 ? -21.125 46.469 61.969 1 80.5 123 ARG B C 1
ATOM 7055 O O . ARG B 1 123 ? -20.281 47.062 61.281 1 80.5 123 ARG B O 1
ATOM 7062 N N . ARG B 1 124 ? -22.391 46.375 61.781 1 83.62 124 ARG B N 1
ATOM 7063 C CA . ARG B 1 124 ? -22.938 47 60.594 1 83.62 124 ARG B CA 1
ATOM 7064 C C . ARG B 1 124 ? -22.875 48.531 60.719 1 83.62 124 ARG B C 1
ATOM 7066 O O . ARG B 1 124 ? -23.25 49.094 61.75 1 83.62 124 ARG B O 1
ATOM 7073 N N . GLY B 1 125 ? -22.203 49.188 59.719 1 85.12 125 GLY B N 1
ATOM 7074 C CA . GLY B 1 125 ? -22.203 50.656 59.688 1 85.12 125 GLY B CA 1
ATOM 7075 C C . GLY B 1 125 ? -23.547 51.219 59.25 1 85.12 125 GLY B C 1
ATOM 7076 O O . GLY B 1 125 ? -24.016 50.969 58.156 1 85.12 125 GLY B O 1
ATOM 7077 N N . THR B 1 126 ? -24.188 52 60.156 1 86.56 126 THR B N 1
ATOM 7078 C CA . THR B 1 126 ? -25.516 52.5 59.906 1 86.56 126 THR B CA 1
ATOM 7079 C C . THR B 1 126 ? -25.469 54 59.594 1 86.56 126 THR B C 1
ATOM 7081 O O . THR B 1 126 ? -26.406 54.562 59 1 86.56 126 THR B O 1
ATOM 7084 N N . HIS B 1 127 ? -24.422 54.594 60.031 1 88.31 127 HIS B N 1
ATOM 7085 C CA . HIS B 1 127 ? -24.281 56.031 59.781 1 88.31 127 HIS B CA 1
ATOM 7086 C C . HIS B 1 127 ? -22.906 56.344 59.219 1 88.31 127 HIS B C 1
ATOM 7088 O O . HIS B 1 127 ? -21.984 55.531 59.281 1 88.31 127 HIS B O 1
ATOM 7094 N N . ARG B 1 128 ? -22.75 57.562 58.625 1 88.19 128 ARG B N 1
ATOM 7095 C CA . ARG B 1 128 ? -21.469 58.031 58.125 1 88.19 128 ARG B CA 1
ATOM 7096 C C . ARG B 1 128 ? -21.172 59.438 58.594 1 88.19 128 ARG B C 1
ATOM 7098 O O . ARG B 1 128 ? -22.047 60.312 58.531 1 88.19 128 ARG B O 1
ATOM 7105 N N . CYS B 1 129 ? -20.031 59.594 59.156 1 87 129 CYS B N 1
ATOM 7106 C CA . CYS B 1 129 ? -19.578 60.938 59.531 1 87 129 CYS B CA 1
ATOM 7107 C C . CYS B 1 129 ? -18.953 61.656 58.344 1 87 129 CYS B C 1
ATOM 7109 O O . CYS B 1 129 ? -18.016 61.156 57.719 1 87 129 CYS B O 1
ATOM 7111 N N . LYS B 1 130 ? -19.359 62.781 57.969 1 78.81 130 LYS B N 1
ATOM 7112 C CA . LYS B 1 130 ? -18.891 63.531 56.781 1 78.81 130 LYS B CA 1
ATOM 7113 C C . LYS B 1 130 ? -17.453 64 56.969 1 78.81 130 LYS B C 1
ATOM 7115 O O . LYS B 1 130 ? -16.641 63.938 56.062 1 78.81 130 LYS B O 1
ATOM 7120 N N . GLU B 1 131 ? -17.172 64.438 58.125 1 75.06 131 GLU B N 1
ATOM 7121 C CA . GLU B 1 131 ? -15.859 65 58.375 1 75.06 131 GLU B CA 1
ATOM 7122 C C . GLU B 1 131 ? -14.789 63.938 58.5 1 75.06 131 GLU B C 1
ATOM 7124 O O . GLU B 1 131 ? -13.672 64.125 58 1 75.06 131 GLU B O 1
ATOM 7129 N N . CYS B 1 132 ? -15.125 62.844 59.094 1 76.25 132 CYS B N 1
ATOM 7130 C CA . CYS B 1 132 ? -14.156 61.75 59.281 1 76.25 132 CYS B CA 1
ATOM 7131 C C . CYS B 1 132 ? -14.18 60.781 58.094 1 76.25 132 CYS B C 1
ATOM 7133 O O . CYS B 1 132 ? -13.266 59.969 57.938 1 76.25 132 CYS B O 1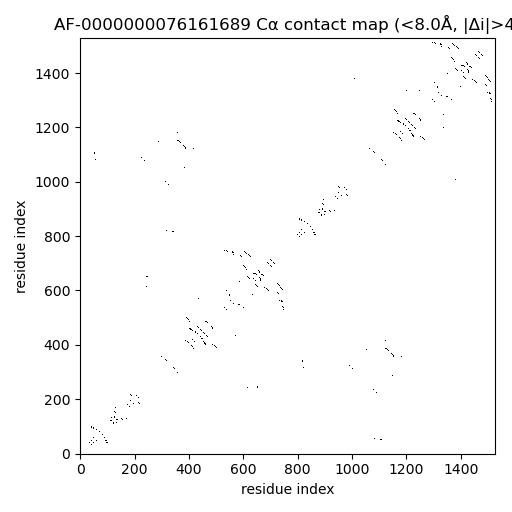
ATOM 7135 N N . SER B 1 133 ? -15.164 60.938 57.312 1 78 133 SER B N 1
ATOM 7136 C CA . SER B 1 133 ? -15.383 60.031 56.188 1 78 133 SER B CA 1
ATOM 7137 C C . SER B 1 133 ? -15.375 58.594 56.625 1 78 133 SER B C 1
ATOM 7139 O O . SER B 1 133 ? -14.719 57.75 56 1 78 133 SER B O 1
ATOM 7141 N N . GLN B 1 134 ? -16.062 58.25 57.75 1 81.25 134 GLN B N 1
ATOM 7142 C CA . GLN B 1 134 ? -16.078 56.875 58.312 1 81.25 134 GLN B CA 1
ATOM 7143 C C . GLN B 1 134 ? -17.516 56.438 58.562 1 81.25 134 GLN B C 1
ATOM 7145 O O . GLN B 1 134 ? -18.391 57.219 58.906 1 81.25 134 GLN B O 1
ATOM 7150 N N . PHE B 1 135 ? -17.641 55.156 58.344 1 85.38 135 PHE B N 1
ATOM 7151 C CA . PHE B 1 135 ? -18.922 54.562 58.719 1 85.38 135 PHE B CA 1
ATOM 7152 C C . PHE B 1 135 ? -18.938 54.156 60.188 1 85.38 135 PHE B C 1
ATOM 7154 O O . PHE B 1 135 ? -17.938 53.688 60.719 1 85.38 135 PHE B O 1
ATOM 7161 N N . LEU B 1 136 ? -20.062 54.469 60.781 1 88.44 136 LEU B N 1
ATOM 7162 C CA . LEU B 1 136 ? -20.203 54.219 62.188 1 88.44 136 LEU B CA 1
ATOM 7163 C C . LEU B 1 136 ? -21.438 53.375 62.469 1 88.44 136 LEU B C 1
ATOM 7165 O O . LEU B 1 136 ? -22.469 53.5 61.812 1 88.44 136 LEU B O 1
ATOM 7169 N N . CYS B 1 137 ? -21.234 52.469 63.344 1 88.69 137 CYS B N 1
ATOM 7170 C CA . CYS B 1 137 ? -22.406 51.75 63.812 1 88.69 137 CYS B CA 1
ATOM 7171 C C . CYS B 1 137 ? -23.219 52.625 64.812 1 88.69 137 CYS B C 1
ATOM 7173 O O . CYS B 1 137 ? -22.812 53.719 65.125 1 88.69 137 CYS B O 1
ATOM 7175 N N . ASN B 1 138 ? -24.328 52.125 65.312 1 88.94 138 ASN B N 1
ATOM 7176 C CA . ASN B 1 138 ? -25.203 52.875 66.188 1 88.94 138 ASN B CA 1
ATOM 7177 C C . ASN B 1 138 ? -24.5 53.281 67.438 1 88.94 138 ASN B C 1
ATOM 7179 O O . ASN B 1 138 ? -24.609 54.438 67.875 1 88.94 138 ASN B O 1
ATOM 7183 N N . ASP B 1 139 ? -23.703 52.375 67.938 1 89.56 139 ASP B N 1
ATOM 7184 C CA . ASP B 1 139 ? -23 52.656 69.188 1 89.56 139 ASP B CA 1
ATOM 7185 C C . ASP B 1 139 ? -21.906 53.688 69 1 89.56 139 ASP B C 1
ATOM 7187 O O . ASP B 1 139 ? -21.734 54.594 69.812 1 89.56 139 ASP B O 1
ATOM 7191 N N . CYS B 1 140 ? -21.234 53.469 67.938 1 90.06 140 CYS B N 1
ATOM 7192 C CA . CYS B 1 140 ? -20.125 54.375 67.688 1 90.06 140 CYS B CA 1
ATOM 7193 C C . CYS B 1 140 ? -20.641 55.781 67.312 1 90.06 140 CYS B C 1
ATOM 7195 O O . CYS B 1 140 ? -19.969 56.781 67.562 1 90.06 140 CYS B O 1
ATOM 7197 N N . THR B 1 141 ? -21.797 55.781 66.688 1 90.94 141 THR B N 1
ATOM 7198 C CA . THR B 1 141 ? -22.438 57.062 66.375 1 90.94 141 THR B CA 1
ATOM 7199 C C . THR B 1 141 ? -22.734 57.844 67.688 1 90.94 141 THR B C 1
ATOM 7201 O O . THR B 1 141 ? -22.469 59.062 67.75 1 90.94 141 THR B O 1
ATOM 7204 N N . ASP B 1 142 ? -23.156 57.125 68.625 1 89.62 142 ASP B N 1
ATOM 7205 C CA . ASP B 1 142 ? -23.469 57.75 69.875 1 89.62 142 ASP B CA 1
ATOM 7206 C C . ASP B 1 142 ? -22.203 58.281 70.562 1 89.62 142 ASP B C 1
ATOM 7208 O O . ASP B 1 142 ? -22.203 59.375 71.125 1 89.62 142 ASP B O 1
ATOM 7212 N N . ALA B 1 143 ? -21.266 57.5 70.5 1 89.19 143 ALA B N 1
ATOM 7213 C CA . ALA B 1 143 ? -19.984 57.906 71.062 1 89.19 143 ALA B CA 1
ATOM 7214 C C . ALA B 1 143 ? -19.406 59.125 70.312 1 89.19 143 ALA B C 1
ATOM 7216 O O . ALA B 1 143 ? -18.875 60.031 70.938 1 89.19 143 ALA B O 1
ATOM 7217 N N . HIS B 1 144 ? -19.516 59.094 69 1 87.38 144 HIS B N 1
ATOM 7218 C CA . HIS B 1 144 ? -19.016 60.156 68.188 1 87.38 144 HIS B CA 1
ATOM 7219 C C . HIS B 1 144 ? -19.719 61.5 68.438 1 87.38 144 HIS B C 1
ATOM 7221 O O . HIS B 1 144 ? -19.078 62.531 68.5 1 87.38 144 HIS B O 1
ATOM 7227 N N . MET B 1 145 ? -20.953 61.469 68.812 1 88.12 145 MET B N 1
ATOM 7228 C CA . MET B 1 145 ? -21.766 62.656 69.062 1 88.12 145 MET B CA 1
ATOM 7229 C C . MET B 1 145 ? -21.531 63.188 70.5 1 88.12 145 MET B C 1
ATOM 7231 O O . MET B 1 145 ? -21.844 64.375 70.75 1 88.12 145 MET B O 1
ATOM 7235 N N . LYS B 1 146 ? -20.844 62.375 71.312 1 86.88 146 LYS B N 1
ATOM 7236 C CA . LYS B 1 146 ? -20.625 62.781 72.688 1 86.88 146 LYS B CA 1
ATOM 7237 C C . LYS B 1 146 ? -19.219 63.312 72.875 1 86.88 146 LYS B C 1
ATOM 7239 O O . LYS B 1 146 ? -18.953 64.062 73.875 1 86.88 146 LYS B O 1
ATOM 7244 N N . THR B 1 147 ? -18.391 62.938 72 1 85.94 147 THR B N 1
ATOM 7245 C CA . THR B 1 147 ? -17 63.344 72.125 1 85.94 147 THR B CA 1
ATOM 7246 C C . THR B 1 147 ? -16.828 64.812 71.75 1 85.94 147 THR B C 1
ATOM 7248 O O . THR B 1 147 ? -17.328 65.188 70.688 1 85.94 147 THR B O 1
ATOM 7251 N N . LYS B 1 148 ? -16.109 65.562 72.5 1 79.81 148 LYS B N 1
ATOM 7252 C CA . LYS B 1 148 ? -15.961 67 72.312 1 79.81 148 LYS B CA 1
ATOM 7253 C C . LYS B 1 148 ? -15.398 67.312 70.938 1 79.81 148 LYS B C 1
ATOM 7255 O O . LYS B 1 148 ? -15.867 68.25 70.312 1 79.81 148 LYS B O 1
ATOM 7260 N N . VAL B 1 149 ? -14.586 66.625 70.438 1 79.81 149 VAL B N 1
ATOM 7261 C CA . VAL B 1 149 ? -13.867 66.938 69.188 1 79.81 149 VAL B CA 1
ATOM 7262 C C . VAL B 1 149 ? -14.75 66.625 68 1 79.81 149 VAL B C 1
ATOM 7264 O O . VAL B 1 149 ? -14.656 67.312 67 1 79.81 149 VAL B O 1
ATOM 7267 N N . THR B 1 150 ? -15.703 65.688 68.125 1 81.75 150 THR B N 1
ATOM 7268 C CA . THR B 1 150 ? -16.438 65.188 67 1 81.75 150 THR B CA 1
ATOM 7269 C C . THR B 1 150 ? -17.922 65.562 67.062 1 81.75 150 THR B C 1
ATOM 7271 O O . THR B 1 150 ? -18.703 65.312 66.188 1 81.75 150 THR B O 1
ATOM 7274 N N . LYS B 1 151 ? -18.328 66.125 68.125 1 81.44 151 LYS B N 1
ATOM 7275 C CA . LYS B 1 151 ? -19.734 66.438 68.375 1 81.44 151 LYS B CA 1
ATOM 7276 C C . LYS B 1 151 ? -20.344 67.312 67.312 1 81.44 151 LYS B C 1
ATOM 7278 O O . LYS B 1 151 ? -21.547 67.25 67.062 1 81.44 151 LYS B O 1
ATOM 7283 N N . ARG B 1 152 ? -19.578 68.062 66.625 1 82.56 152 ARG B N 1
ATOM 7284 C CA . ARG B 1 152 ? -20.094 69 65.625 1 82.56 152 ARG B CA 1
ATOM 7285 C C . ARG B 1 152 ? -20.047 68.375 64.25 1 82.56 152 ARG B C 1
ATOM 7287 O O . ARG B 1 152 ? -20.422 69 63.281 1 82.56 152 ARG B O 1
ATOM 7294 N N . HIS B 1 153 ? -19.656 67.125 64.188 1 85.38 153 HIS B N 1
ATOM 7295 C CA . HIS B 1 153 ? -19.578 66.5 62.875 1 85.38 153 HIS B CA 1
ATOM 7296 C C . HIS B 1 153 ? -20.953 66.188 62.344 1 85.38 153 HIS B C 1
ATOM 7298 O O . HIS B 1 153 ? -21.891 65.938 63.094 1 85.38 153 HIS B O 1
ATOM 7304 N N . GLU B 1 154 ? -21.078 66.25 61.031 1 84.81 154 GLU B N 1
ATOM 7305 C CA . GLU B 1 154 ? -22.344 65.938 60.406 1 84.81 154 GLU B CA 1
ATOM 7306 C C . GLU B 1 154 ? -22.469 64.438 60.156 1 84.81 154 GLU B C 1
ATOM 7308 O O . GLU B 1 154 ? -21.656 63.844 59.438 1 84.81 154 GLU B O 1
ATOM 7313 N N . ILE B 1 155 ? -23.438 63.812 60.812 1 89 155 ILE B N 1
ATOM 7314 C CA . ILE B 1 155 ? -23.641 62.375 60.688 1 89 155 ILE B CA 1
ATOM 7315 C C . ILE B 1 155 ? -24.906 62.094 59.875 1 89 155 ILE B C 1
ATOM 7317 O O . ILE B 1 155 ? -25.953 62.656 60.156 1 89 155 ILE B O 1
ATOM 7321 N N . THR B 1 156 ? -24.734 61.344 58.812 1 87.81 156 THR B N 1
ATOM 7322 C CA . THR B 1 156 ? -25.844 61.031 57.938 1 87.81 156 THR B CA 1
ATOM 7323 C C . THR B 1 156 ? -26.109 59.531 57.938 1 87.81 156 THR B C 1
ATOM 7325 O O . THR B 1 156 ? -25.172 58.719 57.969 1 87.81 156 THR B O 1
ATOM 7328 N N . ASN B 1 157 ? -27.375 59.188 57.906 1 86.44 157 ASN B N 1
ATOM 7329 C CA . ASN B 1 157 ? -27.75 57.781 57.812 1 86.44 157 ASN B CA 1
ATOM 7330 C C . ASN B 1 157 ? -27.422 57.219 56.469 1 86.44 157 ASN B C 1
ATOM 7332 O O . ASN B 1 157 ? -27.609 57.875 55.438 1 86.44 157 ASN B O 1
ATOM 7336 N N . VAL B 1 158 ? -26.906 55.969 56.469 1 86.19 158 VAL B N 1
ATOM 7337 C CA . VAL B 1 158 ? -26.469 55.312 55.25 1 86.19 158 VAL B CA 1
ATOM 7338 C C . VAL B 1 158 ? -27.625 55.188 54.25 1 86.19 158 VAL B C 1
ATOM 7340 O O . VAL B 1 158 ? -27.438 55.281 53.031 1 86.19 158 VAL B O 1
ATOM 7343 N N . ASN B 1 159 ? -28.828 55.031 54.719 1 80.69 159 ASN B N 1
ATOM 7344 C CA . ASN B 1 159 ? -30.016 54.938 53.844 1 80.69 159 ASN B CA 1
ATOM 7345 C C . ASN B 1 159 ? -30.281 56.219 53.125 1 80.69 159 ASN B C 1
ATOM 7347 O O . ASN B 1 159 ? -30.828 56.219 52 1 80.69 159 ASN B O 1
ATOM 7351 N N . ASP B 1 160 ? -29.812 57.281 53.656 1 80.81 160 ASP B N 1
ATOM 7352 C CA . ASP B 1 160 ? -30.016 58.594 53.031 1 80.81 160 ASP B CA 1
ATOM 7353 C C . ASP B 1 160 ? -28.953 58.875 51.969 1 80.81 160 ASP B C 1
ATOM 7355 O O . ASP B 1 160 ? -29.094 59.781 51.156 1 80.81 160 ASP B O 1
ATOM 7359 N N . LEU B 1 161 ? -27.938 58.062 52.031 1 79.81 161 LEU B N 1
ATOM 7360 C CA . LEU B 1 161 ? -26.828 58.25 51.125 1 79.81 161 LEU B CA 1
ATOM 7361 C C . LEU B 1 161 ? -27.047 57.469 49.844 1 79.81 161 LEU B C 1
ATOM 7363 O O . LEU B 1 161 ? -26.203 57.469 48.938 1 79.81 161 LEU B O 1
ATOM 7367 N N . LYS B 1 162 ? -28.031 56.781 49.719 1 75.62 162 LYS B N 1
ATOM 7368 C CA . LYS B 1 162 ? -28.281 55.969 48.562 1 75.62 162 LYS B CA 1
ATOM 7369 C C . LYS B 1 162 ? -28.359 56.812 47.281 1 75.62 162 LYS B C 1
ATOM 7371 O O . LYS B 1 162 ? -27.969 56.344 46.219 1 75.62 162 LYS B O 1
ATOM 7376 N N . ASP B 1 163 ? -28.734 58.062 47.469 1 71.25 163 ASP B N 1
ATOM 7377 C CA . ASP B 1 163 ? -28.859 58.938 46.312 1 71.25 163 ASP B CA 1
ATOM 7378 C C . ASP B 1 163 ? -27.734 59.969 46.25 1 71.25 163 ASP B C 1
ATOM 7380 O O . ASP B 1 163 ? -27.844 60.969 45.562 1 71.25 163 ASP B O 1
ATOM 7384 N N . CYS B 1 164 ? -26.672 59.656 46.969 1 72.5 164 CYS B N 1
ATOM 7385 C CA . CYS B 1 164 ? -25.594 60.656 47.031 1 72.5 164 CYS B CA 1
ATOM 7386 C C . CYS B 1 164 ? -24.688 60.562 45.812 1 72.5 164 CYS B C 1
ATOM 7388 O O . CYS B 1 164 ? -24.688 59.562 45.094 1 72.5 164 CYS B O 1
ATOM 7390 N N . THR B 1 165 ? -24.094 61.75 45.5 1 72.5 165 THR B N 1
ATOM 7391 C CA . THR B 1 165 ? -23.078 61.75 44.469 1 72.5 165 THR B CA 1
ATOM 7392 C C . THR B 1 165 ? -21.719 61.312 45.031 1 72.5 165 THR B C 1
ATOM 7394 O O . THR B 1 165 ? -21.531 61.281 46.25 1 72.5 165 THR B O 1
ATOM 7397 N N . ILE B 1 166 ? -20.781 60.906 44.25 1 74.81 166 ILE B N 1
ATOM 7398 C CA . ILE B 1 166 ? -19.469 60.438 44.656 1 74.81 166 ILE B CA 1
ATOM 7399 C C . ILE B 1 166 ? -18.75 61.562 45.406 1 74.81 166 ILE B C 1
ATOM 7401 O O . ILE B 1 166 ? -17.969 61.312 46.312 1 74.81 166 ILE B O 1
ATOM 7405 N N . GLU B 1 167 ? -19.062 62.781 45.031 1 73.69 167 GLU B N 1
ATOM 7406 C CA . GLU B 1 167 ? -18.406 63.938 45.656 1 73.69 167 GLU B CA 1
ATOM 7407 C C . GLU B 1 167 ? -18.75 64.062 47.125 1 73.69 167 GLU B C 1
ATOM 7409 O O . GLU B 1 167 ? -17.922 64.5 47.938 1 73.69 167 GLU B O 1
ATOM 7414 N N . GLU B 1 168 ? -19.922 63.625 47.406 1 73.69 168 GLU B N 1
ATOM 7415 C CA . GLU B 1 168 ? -20.375 63.719 48.781 1 73.69 168 GLU B CA 1
ATOM 7416 C C . GLU B 1 168 ? -19.641 62.719 49.656 1 73.69 168 GLU B C 1
ATOM 7418 O O . GLU B 1 168 ? -19.562 62.875 50.875 1 73.69 168 GLU B O 1
ATOM 7423 N N . LEU B 1 169 ? -19.219 61.75 49 1 76.19 169 LEU B N 1
ATOM 7424 C CA . LEU B 1 169 ? -18.516 60.719 49.781 1 76.19 169 LEU B CA 1
ATOM 7425 C C . LEU B 1 169 ? -17.016 60.969 49.781 1 76.19 169 LEU B C 1
ATOM 7427 O O . LEU B 1 169 ? -16.266 60.25 50.438 1 76.19 169 LEU B O 1
ATOM 7431 N N . GLN B 1 170 ? -16.531 61.938 49.094 1 77.31 170 GLN B N 1
ATOM 7432 C CA . GLN B 1 170 ? -15.102 62.281 49.031 1 77.31 170 GLN B CA 1
ATOM 7433 C C . GLN B 1 170 ? -14.641 62.969 50.312 1 77.31 170 GLN B C 1
ATOM 7435 O O . GLN B 1 170 ? -15.375 63.781 50.875 1 77.31 170 GLN B O 1
ATOM 7440 N N . ALA B 1 171 ? -13.492 62.469 50.719 1 72.06 171 ALA B N 1
ATOM 7441 C CA . ALA B 1 171 ? -12.938 63.125 51.938 1 72.06 171 ALA B CA 1
ATOM 7442 C C . ALA B 1 171 ? -12.344 64.5 51.594 1 72.06 171 ALA B C 1
ATOM 7444 O O . ALA B 1 171 ? -11.758 64.688 50.531 1 72.06 171 ALA B O 1
ATOM 7445 N N . ILE B 1 172 ? -12.711 65.438 52.344 1 68.38 172 ILE B N 1
ATOM 7446 C CA . ILE B 1 172 ? -12.133 66.75 52.188 1 68.38 172 ILE B CA 1
ATOM 7447 C C . ILE B 1 172 ? -10.664 66.75 52.625 1 68.38 172 ILE B C 1
ATOM 7449 O O . ILE B 1 172 ? -10.352 66.375 53.75 1 68.38 172 ILE B O 1
ATOM 7453 N N . GLN B 1 173 ? -9.766 66.938 51.719 1 75.75 173 GLN B N 1
ATOM 7454 C CA . GLN B 1 173 ? -8.352 67 52.031 1 75.75 173 GLN B CA 1
ATOM 7455 C C . GLN B 1 173 ? -7.949 68.312 52.656 1 75.75 173 GLN B C 1
ATOM 7457 O O . GLN B 1 173 ? -8.242 69.375 52.094 1 75.75 173 GLN B O 1
ATOM 7462 N N . ARG B 1 174 ? -7.41 68.188 53.844 1 79.88 174 ARG B N 1
ATOM 7463 C CA . ARG B 1 174 ? -7.031 69.375 54.594 1 79.88 174 ARG B CA 1
ATOM 7464 C C . ARG B 1 174 ? -5.52 69.438 54.781 1 79.88 174 ARG B C 1
ATOM 7466 O O . ARG B 1 174 ? -4.812 68.438 54.594 1 79.88 174 ARG B O 1
ATOM 7473 N N . CYS B 1 175 ? -5.133 70.688 54.938 1 85.5 175 CYS B N 1
ATOM 7474 C CA . CYS B 1 175 ? -3.707 70.938 55.094 1 85.5 175 CYS B CA 1
ATOM 7475 C C . CYS B 1 175 ? -3.154 70.25 56.344 1 85.5 175 CYS B C 1
ATOM 7477 O O . CYS B 1 175 ? -3.805 70.25 57.375 1 85.5 175 CYS B O 1
ATOM 7479 N N . SER B 1 176 ? -2.025 69.562 56.312 1 79.69 176 SER B N 1
ATOM 7480 C CA . SER B 1 176 ? -1.441 68.812 57.406 1 79.69 176 SER B CA 1
ATOM 7481 C C . SER B 1 176 ? -0.541 69.688 58.281 1 79.69 176 SER B C 1
ATOM 7483 O O . SER B 1 176 ? -0.07 69.25 59.344 1 79.69 176 SER B O 1
ATOM 7485 N N . VAL B 1 177 ? -0.336 70.875 57.844 1 85.62 177 VAL B N 1
ATOM 7486 C CA . VAL B 1 177 ? 0.539 71.75 58.594 1 85.62 177 VAL B CA 1
ATOM 7487 C C . VAL B 1 177 ? -0.151 72.188 59.875 1 85.62 177 VAL B C 1
ATOM 7489 O O . VAL B 1 177 ? -1.35 72.5 59.906 1 85.62 177 VAL B O 1
ATOM 7492 N N . LYS B 1 178 ? 0.592 72.188 60.938 1 85.75 178 LYS B N 1
ATOM 7493 C CA . LYS B 1 178 ? 0.062 72.562 62.25 1 85.75 178 LYS B CA 1
ATOM 7494 C C . LYS B 1 178 ? -0.534 73.938 62.25 1 85.75 178 LYS B C 1
ATOM 7496 O O . LYS B 1 178 ? 0.131 74.875 61.844 1 85.75 178 LYS B O 1
ATOM 7501 N N . GLY B 1 179 ? -1.762 74.062 62.625 1 83.69 179 GLY B N 1
ATOM 7502 C CA . GLY B 1 179 ? -2.432 75.375 62.688 1 83.69 179 GLY B CA 1
ATOM 7503 C C . GLY B 1 179 ? -3.289 75.625 61.469 1 83.69 179 GLY B C 1
ATOM 7504 O O . GLY B 1 179 ? -4.07 76.562 61.438 1 83.69 179 GLY B O 1
ATOM 7505 N N . HIS B 1 180 ? -3.104 74.812 60.469 1 86.06 180 HIS B N 1
ATOM 7506 C CA . HIS B 1 180 ? -3.846 75 59.219 1 86.06 180 HIS B CA 1
ATOM 7507 C C . HIS B 1 180 ? -4.867 73.938 59 1 86.06 180 HIS B C 1
ATOM 7509 O O . HIS B 1 180 ? -5.297 73.688 57.875 1 86.06 180 HIS B O 1
ATOM 7515 N N . GLU B 1 181 ? -5.203 73.188 59.969 1 78.5 181 GLU B N 1
ATOM 7516 C CA . GLU B 1 181 ? -5.965 72 59.875 1 78.5 181 GLU B CA 1
ATOM 7517 C C . GLU B 1 181 ? -7.359 72.25 59.312 1 78.5 181 GLU B C 1
ATOM 7519 O O . GLU B 1 181 ? -7.969 71.312 58.719 1 78.5 181 GLU B O 1
ATOM 7524 N N . ASP B 1 182 ? -7.785 73.375 59.281 1 77.56 182 ASP B N 1
ATOM 7525 C CA . ASP B 1 182 ? -9.133 73.688 58.781 1 77.56 182 ASP B CA 1
ATOM 7526 C C . ASP B 1 182 ? -9.102 74.25 57.375 1 77.56 182 ASP B C 1
ATOM 7528 O O . ASP B 1 182 ? -10.148 74.5 56.781 1 77.56 182 ASP B O 1
ATOM 7532 N N . GLN B 1 183 ? -7.941 74.312 56.875 1 84.44 183 GLN B N 1
ATOM 7533 C CA . GLN B 1 183 ? -7.828 74.938 55.562 1 84.44 183 GLN B CA 1
ATOM 7534 C C . GLN B 1 183 ? -7.828 73.875 54.469 1 84.44 183 GLN B C 1
ATOM 7536 O O . GLN B 1 183 ? -7.234 72.812 54.625 1 84.44 183 GLN B O 1
ATOM 7541 N N . GLN B 1 184 ? -8.555 74.188 53.438 1 84.62 184 GLN B N 1
ATOM 7542 C CA . GLN B 1 184 ? -8.531 73.375 52.25 1 84.62 184 GLN B CA 1
ATOM 7543 C C . GLN B 1 184 ? -7.445 73.812 51.281 1 84.62 184 GLN B C 1
ATOM 7545 O O . GLN B 1 184 ? -6.965 74.938 51.344 1 84.62 184 GLN B O 1
ATOM 7550 N N . PHE B 1 185 ? -7.07 72.812 50.438 1 90.25 185 PHE B N 1
ATOM 7551 C CA . PHE B 1 185 ? -6.074 73.188 49.438 1 90.25 185 PHE B CA 1
ATOM 7552 C C . PHE B 1 185 ? -6.695 74.062 48.344 1 90.25 185 PHE B C 1
ATOM 7554 O O . PHE B 1 185 ? -7.676 73.625 47.719 1 90.25 185 PHE B O 1
ATOM 7561 N N . GLN B 1 186 ? -6.16 75.188 48.125 1 88.94 186 GLN B N 1
ATOM 7562 C CA . GLN B 1 186 ? -6.691 76.062 47.094 1 88.94 186 GLN B CA 1
ATOM 7563 C C . GLN B 1 186 ? -5.633 76.375 46.031 1 88.94 186 GLN B C 1
ATOM 7565 O O . GLN B 1 186 ? -5.961 76.812 44.906 1 88.94 186 GLN B O 1
ATOM 7570 N N . TYR B 1 187 ? -4.43 76.25 46.469 1 92.31 187 TYR B N 1
ATOM 7571 C CA . TYR B 1 187 ? -3.338 76.625 45.562 1 92.31 187 TYR B CA 1
ATOM 7572 C C . TYR B 1 187 ? -2.418 75.438 45.312 1 92.31 187 TYR B C 1
ATOM 7574 O O . TYR B 1 187 ? -2.523 74.375 46 1 92.31 187 TYR B O 1
ATOM 7582 N N . TYR B 1 188 ? -1.707 75.562 44.281 1 93.81 188 TYR B N 1
ATOM 7583 C CA . TYR B 1 188 ? -0.694 74.562 43.938 1 93.81 188 TYR B CA 1
ATOM 7584 C C . TYR B 1 188 ? 0.654 75.25 43.688 1 93.81 188 TYR B C 1
ATOM 7586 O O . TYR B 1 188 ? 0.747 76.188 42.906 1 93.81 188 TYR B O 1
ATOM 7594 N N . CYS B 1 189 ? 1.66 74.812 44.406 1 94.25 189 CYS B N 1
ATOM 7595 C CA . CYS B 1 189 ? 3.008 75.312 44.156 1 94.25 189 CYS B CA 1
ATOM 7596 C C . CYS B 1 189 ? 3.668 74.625 43 1 94.25 189 CYS B C 1
ATOM 7598 O O . CYS B 1 189 ? 4.008 73.438 43.125 1 94.25 189 CYS B O 1
ATOM 7600 N N . VAL B 1 190 ? 3.867 75.312 41.875 1 91.06 190 VAL B N 1
ATOM 7601 C CA . VAL B 1 190 ? 4.312 74.625 40.656 1 91.06 190 VAL B CA 1
ATOM 7602 C C . VAL B 1 190 ? 5.836 74.688 40.562 1 91.06 190 VAL B C 1
ATOM 7604 O O . VAL B 1 190 ? 6.422 74.25 39.562 1 91.06 190 VAL B O 1
ATOM 7607 N N . SER B 1 191 ? 6.453 75.125 41.594 1 87.31 191 SER B N 1
ATOM 7608 C CA . SER B 1 191 ? 7.91 75.188 41.594 1 87.31 191 SER B CA 1
ATOM 7609 C C . SER B 1 191 ? 8.508 73.75 41.531 1 87.31 191 SER B C 1
ATOM 7611 O O . SER B 1 191 ? 7.984 72.875 42.156 1 87.31 191 SER B O 1
ATOM 7613 N N . ASN B 1 192 ? 9.641 73.625 40.906 1 79 192 ASN B N 1
ATOM 7614 C CA . ASN B 1 192 ? 10.266 72.312 40.625 1 79 192 ASN B CA 1
ATOM 7615 C C . ASN B 1 192 ? 10.703 71.625 41.938 1 79 192 ASN B C 1
ATOM 7617 O O . ASN B 1 192 ? 10.75 70.438 42 1 79 192 ASN B O 1
ATOM 7621 N N . THR B 1 193 ? 10.977 72.5 42.906 1 81.81 193 THR B N 1
ATOM 7622 C CA . THR B 1 193 ? 11.492 71.938 44.156 1 81.81 193 THR B CA 1
ATOM 7623 C C . THR B 1 193 ? 10.359 71.625 45.094 1 81.81 193 THR B C 1
ATOM 7625 O O . THR B 1 193 ? 10.578 70.938 46.125 1 81.81 193 THR B O 1
ATOM 7628 N N . CYS B 1 194 ? 9.109 71.938 44.938 1 88.12 194 CYS B N 1
ATOM 7629 C CA . CYS B 1 194 ? 8 71.75 45.875 1 88.12 194 CYS B CA 1
ATOM 7630 C C . CYS B 1 194 ? 6.887 70.938 45.219 1 88.12 194 CYS B C 1
ATOM 7632 O O . CYS B 1 194 ? 6.77 69.75 45.469 1 88.12 194 CYS B O 1
ATOM 7634 N N . ASP B 1 195 ? 6.242 71.312 44.156 1 89.69 195 ASP B N 1
ATOM 7635 C CA . ASP B 1 195 ? 5.25 70.625 43.344 1 89.69 195 ASP B CA 1
ATOM 7636 C C . ASP B 1 195 ? 4.199 69.938 44.219 1 89.69 195 ASP B C 1
ATOM 7638 O O . ASP B 1 195 ? 4.012 68.75 44.125 1 89.69 195 ASP B O 1
ATOM 7642 N N . LYS B 1 196 ? 3.428 70.625 45.062 1 89.88 196 LYS B N 1
ATOM 7643 C CA . LYS B 1 196 ? 2.42 70.062 45.969 1 89.88 196 LYS B CA 1
ATOM 7644 C C . LYS B 1 196 ? 1.279 71.062 46.188 1 89.88 196 LYS B C 1
ATOM 7646 O O . LYS B 1 196 ? 1.442 72.25 46.031 1 89.88 196 LYS B O 1
ATOM 7651 N N . PRO B 1 197 ? 0.12 70.562 46.594 1 91.81 197 PRO B N 1
ATOM 7652 C CA . PRO B 1 197 ? -0.99 71.438 46.969 1 91.81 197 PRO B CA 1
ATOM 7653 C C . PRO B 1 197 ? -0.741 72.188 48.281 1 91.81 197 PRO B C 1
ATOM 7655 O O . PRO B 1 197 ? -0.15 71.625 49.188 1 91.81 197 PRO B O 1
ATOM 7658 N N . VAL B 1 198 ? -1.19 73.438 48.219 1 91.81 198 VAL B N 1
ATOM 7659 C CA . VAL B 1 198 ? -0.948 74.312 49.375 1 91.81 198 VAL B CA 1
ATOM 7660 C C . VAL B 1 198 ? -2.23 75 49.75 1 91.81 198 VAL B C 1
ATOM 7662 O O . VAL B 1 198 ? -3.016 75.375 48.875 1 91.81 198 VAL B O 1
ATOM 7665 N N . CYS B 1 199 ? -2.471 75.125 51.062 1 91.62 199 CYS B N 1
ATOM 7666 C CA . CYS B 1 199 ? -3.633 75.875 51.5 1 91.62 199 CYS B CA 1
ATOM 7667 C C . CYS B 1 199 ? -3.357 77.375 51.469 1 91.62 199 CYS B C 1
ATOM 7669 O O . CYS B 1 199 ? -2.232 77.75 51.188 1 91.62 199 CYS B O 1
ATOM 7671 N N . ALA B 1 200 ? -4.332 78.188 51.75 1 90.25 200 ALA B N 1
ATOM 7672 C CA . ALA B 1 200 ? -4.227 79.625 51.656 1 90.25 200 ALA B CA 1
ATOM 7673 C C . ALA B 1 200 ? -3.215 80.188 52.656 1 90.25 200 ALA B C 1
ATOM 7675 O O . ALA B 1 200 ? -2.428 81.062 52.344 1 90.25 200 ALA B O 1
ATOM 7676 N N . LEU B 1 201 ? -3.154 79.562 53.875 1 92.56 201 LEU B N 1
ATOM 7677 C CA . LEU B 1 201 ? -2.238 80 54.906 1 92.56 201 LEU B CA 1
ATOM 7678 C C . LEU B 1 201 ? -0.807 79.562 54.594 1 92.56 201 LEU B C 1
ATOM 7680 O O . LEU B 1 201 ? 0.132 80.375 54.781 1 92.56 201 LEU B O 1
ATOM 7684 N N . CYS B 1 202 ? -0.69 78.438 54.125 1 92.94 202 CYS B N 1
ATOM 7685 C CA . CYS B 1 202 ? 0.629 77.938 53.75 1 92.94 202 CYS B CA 1
ATOM 7686 C C . CYS B 1 202 ? 1.208 78.75 52.594 1 92.94 202 CYS B C 1
ATOM 7688 O O . CYS B 1 202 ? 2.418 79 52.531 1 92.94 202 CYS B O 1
ATOM 7690 N N . ALA B 1 203 ? 0.401 79.25 51.656 1 91.5 203 ALA B N 1
ATOM 7691 C CA . ALA B 1 203 ? 0.813 80 50.5 1 91.5 203 ALA B CA 1
ATOM 7692 C C . ALA B 1 203 ? 1.507 81.312 50.938 1 91.5 203 ALA B C 1
ATOM 7694 O O . ALA B 1 203 ? 2.516 81.688 50.344 1 91.5 203 ALA B O 1
ATOM 7695 N N . VAL B 1 204 ? 0.992 81.812 52.031 1 89.81 204 VAL B N 1
ATOM 7696 C CA . VAL B 1 204 ? 1.515 83.062 52.5 1 89.81 204 VAL B CA 1
ATOM 7697 C C . VAL B 1 204 ? 2.727 82.812 53.406 1 89.81 204 VAL B C 1
ATOM 7699 O O . VAL B 1 204 ? 3.736 83.562 53.281 1 89.81 204 VAL B O 1
ATOM 7702 N N . GLN B 1 205 ? 2.619 81.875 54.188 1 91.12 205 GLN B N 1
ATOM 7703 C CA . GLN B 1 205 ? 3.609 81.688 55.25 1 91.12 205 GLN B CA 1
ATOM 7704 C C . GLN B 1 205 ? 4.859 81 54.719 1 91.12 205 GLN B C 1
ATOM 7706 O O . GLN B 1 205 ? 5.98 81.312 55.094 1 91.12 205 GLN B O 1
ATOM 7711 N N . PHE B 1 206 ? 4.711 80 53.844 1 91.31 206 PHE B N 1
ATOM 7712 C CA . PHE B 1 206 ? 5.84 79.125 53.531 1 91.31 206 PHE B CA 1
ATOM 7713 C C . PHE B 1 206 ? 6.125 79.125 52.031 1 91.31 206 PHE B C 1
ATOM 7715 O O . PHE B 1 206 ? 7.227 78.75 51.625 1 91.31 206 PHE B O 1
ATOM 7722 N N . HIS B 1 207 ? 5.148 79.5 51.156 1 91.25 207 HIS B N 1
ATOM 7723 C CA . HIS B 1 207 ? 5.305 79.25 49.719 1 91.25 207 HIS B CA 1
ATOM 7724 C C . HIS B 1 207 ? 5.164 80.562 48.969 1 91.25 207 HIS B C 1
ATOM 7726 O O . HIS B 1 207 ? 4.676 80.562 47.844 1 91.25 207 HIS B O 1
ATOM 7732 N N . SER B 1 208 ? 5.457 81.625 49.594 1 87.06 208 SER B N 1
ATOM 7733 C CA . SER B 1 208 ? 5.332 82.938 48.969 1 87.06 208 SER B CA 1
ATOM 7734 C C . SER B 1 208 ? 6.344 83.125 47.844 1 87.06 208 SER B C 1
ATOM 7736 O O . SER B 1 208 ? 7.371 82.438 47.812 1 87.06 208 SER B O 1
ATOM 7738 N N . GLU B 1 209 ? 6.09 84 46.969 1 84 209 GLU B N 1
ATOM 7739 C CA . GLU B 1 209 ? 6.945 84.312 45.812 1 84 209 GLU B CA 1
ATOM 7740 C C . GLU B 1 209 ? 8.305 84.812 46.25 1 84 209 GLU B C 1
ATOM 7742 O O . GLU B 1 209 ? 9.32 84.562 45.594 1 84 209 GLU B O 1
ATOM 7747 N N . SER B 1 210 ? 8.266 85.5 47.344 1 83.94 210 SER B N 1
ATOM 7748 C CA . SER B 1 210 ? 9.5 86.062 47.875 1 83.94 210 SER B CA 1
ATOM 7749 C C . SER B 1 210 ? 10.469 84.938 48.312 1 83.94 210 SER B C 1
ATOM 7751 O O . SER B 1 210 ? 11.68 85.125 48.312 1 83.94 210 SER B O 1
ATOM 7753 N N . LYS B 1 211 ? 9.914 83.875 48.594 1 89.12 211 LYS B N 1
ATOM 7754 C CA . LYS B 1 211 ? 10.742 82.75 49.031 1 89.12 211 LYS B CA 1
ATOM 7755 C C . LYS B 1 211 ? 11.102 81.875 47.844 1 89.12 211 LYS B C 1
ATOM 7757 O O . LYS B 1 211 ? 11.625 80.75 48 1 89.12 211 LYS B O 1
ATOM 7762 N N . GLY B 1 212 ? 10.719 82.25 46.656 1 86.31 212 GLY B N 1
ATOM 7763 C CA . GLY B 1 212 ? 11.148 81.562 45.438 1 86.31 212 GLY B CA 1
ATOM 7764 C C . GLY B 1 212 ? 10.125 80.625 44.938 1 86.31 212 GLY B C 1
ATOM 7765 O O . GLY B 1 212 ? 10.422 79.812 44.062 1 86.31 212 GLY B O 1
ATOM 7766 N N . HIS B 1 213 ? 8.906 80.562 45.438 1 90.81 213 HIS B N 1
ATOM 7767 C CA . HIS B 1 213 ? 7.883 79.625 45 1 90.81 213 HIS B CA 1
ATOM 7768 C C . HIS B 1 213 ? 6.934 80.25 44 1 90.81 213 HIS B C 1
ATOM 7770 O O . HIS B 1 213 ? 6.801 81.5 43.969 1 90.81 213 HIS B O 1
ATOM 7776 N N . LYS B 1 214 ? 6.508 79.5 43.062 1 91.38 214 LYS B N 1
ATOM 7777 C CA . LYS B 1 214 ? 5.484 79.938 42.125 1 91.38 214 LYS B CA 1
ATOM 7778 C C . LYS B 1 214 ? 4.148 79.25 42.406 1 91.38 214 LYS B C 1
ATOM 7780 O O . LYS B 1 214 ? 4.051 78 42.344 1 91.38 214 LYS B O 1
ATOM 7785 N N . LEU B 1 215 ? 3.123 80.125 42.656 1 92 215 LEU B N 1
ATOM 7786 C CA . LEU B 1 215 ? 1.831 79.562 43.062 1 92 215 LEU B CA 1
ATOM 7787 C C . LEU B 1 215 ? 0.792 79.75 41.969 1 92 215 LEU B C 1
ATOM 7789 O O . LEU B 1 215 ? 0.794 80.812 41.281 1 92 215 LEU B O 1
ATOM 7793 N N . ARG B 1 216 ? -0.003 78.812 41.688 1 91.75 216 ARG B N 1
ATOM 7794 C CA . ARG B 1 216 ? -1.179 78.812 40.812 1 91.75 216 ARG B CA 1
ATOM 7795 C C . ARG B 1 216 ? -2.395 78.25 41.531 1 91.75 216 ARG B C 1
ATOM 7797 O O . ARG B 1 216 ? -2.268 77.625 42.594 1 91.75 216 ARG B O 1
ATOM 7804 N N . THR B 1 217 ? -3.557 78.562 41 1 91.31 217 THR B N 1
ATOM 7805 C CA . THR B 1 217 ? -4.734 77.938 41.594 1 91.31 217 THR B CA 1
ATOM 7806 C C . THR B 1 217 ? -4.723 76.438 41.375 1 91.31 217 THR B C 1
ATOM 7808 O O . THR B 1 217 ? -4.316 75.938 40.312 1 91.31 217 THR B O 1
ATOM 7811 N N . LEU B 1 218 ? -5.066 75.75 42.312 1 91.31 218 LEU B N 1
ATOM 7812 C CA . LEU B 1 218 ? -5.09 74.25 42.25 1 91.31 218 LEU B CA 1
ATOM 7813 C C . LEU B 1 218 ? -5.953 73.812 41.062 1 91.31 218 LEU B C 1
ATOM 7815 O O . LEU B 1 218 ? -5.582 72.875 40.344 1 91.31 218 LEU B O 1
ATOM 7819 N N . MET B 1 219 ? -7.055 74.375 40.844 1 88.44 219 MET B N 1
ATOM 7820 C CA . MET B 1 219 ? -7.984 74 39.781 1 88.44 219 MET B CA 1
ATOM 7821 C C . MET B 1 219 ? -7.363 74.188 38.406 1 88.44 219 MET B C 1
ATOM 7823 O O . MET B 1 219 ? -7.562 73.375 37.5 1 88.44 219 MET B O 1
ATOM 7827 N N . ASP B 1 220 ? -6.582 75.188 38.188 1 87.31 220 ASP B N 1
ATOM 7828 C CA . ASP B 1 220 ? -5.945 75.438 36.906 1 87.31 220 ASP B CA 1
ATOM 7829 C C . ASP B 1 220 ? -4.898 74.375 36.594 1 87.31 220 ASP B C 1
ATOM 7831 O O . ASP B 1 220 ? -4.859 73.875 35.469 1 87.31 220 ASP B O 1
ATOM 7835 N N . VAL B 1 221 ? -4.105 74.188 37.562 1 91 221 VAL B N 1
ATOM 7836 C CA . VAL B 1 221 ? -3.055 73.188 37.375 1 91 221 VAL B CA 1
ATOM 7837 C C . VAL B 1 221 ? -3.678 71.812 37.188 1 91 221 VAL B C 1
ATOM 7839 O O . VAL B 1 221 ? -3.205 71 36.375 1 91 221 VAL B O 1
ATOM 7842 N N . TYR B 1 222 ? -4.672 71.562 37.906 1 91.75 222 TYR B N 1
ATOM 7843 C CA . TYR B 1 222 ? -5.41 70.312 37.812 1 91.75 222 TYR B CA 1
ATOM 7844 C C . TYR B 1 222 ? -5.973 70.125 36.438 1 91.75 222 TYR B C 1
ATOM 7846 O O . TYR B 1 222 ? -5.773 69.062 35.812 1 91.75 222 TYR B O 1
ATOM 7854 N N . LEU B 1 223 ? -6.645 71.062 35.906 1 85.81 223 LEU B N 1
ATOM 7855 C CA . LEU B 1 223 ? -7.281 71 34.594 1 85.81 223 LEU B CA 1
ATOM 7856 C C . LEU B 1 223 ? -6.234 70.812 33.5 1 85.81 223 LEU B C 1
ATOM 7858 O O . LEU B 1 223 ? -6.438 70.062 32.562 1 85.81 223 LEU B O 1
ATOM 7862 N N . GLU B 1 224 ? -5.117 71.438 33.594 1 85 224 GLU B N 1
ATOM 7863 C CA . GLU B 1 224 ? -4.039 71.312 32.625 1 85 224 GLU B CA 1
ATOM 7864 C C . GLU B 1 224 ? -3.441 69.938 32.656 1 85 224 GLU B C 1
ATOM 7866 O O . GLU B 1 224 ? -3.201 69.312 31.625 1 85 224 GLU B O 1
ATOM 7871 N N . THR B 1 225 ? -3.205 69.5 33.875 1 91.12 225 THR B N 1
ATOM 7872 C CA . THR B 1 225 ? -2.639 68.125 34.062 1 91.12 225 THR B CA 1
ATOM 7873 C C . THR B 1 225 ? -3.619 67.062 33.594 1 91.12 225 THR B C 1
ATOM 7875 O O . THR B 1 225 ? -3.215 66.062 33 1 91.12 225 THR B O 1
ATOM 7878 N N . LYS B 1 226 ? -4.809 67.312 33.906 1 89.25 226 LYS B N 1
ATOM 7879 C CA . LYS B 1 226 ? -5.848 66.375 33.5 1 89.25 226 LYS B CA 1
ATOM 7880 C C . LYS B 1 226 ? -5.883 66.25 31.969 1 89.25 226 LYS B C 1
ATOM 7882 O O . LYS B 1 226 ? -6.051 65.188 31.438 1 89.25 226 LYS B O 1
ATOM 7887 N N . ARG B 1 227 ? -5.691 67.312 31.25 1 81.56 227 ARG B N 1
ATOM 7888 C CA . ARG B 1 227 ? -5.652 67.25 29.797 1 81.56 227 ARG B CA 1
ATOM 7889 C C . ARG B 1 227 ? -4.477 66.438 29.297 1 81.56 227 ARG B C 1
ATOM 7891 O O . ARG B 1 227 ? -4.617 65.688 28.344 1 81.56 227 ARG B O 1
ATOM 7898 N N . THR B 1 228 ? -3.393 66.688 29.922 1 87.19 228 THR B N 1
ATOM 7899 C CA . THR B 1 228 ? -2.213 65.875 29.562 1 87.19 228 THR B CA 1
ATOM 7900 C C . THR B 1 228 ? -2.467 64.375 29.766 1 87.19 228 THR B C 1
ATOM 7902 O O . THR B 1 228 ? -2.141 63.594 28.906 1 87.19 228 THR B O 1
ATOM 7905 N N . VAL B 1 229 ? -3.049 64.062 30.844 1 91.62 229 VAL B N 1
ATOM 7906 C CA . VAL B 1 229 ? -3.334 62.656 31.172 1 91.62 229 VAL B CA 1
ATOM 7907 C C . VAL B 1 229 ? -4.344 62.094 30.188 1 91.62 229 VAL B C 1
ATOM 7909 O O . VAL B 1 229 ? -4.191 60.938 29.719 1 91.62 229 VAL B O 1
ATOM 7912 N N . ASP B 1 230 ? -5.301 62.844 29.828 1 83.31 230 ASP B N 1
ATOM 7913 C CA . ASP B 1 230 ? -6.324 62.375 28.891 1 83.31 230 ASP B CA 1
ATOM 7914 C C . ASP B 1 230 ? -5.719 62.094 27.516 1 83.31 230 ASP B C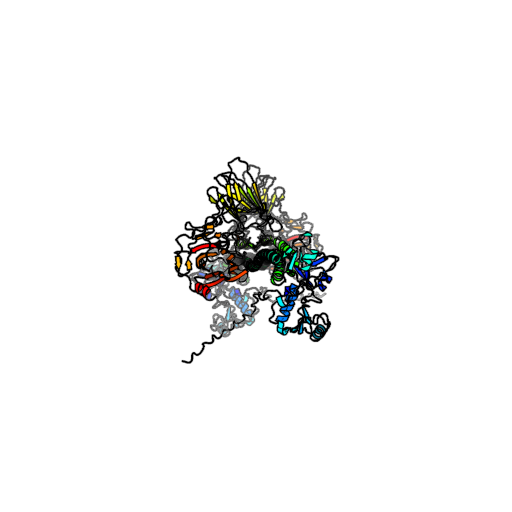 1
ATOM 7916 O O . ASP B 1 230 ? -6.117 61.125 26.859 1 83.31 230 ASP B O 1
ATOM 7920 N N . THR B 1 231 ? -4.797 62.938 27.094 1 81.12 231 THR B N 1
ATOM 7921 C CA . THR B 1 231 ? -4.109 62.688 25.828 1 81.12 231 THR B CA 1
ATOM 7922 C C . THR B 1 231 ? -3.322 61.375 25.875 1 81.12 231 THR B C 1
ATOM 7924 O O . THR B 1 231 ? -3.381 60.562 24.938 1 81.12 231 THR B O 1
ATOM 7927 N N . LEU B 1 232 ? -2.641 61.188 26.953 1 89.38 232 LEU B N 1
ATOM 7928 C CA . LEU B 1 232 ? -1.848 59.969 27.109 1 89.38 232 LEU B CA 1
ATOM 7929 C C . LEU B 1 232 ? -2.746 58.75 27.203 1 89.38 232 LEU B C 1
ATOM 7931 O O . LEU B 1 232 ? -2.408 57.688 26.656 1 89.38 232 LEU B O 1
ATOM 7935 N N . VAL B 1 233 ? -3.893 58.875 27.859 1 89 233 VAL B N 1
ATOM 7936 C CA . VAL B 1 233 ? -4.859 57.781 27.969 1 89 233 VAL B CA 1
ATOM 7937 C C . VAL B 1 233 ? -5.367 57.406 26.578 1 89 233 VAL B C 1
ATOM 7939 O O . VAL B 1 233 ? -5.52 56.219 26.266 1 89 233 VAL B O 1
ATOM 7942 N N . SER B 1 234 ? -5.586 58.375 25.781 1 80.25 234 SER B N 1
ATOM 7943 C CA . SER B 1 234 ? -6.055 58.125 24.422 1 80.25 234 SER B CA 1
ATOM 7944 C C . SER B 1 234 ? -5.004 57.375 23.609 1 80.25 234 SER B C 1
ATOM 7946 O O . SER B 1 234 ? -5.336 56.469 22.844 1 80.25 234 SER B O 1
ATOM 7948 N N . GLU B 1 235 ? -3.758 57.75 23.734 1 82.25 235 GLU B N 1
ATOM 7949 C CA . GLU B 1 235 ? -2.668 57.062 23.031 1 82.25 235 GLU B CA 1
ATOM 7950 C C . GLU B 1 235 ? -2.545 55.625 23.469 1 82.25 235 GLU B C 1
ATOM 7952 O O . GLU B 1 235 ? -2.365 54.719 22.641 1 82.25 235 GLU B O 1
ATOM 7957 N N . VAL B 1 236 ? -2.662 55.406 24.734 1 89.38 236 VAL B N 1
ATOM 7958 C CA . VAL B 1 236 ? -2.572 54.031 25.266 1 89.38 236 VAL B CA 1
ATOM 7959 C C . VAL B 1 236 ? -3.773 53.219 24.812 1 89.38 236 VAL B C 1
ATOM 7961 O O . VAL B 1 236 ? -3.652 52.031 24.547 1 89.38 236 VAL B O 1
ATOM 7964 N N . LYS B 1 237 ? -4.887 53.875 24.75 1 85.25 237 LYS B N 1
ATOM 7965 C CA . LYS B 1 237 ? -6.074 53.188 24.25 1 85.25 237 LYS B CA 1
ATOM 7966 C C . LYS B 1 237 ? -5.875 52.719 22.812 1 85.25 237 LYS B C 1
ATOM 7968 O O . LYS B 1 237 ? -6.32 51.625 22.453 1 85.25 237 LYS B O 1
ATOM 7973 N N . HIS B 1 238 ? -5.215 53.531 21.938 1 79.44 238 HIS B N 1
ATOM 7974 C CA . HIS B 1 238 ? -4.895 53.094 20.578 1 79.44 238 HIS B CA 1
ATOM 7975 C C . HIS B 1 238 ? -3.998 51.875 20.578 1 79.44 238 HIS B C 1
ATOM 7977 O O . HIS B 1 238 ? -4.195 50.969 19.766 1 79.44 238 HIS B O 1
ATOM 7983 N N . LYS B 1 239 ? -3.043 51.844 21.438 1 87 239 LYS B N 1
ATOM 7984 C CA . LYS B 1 239 ? -2.154 50.719 21.547 1 87 239 LYS B CA 1
ATOM 7985 C C . LYS B 1 239 ? -2.914 49.469 22.016 1 87 239 LYS B C 1
ATOM 7987 O O . LYS B 1 239 ? -2.621 48.344 21.594 1 87 239 LYS B O 1
ATOM 7992 N N . GLN B 1 240 ? -3.893 49.719 22.891 1 87.25 240 GLN B N 1
ATOM 7993 C CA . GLN B 1 240 ? -4.738 48.625 23.375 1 87.25 240 GLN B CA 1
ATOM 7994 C C . GLN B 1 240 ? -5.508 47.969 22.219 1 87.25 240 GLN B C 1
ATOM 7996 O O . GLN B 1 240 ? -5.602 46.75 22.125 1 87.25 240 GLN B O 1
ATOM 8001 N N . LEU B 1 241 ? -6.012 48.812 21.391 1 80.31 241 LEU B N 1
ATOM 8002 C CA . LEU B 1 241 ? -6.793 48.344 20.25 1 80.31 241 LEU B CA 1
ATOM 8003 C C . LEU B 1 241 ? -5.902 47.594 19.266 1 80.31 241 LEU B C 1
ATOM 8005 O O . LEU B 1 241 ? -6.301 46.562 18.734 1 80.31 241 LEU B O 1
ATOM 8009 N N . THR B 1 242 ? -4.676 48.094 18.984 1 84.12 242 THR B N 1
ATOM 8010 C CA . THR B 1 242 ? -3.721 47.406 18.109 1 84.12 242 THR B CA 1
ATOM 8011 C C . THR B 1 242 ? -3.355 46.062 18.672 1 84.12 242 THR B C 1
ATOM 8013 O O . THR B 1 242 ? -3.26 45.062 17.922 1 84.12 242 THR B O 1
ATOM 8016 N N . ALA B 1 243 ? -3.117 45.969 19.969 1 88.94 243 ALA B N 1
ATOM 8017 C CA . ALA B 1 243 ? -2.805 44.719 20.625 1 88.94 243 ALA B CA 1
ATOM 8018 C C . ALA B 1 243 ? -3.963 43.719 20.484 1 88.94 243 ALA B C 1
ATOM 8020 O O . ALA B 1 243 ? -3.748 42.531 20.219 1 88.94 243 ALA B O 1
ATOM 8021 N N . GLU B 1 244 ? -5.203 44.25 20.672 1 86.81 244 GLU B N 1
ATOM 8022 C CA . GLU B 1 244 ? -6.387 43.406 20.531 1 86.81 244 GLU B CA 1
ATOM 8023 C C . GLU B 1 244 ? -6.523 42.875 19.109 1 86.81 244 GLU B C 1
ATOM 8025 O O . GLU B 1 244 ? -6.848 41.688 18.922 1 86.81 244 GLU B O 1
ATOM 8030 N N . ASP B 1 245 ? -6.305 43.688 18.125 1 84.56 245 ASP B N 1
ATOM 8031 C CA . ASP B 1 245 ? -6.348 43.281 16.719 1 84.56 245 ASP B CA 1
ATOM 8032 C C . ASP B 1 245 ? -5.316 42.188 16.453 1 84.56 245 ASP B C 1
ATOM 8034 O O . ASP B 1 245 ? -5.617 41.188 15.773 1 84.56 245 ASP B O 1
ATOM 8038 N N . THR B 1 246 ? -4.117 42.438 16.891 1 89.88 246 THR B N 1
ATOM 8039 C CA . THR B 1 246 ? -3.053 41.469 16.688 1 89.88 246 THR B CA 1
ATOM 8040 C C . THR B 1 246 ? -3.404 40.125 17.359 1 89.88 246 THR B C 1
ATOM 8042 O O . THR B 1 246 ? -3.146 39.062 16.781 1 89.88 246 THR B O 1
ATOM 8045 N N . LEU B 1 247 ? -3.996 40.188 18.594 1 92.06 247 LEU B N 1
ATOM 8046 C CA . LEU B 1 247 ? -4.441 39 19.281 1 92.06 247 LEU B CA 1
ATOM 8047 C C . LEU B 1 247 ? -5.449 38.219 18.438 1 92.06 247 LEU B C 1
ATOM 8049 O O . LEU B 1 247 ? -5.355 37 18.312 1 92.06 247 LEU B O 1
ATOM 8053 N N . ASN B 1 248 ? -6.383 38.938 17.812 1 89 248 ASN B N 1
ATOM 8054 C CA . ASN B 1 248 ? -7.406 38.281 16.984 1 89 248 ASN B CA 1
ATOM 8055 C C . ASN B 1 248 ? -6.801 37.656 15.742 1 89 248 ASN B C 1
ATOM 8057 O O . ASN B 1 248 ? -7.223 36.562 15.344 1 89 248 ASN B O 1
ATOM 8061 N N . ILE B 1 249 ? -5.832 38.312 15.125 1 90.56 249 ILE B N 1
ATOM 8062 C CA . ILE B 1 249 ? -5.172 37.781 13.938 1 90.56 249 ILE B CA 1
ATOM 8063 C C . ILE B 1 249 ? -4.434 36.5 14.297 1 90.56 249 ILE B C 1
ATOM 8065 O O . ILE B 1 249 ? -4.578 35.469 13.609 1 90.56 249 ILE B O 1
ATOM 8069 N N . VAL B 1 250 ? -3.641 36.5 15.391 1 94.25 250 VAL B N 1
ATOM 8070 C CA . VAL B 1 250 ? -2.857 35.344 15.812 1 94.25 250 VAL B CA 1
ATOM 8071 C C . VAL B 1 250 ? -3.791 34.188 16.172 1 94.25 250 VAL B C 1
ATOM 8073 O O . VAL B 1 250 ? -3.545 33.031 15.797 1 94.25 250 VAL B O 1
ATOM 8076 N N . ASP B 1 251 ? -4.918 34.531 16.875 1 93.81 251 ASP B N 1
ATOM 8077 C CA . ASP B 1 251 ? -5.906 33.5 17.219 1 93.81 251 ASP B CA 1
ATOM 8078 C C . ASP B 1 251 ? -6.527 32.906 15.945 1 93.81 251 ASP B C 1
ATOM 8080 O O . ASP B 1 251 ? -6.828 31.719 15.898 1 93.81 251 ASP B O 1
ATOM 8084 N N . GLY B 1 252 ? -6.793 33.781 14.984 1 91.06 252 GLY B N 1
ATOM 8085 C CA . GLY B 1 252 ? -7.32 33.312 13.711 1 91.06 252 GLY B CA 1
ATOM 8086 C C . GLY B 1 252 ? -6.395 32.344 12.992 1 91.06 252 GLY B C 1
ATOM 8087 O O . GLY B 1 252 ? -6.848 31.359 12.414 1 91.06 252 GLY B O 1
ATOM 8088 N N . ILE B 1 253 ? -5.066 32.562 13.023 1 94.06 253 ILE B N 1
ATOM 8089 C CA . ILE B 1 253 ? -4.082 31.688 12.391 1 94.06 253 ILE B CA 1
ATOM 8090 C C . ILE B 1 253 ? -4.062 30.344 13.094 1 94.06 253 ILE B C 1
ATOM 8092 O O . ILE B 1 253 ? -3.977 29.297 12.445 1 94.06 253 ILE B O 1
ATOM 8096 N N . ILE B 1 254 ? -4.145 30.375 14.484 1 95.31 254 ILE B N 1
ATOM 8097 C CA . ILE B 1 254 ? -4.156 29.141 15.25 1 95.31 254 ILE B CA 1
ATOM 8098 C C . ILE B 1 254 ? -5.379 28.312 14.875 1 95.31 254 ILE B C 1
ATOM 8100 O O . ILE B 1 254 ? -5.273 27.094 14.664 1 95.31 254 ILE B O 1
ATOM 8104 N N . ALA B 1 255 ? -6.555 28.969 14.719 1 93.56 255 ALA B N 1
ATOM 8105 C CA . ALA B 1 255 ? -7.773 28.266 14.312 1 93.56 255 ALA B CA 1
ATOM 8106 C C . ALA B 1 255 ? -7.633 27.688 12.906 1 93.56 255 ALA B C 1
ATOM 8108 O O . ALA B 1 255 ? -8.086 26.578 12.641 1 93.56 255 ALA B O 1
ATOM 8109 N N . ASN B 1 256 ? -7.066 28.469 11.984 1 94.25 256 ASN B N 1
ATOM 8110 C CA . ASN B 1 256 ? -6.828 28 10.625 1 94.25 256 ASN B CA 1
ATOM 8111 C C . ASN B 1 256 ? -5.914 26.766 10.617 1 94.25 256 ASN B C 1
ATOM 8113 O O . ASN B 1 256 ? -6.125 25.844 9.836 1 94.25 256 ASN B O 1
ATOM 8117 N N . LEU B 1 257 ? -4.848 26.797 11.461 1 96.25 257 LEU B N 1
ATOM 8118 C CA . LEU B 1 257 ? -3.932 25.656 11.555 1 96.25 257 LEU B CA 1
ATOM 8119 C C . LEU B 1 257 ? -4.672 24.391 11.984 1 96.25 257 LEU B C 1
ATOM 8121 O O . LEU B 1 257 ? -4.398 23.312 11.469 1 96.25 257 LEU B O 1
ATOM 8125 N N . ASP B 1 258 ? -5.617 24.516 12.922 1 95.94 258 ASP B N 1
ATOM 8126 C CA . ASP B 1 258 ? -6.422 23.375 13.344 1 95.94 258 ASP B CA 1
ATOM 8127 C C . ASP B 1 258 ? -7.254 22.828 12.188 1 95.94 258 ASP B C 1
ATOM 8129 O O . ASP B 1 258 ? -7.355 21.609 12.008 1 95.94 258 ASP B O 1
ATOM 8133 N N . GLU B 1 259 ? -7.855 23.719 11.391 1 93.81 259 GLU B N 1
ATOM 8134 C CA . GLU B 1 259 ? -8.664 23.312 10.242 1 93.81 259 GLU B CA 1
ATOM 8135 C C . GLU B 1 259 ? -7.812 22.625 9.18 1 93.81 259 GLU B C 1
ATOM 8137 O O . GLU B 1 259 ? -8.211 21.609 8.617 1 93.81 259 GLU B O 1
ATOM 8142 N N . VAL B 1 260 ? -6.703 23.281 8.867 1 94.44 260 VAL B N 1
ATOM 8143 C CA . VAL B 1 260 ? -5.785 22.734 7.867 1 94.44 260 VAL B CA 1
ATOM 8144 C C . VAL B 1 260 ? -5.309 21.344 8.297 1 94.44 260 VAL B C 1
ATOM 8146 O O . VAL B 1 260 ? -5.223 20.438 7.477 1 94.44 260 VAL B O 1
ATOM 8149 N N . GLN B 1 261 ? -4.938 21.203 9.609 1 95.88 261 GLN B N 1
ATOM 8150 C CA . GLN B 1 261 ? -4.5 19.906 10.125 1 95.88 261 GLN B CA 1
ATOM 8151 C C . GLN B 1 261 ? -5.566 18.828 9.898 1 95.88 261 GLN B C 1
ATOM 8153 O O . GLN B 1 261 ? -5.258 17.734 9.414 1 95.88 261 GLN B O 1
ATOM 8158 N N . GLU B 1 262 ? -6.812 19.125 10.242 1 95.69 262 GLU B N 1
ATOM 8159 C CA . GLU B 1 262 ? -7.906 18.172 10.094 1 95.69 262 GLU B CA 1
ATOM 8160 C C . GLU B 1 262 ? -8.109 17.781 8.633 1 95.69 262 GLU B C 1
ATOM 8162 O O . GLU B 1 262 ? -8.266 16.594 8.312 1 95.69 262 GLU B O 1
ATOM 8167 N N . LYS B 1 263 ? -8.156 18.766 7.805 1 95.62 263 LYS B N 1
ATOM 8168 C CA . LYS B 1 263 ? -8.344 18.5 6.379 1 95.62 263 LYS B CA 1
ATOM 8169 C C . LYS B 1 263 ? -7.191 17.688 5.812 1 95.62 263 LYS B C 1
ATOM 8171 O O . LYS B 1 263 ? -7.41 16.75 5.035 1 95.62 263 LYS B O 1
ATOM 8176 N N . MET B 1 264 ? -5.973 17.953 6.176 1 96.62 264 MET B N 1
ATOM 8177 C CA . MET B 1 264 ? -4.793 17.281 5.637 1 96.62 264 MET B CA 1
ATOM 8178 C C . MET B 1 264 ? -4.723 15.844 6.129 1 96.62 264 MET B C 1
ATOM 8180 O O . MET B 1 264 ? -4.277 14.953 5.398 1 96.62 264 MET B O 1
ATOM 8184 N N . VAL B 1 265 ? -5.133 15.633 7.43 1 96.62 265 VAL B N 1
ATOM 8185 C CA . VAL B 1 265 ? -5.184 14.266 7.93 1 96.62 265 VAL B CA 1
ATOM 8186 C C . VAL B 1 265 ? -6.137 13.438 7.066 1 96.62 265 VAL B C 1
ATOM 8188 O O . VAL B 1 265 ? -5.832 12.297 6.711 1 96.62 265 VAL B O 1
ATOM 8191 N N . GLU B 1 266 ? -7.262 14 6.68 1 96.25 266 GLU B N 1
ATOM 8192 C CA . GLU B 1 266 ? -8.219 13.328 5.805 1 96.25 266 GLU B CA 1
ATOM 8193 C C . GLU B 1 266 ? -7.609 13.062 4.426 1 96.25 266 GLU B C 1
ATOM 8195 O O . GLU B 1 266 ? -7.781 11.977 3.865 1 96.25 266 GLU B O 1
ATOM 8200 N N . ASP B 1 267 ? -6.941 14.055 3.904 1 96.38 267 ASP B N 1
ATOM 8201 C CA . ASP B 1 267 ? -6.305 13.906 2.598 1 96.38 267 ASP B CA 1
ATOM 8202 C C . ASP B 1 267 ? -5.258 12.797 2.615 1 96.38 267 ASP B C 1
ATOM 8204 O O . ASP B 1 267 ? -5.148 12.023 1.658 1 96.38 267 ASP B O 1
ATOM 8208 N N . ILE B 1 268 ? -4.453 12.805 3.684 1 97.12 268 ILE B N 1
ATOM 8209 C CA . ILE B 1 268 ? -3.416 11.789 3.832 1 97.12 268 ILE B CA 1
ATOM 8210 C C . ILE B 1 268 ? -4.051 10.398 3.861 1 97.12 268 ILE B C 1
ATOM 8212 O O . ILE B 1 268 ? -3.586 9.484 3.18 1 97.12 268 ILE B O 1
ATOM 8216 N N . GLU B 1 269 ? -5.145 10.242 4.621 1 96.88 269 GLU B N 1
ATOM 8217 C CA . GLU B 1 269 ? -5.844 8.969 4.707 1 96.88 269 GLU B CA 1
ATOM 8218 C C . GLU B 1 269 ? -6.371 8.531 3.346 1 96.88 269 GLU B C 1
ATOM 8220 O O . GLU B 1 269 ? -6.25 7.359 2.973 1 96.88 269 GLU B O 1
ATOM 8225 N N . VAL B 1 270 ? -6.984 9.43 2.605 1 96.12 270 VAL B N 1
ATOM 8226 C CA . VAL B 1 270 ? -7.547 9.117 1.295 1 96.12 270 VAL B CA 1
ATOM 8227 C C . VAL B 1 270 ? -6.426 8.742 0.328 1 96.12 270 VAL B C 1
ATOM 8229 O O . VAL B 1 270 ? -6.523 7.746 -0.388 1 96.12 270 VAL B O 1
ATOM 8232 N N . ALA B 1 271 ? -5.328 9.57 0.264 1 96.12 271 ALA B N 1
ATOM 8233 C CA . ALA B 1 271 ? -4.227 9.344 -0.665 1 96.12 271 ALA B CA 1
ATOM 8234 C C . ALA B 1 271 ? -3.547 8.008 -0.393 1 96.12 271 ALA B C 1
ATOM 8236 O O . ALA B 1 271 ? -3.303 7.23 -1.318 1 96.12 271 ALA B O 1
ATOM 8237 N N . PHE B 1 272 ? -3.234 7.684 0.889 1 97.12 272 PHE B N 1
ATOM 8238 C CA . PHE B 1 272 ? -2.586 6.422 1.235 1 97.12 272 PHE B CA 1
ATOM 8239 C C . PHE B 1 272 ? -3.547 5.254 1.058 1 97.12 272 PHE B C 1
ATOM 8241 O O . PHE B 1 272 ? -3.123 4.137 0.755 1 97.12 272 PHE B O 1
ATOM 8248 N N . GLY B 1 273 ? -4.832 5.504 1.283 1 95.62 273 GLY B N 1
ATOM 8249 C CA . GLY B 1 273 ? -5.824 4.48 0.993 1 95.62 273 GLY B CA 1
ATOM 8250 C C . GLY B 1 273 ? -5.824 4.047 -0.461 1 95.62 273 GLY B C 1
ATOM 8251 O O . GLY B 1 273 ? -5.949 2.857 -0.759 1 95.62 273 GLY B O 1
ATOM 8252 N N . GLN B 1 274 ? -5.707 4.941 -1.344 1 95.69 274 GLN B N 1
ATOM 8253 C CA . GLN B 1 274 ? -5.633 4.641 -2.77 1 95.69 274 GLN B CA 1
ATOM 8254 C C . GLN B 1 274 ? -4.383 3.828 -3.094 1 95.69 274 GLN B C 1
ATOM 8256 O O . GLN B 1 274 ? -4.422 2.928 -3.936 1 95.69 274 GLN B O 1
ATOM 8261 N N . CYS B 1 275 ? -3.246 4.219 -2.484 1 95.44 275 CYS B N 1
ATOM 8262 C CA . CYS B 1 275 ? -2.012 3.463 -2.674 1 95.44 275 CYS B CA 1
ATOM 8263 C C . CYS B 1 275 ? -2.174 2.023 -2.203 1 95.44 275 CYS B C 1
ATOM 8265 O O . CYS B 1 275 ? -1.763 1.09 -2.895 1 95.44 275 CYS B O 1
ATOM 8267 N N . GLN B 1 276 ? -2.814 1.865 -1.056 1 96 276 GLN B N 1
ATOM 8268 C CA . GLN B 1 276 ? -3.047 0.533 -0.507 1 96 276 GLN B CA 1
ATOM 8269 C C . GLN B 1 276 ? -3.939 -0.293 -1.43 1 96 276 GLN B C 1
ATOM 8271 O O . GLN B 1 276 ? -3.695 -1.483 -1.635 1 96 276 GLN B O 1
ATOM 8276 N N . LYS B 1 277 ? -4.953 0.286 -1.945 1 96.12 277 LYS B N 1
ATOM 8277 C CA . LYS B 1 277 ? -5.855 -0.396 -2.869 1 96.12 277 LYS B CA 1
ATOM 8278 C C . LYS B 1 277 ? -5.117 -0.838 -4.129 1 96.12 277 LYS B C 1
ATOM 8280 O O . LYS B 1 277 ? -5.332 -1.948 -4.625 1 96.12 277 LYS B O 1
ATOM 8285 N N . LYS B 1 278 ? -4.328 0.02 -4.695 1 96.69 278 LYS B N 1
ATOM 8286 C CA . LYS B 1 278 ? -3.574 -0.32 -5.898 1 96.69 278 LYS B CA 1
ATOM 8287 C C . LYS B 1 278 ? -2.619 -1.481 -5.641 1 96.69 278 LYS B C 1
ATOM 8289 O O . LYS B 1 278 ? -2.436 -2.344 -6.5 1 96.69 278 LYS B O 1
ATOM 8294 N N . LEU B 1 279 ? -2.012 -1.488 -4.434 1 96.06 279 LEU B N 1
ATOM 8295 C CA . LEU B 1 279 ? -1.121 -2.582 -4.062 1 96.06 279 LEU B CA 1
ATOM 8296 C C . LEU B 1 279 ? -1.887 -3.898 -3.963 1 96.06 279 LEU B C 1
ATOM 8298 O O . LEU B 1 279 ? -1.382 -4.949 -4.367 1 96.06 279 LEU B O 1
ATOM 8302 N N . GLU B 1 280 ? -3.088 -3.822 -3.438 1 96.25 280 GLU B N 1
ATOM 8303 C CA . GLU B 1 280 ? -3.941 -5.004 -3.355 1 96.25 280 GLU B CA 1
ATOM 8304 C C . GLU B 1 280 ? -4.316 -5.512 -4.746 1 96.25 280 GLU B C 1
ATOM 8306 O O . GLU B 1 280 ? -4.352 -6.723 -4.98 1 96.25 280 GLU B O 1
ATOM 8311 N N . GLU B 1 281 ? -4.641 -4.645 -5.645 1 96.69 281 GLU B N 1
ATOM 8312 C CA . GLU B 1 281 ? -4.938 -5.012 -7.023 1 96.69 281 GLU B CA 1
ATOM 8313 C C . GLU B 1 281 ? -3.738 -5.688 -7.684 1 96.69 281 GLU B C 1
ATOM 8315 O O . GLU B 1 281 ? -3.893 -6.688 -8.391 1 96.69 281 GLU B O 1
ATOM 8320 N N . ARG B 1 282 ? -2.568 -5.137 -7.426 1 97.31 282 ARG B N 1
ATOM 8321 C CA . ARG B 1 282 ? -1.349 -5.707 -7.988 1 97.31 282 ARG B CA 1
ATOM 8322 C C . ARG B 1 282 ? -1.098 -7.109 -7.441 1 97.31 282 ARG B C 1
ATOM 8324 O O . ARG B 1 282 ? -0.708 -8.008 -8.188 1 97.31 282 ARG B O 1
ATOM 8331 N N . LYS B 1 283 ? -1.306 -7.277 -6.164 1 97.12 283 LYS B N 1
ATOM 8332 C CA . LYS B 1 283 ? -1.175 -8.586 -5.539 1 97.12 283 LYS B CA 1
ATOM 8333 C C . LYS B 1 283 ? -2.039 -9.625 -6.25 1 97.12 283 LYS B C 1
ATOM 8335 O O . LYS B 1 283 ? -1.564 -10.711 -6.582 1 97.12 283 LYS B O 1
ATOM 8340 N N . GLU B 1 284 ? -3.322 -9.273 -6.504 1 97.38 284 GLU B N 1
ATOM 8341 C CA . GLU B 1 284 ? -4.246 -10.18 -7.172 1 97.38 284 GLU B CA 1
ATOM 8342 C C . GLU B 1 284 ? -3.816 -10.438 -8.617 1 97.38 284 GLU B C 1
ATOM 8344 O O . GLU B 1 284 ? -3.977 -11.547 -9.125 1 97.38 284 GLU B O 1
ATOM 8349 N N . GLU B 1 285 ? -3.295 -9.398 -9.242 1 97.19 285 GLU B N 1
ATOM 8350 C CA . GLU B 1 285 ? -2.799 -9.555 -10.609 1 97.19 285 GLU B CA 1
ATOM 8351 C C . GLU B 1 285 ? -1.649 -10.562 -10.664 1 97.19 285 GLU B C 1
ATOM 8353 O O . GLU B 1 285 ? -1.607 -11.414 -11.547 1 97.19 285 GLU B O 1
ATOM 8358 N N . VAL B 1 286 ? -0.708 -10.438 -9.711 1 97.62 286 VAL B N 1
ATOM 8359 C CA . VAL B 1 286 ? 0.446 -11.328 -9.664 1 97.62 286 VAL B CA 1
ATOM 8360 C C . VAL B 1 286 ? -0.016 -12.75 -9.383 1 97.62 286 VAL B C 1
ATOM 8362 O O . VAL B 1 286 ? 0.471 -13.703 -10 1 97.62 286 VAL B O 1
ATOM 8365 N N . LYS B 1 287 ? -0.962 -12.945 -8.453 1 97.38 287 LYS B N 1
ATOM 8366 C CA . LYS B 1 287 ? -1.522 -14.258 -8.18 1 97.38 287 LYS B CA 1
ATOM 8367 C C . LYS B 1 287 ? -2.166 -14.859 -9.422 1 97.38 287 LYS B C 1
ATOM 8369 O O . LYS B 1 287 ? -1.987 -16.047 -9.711 1 97.38 287 LYS B O 1
ATOM 8374 N N . ASN B 1 288 ? -2.902 -14.031 -10.18 1 96.88 288 ASN B N 1
ATOM 8375 C CA . ASN B 1 288 ? -3.553 -14.484 -11.406 1 96.88 288 ASN B CA 1
ATOM 8376 C C . ASN B 1 288 ? -2.533 -14.867 -12.477 1 96.88 288 ASN B C 1
ATOM 8378 O O . ASN B 1 288 ? -2.744 -15.812 -13.227 1 96.88 288 ASN B O 1
ATOM 8382 N N . GLU B 1 289 ? -1.471 -14.055 -12.57 1 96.69 289 GLU B N 1
ATOM 8383 C CA . GLU B 1 289 ? -0.391 -14.391 -13.492 1 96.69 289 GLU B CA 1
ATOM 8384 C C . GLU B 1 289 ? 0.21 -15.758 -13.164 1 96.69 289 GLU B C 1
ATOM 8386 O O . GLU B 1 289 ? 0.496 -16.547 -14.062 1 96.69 289 GLU B O 1
ATOM 8391 N N . LEU B 1 290 ? 0.416 -16.016 -11.836 1 97.19 290 LEU B N 1
ATOM 8392 C CA . LEU B 1 290 ? 0.935 -17.312 -11.383 1 97.19 290 LEU B CA 1
ATOM 8393 C C . LEU B 1 290 ? -0.015 -18.438 -11.758 1 97.19 290 LEU B C 1
ATOM 8395 O O . LEU B 1 290 ? 0.407 -19.438 -12.336 1 97.19 290 LEU B O 1
ATOM 8399 N N . LEU B 1 291 ? -1.337 -18.297 -11.484 1 96.06 291 LEU B N 1
ATOM 8400 C CA . LEU B 1 291 ? -2.342 -19.297 -11.781 1 96.06 291 LEU B CA 1
ATOM 8401 C C . LEU B 1 291 ? -2.396 -19.594 -13.281 1 96.06 291 LEU B C 1
ATOM 8403 O O . LEU B 1 291 ? -2.508 -20.75 -13.695 1 96.06 291 LEU B O 1
ATOM 8407 N N . ASN B 1 292 ? -2.309 -18.547 -14.094 1 96.19 292 ASN B N 1
ATOM 8408 C CA . ASN B 1 292 ? -2.342 -18.703 -15.539 1 96.19 292 ASN B CA 1
ATOM 8409 C C . ASN B 1 292 ? -1.116 -19.453 -16.047 1 96.19 292 ASN B C 1
ATOM 8411 O O . ASN B 1 292 ? -1.234 -20.344 -16.891 1 96.19 292 ASN B O 1
ATOM 8415 N N . ALA B 1 293 ? 0.101 -19.078 -15.523 1 95.69 293 ALA B N 1
ATOM 8416 C CA . ALA B 1 293 ? 1.334 -19.75 -15.938 1 95.69 293 ALA B CA 1
ATOM 8417 C C . ALA B 1 293 ? 1.292 -21.234 -15.594 1 95.69 293 ALA B C 1
ATOM 8419 O O . ALA B 1 293 ? 1.628 -22.078 -16.422 1 95.69 293 ALA B O 1
ATOM 8420 N N . VAL B 1 294 ? 0.825 -21.562 -14.391 1 96.75 294 VAL B N 1
ATOM 8421 C CA . VAL B 1 294 ? 0.755 -22.938 -13.938 1 96.75 294 VAL B CA 1
ATOM 8422 C C . VAL B 1 294 ? -0.299 -23.703 -14.742 1 96.75 294 VAL B C 1
ATOM 8424 O O . VAL B 1 294 ? -0.081 -24.844 -15.141 1 96.75 294 VAL B O 1
ATOM 8427 N N . SER B 1 295 ? -1.46 -23.062 -15.039 1 96.69 295 SER B N 1
ATOM 8428 C CA . SER B 1 295 ? -2.551 -23.688 -15.781 1 96.69 295 SER B CA 1
ATOM 8429 C C . SER B 1 295 ? -2.119 -24.062 -17.188 1 96.69 295 SER B C 1
ATOM 8431 O O . SER B 1 295 ? -2.465 -25.125 -17.688 1 96.69 295 SER B O 1
ATOM 8433 N N . VAL B 1 296 ? -1.397 -23.203 -17.891 1 95.31 296 VAL B N 1
ATOM 8434 C CA . VAL B 1 296 ? -0.928 -23.438 -19.25 1 95.31 296 VAL B CA 1
ATOM 8435 C C . VAL B 1 296 ? 0.021 -24.641 -19.25 1 95.31 296 VAL B C 1
ATOM 8437 O O . VAL B 1 296 ? -0.097 -25.531 -20.109 1 95.31 296 VAL B O 1
ATOM 8440 N N . LYS B 1 297 ? 0.979 -24.75 -18.312 1 95.62 297 LYS B N 1
ATOM 8441 C CA . LYS B 1 297 ? 1.918 -25.859 -18.203 1 95.62 297 LYS B CA 1
ATOM 8442 C C . LYS B 1 297 ? 1.189 -27.172 -17.906 1 95.62 297 LYS B C 1
ATOM 8444 O O . LYS B 1 297 ? 1.459 -28.203 -18.531 1 95.62 297 LYS B O 1
ATOM 8449 N N . LYS B 1 298 ? 0.232 -27.094 -16.922 1 96.06 298 LYS B N 1
ATOM 8450 C CA . LYS B 1 298 ? -0.521 -28.297 -16.531 1 96.06 298 LYS B CA 1
ATOM 8451 C C . LYS B 1 298 ? -1.337 -28.828 -17.703 1 96.06 298 LYS B C 1
ATOM 8453 O O . LYS B 1 298 ? -1.438 -30.047 -17.906 1 96.06 298 LYS B O 1
ATOM 8458 N N . LYS B 1 299 ? -1.888 -27.891 -18.484 1 95.94 299 LYS B N 1
ATOM 8459 C CA . LYS B 1 299 ? -2.684 -28.297 -19.625 1 95.94 299 LYS B CA 1
ATOM 8460 C C . LYS B 1 299 ? -1.832 -29.062 -20.641 1 95.94 299 LYS B C 1
ATOM 8462 O O . LYS B 1 299 ? -2.248 -30.109 -21.156 1 95.94 299 LYS B O 1
ATOM 8467 N N . ARG B 1 300 ? -0.618 -28.578 -20.906 1 95.69 300 ARG B N 1
ATOM 8468 C CA . ARG B 1 300 ? 0.292 -29.25 -21.844 1 95.69 300 ARG B CA 1
ATOM 8469 C C . ARG B 1 300 ? 0.677 -30.625 -21.328 1 95.69 300 ARG B C 1
ATOM 8471 O O . ARG B 1 300 ? 0.696 -31.594 -22.094 1 95.69 300 ARG B O 1
ATOM 8478 N N . LEU B 1 301 ? 0.973 -30.719 -20.078 1 96.5 301 LEU B N 1
ATOM 8479 C CA . LEU B 1 301 ? 1.374 -31.984 -19.469 1 96.5 301 LEU B CA 1
ATOM 8480 C C . LEU B 1 301 ? 0.202 -32.969 -19.406 1 96.5 301 LEU B C 1
ATOM 8482 O O . LEU B 1 301 ? 0.374 -34.156 -19.625 1 96.5 301 LEU B O 1
ATOM 8486 N N . GLN B 1 302 ? -1.034 -32.469 -19.141 1 96.19 302 GLN B N 1
ATOM 8487 C CA . GLN B 1 302 ? -2.23 -33.281 -19.109 1 96.19 302 GLN B CA 1
ATOM 8488 C C . GLN B 1 302 ? -2.539 -33.844 -20.5 1 96.19 302 GLN B C 1
ATOM 8490 O O . GLN B 1 302 ? -2.973 -35 -20.641 1 96.19 302 GLN B O 1
ATOM 8495 N N . ASP B 1 303 ? -2.314 -33 -21.5 1 95.94 303 ASP B N 1
ATOM 8496 C CA . ASP B 1 303 ? -2.473 -33.469 -22.859 1 95.94 303 ASP B CA 1
ATOM 8497 C C . ASP B 1 303 ? -1.497 -34.625 -23.172 1 95.94 303 ASP B C 1
ATOM 8499 O O . ASP B 1 303 ? -1.873 -35.625 -23.781 1 95.94 303 ASP B O 1
ATOM 8503 N N . GLN B 1 304 ? -0.268 -34.469 -22.734 1 95.25 304 GLN B N 1
ATOM 8504 C CA . GLN B 1 304 ? 0.721 -35.531 -22.906 1 95.25 304 GLN B CA 1
ATOM 8505 C C . GLN B 1 304 ? 0.312 -36.781 -22.172 1 95.25 304 GLN B C 1
ATOM 8507 O O . GLN B 1 304 ? 0.457 -37.906 -22.688 1 95.25 304 GLN B O 1
ATOM 8512 N N . LEU B 1 305 ? -0.227 -36.656 -20.922 1 94.38 305 LEU B N 1
ATOM 8513 C CA . LEU B 1 305 ? -0.673 -37.781 -20.109 1 94.38 305 LEU B CA 1
ATOM 8514 C C . LEU B 1 305 ? -1.77 -38.562 -20.828 1 94.38 305 LEU B C 1
ATOM 8516 O O . LEU B 1 305 ? -1.736 -39.781 -20.859 1 94.38 305 LEU B O 1
ATOM 8520 N N . SER B 1 306 ? -2.713 -37.781 -21.375 1 94.56 306 SER B N 1
ATOM 8521 C CA . SER B 1 306 ? -3.818 -38.438 -22.078 1 94.56 306 SER B CA 1
ATOM 8522 C C . SER B 1 306 ? -3.318 -39.219 -23.281 1 94.56 306 SER B C 1
ATOM 8524 O O . SER B 1 306 ? -3.744 -40.375 -23.516 1 94.56 306 SER B O 1
ATOM 8526 N N . SER B 1 307 ? -2.379 -38.625 -24.016 1 94.44 307 SER B N 1
ATOM 8527 C CA . SER B 1 307 ? -1.805 -39.281 -25.172 1 94.44 307 SER B CA 1
ATOM 8528 C C . SER B 1 307 ? -1.022 -40.531 -24.781 1 94.44 307 SER B C 1
ATOM 8530 O O . SER B 1 307 ? -1.148 -41.594 -25.406 1 94.44 307 SER B O 1
ATOM 8532 N N . LEU B 1 308 ? -0.24 -40.438 -23.688 1 93.31 308 LEU B N 1
ATOM 8533 C CA . LEU B 1 308 ? 0.576 -41.562 -23.203 1 93.31 308 LEU B CA 1
ATOM 8534 C C . LEU B 1 308 ? -0.302 -42.688 -22.688 1 93.31 308 LEU B C 1
ATOM 8536 O O . LEU B 1 308 ? -0.01 -43.875 -22.922 1 93.31 308 LEU B O 1
ATOM 8540 N N . ASN B 1 309 ? -1.383 -42.344 -21.984 1 93.75 309 ASN B N 1
ATOM 8541 C CA . ASN B 1 309 ? -2.311 -43.344 -21.484 1 93.75 309 ASN B CA 1
ATOM 8542 C C . ASN B 1 309 ? -2.994 -44.125 -22.625 1 93.75 309 ASN B C 1
ATOM 8544 O O . ASN B 1 309 ? -3.188 -45.312 -22.547 1 93.75 309 ASN B O 1
ATOM 8548 N N . PHE B 1 310 ? -3.332 -43.312 -23.656 1 93.31 310 PHE B N 1
ATOM 8549 C CA . PHE B 1 310 ? -3.939 -43.938 -24.828 1 93.31 310 PHE B CA 1
ATOM 8550 C C . PHE B 1 310 ? -2.973 -44.906 -25.5 1 93.31 310 PHE B C 1
ATOM 8552 O O . PHE B 1 310 ? -3.344 -46.031 -25.812 1 93.31 310 PHE B O 1
ATOM 8559 N N . HIS B 1 311 ? -1.76 -44.5 -25.688 1 93.44 311 HIS B N 1
ATOM 8560 C CA . HIS B 1 311 ? -0.733 -45.344 -26.297 1 93.44 311 HIS B CA 1
ATOM 8561 C C . HIS B 1 311 ? -0.449 -46.562 -25.438 1 93.44 311 HIS B C 1
ATOM 8563 O O . HIS B 1 311 ? -0.377 -47.688 -25.953 1 93.44 311 HIS B O 1
ATOM 8569 N N . LYS B 1 312 ? -0.235 -46.375 -24.156 1 92.12 312 LYS B N 1
ATOM 8570 C CA . LYS B 1 312 ? 0.025 -47.469 -23.25 1 92.12 312 LYS B CA 1
ATOM 8571 C C . LYS B 1 312 ? -1.122 -48.469 -23.25 1 92.12 312 LYS B C 1
ATOM 8573 O O . LYS B 1 312 ? -0.893 -49.688 -23.219 1 92.12 312 LYS B O 1
ATOM 8578 N N . GLY B 1 313 ? -2.377 -48 -23.297 1 91.44 313 GLY B N 1
ATOM 8579 C CA . GLY B 1 313 ? -3.533 -48.875 -23.391 1 91.44 313 GLY B CA 1
ATOM 8580 C C . GLY B 1 313 ? -3.49 -49.812 -24.578 1 91.44 313 GLY B C 1
ATOM 8581 O O . GLY B 1 313 ? -3.791 -51 -24.469 1 91.44 313 GLY B O 1
ATOM 8582 N N . ASN B 1 314 ? -3.082 -49.281 -25.703 1 93.12 314 ASN B N 1
ATOM 8583 C CA . ASN B 1 314 ? -2.963 -50.094 -26.922 1 93.12 314 ASN B CA 1
ATOM 8584 C C . ASN B 1 314 ? -1.869 -51.156 -26.781 1 93.12 314 ASN B C 1
ATOM 8586 O O . ASN B 1 314 ? -2.027 -52.281 -27.25 1 93.12 314 ASN B O 1
ATOM 8590 N N . LEU B 1 315 ? -0.76 -50.719 -26.219 1 93 315 LEU B N 1
ATOM 8591 C CA . LEU B 1 315 ? 0.322 -51.656 -25.969 1 93 315 LEU B CA 1
ATOM 8592 C C . LEU B 1 315 ? -0.145 -52.781 -25.047 1 93 315 LEU B C 1
ATOM 8594 O O . LEU B 1 315 ? 0.094 -53.969 -25.328 1 93 315 LEU B O 1
ATOM 8598 N N . ASP B 1 316 ? -0.839 -52.438 -23.953 1 90.88 316 ASP B N 1
ATOM 8599 C CA . ASP B 1 316 ? -1.346 -53.406 -22.984 1 90.88 316 ASP B CA 1
ATOM 8600 C C . ASP B 1 316 ? -2.297 -54.406 -23.641 1 90.88 316 ASP B C 1
ATOM 8602 O O . ASP B 1 316 ? -2.178 -55.594 -23.453 1 90.88 316 ASP B O 1
ATOM 8606 N N . ASP B 1 317 ? -3.205 -53.875 -24.422 1 90.94 317 ASP B N 1
ATOM 8607 C CA . ASP B 1 317 ? -4.211 -54.719 -25.062 1 90.94 317 ASP B CA 1
ATOM 8608 C C . ASP B 1 317 ? -3.572 -55.688 -26.062 1 90.94 317 ASP B C 1
ATOM 8610 O O . ASP B 1 317 ? -3.947 -56.875 -26.125 1 90.94 317 ASP B O 1
ATOM 8614 N N . SER B 1 318 ? -2.641 -55.219 -26.844 1 93.5 318 SER B N 1
ATOM 8615 C CA . SER B 1 318 ? -1.964 -56.031 -27.828 1 93.5 318 SER B CA 1
ATOM 8616 C C . SER B 1 318 ? -1.186 -57.156 -27.156 1 93.5 318 SER B C 1
ATOM 8618 O O . SER B 1 318 ? -1.273 -58.312 -27.562 1 93.5 318 SER B O 1
ATOM 8620 N N . ASN B 1 319 ? -0.435 -56.812 -26.125 1 91.19 319 ASN B N 1
ATOM 8621 C CA . ASN B 1 319 ? 0.327 -57.812 -25.391 1 91.19 319 ASN B CA 1
ATOM 8622 C C . ASN B 1 319 ? -0.589 -58.844 -24.719 1 91.19 319 ASN B C 1
ATOM 8624 O O . ASN B 1 319 ? -0.292 -60.031 -24.688 1 91.19 319 ASN B O 1
ATOM 8628 N N . GLU B 1 320 ? -1.641 -58.344 -24.141 1 88.69 320 GLU B N 1
ATOM 8629 C CA . GLU B 1 320 ? -2.586 -59.25 -23.484 1 88.69 320 GLU B CA 1
ATOM 8630 C C . GLU B 1 320 ? -3.176 -60.25 -24.469 1 88.69 320 GLU B C 1
ATOM 8632 O O . GLU B 1 320 ? -3.221 -61.438 -24.188 1 88.69 320 GLU B O 1
ATOM 8637 N N . PHE B 1 321 ? -3.623 -59.75 -25.578 1 92.56 321 PHE B N 1
ATOM 8638 C CA . PHE B 1 321 ? -4.191 -60.625 -26.594 1 92.56 321 PHE B CA 1
ATOM 8639 C C . PHE B 1 321 ? -3.168 -61.688 -27.047 1 92.56 321 PHE B C 1
ATOM 8641 O O . PHE B 1 321 ? -3.459 -62.875 -27.078 1 92.56 321 PHE B O 1
ATOM 8648 N N . ALA B 1 322 ? -2.027 -61.188 -27.422 1 91.81 322 ALA B N 1
ATOM 8649 C CA . ALA B 1 322 ? -0.979 -62.094 -27.922 1 91.81 322 ALA B CA 1
ATOM 8650 C C . ALA B 1 322 ? -0.624 -63.156 -26.891 1 91.81 322 ALA B C 1
ATOM 8652 O O . ALA B 1 322 ? -0.493 -64.312 -27.234 1 91.81 322 ALA B O 1
ATOM 8653 N N . THR B 1 323 ? -0.505 -62.75 -25.641 1 86.38 323 THR B N 1
ATOM 8654 C CA . THR B 1 323 ? -0.153 -63.688 -24.578 1 86.38 323 THR B CA 1
ATOM 8655 C C . THR B 1 323 ? -1.271 -64.688 -24.344 1 86.38 323 THR B C 1
ATOM 8657 O O . THR B 1 323 ? -1.008 -65.875 -24.172 1 86.38 323 THR B O 1
ATOM 8660 N N . CYS B 1 324 ? -2.459 -64.25 -24.359 1 85.5 324 CYS B N 1
ATOM 8661 C CA . CYS B 1 324 ? -3.596 -65.188 -24.141 1 85.5 324 CYS B CA 1
ATOM 8662 C C . CYS B 1 324 ? -3.695 -66.188 -25.25 1 85.5 324 CYS B C 1
ATOM 8664 O O . CYS B 1 324 ? -3.834 -67.375 -24.984 1 85.5 324 CYS B O 1
ATOM 8666 N N . VAL B 1 325 ? -3.605 -65.75 -26.469 1 88.94 325 VAL B N 1
ATOM 8667 C CA . VAL B 1 325 ? -3.732 -66.625 -27.609 1 88.94 325 VAL B CA 1
ATOM 8668 C C . VAL B 1 325 ? -2.553 -67.625 -27.641 1 88.94 325 VAL B C 1
ATOM 8670 O O . VAL B 1 325 ? -2.715 -68.812 -27.984 1 88.94 325 VAL B O 1
ATOM 8673 N N . SER B 1 326 ? -1.401 -67.062 -27.328 1 85.31 326 SER B N 1
ATOM 8674 C CA . SER B 1 326 ? -0.208 -67.938 -27.328 1 85.31 326 SER B CA 1
ATOM 8675 C C . SER B 1 326 ? -0.268 -68.938 -26.203 1 85.31 326 SER B C 1
ATOM 8677 O O . SER B 1 326 ? 0.266 -70.062 -26.359 1 85.31 326 SER B O 1
ATOM 8679 N N . THR B 1 327 ? -0.907 -68.625 -25.141 1 80.31 327 THR B N 1
ATOM 8680 C CA . THR B 1 327 ? -0.91 -69.5 -23.969 1 80.31 327 THR B CA 1
ATOM 8681 C C . THR B 1 327 ? -2.105 -70.438 -24 1 80.31 327 THR B C 1
ATOM 8683 O O . THR B 1 327 ? -1.979 -71.625 -23.641 1 80.31 327 THR B O 1
ATOM 8686 N N . TYR B 1 328 ? -3.242 -69.938 -24.438 1 80.75 328 TYR B N 1
ATOM 8687 C CA . TYR B 1 328 ? -4.461 -70.75 -24.156 1 80.75 328 TYR B CA 1
ATOM 8688 C C . TYR B 1 328 ? -5.059 -71.25 -25.453 1 80.75 328 TYR B C 1
ATOM 8690 O O . TYR B 1 328 ? -5.902 -72.188 -25.422 1 80.75 328 TYR B O 1
ATOM 8698 N N . ALA B 1 329 ? -4.723 -70.75 -26.562 1 85.19 329 ALA B N 1
ATOM 8699 C CA . ALA B 1 329 ? -5.312 -71.188 -27.812 1 85.19 329 ALA B CA 1
ATOM 8700 C C . ALA B 1 329 ? -4.676 -72.5 -28.266 1 85.19 329 ALA B C 1
ATOM 8702 O O . ALA B 1 329 ? -3.559 -72.812 -27.875 1 85.19 329 ALA B O 1
ATOM 8703 N N . THR B 1 330 ? -5.438 -73.375 -29.062 1 84.25 330 THR B N 1
ATOM 8704 C CA . THR B 1 330 ? -4.859 -74.562 -29.703 1 84.25 330 THR B CA 1
ATOM 8705 C C . THR B 1 330 ? -3.855 -74.125 -30.781 1 84.25 330 THR B C 1
ATOM 8707 O O . THR B 1 330 ? -3.902 -73 -31.281 1 84.25 330 THR B O 1
ATOM 8710 N N . PRO B 1 331 ? -2.926 -75 -31.078 1 86.5 331 PRO B N 1
ATOM 8711 C CA . PRO B 1 331 ? -1.934 -74.688 -32.094 1 86.5 331 PRO B CA 1
ATOM 8712 C C . PRO B 1 331 ? -2.57 -74.25 -33.406 1 86.5 331 PRO B C 1
ATOM 8714 O O . PRO B 1 331 ? -2.102 -73.25 -34.031 1 86.5 331 PRO B O 1
ATOM 8717 N N . SER B 1 332 ? -3.65 -74.938 -33.812 1 86.44 332 SER B N 1
ATOM 8718 C CA . SER B 1 332 ? -4.309 -74.562 -35.062 1 86.44 332 SER B CA 1
ATOM 8719 C C . SER B 1 332 ? -4.945 -73.125 -34.938 1 86.44 332 SER B C 1
ATOM 8721 O O . SER B 1 332 ? -4.84 -72.312 -35.875 1 86.44 332 SER B O 1
ATOM 8723 N N . GLU B 1 333 ? -5.527 -72.812 -33.812 1 87.06 333 GLU B N 1
ATOM 8724 C CA . GLU B 1 333 ? -6.164 -71.562 -33.562 1 87.06 333 GLU B CA 1
ATOM 8725 C C . GLU B 1 333 ? -5.125 -70.438 -33.5 1 87.06 333 GLU B C 1
ATOM 8727 O O . GLU B 1 333 ? -5.332 -69.312 -34.062 1 87.06 333 GLU B O 1
ATOM 8732 N N . PHE B 1 334 ? -4.094 -70.688 -32.781 1 91.62 334 PHE B N 1
ATOM 8733 C CA . PHE B 1 334 ? -2.998 -69.75 -32.688 1 91.62 334 PHE B CA 1
ATOM 8734 C C . PHE B 1 334 ? -2.477 -69.375 -34.062 1 91.62 334 PHE B C 1
ATOM 8736 O O . PHE B 1 334 ? -2.258 -68.188 -34.375 1 91.62 334 PHE B O 1
ATOM 8743 N N . MET B 1 335 ? -2.381 -70.375 -34.875 1 91.31 335 MET B N 1
ATOM 8744 C CA . MET B 1 335 ? -1.816 -70.188 -36.219 1 91.31 335 MET B CA 1
ATOM 8745 C C . MET B 1 335 ? -2.764 -69.375 -37.094 1 91.31 335 MET B C 1
ATOM 8747 O O . MET B 1 335 ? -2.324 -68.688 -38 1 91.31 335 MET B O 1
ATOM 8751 N N . ASN B 1 336 ? -4.027 -69.375 -36.781 1 88.56 336 ASN B N 1
ATOM 8752 C CA . ASN B 1 336 ? -5 -68.562 -37.5 1 88.56 336 ASN B CA 1
ATOM 8753 C C . ASN B 1 336 ? -4.805 -67.062 -37.219 1 88.56 336 ASN B C 1
ATOM 8755 O O . ASN B 1 336 ? -5.121 -66.25 -38.062 1 88.56 336 ASN B O 1
ATOM 8759 N N . PHE B 1 337 ? -4.211 -66.75 -36.031 1 92.88 337 PHE B N 1
ATOM 8760 C CA . PHE B 1 337 ? -4.047 -65.375 -35.625 1 92.88 337 PHE B CA 1
ATOM 8761 C C . PHE B 1 337 ? -2.609 -64.938 -35.812 1 92.88 337 PHE B C 1
ATOM 8763 O O . PHE B 1 337 ? -2.293 -63.75 -35.625 1 92.88 337 PHE B O 1
ATOM 8770 N N . LYS B 1 338 ? -1.769 -65.75 -36.125 1 92.88 338 LYS B N 1
ATOM 8771 C CA . LYS B 1 338 ? -0.333 -65.5 -36.062 1 92.88 338 LYS B CA 1
ATOM 8772 C C . LYS B 1 338 ? 0.035 -64.25 -36.812 1 92.88 338 LYS B C 1
ATOM 8774 O O . LYS B 1 338 ? 0.792 -63.406 -36.312 1 92.88 338 LYS B O 1
ATOM 8779 N N . ASP B 1 339 ? -0.495 -64 -38.031 1 92.62 339 ASP B N 1
ATOM 8780 C CA . ASP B 1 339 ? -0.107 -62.875 -38.844 1 92.62 339 ASP B CA 1
ATOM 8781 C C . ASP B 1 339 ? -0.6 -61.562 -38.219 1 92.62 339 ASP B C 1
ATOM 8783 O O . ASP B 1 339 ? 0.147 -60.594 -38.156 1 92.62 339 ASP B O 1
ATOM 8787 N N . LYS B 1 340 ? -1.818 -61.594 -37.812 1 93.5 340 LYS B N 1
ATOM 8788 C CA . LYS B 1 340 ? -2.393 -60.406 -37.188 1 93.5 340 LYS B CA 1
ATOM 8789 C C . LYS B 1 340 ? -1.657 -60.062 -35.906 1 93.5 340 LYS B C 1
ATOM 8791 O O . LYS B 1 340 ? -1.382 -58.875 -35.656 1 93.5 340 LYS B O 1
ATOM 8796 N N . VAL B 1 341 ? -1.367 -61.031 -35.125 1 96 341 VAL B N 1
ATOM 8797 C CA . VAL B 1 341 ? -0.658 -60.812 -33.875 1 96 341 VAL B CA 1
ATOM 8798 C C . VAL B 1 341 ? 0.736 -60.25 -34.156 1 96 341 VAL B C 1
ATOM 8800 O O . VAL B 1 341 ? 1.135 -59.25 -33.562 1 96 341 VAL B O 1
ATOM 8803 N N . ILE B 1 342 ? 1.457 -60.875 -35.062 1 94.81 342 ILE B N 1
ATOM 8804 C CA . ILE B 1 342 ? 2.818 -60.469 -35.375 1 94.81 342 ILE B CA 1
ATOM 8805 C C . ILE B 1 342 ? 2.803 -59.031 -35.938 1 94.81 342 ILE B C 1
ATOM 8807 O O . ILE B 1 342 ? 3.584 -58.188 -35.531 1 94.81 342 ILE B O 1
ATOM 8811 N N . ASP B 1 343 ? 1.853 -58.75 -36.844 1 94.94 343 ASP B N 1
ATOM 8812 C CA . ASP B 1 343 ? 1.767 -57.438 -37.469 1 94.94 343 ASP B CA 1
ATOM 8813 C C . ASP B 1 343 ? 1.479 -56.375 -36.438 1 94.94 343 ASP B C 1
ATOM 8815 O O . ASP B 1 343 ? 2.113 -55.312 -36.469 1 94.94 343 ASP B O 1
ATOM 8819 N N . ARG B 1 344 ? 0.605 -56.594 -35.625 1 96 344 ARG B N 1
ATOM 8820 C CA . ARG B 1 344 ? 0.225 -55.594 -34.625 1 96 344 ARG B CA 1
ATOM 8821 C C . ARG B 1 344 ? 1.36 -55.344 -33.625 1 96 344 ARG B C 1
ATOM 8823 O O . ARG B 1 344 ? 1.642 -54.219 -33.281 1 96 344 ARG B O 1
ATOM 8830 N N . LEU B 1 345 ? 1.943 -56.438 -33.188 1 94.88 345 LEU B N 1
ATOM 8831 C CA . LEU B 1 345 ? 3.047 -56.281 -32.25 1 94.88 345 LEU B CA 1
ATOM 8832 C C . LEU B 1 345 ? 4.203 -55.5 -32.875 1 94.88 345 LEU B C 1
ATOM 8834 O O . LEU B 1 345 ? 4.832 -54.688 -32.219 1 94.88 345 LEU B O 1
ATOM 8838 N N . LYS B 1 346 ? 4.457 -55.719 -34.125 1 93.19 346 LYS B N 1
ATOM 8839 C CA . LYS B 1 346 ? 5.477 -54.969 -34.844 1 93.19 346 LYS B CA 1
ATOM 8840 C C . LYS B 1 346 ? 5.086 -53.5 -34.969 1 93.19 346 LYS B C 1
ATOM 8842 O O . LYS B 1 346 ? 5.922 -52.625 -34.75 1 93.19 346 LYS B O 1
ATOM 8847 N N . ASP B 1 347 ? 3.842 -53.312 -35.281 1 94.19 347 ASP B N 1
ATOM 8848 C CA . ASP B 1 347 ? 3.328 -51.938 -35.344 1 94.19 347 ASP B CA 1
ATOM 8849 C C . ASP B 1 347 ? 3.51 -51.188 -34.031 1 94.19 347 ASP B C 1
ATOM 8851 O O . ASP B 1 347 ? 3.963 -50.062 -34 1 94.19 347 ASP B O 1
ATOM 8855 N N . MET B 1 348 ? 3.139 -51.875 -32.938 1 93.75 348 MET B N 1
ATOM 8856 C CA . MET B 1 348 ? 3.27 -51.281 -31.609 1 93.75 348 MET B CA 1
ATOM 8857 C C . MET B 1 348 ? 4.73 -50.938 -31.297 1 93.75 348 MET B C 1
ATOM 8859 O O . MET B 1 348 ? 5.027 -49.938 -30.672 1 93.75 348 MET B O 1
ATOM 8863 N N . ASN B 1 349 ? 5.602 -51.781 -31.719 1 87.69 349 ASN B N 1
ATOM 8864 C CA . ASN B 1 349 ? 7.027 -51.594 -31.469 1 87.69 349 ASN B CA 1
ATOM 8865 C C . ASN B 1 349 ? 7.609 -50.438 -32.281 1 87.69 349 ASN B C 1
ATOM 8867 O O . ASN B 1 349 ? 8.594 -49.812 -31.859 1 87.69 349 ASN B O 1
ATOM 8871 N N . THR B 1 350 ? 6.98 -50.125 -33.406 1 87.88 350 THR B N 1
ATOM 8872 C CA . THR B 1 350 ? 7.496 -49.062 -34.281 1 87.88 350 THR B CA 1
ATOM 8873 C C . THR B 1 350 ? 6.887 -47.719 -33.906 1 87.88 350 THR B C 1
ATOM 8875 O O . THR B 1 350 ? 7.469 -46.656 -34.219 1 87.88 350 THR B O 1
ATOM 8878 N N . ARG B 1 351 ? 5.73 -47.719 -33.312 1 89.31 351 ARG B N 1
ATOM 8879 C CA . ARG B 1 351 ? 5.086 -46.469 -32.906 1 89.31 351 ARG B CA 1
ATOM 8880 C C . ARG B 1 351 ? 5.836 -45.812 -31.781 1 89.31 351 ARG B C 1
ATOM 8882 O O . ARG B 1 351 ? 5.973 -46.375 -30.688 1 89.31 351 ARG B O 1
ATOM 8889 N N . HIS B 1 352 ? 6.344 -44.562 -32.062 1 85.75 352 HIS B N 1
ATOM 8890 C CA . HIS B 1 352 ? 7.133 -43.812 -31.109 1 85.75 352 HIS B CA 1
ATOM 8891 C C . HIS B 1 352 ? 6.254 -42.875 -30.297 1 85.75 352 HIS B C 1
ATOM 8893 O O . HIS B 1 352 ? 5.215 -42.406 -30.781 1 85.75 352 HIS B O 1
ATOM 8899 N N . PHE B 1 353 ? 6.473 -42.75 -29.016 1 87.62 353 PHE B N 1
ATOM 8900 C CA . PHE B 1 353 ? 5.902 -41.719 -28.156 1 87.62 353 PHE B CA 1
ATOM 8901 C C . PHE B 1 353 ? 7.004 -40.938 -27.469 1 87.62 353 PHE B C 1
ATOM 8903 O O . PHE B 1 353 ? 8.125 -41.406 -27.312 1 87.62 353 PHE B O 1
ATOM 8910 N N . ASP B 1 354 ? 6.664 -39.688 -27.203 1 88.25 354 ASP B N 1
ATOM 8911 C CA . ASP B 1 354 ? 7.652 -38.812 -26.625 1 88.25 354 ASP B CA 1
ATOM 8912 C C . ASP B 1 354 ? 7.891 -39.125 -25.141 1 88.25 354 ASP B C 1
ATOM 8914 O O . ASP B 1 354 ? 6.957 -39.094 -24.344 1 88.25 354 ASP B O 1
ATOM 8918 N N . VAL B 1 355 ? 9.195 -39.5 -24.828 1 88.56 355 VAL B N 1
ATOM 8919 C CA . VAL B 1 355 ? 9.523 -39.906 -23.453 1 88.56 355 VAL B CA 1
ATOM 8920 C C . VAL B 1 355 ? 9.891 -38.688 -22.625 1 88.56 355 VAL B C 1
ATOM 8922 O O . VAL B 1 355 ? 10.062 -38.781 -21.406 1 88.56 355 VAL B O 1
ATOM 8925 N N . ASN B 1 356 ? 10 -37.5 -23.281 1 88.06 356 ASN B N 1
ATOM 8926 C CA . ASN B 1 356 ? 10.344 -36.281 -22.578 1 88.06 356 ASN B CA 1
ATOM 8927 C C . ASN B 1 356 ? 9.102 -35.469 -22.203 1 88.06 356 ASN B C 1
ATOM 8929 O O . ASN B 1 356 ? 8.18 -35.344 -23 1 88.06 356 ASN B O 1
ATOM 8933 N N . PRO B 1 357 ? 9.141 -35.094 -20.938 1 92.31 357 PRO B N 1
ATOM 8934 C CA . PRO B 1 357 ? 8.008 -34.25 -20.562 1 92.31 357 PRO B CA 1
ATOM 8935 C C . PRO B 1 357 ? 7.875 -33 -21.438 1 92.31 357 PRO B C 1
ATOM 8937 O O . PRO B 1 357 ? 8.883 -32.375 -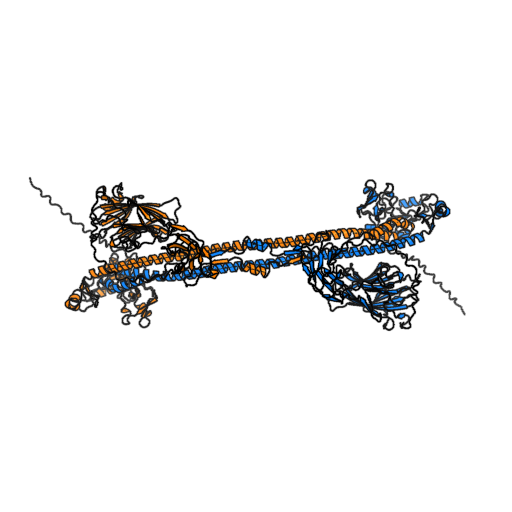21.781 1 92.31 357 PRO B O 1
ATOM 8940 N N . HIS B 1 358 ? 6.66 -32.719 -21.859 1 94.81 358 HIS B N 1
ATOM 8941 C CA . HIS B 1 358 ? 6.406 -31.625 -22.797 1 94.81 358 HIS B CA 1
ATOM 8942 C C . HIS B 1 358 ? 6.535 -30.266 -22.109 1 94.81 358 HIS B C 1
ATOM 8944 O O . HIS B 1 358 ? 6.551 -29.234 -22.781 1 94.81 358 HIS B O 1
ATOM 8950 N N . ASP B 1 359 ? 6.508 -30.266 -20.828 1 94.75 359 ASP B N 1
ATOM 8951 C CA . ASP B 1 359 ? 6.754 -29.047 -20.047 1 94.75 359 ASP B CA 1
ATOM 8952 C C . ASP B 1 359 ? 7.414 -29.375 -18.703 1 94.75 359 ASP B C 1
ATOM 8954 O O . ASP B 1 359 ? 7.754 -30.531 -18.453 1 94.75 359 ASP B O 1
ATOM 8958 N N . ASN B 1 360 ? 7.781 -28.344 -17.891 1 91.88 360 ASN B N 1
ATOM 8959 C CA . ASN B 1 360 ? 8.477 -28.5 -16.609 1 91.88 360 ASN B CA 1
ATOM 8960 C C . ASN B 1 360 ? 7.789 -27.719 -15.5 1 91.88 360 ASN B C 1
ATOM 8962 O O . ASN B 1 360 ? 6.727 -27.141 -15.703 1 91.88 360 ASN B O 1
ATOM 8966 N N . ALA B 1 361 ? 8.359 -27.844 -14.25 1 93.12 361 ALA B N 1
ATOM 8967 C CA . ALA B 1 361 ? 7.777 -27.172 -13.094 1 93.12 361 ALA B CA 1
ATOM 8968 C C . ALA B 1 361 ? 8.578 -25.922 -12.734 1 93.12 361 ALA B C 1
ATOM 8970 O O . ALA B 1 361 ? 8.617 -25.516 -11.578 1 93.12 361 ALA B O 1
ATOM 8971 N N . ASP B 1 362 ? 9.219 -25.25 -13.805 1 91.69 362 ASP B N 1
ATOM 8972 C CA . ASP B 1 362 ? 10.055 -24.094 -13.539 1 91.69 362 ASP B CA 1
ATOM 8973 C C . ASP B 1 362 ? 9.219 -22.812 -13.484 1 91.69 362 ASP B C 1
ATOM 8975 O O . ASP B 1 362 ? 9.008 -22.156 -14.508 1 91.69 362 ASP B O 1
ATOM 8979 N N . VAL B 1 363 ? 8.727 -22.484 -12.383 1 94.5 363 VAL B N 1
ATOM 8980 C CA . VAL B 1 363 ? 7.988 -21.266 -12.078 1 94.5 363 VAL B CA 1
ATOM 8981 C C . VAL B 1 363 ? 8.547 -20.625 -10.812 1 94.5 363 VAL B C 1
ATOM 8983 O O . VAL B 1 363 ? 8.844 -21.312 -9.836 1 94.5 363 VAL B O 1
ATOM 8986 N N . GLN B 1 364 ? 8.852 -19.312 -10.945 1 93.75 364 GLN B N 1
ATOM 8987 C CA . GLN B 1 364 ? 9.43 -18.609 -9.812 1 93.75 364 GLN B CA 1
ATOM 8988 C C . GLN B 1 364 ? 8.75 -17.266 -9.594 1 93.75 364 GLN B C 1
ATOM 8990 O O . GLN B 1 364 ? 8.211 -16.672 -10.531 1 93.75 364 GLN B O 1
ATOM 8995 N N . PHE B 1 365 ? 8.703 -16.859 -8.305 1 96.31 365 PHE B N 1
ATOM 8996 C CA . PHE B 1 365 ? 8.242 -15.539 -7.902 1 96.31 365 PHE B CA 1
ATOM 8997 C C . PHE B 1 365 ? 9.43 -14.633 -7.574 1 96.31 365 PHE B C 1
ATOM 8999 O O . PHE B 1 365 ? 10.141 -14.859 -6.594 1 96.31 365 PHE B O 1
ATOM 9006 N N . HIS B 1 366 ? 9.688 -13.617 -8.484 1 93.12 366 HIS B N 1
ATOM 9007 C CA . HIS B 1 366 ? 10.781 -12.68 -8.281 1 93.12 366 HIS B CA 1
ATOM 9008 C C . HIS B 1 366 ? 10.328 -11.461 -7.484 1 93.12 366 HIS B C 1
ATOM 9010 O O . HIS B 1 366 ? 9.281 -10.875 -7.785 1 93.12 366 HIS B O 1
ATOM 9016 N N . LEU B 1 367 ? 11.188 -11.109 -6.473 1 93.69 367 LEU B N 1
ATOM 9017 C CA . LEU B 1 367 ? 10.867 -10.008 -5.57 1 93.69 367 LEU B CA 1
ATOM 9018 C C . LEU B 1 367 ? 11.312 -8.68 -6.164 1 93.69 367 LEU B C 1
ATOM 9020 O O . LEU B 1 367 ? 11.961 -7.875 -5.484 1 93.69 367 LEU B O 1
ATOM 9024 N N . ASP B 1 368 ? 10.914 -8.453 -7.434 1 90.81 368 ASP B N 1
ATOM 9025 C CA . ASP B 1 368 ? 11.258 -7.195 -8.094 1 90.81 368 ASP B CA 1
ATOM 9026 C C . ASP B 1 368 ? 10.555 -6.016 -7.426 1 90.81 368 ASP B C 1
ATOM 9028 O O . ASP B 1 368 ? 9.344 -6.051 -7.211 1 90.81 368 ASP B O 1
ATOM 9032 N N . ASN B 1 369 ? 11.273 -4.887 -7.148 1 93.62 369 ASN B N 1
ATOM 9033 C CA . ASN B 1 369 ? 10.758 -3.662 -6.551 1 93.62 369 ASN B CA 1
ATOM 9034 C C . ASN B 1 369 ? 10.062 -3.938 -5.219 1 93.62 369 ASN B C 1
ATOM 9036 O O . ASN B 1 369 ? 9.07 -3.283 -4.883 1 93.62 369 ASN B O 1
ATOM 9040 N N . MET B 1 370 ? 10.477 -4.992 -4.488 1 94.88 370 MET B N 1
ATOM 9041 C CA . MET B 1 370 ? 9.969 -5.344 -3.166 1 94.88 370 MET B CA 1
ATOM 9042 C C . MET B 1 370 ? 11.094 -5.336 -2.131 1 94.88 370 MET B C 1
ATOM 9044 O O . MET B 1 370 ? 12.219 -4.949 -2.438 1 94.88 370 MET B O 1
ATOM 9048 N N . GLY B 1 371 ? 10.883 -5.602 -0.903 1 92 371 GLY B N 1
ATOM 9049 C CA . GLY B 1 371 ? 11.898 -5.594 0.141 1 92 371 GLY B CA 1
ATOM 9050 C C . GLY B 1 371 ? 12.508 -4.223 0.373 1 92 371 GLY B C 1
ATOM 9051 O O . GLY B 1 371 ? 11.789 -3.25 0.608 1 92 371 GLY B O 1
ATOM 9052 N N . GLU B 1 372 ? 13.898 -4.203 0.201 1 92.5 372 GLU B N 1
ATOM 9053 C CA . GLU B 1 372 ? 14.617 -2.961 0.477 1 92.5 372 GLU B CA 1
ATOM 9054 C C . GLU B 1 372 ? 14.273 -1.887 -0.551 1 92.5 372 GLU B C 1
ATOM 9056 O O . GLU B 1 372 ? 14.188 -0.704 -0.215 1 92.5 372 GLU B O 1
ATOM 9061 N N . ASP B 1 373 ? 14.047 -2.359 -1.796 1 92.81 373 ASP B N 1
ATOM 9062 C CA . ASP B 1 373 ? 13.68 -1.422 -2.854 1 92.81 373 ASP B CA 1
ATOM 9063 C C . ASP B 1 373 ? 12.336 -0.764 -2.562 1 92.81 373 ASP B C 1
ATOM 9065 O O . ASP B 1 373 ? 12.172 0.444 -2.754 1 92.81 373 ASP B O 1
ATOM 9069 N N . PHE B 1 374 ? 11.438 -1.535 -2.066 1 97.19 374 PHE B N 1
ATOM 9070 C CA . PHE B 1 374 ? 10.125 -0.998 -1.739 1 97.19 374 PHE B CA 1
ATOM 9071 C C . PHE B 1 374 ? 10.211 -0.045 -0.553 1 97.19 374 PHE B C 1
ATOM 9073 O O . PHE B 1 374 ? 9.555 1 -0.542 1 97.19 374 PHE B O 1
ATOM 9080 N N . LYS B 1 375 ? 11.008 -0.403 0.379 1 94.25 375 LYS B N 1
ATOM 9081 C CA . LYS B 1 375 ? 11.188 0.446 1.553 1 94.25 375 LYS B CA 1
ATOM 9082 C C . LYS B 1 375 ? 11.75 1.81 1.162 1 94.25 375 LYS B C 1
ATOM 9084 O O . LYS B 1 375 ? 11.289 2.842 1.648 1 94.25 375 LYS B O 1
ATOM 9089 N N . HIS B 1 376 ? 12.758 1.748 0.297 1 94.38 376 HIS B N 1
ATOM 9090 C CA . HIS B 1 376 ? 13.367 2.99 -0.167 1 94.38 376 HIS B CA 1
ATOM 9091 C C . HIS B 1 376 ? 12.344 3.867 -0.885 1 94.38 376 HIS B C 1
ATOM 9093 O O . HIS B 1 376 ? 12.297 5.078 -0.661 1 94.38 376 HIS B O 1
ATOM 9099 N N . PHE B 1 377 ? 11.547 3.256 -1.728 1 96.62 377 PHE B N 1
ATOM 9100 C CA . PHE B 1 377 ? 10.5 3.984 -2.443 1 96.62 377 PHE B CA 1
ATOM 9101 C C . PHE B 1 377 ? 9.453 4.516 -1.478 1 96.62 377 PHE B C 1
ATOM 9103 O O . PHE B 1 377 ? 9.078 5.691 -1.544 1 96.62 377 PHE B O 1
ATOM 9110 N N . ALA B 1 378 ? 8.984 3.662 -0.522 1 94.75 378 ALA B N 1
ATOM 9111 C CA . ALA B 1 378 ? 7.922 3.992 0.424 1 94.75 378 ALA B CA 1
ATOM 9112 C C . ALA B 1 378 ? 8.32 5.164 1.314 1 94.75 378 ALA B C 1
ATOM 9114 O O . ALA B 1 378 ? 7.484 5.992 1.676 1 94.75 378 ALA B O 1
ATOM 9115 N N . ASN B 1 379 ? 9.617 5.289 1.695 1 95 379 ASN B N 1
ATOM 9116 C CA . ASN B 1 379 ? 10.109 6.352 2.562 1 95 379 ASN B CA 1
ATOM 9117 C C . ASN B 1 379 ? 9.953 7.723 1.911 1 95 379 ASN B C 1
ATOM 9119 O O . ASN B 1 379 ? 10.008 8.75 2.592 1 95 379 ASN B O 1
ATOM 9123 N N . ASN B 1 380 ? 9.766 7.73 0.642 1 94.25 380 ASN B N 1
ATOM 9124 C CA . ASN B 1 380 ? 9.695 8.992 -0.078 1 94.25 380 ASN B CA 1
ATOM 9125 C C . ASN B 1 380 ? 8.281 9.281 -0.576 1 94.25 380 ASN B C 1
ATOM 9127 O O . ASN B 1 380 ? 8.07 10.188 -1.378 1 94.25 380 ASN B O 1
ATOM 9131 N N . VAL B 1 381 ? 7.348 8.414 -0.096 1 95.44 381 VAL B N 1
ATOM 9132 C CA . VAL B 1 381 ? 5.953 8.594 -0.482 1 95.44 381 VAL B CA 1
ATOM 9133 C C . VAL B 1 381 ? 5.293 9.617 0.437 1 95.44 381 VAL B C 1
ATOM 9135 O O . VAL B 1 381 ? 5.297 9.461 1.66 1 95.44 381 VAL B O 1
ATOM 9138 N N . GLY B 1 382 ? 4.672 10.594 -0.179 1 95.19 382 GLY B N 1
ATOM 9139 C CA . GLY B 1 382 ? 4.016 11.633 0.601 1 95.19 382 GLY B CA 1
ATOM 9140 C C . GLY B 1 382 ? 4.984 12.516 1.364 1 95.19 382 GLY B C 1
ATOM 9141 O O . GLY B 1 382 ? 5.938 12.016 1.971 1 95.19 382 GLY B O 1
ATOM 9142 N N . LYS B 1 383 ? 4.859 13.875 1.263 1 93.88 383 LYS B N 1
ATOM 9143 C CA . LYS B 1 383 ? 5.746 14.812 1.944 1 93.88 383 LYS B CA 1
ATOM 9144 C C . LYS B 1 383 ? 4.961 15.992 2.51 1 93.88 383 LYS B C 1
ATOM 9146 O O . LYS B 1 383 ? 4.027 16.484 1.874 1 93.88 383 LYS B O 1
ATOM 9151 N N . ILE B 1 384 ? 5.289 16.25 3.816 1 96 384 ILE B N 1
ATOM 9152 C CA . ILE B 1 384 ? 4.695 17.422 4.438 1 96 384 ILE B CA 1
ATOM 9153 C C . ILE B 1 384 ? 5.582 18.641 4.191 1 96 384 ILE B C 1
ATOM 9155 O O . ILE B 1 384 ? 6.785 18.609 4.465 1 96 384 ILE B O 1
ATOM 9159 N N . TRP B 1 385 ? 4.98 19.672 3.541 1 93.5 385 TRP B N 1
ATOM 9160 C CA . TRP B 1 385 ? 5.645 20.953 3.316 1 93.5 385 TRP B CA 1
ATOM 9161 C C . TRP B 1 385 ? 5.156 22 4.309 1 93.5 385 TRP B C 1
ATOM 9163 O O . TRP B 1 385 ? 3.955 22.094 4.57 1 93.5 385 TRP B O 1
ATOM 9173 N N . SER B 1 386 ? 6.09 22.625 5.059 1 93.06 386 SER B N 1
ATOM 9174 C CA . SER B 1 386 ? 5.75 23.688 6 1 93.06 386 SER B CA 1
ATOM 9175 C C . SER B 1 386 ? 6.742 24.844 5.91 1 93.06 386 SER B C 1
ATOM 9177 O O . SER B 1 386 ? 7.945 24.625 5.762 1 93.06 386 SER B O 1
ATOM 9179 N N . SER B 1 387 ? 6.25 26.141 5.82 1 89.94 387 SER B N 1
ATOM 9180 C CA . SER B 1 387 ? 7.094 27.328 5.793 1 89.94 387 SER B CA 1
ATOM 9181 C C . SER B 1 387 ? 6.852 28.203 7.02 1 89.94 387 SER B C 1
ATOM 9183 O O . SER B 1 387 ? 5.711 28.391 7.441 1 89.94 387 SER B O 1
ATOM 9185 N N . SER B 1 388 ? 7.914 28.562 7.816 1 90.75 388 SER B N 1
ATOM 9186 C CA . SER B 1 388 ? 7.828 29.469 8.969 1 90.75 388 SER B CA 1
ATOM 9187 C C . SER B 1 388 ? 8.367 30.844 8.625 1 90.75 388 SER B C 1
ATOM 9189 O O . SER B 1 388 ? 9.156 31.422 9.383 1 90.75 388 SER B O 1
ATOM 9191 N N . LEU B 1 389 ? 7.844 31.281 7.512 1 89 389 LEU B N 1
ATOM 9192 C CA . LEU B 1 389 ? 8.305 32.562 7.004 1 89 389 LEU B CA 1
ATOM 9193 C C . LEU B 1 389 ? 7.824 33.719 7.891 1 89 389 LEU B C 1
ATOM 9195 O O . LEU B 1 389 ? 6.656 33.75 8.289 1 89 389 LEU B O 1
ATOM 9199 N N . TYR B 1 390 ? 8.781 34.5 8.352 1 90.81 390 TYR B N 1
ATOM 9200 C CA . TYR B 1 390 ? 8.508 35.75 9.039 1 90.81 390 TYR B CA 1
ATOM 9201 C C . TYR B 1 390 ? 8.859 36.938 8.164 1 90.81 390 TYR B C 1
ATOM 9203 O O . TYR B 1 390 ? 10.023 37.312 8.047 1 90.81 390 TYR B O 1
ATOM 9211 N N . ILE B 1 391 ? 7.883 37.562 7.559 1 85.56 391 ILE B N 1
ATOM 9212 C CA . ILE B 1 391 ? 7.996 38.531 6.465 1 85.56 391 ILE B CA 1
ATOM 9213 C C . ILE B 1 391 ? 8.891 39.688 6.887 1 85.56 391 ILE B C 1
ATOM 9215 O O . ILE B 1 391 ? 9.734 40.156 6.113 1 85.56 391 ILE B O 1
ATOM 9219 N N . PRO B 1 392 ? 8.812 40.188 8.203 1 84.56 392 PRO B N 1
ATOM 9220 C CA . PRO B 1 392 ? 9.602 41.375 8.594 1 84.56 392 PRO B CA 1
ATOM 9221 C C . PRO B 1 392 ? 11.102 41.094 8.57 1 84.56 392 PRO B C 1
ATOM 9223 O O . PRO B 1 392 ? 11.898 42.031 8.57 1 84.56 392 PRO B O 1
ATOM 9226 N N . LYS B 1 393 ? 11.531 39.875 8.5 1 87.88 393 LYS B N 1
ATOM 9227 C CA . LYS B 1 393 ? 12.953 39.562 8.477 1 87.88 393 LYS B CA 1
ATOM 9228 C C . LYS B 1 393 ? 13.406 39.156 7.07 1 87.88 393 LYS B C 1
ATOM 9230 O O . LYS B 1 393 ? 14.477 38.594 6.898 1 87.88 393 LYS B O 1
ATOM 9235 N N . THR B 1 394 ? 12.664 39.469 6.059 1 88.88 394 THR B N 1
ATOM 9236 C CA . THR B 1 394 ? 13 39.188 4.668 1 88.88 394 THR B CA 1
ATOM 9237 C C . THR B 1 394 ? 14.094 40.125 4.164 1 88.88 394 THR B C 1
ATOM 9239 O O . THR B 1 394 ? 14.055 41.344 4.426 1 88.88 394 THR B O 1
ATOM 9242 N N . ASN B 1 395 ? 15.164 39.5 3.547 1 89.94 395 ASN B N 1
ATOM 9243 C CA . ASN B 1 395 ? 16.234 40.281 2.934 1 89.94 395 ASN B CA 1
ATOM 9244 C C . ASN B 1 395 ? 16.172 40.219 1.409 1 89.94 395 ASN B C 1
ATOM 9246 O O . ASN B 1 395 ? 16.047 39.156 0.838 1 89.94 395 ASN B O 1
ATOM 9250 N N . VAL B 1 396 ? 16.125 41.375 0.764 1 92.69 396 VAL B N 1
ATOM 9251 C CA . VAL B 1 396 ? 16.109 41.438 -0.694 1 92.69 396 VAL B CA 1
ATOM 9252 C C . VAL B 1 396 ? 17.359 42.125 -1.204 1 92.69 396 VAL B C 1
ATOM 9254 O O . VAL B 1 396 ? 17.625 43.281 -0.813 1 92.69 396 VAL B O 1
ATOM 9257 N N . THR B 1 397 ? 18.141 41.438 -1.965 1 92.81 397 THR B N 1
ATOM 9258 C CA . THR B 1 397 ? 19.344 42 -2.57 1 92.81 397 THR B CA 1
ATOM 9259 C C . THR B 1 397 ? 19.078 42.406 -4.02 1 92.81 397 THR B C 1
ATOM 9261 O O . THR B 1 397 ? 18.641 41.562 -4.824 1 92.81 397 THR B O 1
ATOM 9264 N N . MET B 1 398 ? 19.297 43.656 -4.297 1 92.25 398 MET B N 1
ATOM 9265 C CA . MET B 1 398 ? 19.156 44.188 -5.648 1 92.25 398 MET B CA 1
ATOM 9266 C C . MET B 1 398 ? 20.516 44.406 -6.309 1 92.25 398 MET B C 1
ATOM 9268 O O . MET B 1 398 ? 21.453 44.906 -5.676 1 92.25 398 MET B O 1
ATOM 9272 N N . SER B 1 399 ? 20.594 43.938 -7.559 1 93.62 399 SER B N 1
ATOM 9273 C CA . SER B 1 399 ? 21.844 44.094 -8.305 1 93.62 399 SER B CA 1
ATOM 9274 C C . SER B 1 399 ? 21.578 44.688 -9.688 1 93.62 399 SER B C 1
ATOM 9276 O O . SER B 1 399 ? 20.609 44.312 -10.359 1 93.62 399 SER B O 1
ATOM 9278 N N . ASP B 1 400 ? 22.391 45.656 -10.016 1 94.06 400 ASP B N 1
ATOM 9279 C CA . ASP B 1 400 ? 22.312 46.219 -11.375 1 94.06 400 ASP B CA 1
ATOM 9280 C C . ASP B 1 400 ? 22.672 45.125 -12.406 1 94.06 400 ASP B C 1
ATOM 9282 O O . ASP B 1 400 ? 23.484 44.25 -12.125 1 94.06 400 ASP B O 1
ATOM 9286 N N . ILE B 1 401 ? 21.984 45.219 -13.508 1 94.12 401 ILE B N 1
ATOM 9287 C CA . ILE B 1 401 ? 22.25 44.219 -14.531 1 94.12 401 ILE B CA 1
ATOM 9288 C C . ILE B 1 401 ? 22.547 44.906 -15.867 1 94.12 401 ILE B C 1
ATOM 9290 O O . ILE B 1 401 ? 22.109 46.031 -16.109 1 94.12 401 ILE B O 1
ATOM 9294 N N . PRO B 1 402 ? 23.328 44.188 -16.719 1 93.06 402 PRO B N 1
ATOM 9295 C CA . PRO B 1 402 ? 23.609 44.75 -18.047 1 93.06 402 PRO B CA 1
ATOM 9296 C C . PRO B 1 402 ? 22.406 44.656 -18.984 1 93.06 402 PRO B C 1
ATOM 9298 O O . PRO B 1 402 ? 21.578 43.75 -18.859 1 93.06 402 PRO B O 1
ATOM 9301 N N . ALA B 1 403 ? 22.375 45.656 -19.906 1 92.94 403 ALA B N 1
ATOM 9302 C CA . ALA B 1 403 ? 21.281 45.688 -20.875 1 92.94 403 ALA B CA 1
ATOM 9303 C C . ALA B 1 403 ? 21.359 44.5 -21.828 1 92.94 403 ALA B C 1
ATOM 9305 O O . ALA B 1 403 ? 22.453 44.031 -22.188 1 92.94 403 ALA B O 1
ATOM 9306 N N . ASP B 1 404 ? 20.219 43.938 -22.125 1 91.38 404 ASP B N 1
ATOM 9307 C CA . ASP B 1 404 ? 20.031 42.938 -23.156 1 91.38 404 ASP B CA 1
ATOM 9308 C C . ASP B 1 404 ? 20.672 41.594 -22.75 1 91.38 404 ASP B C 1
ATOM 9310 O O . ASP B 1 404 ? 21.078 40.812 -23.609 1 91.38 404 ASP B O 1
ATOM 9314 N N . VAL B 1 405 ? 20.938 41.406 -21.484 1 91.75 405 VAL B N 1
ATOM 9315 C CA . VAL B 1 405 ? 21.453 40.156 -20.953 1 91.75 405 VAL B CA 1
ATOM 9316 C C . VAL B 1 405 ? 20.594 39.688 -19.797 1 91.75 405 VAL B C 1
ATOM 9318 O O . VAL B 1 405 ? 20.234 40.469 -18.922 1 91.75 405 VAL B O 1
ATOM 9321 N N . GLU B 1 406 ? 20.188 38.438 -19.922 1 93 406 GLU B N 1
ATOM 9322 C CA . GLU B 1 406 ? 19.453 37.906 -18.781 1 93 406 GLU B CA 1
ATOM 9323 C C . GLU B 1 406 ? 20.359 37.719 -17.562 1 93 406 GLU B C 1
ATOM 9325 O O . GLU B 1 406 ? 21.406 37.062 -17.656 1 93 406 GLU B O 1
ATOM 9330 N N . ASP B 1 407 ? 20 38.344 -16.531 1 93.31 407 ASP B N 1
ATOM 9331 C CA . ASP B 1 407 ? 20.766 38.25 -15.297 1 93.31 407 ASP B CA 1
ATOM 9332 C C . ASP B 1 407 ? 19.844 38.281 -14.078 1 93.31 407 ASP B C 1
ATOM 9334 O O . ASP B 1 407 ? 18.625 38.188 -14.219 1 93.31 407 ASP B O 1
ATOM 9338 N N . VAL B 1 408 ? 20.547 38.25 -12.828 1 94.75 408 VAL B N 1
ATOM 9339 C CA . VAL B 1 408 ? 19.781 38.156 -11.586 1 94.75 408 VAL B CA 1
ATOM 9340 C C . VAL B 1 408 ? 19.797 39.531 -10.883 1 94.75 408 VAL B C 1
ATOM 9342 O O . VAL B 1 408 ? 20.672 39.781 -10.047 1 94.75 408 VAL B O 1
ATOM 9345 N N . PRO B 1 409 ? 18.766 40.312 -11.102 1 94 409 PRO B N 1
ATOM 9346 C CA . PRO B 1 409 ? 18.734 41.625 -10.414 1 94 409 PRO B CA 1
ATOM 9347 C C . PRO B 1 409 ? 18.219 41.5 -8.977 1 94 409 PRO B C 1
ATOM 9349 O O . PRO B 1 409 ? 18.469 42.406 -8.164 1 94 409 PRO B O 1
ATOM 9352 N N . ILE B 1 410 ? 17.438 40.5 -8.68 1 95.31 410 ILE B N 1
ATOM 9353 C CA . ILE B 1 410 ? 16.797 40.406 -7.371 1 95.31 410 ILE B CA 1
ATOM 9354 C C . ILE B 1 410 ? 17.109 39.031 -6.75 1 95.31 410 ILE B C 1
ATOM 9356 O O . ILE B 1 410 ? 16.906 38 -7.391 1 95.31 410 ILE B O 1
ATOM 9360 N N . THR B 1 411 ? 17.625 39.031 -5.559 1 94.88 411 THR B N 1
ATOM 9361 C CA . THR B 1 411 ? 17.797 37.812 -4.738 1 94.88 411 THR B CA 1
ATOM 9362 C C . THR B 1 411 ? 17.062 37.969 -3.412 1 94.88 411 THR B C 1
ATOM 9364 O O . THR B 1 411 ? 17.266 38.938 -2.684 1 94.88 411 THR B O 1
ATOM 9367 N N . ILE B 1 412 ? 16.188 37.062 -3.107 1 93.88 412 ILE B N 1
ATOM 9368 C CA . ILE B 1 412 ? 15.328 37.156 -1.932 1 93.88 412 ILE B CA 1
ATOM 9369 C C . ILE B 1 412 ? 15.734 36.094 -0.908 1 93.88 412 ILE B C 1
ATOM 9371 O O . ILE B 1 412 ? 15.805 34.906 -1.229 1 93.88 412 ILE B O 1
ATOM 9375 N N . PHE B 1 413 ? 16.078 36.531 0.304 1 92.31 413 PHE B N 1
ATOM 9376 C CA . PHE B 1 413 ? 16.375 35.625 1.416 1 92.31 413 PHE B CA 1
ATOM 9377 C C . PHE B 1 413 ? 15.266 35.656 2.453 1 92.31 413 PHE B C 1
ATOM 9379 O O . PHE B 1 413 ? 14.914 36.719 2.977 1 92.31 413 PHE B O 1
ATOM 9386 N N . LEU B 1 414 ? 14.664 34.531 2.723 1 91.19 414 LEU B N 1
ATOM 9387 C CA . LEU B 1 414 ? 13.57 34.406 3.68 1 91.19 414 LEU B CA 1
ATOM 9388 C C . LEU B 1 414 ? 14.055 33.812 4.988 1 91.19 414 LEU B C 1
ATOM 9390 O O . LEU B 1 414 ? 14.891 32.906 4.98 1 91.19 414 LEU B O 1
ATOM 9394 N N . TYR B 1 415 ? 13.555 34.406 6.125 1 90.5 415 TYR B N 1
ATOM 9395 C CA . TYR B 1 415 ? 13.953 33.938 7.449 1 90.5 415 TYR B CA 1
ATOM 9396 C C . TYR B 1 415 ? 12.734 33.719 8.336 1 90.5 415 TYR B C 1
ATOM 9398 O O . TYR B 1 415 ? 11.648 34.219 8.062 1 90.5 415 TYR B O 1
ATOM 9406 N N . ASN B 1 416 ? 12.914 32.906 9.414 1 89.44 416 ASN B N 1
ATOM 9407 C CA . ASN B 1 416 ? 11.906 32.781 10.461 1 89.44 416 ASN B CA 1
ATOM 9408 C C . ASN B 1 416 ? 12.133 33.844 11.555 1 89.44 416 ASN B C 1
ATOM 9410 O O . ASN B 1 416 ? 13.016 34.688 11.438 1 89.44 416 ASN B O 1
ATOM 9414 N N . ILE B 1 417 ? 11.312 33.875 12.57 1 90.25 417 ILE B N 1
ATOM 9415 C CA . ILE B 1 417 ? 11.352 34.875 13.609 1 90.25 417 ILE B CA 1
ATOM 9416 C C . ILE B 1 417 ? 12.664 34.781 14.375 1 90.25 417 ILE B C 1
ATOM 9418 O O . ILE B 1 417 ? 13.172 35.781 14.883 1 90.25 417 ILE B O 1
ATOM 9422 N N . ASP B 1 418 ? 13.305 33.594 14.406 1 88.56 418 ASP B N 1
ATOM 9423 C CA . ASP B 1 418 ? 14.547 33.375 15.133 1 88.56 418 ASP B CA 1
ATOM 9424 C C . ASP B 1 418 ? 15.75 33.781 14.281 1 88.56 418 ASP B C 1
ATOM 9426 O O . ASP B 1 418 ? 16.875 33.812 14.781 1 88.56 418 ASP B O 1
ATOM 9430 N N . GLY B 1 419 ? 15.539 34.094 13.055 1 88.06 419 GLY B N 1
ATOM 9431 C CA . GLY B 1 419 ? 16.625 34.531 12.172 1 88.06 419 GLY B CA 1
ATOM 9432 C C . GLY B 1 419 ? 17.234 33.375 11.391 1 88.06 419 GLY B C 1
ATOM 9433 O O . GLY B 1 419 ? 18.266 33.531 10.734 1 88.06 419 GLY B O 1
ATOM 9434 N N . ASP B 1 420 ? 16.625 32.219 11.492 1 89.06 420 ASP B N 1
ATOM 9435 C CA . ASP B 1 420 ? 17.109 31.094 10.711 1 89.06 420 ASP B CA 1
ATOM 9436 C C . ASP B 1 420 ? 16.609 31.172 9.273 1 89.06 420 ASP B C 1
ATOM 9438 O O . ASP B 1 420 ? 15.461 31.516 9.023 1 89.06 420 ASP B O 1
ATOM 9442 N N . PRO B 1 421 ? 17.531 30.859 8.328 1 88.62 421 PRO B N 1
ATOM 9443 C CA . PRO B 1 421 ? 17.094 30.875 6.926 1 88.62 421 PRO B CA 1
ATOM 9444 C C . PRO B 1 421 ? 16.078 29.781 6.602 1 88.62 421 PRO B C 1
ATOM 9446 O O . PRO B 1 421 ? 16.125 28.703 7.191 1 88.62 421 PRO B O 1
ATOM 9449 N N . GLN B 1 422 ? 15.211 30.141 5.656 1 85.88 422 GLN B N 1
ATOM 9450 C CA . GLN B 1 422 ? 14.234 29.156 5.199 1 85.88 422 GLN B CA 1
ATOM 9451 C C . GLN B 1 422 ? 14.898 28.062 4.359 1 85.88 422 GLN B C 1
ATOM 9453 O O . GLN B 1 422 ? 15.617 28.359 3.406 1 85.88 422 GLN B O 1
ATOM 9458 N N . VAL B 1 423 ? 14.68 26.875 4.781 1 80.88 423 VAL B N 1
ATOM 9459 C CA . VAL B 1 423 ? 15.32 25.766 4.094 1 80.88 423 VAL B CA 1
ATOM 9460 C C . VAL B 1 423 ? 14.336 25.125 3.109 1 80.88 423 VAL B C 1
ATOM 9462 O O . VAL B 1 423 ? 14.742 24.625 2.059 1 80.88 423 VAL B O 1
ATOM 9465 N N . GLU B 1 424 ? 13.102 25.203 3.426 1 82.75 424 GLU B N 1
ATOM 9466 C CA . GLU B 1 424 ? 12.086 24.625 2.553 1 82.75 424 GLU B CA 1
ATOM 9467 C C . GLU B 1 424 ? 11.617 25.625 1.501 1 82.75 424 GLU B C 1
ATOM 9469 O O . GLU B 1 424 ? 11.18 26.719 1.838 1 82.75 424 GLU B O 1
ATOM 9474 N N . GLY B 1 425 ? 11.836 25.219 0.23 1 84.81 425 GLY B N 1
ATOM 9475 C CA . GLY B 1 425 ? 11.375 26.078 -0.852 1 84.81 425 GLY B CA 1
ATOM 9476 C C . GLY B 1 425 ? 9.883 25.969 -1.101 1 84.81 425 GLY B C 1
ATOM 9477 O O . GLY B 1 425 ? 9.164 25.344 -0.319 1 84.81 425 GLY B O 1
ATOM 9478 N N . GLY B 1 426 ? 9.289 26.781 -2.047 1 85.75 426 GLY B N 1
ATOM 9479 C CA . GLY B 1 426 ? 7.906 26.656 -2.473 1 85.75 426 GLY B CA 1
ATOM 9480 C C . GLY B 1 426 ? 7.031 27.797 -1.979 1 85.75 426 GLY B C 1
ATOM 9481 O O . GLY B 1 426 ? 5.805 27.719 -2.029 1 85.75 426 GLY B O 1
ATOM 9482 N N . VAL B 1 427 ? 7.668 28.75 -1.432 1 89.69 427 VAL B N 1
ATOM 9483 C CA . VAL B 1 427 ? 6.914 29.922 -1.01 1 89.69 427 VAL B CA 1
ATOM 9484 C C . VAL B 1 427 ? 6.418 30.688 -2.236 1 89.69 427 VAL B C 1
ATOM 9486 O O . VAL B 1 427 ? 7.117 30.766 -3.248 1 89.69 427 VAL B O 1
ATOM 9489 N N . ASP B 1 428 ? 5.152 31.125 -2.156 1 88.56 428 ASP B N 1
ATOM 9490 C CA . ASP B 1 428 ? 4.574 31.891 -3.258 1 88.56 428 ASP B CA 1
ATOM 9491 C C . ASP B 1 428 ? 5.16 33.312 -3.314 1 88.56 428 ASP B C 1
ATOM 9493 O O . ASP B 1 428 ? 4.801 34.156 -2.51 1 88.56 428 ASP B O 1
ATOM 9497 N N . ILE B 1 429 ? 6.078 33.469 -4.195 1 92.06 429 ILE B N 1
ATOM 9498 C CA . ILE B 1 429 ? 6.711 34.781 -4.379 1 92.06 429 ILE B CA 1
ATOM 9499 C C . ILE B 1 429 ? 6.395 35.312 -5.773 1 92.06 429 ILE B C 1
ATOM 9501 O O . ILE B 1 429 ? 6.602 34.625 -6.773 1 92.06 429 ILE B O 1
ATOM 9505 N N . ARG B 1 430 ? 5.848 36.5 -5.859 1 91.94 430 ARG B N 1
ATOM 9506 C CA . ARG B 1 430 ? 5.574 37.156 -7.125 1 91.94 430 ARG B CA 1
ATOM 9507 C C . ARG B 1 430 ? 6.348 38.469 -7.227 1 91.94 430 ARG B C 1
ATOM 9509 O O . ARG B 1 430 ? 6.461 39.219 -6.242 1 91.94 430 ARG B O 1
ATOM 9516 N N . VAL B 1 431 ? 6.949 38.656 -8.336 1 94.81 431 VAL B N 1
ATOM 9517 C CA . VAL B 1 431 ? 7.73 39.875 -8.547 1 94.81 431 VAL B CA 1
ATOM 9518 C C . VAL B 1 431 ? 7.23 40.594 -9.797 1 94.81 431 VAL B C 1
ATOM 9520 O O . VAL B 1 431 ? 6.922 39.938 -10.805 1 94.81 431 VAL B O 1
ATOM 9523 N N . GLU B 1 432 ? 7.035 41.844 -9.68 1 93.69 432 GLU B N 1
ATOM 9524 C CA . GLU B 1 432 ? 6.695 42.719 -10.805 1 93.69 432 GLU B CA 1
ATOM 9525 C C . GLU B 1 432 ? 7.742 43.781 -10.992 1 93.69 432 GLU B C 1
ATOM 9527 O O . GLU B 1 432 ? 8.117 44.469 -10.031 1 93.69 432 GLU B O 1
ATOM 9532 N N . ILE B 1 433 ? 8.281 43.875 -12.211 1 95.25 433 ILE B N 1
ATOM 9533 C CA . ILE B 1 433 ? 9.305 44.875 -12.484 1 95.25 433 ILE B CA 1
ATOM 9534 C C . ILE B 1 433 ? 8.781 45.906 -13.477 1 95.25 433 ILE B C 1
ATOM 9536 O O . ILE B 1 433 ? 8.305 45.562 -14.555 1 95.25 433 ILE B O 1
ATOM 9540 N N . GLU B 1 434 ? 8.82 47.156 -13.055 1 93.88 434 GLU B N 1
ATOM 9541 C CA . GLU B 1 434 ? 8.422 48.281 -13.898 1 93.88 434 GLU B CA 1
ATOM 9542 C C . GLU B 1 434 ? 9.633 48.969 -14.5 1 93.88 434 GLU B C 1
ATOM 9544 O O . GLU B 1 434 ? 10.539 49.375 -13.773 1 93.88 434 GLU B O 1
ATOM 9549 N N . ASP B 1 435 ? 9.641 49.062 -15.836 1 91.94 435 ASP B N 1
ATOM 9550 C CA . ASP B 1 435 ? 10.742 49.75 -16.5 1 91.94 435 ASP B CA 1
ATOM 9551 C C . ASP B 1 435 ? 10.547 51.25 -16.469 1 91.94 435 ASP B C 1
ATOM 9553 O O . ASP B 1 435 ? 9.523 51.75 -15.977 1 91.94 435 ASP B O 1
ATOM 9557 N N . PRO B 1 436 ? 11.57 52.031 -16.906 1 89.88 436 PRO B N 1
ATOM 9558 C CA . PRO B 1 436 ? 11.469 53.469 -16.844 1 89.88 436 PRO B CA 1
ATOM 9559 C C . PRO B 1 436 ? 10.312 54.031 -17.688 1 89.88 436 PRO B C 1
ATOM 9561 O O . PRO B 1 436 ? 9.836 55.125 -17.438 1 89.88 436 PRO B O 1
ATOM 9564 N N . ASN B 1 437 ? 9.828 53.219 -18.625 1 88.69 437 ASN B N 1
ATOM 9565 C CA . ASN B 1 437 ? 8.727 53.656 -19.469 1 88.69 437 ASN B CA 1
ATOM 9566 C C . ASN B 1 437 ? 7.379 53.219 -18.906 1 88.69 437 ASN B C 1
ATOM 9568 O O . ASN B 1 437 ? 6.336 53.5 -19.5 1 88.69 437 ASN B O 1
ATOM 9572 N N . GLY B 1 438 ? 7.344 52.562 -17.812 1 85.12 438 GLY B N 1
ATOM 9573 C CA . GLY B 1 438 ? 6.105 52.188 -17.156 1 85.12 438 GLY B CA 1
ATOM 9574 C C . GLY B 1 438 ? 5.621 50.781 -17.531 1 85.12 438 GLY B C 1
ATOM 9575 O O . GLY B 1 438 ? 4.543 50.375 -17.109 1 85.12 438 GLY B O 1
ATOM 9576 N N . LYS B 1 439 ? 6.371 50.125 -18.359 1 89.38 439 LYS B N 1
ATOM 9577 C CA . LYS B 1 439 ? 5.988 48.781 -18.734 1 89.38 439 LYS B CA 1
ATOM 9578 C C . LYS B 1 439 ? 6.273 47.781 -17.609 1 89.38 439 LYS B C 1
ATOM 9580 O O . LYS B 1 439 ? 7.371 47.781 -17.047 1 89.38 439 LYS B O 1
ATOM 9585 N N . ILE B 1 440 ? 5.227 47.031 -17.281 1 91.12 440 ILE B N 1
ATOM 9586 C CA . ILE B 1 440 ? 5.352 46.062 -16.188 1 91.12 440 ILE B CA 1
ATOM 9587 C C . ILE B 1 440 ? 5.594 44.656 -16.734 1 91.12 440 ILE B C 1
ATOM 9589 O O . ILE B 1 440 ? 4.883 44.219 -17.641 1 91.12 440 ILE B O 1
ATOM 9593 N N . GLN B 1 441 ? 6.633 44.031 -16.281 1 93 441 GLN B N 1
ATOM 9594 C CA . GLN B 1 441 ? 6.938 42.625 -16.625 1 93 441 GLN B CA 1
ATOM 9595 C C . GLN B 1 441 ? 6.926 41.75 -15.375 1 93 441 GLN B C 1
ATOM 9597 O O . GLN B 1 441 ? 7.23 42.219 -14.273 1 93 441 GLN B O 1
ATOM 9602 N N . ARG B 1 442 ? 6.48 40.562 -15.625 1 92.56 442 ARG B N 1
ATOM 9603 C CA . ARG B 1 442 ? 6.473 39.562 -14.547 1 92.56 442 ARG B CA 1
ATOM 9604 C C . ARG B 1 442 ? 7.484 38.469 -14.82 1 92.56 442 ARG B C 1
ATOM 9606 O O . ARG B 1 442 ? 7.148 37.438 -15.43 1 92.56 442 ARG B O 1
ATOM 9613 N N . PRO B 1 443 ? 8.625 38.688 -14.219 1 93.88 443 PRO B N 1
ATOM 9614 C CA . PRO B 1 443 ? 9.633 37.656 -14.445 1 93.88 443 PRO B CA 1
ATOM 9615 C C . PRO B 1 443 ? 9.367 36.375 -13.648 1 93.88 443 PRO B C 1
ATOM 9617 O O . PRO B 1 443 ? 8.508 36.375 -12.766 1 93.88 443 PRO B O 1
ATOM 9620 N N . THR B 1 444 ? 10.117 35.406 -14.023 1 91.94 444 THR B N 1
ATOM 9621 C CA . THR B 1 444 ? 10 34.125 -13.344 1 91.94 444 THR B CA 1
ATOM 9622 C C . THR B 1 444 ? 10.898 34.094 -12.109 1 91.94 444 THR B C 1
ATOM 9624 O O . THR B 1 444 ? 12.055 34.531 -12.156 1 91.94 444 THR B O 1
ATOM 9627 N N . VAL B 1 445 ? 10.352 33.656 -11.023 1 94.44 445 VAL B N 1
ATOM 9628 C CA . VAL B 1 445 ? 11.086 33.5 -9.781 1 94.44 445 VAL B CA 1
ATOM 9629 C C . VAL B 1 445 ? 11.555 32.031 -9.656 1 94.44 445 VAL B C 1
ATOM 9631 O O . VAL B 1 445 ? 10.734 31.109 -9.711 1 94.44 445 VAL B O 1
ATOM 9634 N N . GLU B 1 446 ? 12.852 31.859 -9.562 1 93.81 446 GLU B N 1
ATOM 9635 C CA . GLU B 1 446 ? 13.383 30.516 -9.422 1 93.81 446 GLU B CA 1
ATOM 9636 C C . GLU B 1 446 ? 13.758 30.219 -7.973 1 93.81 446 GLU B C 1
ATOM 9638 O O . GLU B 1 446 ? 14.32 31.062 -7.285 1 93.81 446 GLU B O 1
ATOM 9643 N N . ASP B 1 447 ? 13.484 29.047 -7.5 1 91.69 447 ASP B N 1
ATOM 9644 C CA . ASP B 1 447 ? 13.719 28.609 -6.125 1 91.69 447 ASP B CA 1
ATOM 9645 C C . ASP B 1 447 ? 15.094 27.969 -5.977 1 91.69 447 ASP B C 1
ATOM 9647 O O . ASP B 1 447 ? 15.328 26.859 -6.473 1 91.69 447 ASP B O 1
ATOM 9651 N N . PHE B 1 448 ? 16.031 28.562 -5.348 1 90.5 448 PHE B N 1
ATOM 9652 C CA . PHE B 1 448 ? 17.359 28.047 -5.059 1 90.5 448 PHE B CA 1
ATOM 9653 C C . PHE B 1 448 ? 17.547 27.828 -3.559 1 90.5 448 PHE B C 1
ATOM 9655 O O . PHE B 1 448 ? 18.672 27.859 -3.051 1 90.5 448 PHE B O 1
ATOM 9662 N N . THR B 1 449 ? 16.5 27.719 -2.838 1 87.44 449 THR B N 1
ATOM 9663 C CA . THR B 1 449 ? 16.531 27.641 -1.382 1 87.44 449 THR B CA 1
ATOM 9664 C C . THR B 1 449 ? 17.359 26.438 -0.926 1 87.44 449 THR B C 1
ATOM 9666 O O . THR B 1 449 ? 18.094 26.516 0.063 1 87.44 449 THR B O 1
ATOM 9669 N N . ALA B 1 450 ? 17.266 25.391 -1.578 1 82.06 450 ALA B N 1
ATOM 9670 C CA . ALA B 1 450 ? 17.969 24.188 -1.187 1 82.06 450 ALA B CA 1
ATOM 9671 C C . ALA B 1 450 ? 19.469 24.344 -1.378 1 82.06 450 ALA B C 1
ATOM 9673 O O . ALA B 1 450 ? 20.266 23.844 -0.57 1 82.06 450 ALA B O 1
ATOM 9674 N N . LYS B 1 451 ? 19.922 24.969 -2.432 1 82.19 451 LYS B N 1
ATOM 9675 C CA . LYS B 1 451 ? 21.328 25.094 -2.773 1 82.19 451 LYS B CA 1
ATOM 9676 C C . LYS B 1 451 ? 21.953 26.328 -2.143 1 82.19 451 LYS B C 1
ATOM 9678 O O . LYS B 1 451 ? 23.047 26.266 -1.579 1 82.19 451 LYS B O 1
ATOM 9683 N N . GLN B 1 452 ? 21.234 27.469 -2.217 1 86.25 452 GLN B N 1
ATOM 9684 C CA . GLN B 1 452 ? 21.828 28.734 -1.819 1 86.25 452 GLN B CA 1
ATOM 9685 C C . GLN B 1 452 ? 20.969 29.469 -0.791 1 86.25 452 GLN B C 1
ATOM 9687 O O . GLN B 1 452 ? 21.312 30.547 -0.336 1 86.25 452 GLN B O 1
ATOM 9692 N N . GLY B 1 453 ? 19.875 28.891 -0.379 1 85.75 453 GLY B N 1
ATOM 9693 C CA . GLY B 1 453 ? 19.031 29.453 0.652 1 85.75 453 GLY B CA 1
ATOM 9694 C C . GLY B 1 453 ? 18.297 30.703 0.198 1 85.75 453 GLY B C 1
ATOM 9695 O O . GLY B 1 453 ? 17.938 31.562 1.017 1 85.75 453 GLY B O 1
ATOM 9696 N N . CYS B 1 454 ? 18.188 30.859 -1.094 1 92.31 454 CYS B N 1
ATOM 9697 C CA . CYS B 1 454 ? 17.547 32.094 -1.563 1 92.31 454 CYS B CA 1
ATOM 9698 C C . CYS B 1 454 ? 16.734 31.828 -2.818 1 92.31 454 CYS B C 1
ATOM 9700 O O . CYS B 1 454 ? 16.688 30.703 -3.326 1 92.31 454 CYS B O 1
ATOM 9702 N N . TYR B 1 455 ? 15.859 32.75 -3.115 1 94.06 455 TYR B N 1
ATOM 9703 C CA . TYR B 1 455 ? 15.148 32.812 -4.387 1 94.06 455 TYR B CA 1
ATOM 9704 C C . TYR B 1 455 ? 15.797 33.812 -5.34 1 94.06 455 TYR B C 1
ATOM 9706 O O . TYR B 1 455 ? 16.25 34.875 -4.918 1 94.06 455 TYR B O 1
ATOM 9714 N N . LYS B 1 456 ? 15.898 33.438 -6.609 1 95.12 456 LYS B N 1
ATOM 9715 C CA . LYS B 1 456 ? 16.5 34.281 -7.609 1 95.12 456 LYS B CA 1
ATOM 9716 C C . LYS B 1 456 ? 15.5 34.688 -8.688 1 95.12 456 LYS B C 1
ATOM 9718 O O . LYS B 1 456 ? 14.68 33.844 -9.102 1 95.12 456 LYS B O 1
ATOM 9723 N N . VAL B 1 457 ? 15.523 35.938 -9.086 1 95.75 457 VAL B N 1
ATOM 9724 C CA . VAL B 1 457 ? 14.656 36.438 -10.148 1 95.75 457 VAL B CA 1
ATOM 9725 C C . VAL B 1 457 ? 15.492 36.781 -11.383 1 95.75 457 VAL B C 1
ATOM 9727 O O . VAL B 1 457 ? 16.391 37.625 -11.32 1 95.75 457 VAL B O 1
ATOM 9730 N N . TYR B 1 458 ? 15.211 36.062 -12.453 1 95 458 TYR B N 1
ATOM 9731 C CA . TYR B 1 458 ? 15.906 36.312 -13.711 1 95 458 TYR B CA 1
ATOM 9732 C C . TYR B 1 458 ? 15.156 37.344 -14.547 1 95 458 TYR B C 1
ATOM 9734 O O . TYR B 1 458 ? 13.93 37.281 -14.672 1 95 458 TYR B O 1
ATOM 9742 N N . PHE B 1 459 ? 15.922 38.281 -15.039 1 94.75 459 PHE B N 1
ATOM 9743 C CA . PHE B 1 459 ? 15.281 39.375 -15.758 1 94.75 459 PHE B CA 1
ATOM 9744 C C . PHE B 1 459 ? 16.203 39.906 -16.828 1 94.75 459 PHE B C 1
ATOM 9746 O O . PHE B 1 459 ? 17.438 39.875 -16.688 1 94.75 459 PHE B O 1
ATOM 9753 N N . MET B 1 460 ? 15.555 40.219 -17.938 1 94 460 MET B N 1
ATOM 9754 C CA . MET B 1 460 ? 16.25 40.875 -19.047 1 94 460 MET B CA 1
ATOM 9755 C C . MET B 1 460 ? 15.477 42.062 -19.562 1 94 460 MET B C 1
ATOM 9757 O O . MET B 1 460 ? 14.25 42.031 -19.672 1 94 460 MET B O 1
ATOM 9761 N N . SER B 1 461 ? 16.203 43.219 -19.734 1 92.69 461 SER B N 1
ATOM 9762 C CA . SER B 1 461 ? 15.586 44.406 -20.281 1 92.69 461 SER B CA 1
ATOM 9763 C C . SER B 1 461 ? 16.531 45.156 -21.203 1 92.69 461 SER B C 1
ATOM 9765 O O . SER B 1 461 ? 17.75 45.188 -20.984 1 92.69 461 SER B O 1
ATOM 9767 N N . ALA B 1 462 ? 15.945 45.75 -22.266 1 90.06 462 ALA B N 1
ATOM 9768 C CA . ALA B 1 462 ? 16.734 46.531 -23.203 1 90.06 462 ALA B CA 1
ATOM 9769 C C . ALA B 1 462 ? 16.781 48 -22.781 1 90.06 462 ALA B C 1
ATOM 9771 O O . ALA B 1 462 ? 17.656 48.75 -23.219 1 90.06 462 ALA B O 1
ATOM 9772 N N . LYS B 1 463 ? 15.883 48.375 -21.969 1 91.69 463 LYS B N 1
ATOM 9773 C CA . LYS B 1 463 ? 15.789 49.781 -21.578 1 91.69 463 LYS B CA 1
ATOM 9774 C C . LYS B 1 463 ? 16.766 50.125 -20.453 1 91.69 463 LYS B C 1
ATOM 9776 O O . LYS B 1 463 ? 16.734 49.469 -19.391 1 91.69 463 LYS B O 1
ATOM 9781 N N . LEU B 1 464 ? 17.578 51.156 -20.688 1 92.44 464 LEU B N 1
ATOM 9782 C CA . LEU B 1 464 ? 18.531 51.594 -19.672 1 92.44 464 LEU B CA 1
ATOM 9783 C C . LEU B 1 464 ? 17.859 52.469 -18.641 1 92.44 464 LEU B C 1
ATOM 9785 O O . LEU B 1 464 ? 16.859 53.125 -18.938 1 92.44 464 LEU B O 1
ATOM 9789 N N . GLY B 1 465 ? 18.391 52.375 -17.375 1 92.62 465 GLY B N 1
ATOM 9790 C CA . GLY B 1 465 ? 17.875 53.281 -16.344 1 92.62 465 GLY B CA 1
ATOM 9791 C C . GLY B 1 465 ? 17.344 52.562 -15.125 1 92.62 465 GLY B C 1
ATOM 9792 O O . GLY B 1 465 ? 17.641 51.375 -14.93 1 92.62 465 GLY B O 1
ATOM 9793 N N . LYS B 1 466 ? 16.594 53.312 -14.312 1 93.19 466 LYS B N 1
ATOM 9794 C CA . LYS B 1 466 ? 16.094 52.812 -13.031 1 93.19 466 LYS B CA 1
ATOM 9795 C C . LYS B 1 466 ? 14.82 52 -13.227 1 93.19 466 LYS B C 1
ATOM 9797 O O . LYS B 1 466 ? 13.875 52.438 -13.867 1 93.19 466 LYS B O 1
ATOM 9802 N N . HIS B 1 467 ? 14.883 50.781 -12.766 1 94.56 467 HIS B N 1
ATOM 9803 C CA . HIS B 1 467 ? 13.727 49.906 -12.758 1 94.56 467 HIS B CA 1
ATOM 9804 C C . HIS B 1 467 ? 13.188 49.719 -11.344 1 94.56 467 HIS B C 1
ATOM 9806 O O . HIS B 1 467 ? 13.953 49.688 -10.375 1 94.56 467 HIS B O 1
ATOM 9812 N N . LYS B 1 468 ? 11.898 49.656 -11.227 1 92.88 468 LYS B N 1
ATOM 9813 C CA . LYS B 1 468 ? 11.242 49.469 -9.938 1 92.88 468 LYS B CA 1
ATOM 9814 C C . LYS B 1 468 ? 10.664 48.062 -9.82 1 92.88 468 LYS B C 1
ATOM 9816 O O . LYS B 1 468 ? 9.906 47.594 -10.688 1 92.88 468 LYS B O 1
ATOM 9821 N N . ALA B 1 469 ? 11.078 47.375 -8.773 1 94.38 469 ALA B N 1
ATOM 9822 C CA . ALA B 1 469 ? 10.586 46.031 -8.555 1 94.38 469 ALA B CA 1
ATOM 9823 C C . ALA B 1 469 ? 9.656 45.969 -7.344 1 94.38 469 ALA B C 1
ATOM 9825 O O . ALA B 1 469 ? 9.93 46.594 -6.309 1 94.38 469 ALA B O 1
ATOM 9826 N N . THR B 1 470 ? 8.523 45.344 -7.535 1 92 470 THR B N 1
ATOM 9827 C CA . THR B 1 470 ? 7.598 45.031 -6.445 1 92 470 THR B CA 1
ATOM 9828 C C . THR B 1 470 ? 7.609 43.562 -6.113 1 92 470 THR B C 1
ATOM 9830 O O . THR B 1 470 ? 7.344 42.719 -6.98 1 92 470 THR B O 1
ATOM 9833 N N . VAL B 1 471 ? 8.008 43.281 -4.887 1 91.94 471 VAL B N 1
ATOM 9834 C CA . VAL B 1 471 ? 8.086 41.875 -4.441 1 91.94 471 VAL B CA 1
ATOM 9835 C C . VAL B 1 471 ? 6.891 41.562 -3.547 1 91.94 471 VAL B C 1
ATOM 9837 O O . VAL B 1 471 ? 6.652 42.25 -2.547 1 91.94 471 VAL B O 1
ATOM 9840 N N . LEU B 1 472 ? 6.156 40.562 -3.988 1 89.44 472 LEU B N 1
ATOM 9841 C CA . LEU B 1 472 ? 5.027 40.062 -3.201 1 89.44 472 LEU B CA 1
ATOM 9842 C C . LEU B 1 472 ? 5.289 38.688 -2.668 1 89.44 472 LEU B C 1
ATOM 9844 O O . LEU B 1 472 ? 5.672 37.781 -3.428 1 89.44 472 LEU B O 1
ATOM 9848 N N . ILE B 1 473 ? 5.195 38.531 -1.348 1 88.19 473 ILE B N 1
ATOM 9849 C CA . ILE B 1 473 ? 5.297 37.219 -0.733 1 88.19 473 ILE B CA 1
ATOM 9850 C C . ILE B 1 473 ? 3.938 36.812 -0.165 1 88.19 473 ILE B C 1
ATOM 9852 O O . ILE B 1 473 ? 3.369 37.5 0.669 1 88.19 473 ILE B O 1
ATOM 9856 N N . ASN B 1 474 ? 3.441 35.688 -0.532 1 81.44 474 ASN B N 1
ATOM 9857 C CA . ASN B 1 474 ? 2.109 35.219 -0.165 1 81.44 474 ASN B CA 1
ATOM 9858 C C . ASN B 1 474 ? 1.048 36.312 -0.415 1 81.44 474 ASN B C 1
ATOM 9860 O O . ASN B 1 474 ? 0.153 36.5 0.408 1 81.44 474 ASN B O 1
ATOM 9864 N N . GLY B 1 475 ? 1.306 37.125 -1.428 1 78.5 475 GLY B N 1
ATOM 9865 C CA . GLY B 1 475 ? 0.338 38.125 -1.841 1 78.5 475 GLY B CA 1
ATOM 9866 C C . GLY B 1 475 ? 0.57 39.5 -1.196 1 78.5 475 GLY B C 1
ATOM 9867 O O . GLY B 1 475 ? -0.001 40.5 -1.627 1 78.5 475 GLY B O 1
ATOM 9868 N N . ASP B 1 476 ? 1.429 39.531 -0.208 1 77.19 476 ASP B N 1
ATOM 9869 C CA . ASP B 1 476 ? 1.665 40.781 0.505 1 77.19 476 ASP B CA 1
ATOM 9870 C C . ASP B 1 476 ? 2.973 41.438 0.058 1 77.19 476 ASP B C 1
ATOM 9872 O O . ASP B 1 476 ? 3.979 40.75 -0.137 1 77.19 476 ASP B O 1
ATOM 9876 N N . SER B 1 477 ? 2.842 42.656 -0.13 1 81.56 477 SER B N 1
ATOM 9877 C CA . SER B 1 477 ? 4.043 43.406 -0.515 1 81.56 477 SER B CA 1
ATOM 9878 C C . SER B 1 477 ? 4.965 43.625 0.681 1 81.56 477 SER B C 1
ATOM 9880 O O . SER B 1 477 ? 4.504 43.969 1.77 1 81.56 477 SER B O 1
ATOM 9882 N N . ILE B 1 478 ? 6.207 43.406 0.563 1 81.38 478 ILE B N 1
ATOM 9883 C CA . ILE B 1 478 ? 7.16 43.531 1.659 1 81.38 478 ILE B CA 1
ATOM 9884 C C . ILE B 1 478 ? 7.715 44.938 1.716 1 81.38 478 ILE B C 1
ATOM 9886 O O . ILE B 1 478 ? 8.242 45.375 2.744 1 81.38 478 ILE B O 1
ATOM 9890 N N . ASN B 1 479 ? 7.75 45.562 0.597 1 81.75 479 ASN B N 1
ATOM 9891 C CA . ASN B 1 479 ? 8.172 46.969 0.491 1 81.75 479 ASN B CA 1
ATOM 9892 C C . ASN B 1 479 ? 7.23 47.781 -0.41 1 81.75 479 ASN B C 1
ATOM 9894 O O . ASN B 1 479 ? 7.379 47.75 -1.633 1 81.75 479 ASN B O 1
ATOM 9898 N N . PRO B 1 480 ? 6.309 48.469 0.245 1 72.12 480 PRO B N 1
ATOM 9899 C CA . PRO B 1 480 ? 5.312 49.188 -0.551 1 72.12 480 PRO B CA 1
ATOM 9900 C C . PRO B 1 480 ? 5.941 50.219 -1.492 1 72.12 480 PRO B C 1
ATOM 9902 O O . PRO B 1 480 ? 5.371 50.531 -2.541 1 72.12 480 PRO B O 1
ATOM 9905 N N . ASP B 1 481 ? 7.145 50.812 -1.135 1 77.81 481 ASP B N 1
ATOM 9906 C CA . ASP B 1 481 ? 7.812 51.812 -1.973 1 77.81 481 ASP B CA 1
ATOM 9907 C C . ASP B 1 481 ? 8.539 51.125 -3.139 1 77.81 481 ASP B C 1
ATOM 9909 O O . ASP B 1 481 ? 8.953 51.812 -4.086 1 77.81 481 ASP B O 1
ATOM 9913 N N . GLY B 1 482 ? 8.625 49.812 -3.115 1 86.44 482 GLY B N 1
ATOM 9914 C CA . GLY B 1 482 ? 9.297 49.062 -4.168 1 86.44 482 GLY B CA 1
ATOM 9915 C C . GLY B 1 482 ? 10.812 49.062 -4.023 1 86.44 482 GLY B C 1
ATOM 9916 O O . GLY B 1 482 ? 11.359 49.781 -3.174 1 86.44 482 GLY B O 1
ATOM 9917 N N . TYR B 1 483 ? 11.414 48.219 -4.695 1 90.94 483 TYR B N 1
ATOM 9918 C CA . TYR B 1 483 ? 12.867 48.125 -4.766 1 90.94 483 TYR B CA 1
ATOM 9919 C C . TYR B 1 483 ? 13.383 48.656 -6.102 1 90.94 483 TYR B C 1
ATOM 9921 O O . TYR B 1 483 ? 12.672 48.594 -7.109 1 90.94 483 TYR B O 1
ATOM 9929 N N . ARG B 1 484 ? 14.586 49.219 -6.094 1 92 484 ARG B N 1
ATOM 9930 C CA . ARG B 1 484 ? 15.086 49.812 -7.332 1 92 484 ARG B CA 1
ATOM 9931 C C . ARG B 1 484 ? 16.453 49.219 -7.695 1 92 484 ARG B C 1
ATOM 9933 O O . ARG B 1 484 ? 17.25 48.906 -6.816 1 92 484 ARG B O 1
ATOM 9940 N N . PHE B 1 485 ? 16.641 49.031 -8.977 1 93.25 485 PHE B N 1
ATOM 9941 C CA . PHE B 1 485 ? 17.938 48.656 -9.539 1 93.25 485 PHE B CA 1
ATOM 9942 C C . PHE B 1 485 ? 18.109 49.281 -10.922 1 93.25 485 PHE B C 1
ATOM 9944 O O . PHE B 1 485 ? 17.156 49.844 -11.492 1 93.25 485 PHE B O 1
ATOM 9951 N N . ASN B 1 486 ? 19.359 49.25 -11.367 1 93.81 486 ASN B N 1
ATOM 9952 C CA . ASN B 1 486 ? 19.625 49.875 -12.656 1 93.81 486 ASN B CA 1
ATOM 9953 C C . ASN B 1 486 ? 20.016 48.844 -13.719 1 93.81 486 ASN B C 1
ATOM 9955 O O . ASN B 1 486 ? 20.688 47.875 -13.414 1 93.81 486 ASN B O 1
ATOM 9959 N N . VAL B 1 487 ? 19.406 49.031 -14.875 1 94.75 487 VAL B N 1
ATOM 9960 C CA . VAL B 1 487 ? 19.953 48.375 -16.062 1 94.75 487 VAL B CA 1
ATOM 9961 C C . VAL B 1 487 ? 21.016 49.281 -16.703 1 94.75 487 VAL B C 1
ATOM 9963 O O . VAL B 1 487 ? 20.719 50.406 -17.078 1 94.75 487 VAL B O 1
ATOM 9966 N N . ILE B 1 488 ? 22.188 48.75 -16.797 1 92.94 488 ILE B N 1
ATOM 9967 C CA . ILE B 1 488 ? 23.312 49.562 -17.188 1 92.94 488 ILE B CA 1
ATOM 9968 C C . ILE B 1 488 ? 23.891 49.062 -18.516 1 92.94 488 ILE B C 1
ATOM 9970 O O . ILE B 1 488 ? 23.562 47.969 -18.953 1 92.94 488 ILE B O 1
ATOM 9974 N N . SER B 1 489 ? 24.609 50.031 -19.078 1 90.5 489 SER B N 1
ATOM 9975 C CA . SER B 1 489 ? 25.281 49.688 -20.312 1 90.5 489 SER B CA 1
ATOM 9976 C C . SER B 1 489 ? 26.359 48.625 -20.078 1 90.5 489 SER B C 1
ATOM 9978 O O . SER B 1 489 ? 26.891 48.5 -18.969 1 90.5 489 SER B O 1
ATOM 9980 N N . HIS B 1 490 ? 26.641 47.969 -21.141 1 85.56 490 HIS B N 1
ATOM 9981 C CA . HIS B 1 490 ? 27.656 46.938 -21.047 1 85.56 490 HIS B CA 1
ATOM 9982 C C . HIS B 1 490 ? 29 47.5 -20.578 1 85.56 490 HIS B C 1
ATOM 9984 O O . HIS B 1 490 ? 29.438 48.531 -21.078 1 85.56 490 HIS B O 1
ATOM 9990 N N . GLY B 1 491 ? 29.609 47 -19.594 1 78.75 491 GLY B N 1
ATOM 9991 C CA . GLY B 1 491 ? 30.922 47.406 -19.125 1 78.75 491 GLY B CA 1
ATOM 9992 C C . GLY B 1 491 ? 30.859 48.344 -17.938 1 78.75 491 GLY B C 1
ATOM 9993 O O . GLY B 1 491 ? 31.875 48.656 -17.312 1 78.75 491 GLY B O 1
ATOM 9994 N N . ALA B 1 492 ? 29.688 48.906 -17.641 1 79.19 492 ALA B N 1
ATOM 9995 C CA . ALA B 1 492 ? 29.562 49.812 -16.516 1 79.19 492 ALA B CA 1
ATOM 9996 C C . ALA B 1 492 ? 29.625 49.062 -15.188 1 79.19 492 ALA B C 1
ATOM 9998 O O . ALA B 1 492 ? 29.375 47.875 -15.133 1 79.19 492 ALA B O 1
ATOM 9999 N N . GLY B 1 493 ? 30.109 49.625 -14.094 1 79.25 493 GLY B N 1
ATOM 10000 C CA . GLY B 1 493 ? 30.219 49.031 -12.766 1 79.25 493 GLY B CA 1
ATOM 10001 C C . GLY B 1 493 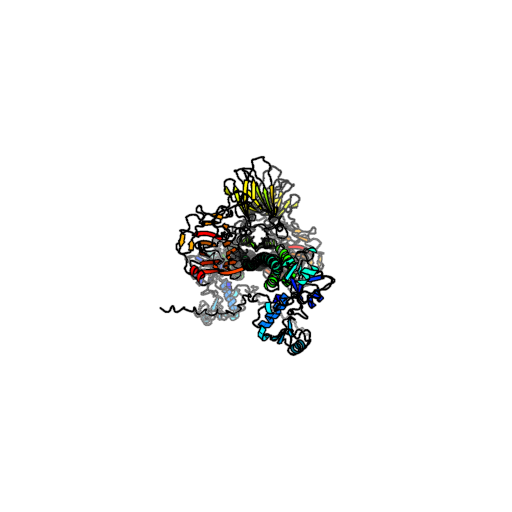? 28.875 48.656 -12.172 1 79.25 493 GLY B C 1
ATOM 10002 O O . GLY B 1 493 ? 27.922 49.438 -12.234 1 79.25 493 GLY B O 1
ATOM 10003 N N . ARG B 1 494 ? 28.797 47.406 -11.68 1 83.88 494 ARG B N 1
ATOM 10004 C CA . ARG B 1 494 ? 27.578 46.875 -11.078 1 83.88 494 ARG B CA 1
ATOM 10005 C C . ARG B 1 494 ? 27.516 47.188 -9.586 1 83.88 494 ARG B C 1
ATOM 10007 O O . ARG B 1 494 ? 28.516 47.062 -8.883 1 83.88 494 ARG B O 1
ATOM 10014 N N . GLN B 1 495 ? 26.422 47.844 -9.234 1 82.12 495 GLN B N 1
ATOM 10015 C CA . GLN B 1 495 ? 26.219 48.094 -7.805 1 82.12 495 GLN B CA 1
ATOM 10016 C C . GLN B 1 495 ? 25.141 47.156 -7.254 1 82.12 495 GLN B C 1
ATOM 10018 O O . GLN B 1 495 ? 24.234 46.719 -7.98 1 82.12 495 GLN B O 1
ATOM 10023 N N . SER B 1 496 ? 25.406 46.625 -6.066 1 84.12 496 SER B N 1
ATOM 10024 C CA . SER B 1 496 ? 24.438 45.781 -5.391 1 84.12 496 SER B CA 1
ATOM 10025 C C . SER B 1 496 ? 24.031 46.375 -4.043 1 84.12 496 SER B C 1
ATOM 10027 O O . SER B 1 496 ? 24.875 46.906 -3.326 1 84.12 496 SER B O 1
ATOM 10029 N N . VAL B 1 497 ? 22.75 46.469 -3.83 1 82.25 497 VAL B N 1
ATOM 10030 C CA . VAL B 1 497 ? 22.219 46.969 -2.564 1 82.25 497 VAL B CA 1
ATOM 10031 C C . VAL B 1 497 ? 21.312 45.906 -1.926 1 82.25 497 VAL B C 1
ATOM 10033 O O . VAL B 1 497 ? 20.531 45.25 -2.617 1 82.25 497 VAL B O 1
ATOM 10036 N N . THR B 1 498 ? 21.578 45.656 -0.678 1 81.5 498 THR B N 1
ATOM 10037 C CA . THR B 1 498 ? 20.734 44.719 0.059 1 81.5 498 THR B CA 1
ATOM 10038 C C . THR B 1 498 ? 19.766 45.5 0.956 1 81.5 498 THR B C 1
ATOM 10040 O O . THR B 1 498 ? 20.172 46.344 1.752 1 81.5 498 THR B O 1
ATOM 10043 N N . TYR B 1 499 ? 18.516 45.25 0.658 1 74.88 499 TYR B N 1
ATOM 10044 C CA . TYR B 1 499 ? 17.453 45.812 1.494 1 74.88 499 TYR B CA 1
ATOM 10045 C C . TYR B 1 499 ? 17.031 44.812 2.562 1 74.88 499 TYR B C 1
ATOM 10047 O O . TYR B 1 499 ? 16.672 43.656 2.25 1 74.88 499 TYR B O 1
ATOM 10055 N N . ARG B 1 500 ? 17.438 45.125 3.809 1 70.38 500 ARG B N 1
ATOM 10056 C CA . ARG B 1 500 ? 17.016 44.281 4.926 1 70.38 500 ARG B CA 1
ATOM 10057 C C . ARG B 1 500 ? 15.703 44.781 5.516 1 70.38 500 ARG B C 1
ATOM 10059 O O . ARG B 1 500 ? 15.5 46 5.645 1 70.38 500 ARG B O 1
ATOM 10066 N N . SER B 1 501 ? 14.75 44.094 5.414 1 57.12 501 SER B N 1
ATOM 10067 C CA . SER B 1 501 ? 13.508 44.5 6.066 1 57.12 501 SER B CA 1
ATOM 10068 C C . SER B 1 501 ? 13.758 44.875 7.52 1 57.12 501 SER B C 1
ATOM 10070 O O . SER B 1 501 ? 14.078 44.031 8.352 1 57.12 501 SER B O 1
ATOM 10072 N N . ALA B 1 502 ? 14.75 45.875 7.781 1 42.59 502 ALA B N 1
ATOM 10073 C CA . ALA B 1 502 ? 15.195 46.344 9.094 1 42.59 502 ALA B CA 1
ATOM 10074 C C . ALA B 1 502 ? 14.117 46.094 10.148 1 42.59 502 ALA B C 1
ATOM 10076 O O . ALA B 1 502 ? 12.953 45.875 9.82 1 42.59 502 ALA B O 1
ATOM 10077 N N . ARG B 1 503 ? 14.617 46.312 11.625 1 35.88 503 ARG B N 1
ATOM 10078 C CA . ARG B 1 503 ? 14.234 46.594 13.008 1 35.88 503 ARG B CA 1
ATOM 10079 C C . ARG B 1 503 ? 13.016 47.531 13.062 1 35.88 503 ARG B C 1
ATOM 10081 O O . ARG B 1 503 ? 12.93 48.5 12.297 1 35.88 503 ARG B O 1
ATOM 10088 N N . ILE B 1 504 ? 12.016 47.062 13.445 1 31.84 504 ILE B N 1
ATOM 10089 C CA . ILE B 1 504 ? 11.016 48.031 13.898 1 31.84 504 ILE B CA 1
ATOM 10090 C C . ILE B 1 504 ? 11.711 49.25 14.445 1 31.84 504 ILE B C 1
ATOM 10092 O O . ILE B 1 504 ? 12.453 49.188 15.43 1 31.84 504 ILE B O 1
ATOM 10096 N N . PRO B 1 505 ? 12.305 50.156 13.633 1 26.36 505 PRO B N 1
ATOM 10097 C CA . PRO B 1 505 ? 12.812 51.375 14.273 1 26.36 505 PRO B CA 1
ATOM 10098 C C . PRO B 1 505 ? 12.07 51.719 15.562 1 26.36 505 PRO B C 1
ATOM 10100 O O . PRO B 1 505 ? 10.875 51.469 15.68 1 26.36 505 PRO B O 1
ATOM 10103 N N . ASP B 1 506 ? 12.789 51.594 16.75 1 24.91 506 ASP B N 1
ATOM 10104 C CA . ASP B 1 506 ? 12.32 52.281 17.938 1 24.91 506 ASP B CA 1
ATOM 10105 C C . ASP B 1 506 ? 11.609 53.594 17.562 1 24.91 506 ASP B C 1
ATOM 10107 O O . ASP B 1 506 ? 11.836 54.125 16.484 1 24.91 506 ASP B O 1
ATOM 10111 N N . THR B 1 507 ? 10.68 53.906 18.344 1 24.12 507 THR B N 1
ATOM 10112 C CA . THR B 1 507 ? 9.922 55.156 18.312 1 24.12 507 THR B CA 1
ATOM 10113 C C . THR B 1 507 ? 10.844 56.344 18.047 1 24.12 507 THR B C 1
ATOM 10115 O O . THR B 1 507 ? 11.844 56.531 18.75 1 24.12 507 THR B O 1
ATOM 10118 N N . PRO B 1 508 ? 11.023 56.75 16.859 1 24.48 508 PRO B N 1
ATOM 10119 C CA . PRO B 1 508 ? 11.773 58 16.703 1 24.48 508 PRO B CA 1
ATOM 10120 C C . PRO B 1 508 ? 11.594 58.938 17.891 1 24.48 508 PRO B C 1
ATOM 10122 O O . PRO B 1 508 ? 10.5 59.031 18.453 1 24.48 508 PRO B O 1
ATOM 10125 N N . GLN B 1 509 ? 12.57 58.906 18.797 1 22.08 509 GLN B N 1
ATOM 10126 C CA . GLN B 1 509 ? 12.562 59.938 19.812 1 22.08 509 GLN B CA 1
ATOM 10127 C C . GLN B 1 509 ? 12.148 61.281 19.219 1 22.08 509 GLN B C 1
ATOM 10129 O O . GLN B 1 509 ? 12.508 61.594 18.078 1 22.08 509 GLN B O 1
ATOM 10134 N N . PRO B 1 510 ? 11.203 61.875 19.875 1 22.97 510 PRO B N 1
ATOM 10135 C CA . PRO B 1 510 ? 10.695 63.188 19.453 1 22.97 510 PRO B CA 1
ATOM 10136 C C . PRO B 1 510 ? 11.812 64.188 19.172 1 22.97 510 PRO B C 1
ATOM 10138 O O . PRO B 1 510 ? 12.672 64.438 20.031 1 22.97 510 PRO B O 1
ATOM 10141 N N . ARG B 1 511 ? 12.531 64.062 18.062 1 22.5 511 ARG B N 1
ATOM 10142 C CA . ARG B 1 511 ? 13.359 65.25 17.828 1 22.5 511 ARG B CA 1
ATOM 10143 C C . ARG B 1 511 ? 12.617 66.5 18.203 1 22.5 511 ARG B C 1
ATOM 10145 O O . ARG B 1 511 ? 11.383 66.562 18.172 1 22.5 511 ARG B O 1
ATOM 10152 N N . ASN B 1 512 ? 13.391 67.25 18.891 1 20.39 512 ASN B N 1
ATOM 10153 C CA . ASN B 1 512 ? 13.047 68.625 19.312 1 20.39 512 ASN B CA 1
ATOM 10154 C C . ASN B 1 512 ? 12.367 69.375 18.203 1 20.39 512 ASN B C 1
ATOM 10156 O O . ASN B 1 512 ? 12.906 69.5 17.094 1 20.39 512 ASN B O 1
ATOM 10160 N N . LEU B 1 513 ? 11.133 69.188 18.156 1 21.52 513 LEU B N 1
ATOM 10161 C CA . LEU B 1 513 ? 10.203 70 17.344 1 21.52 513 LEU B CA 1
ATOM 10162 C C . LEU B 1 513 ? 10.648 71.438 17.234 1 21.52 513 LEU B C 1
ATOM 10164 O O . LEU B 1 513 ? 10.703 72.125 18.234 1 21.52 513 LEU B O 1
ATOM 10168 N N . VAL B 1 514 ? 11.742 71.5 16.484 1 20.94 514 VAL B N 1
ATOM 10169 C CA . VAL B 1 514 ? 12.008 72.938 16.219 1 20.94 514 VAL B CA 1
ATOM 10170 C C . VAL B 1 514 ? 10.711 73.625 15.836 1 20.94 514 VAL B C 1
ATOM 10172 O O . VAL B 1 514 ? 9.898 73.125 15.094 1 20.94 514 VAL B O 1
ATOM 10175 N N . SER B 1 515 ? 10.32 74.562 16.656 1 20.56 515 SER B N 1
ATOM 10176 C CA . SER B 1 515 ? 9.18 75.438 16.656 1 20.56 515 SER B CA 1
ATOM 10177 C C . SER B 1 515 ? 8.969 76.125 15.297 1 20.56 515 SER B C 1
ATOM 10179 O O . SER B 1 515 ? 9.883 76.75 14.758 1 20.56 515 SER B O 1
ATOM 10181 N N . PRO B 1 516 ? 8.414 75.312 14.359 1 21.28 516 PRO B N 1
ATOM 10182 C CA . PRO B 1 516 ? 8.234 76.125 13.141 1 21.28 516 PRO B CA 1
ATOM 10183 C C . PRO B 1 516 ? 7.789 77.562 13.438 1 21.28 516 PRO B C 1
ATOM 10185 O O . PRO B 1 516 ? 7.09 77.812 14.422 1 21.28 516 PRO B O 1
ATOM 10188 N N . THR B 1 517 ? 8.547 78.375 13.203 1 21.09 517 THR B N 1
ATOM 10189 C CA . THR B 1 517 ? 8.273 79.812 13.18 1 21.09 517 THR B CA 1
ATOM 10190 C C . THR B 1 517 ? 6.934 80.125 12.508 1 21.09 517 THR B C 1
ATOM 10192 O O . THR B 1 517 ? 6.465 79.312 11.68 1 21.09 517 THR B O 1
ATOM 10195 N N . ASN B 1 518 ? 6.082 81 13.062 1 21.28 518 ASN B N 1
ATOM 10196 C CA . ASN B 1 518 ? 4.789 81.688 12.961 1 21.28 518 ASN B CA 1
ATOM 10197 C C . ASN B 1 518 ? 4.477 82.062 11.523 1 21.28 518 ASN B C 1
ATOM 10199 O O . ASN B 1 518 ? 4.555 83.25 11.164 1 21.28 518 ASN B O 1
ATOM 10203 N N . SER B 1 519 ? 5.008 81.438 10.531 1 21.38 519 SER B N 1
ATOM 10204 C CA . SER B 1 519 ? 4.652 82.25 9.359 1 21.38 519 SER B CA 1
ATOM 10205 C C . SER B 1 519 ? 3.141 82.312 9.172 1 21.38 519 SER B C 1
ATOM 10207 O O . SER B 1 519 ? 2.434 81.375 9.469 1 21.38 519 SER B O 1
ATOM 10209 N N . ASP B 1 520 ? 2.496 83.5 8.992 1 22.73 520 ASP B N 1
ATOM 10210 C CA . ASP B 1 520 ? 1.23 84.188 8.844 1 22.73 520 ASP B CA 1
ATOM 10211 C C . ASP B 1 520 ? 0.385 83.625 7.727 1 22.73 520 ASP B C 1
ATOM 10213 O O . ASP B 1 520 ? 0.475 84 6.57 1 22.73 520 ASP B O 1
ATOM 10217 N N . VAL B 1 521 ? 0.396 82.438 7.566 1 23.25 521 VAL B N 1
ATOM 10218 C CA . VAL B 1 521 ? -0.428 82.125 6.398 1 23.25 521 VAL B CA 1
ATOM 10219 C C . VAL B 1 521 ? -1.881 82.5 6.68 1 23.25 521 VAL B C 1
ATOM 10221 O O . VAL B 1 521 ? -2.51 81.938 7.578 1 23.25 521 VAL B O 1
ATOM 10224 N N . THR B 1 522 ? -2.307 83.75 6.512 1 24.05 522 THR B N 1
ATOM 10225 C CA . THR B 1 522 ? -3.594 84.438 6.531 1 24.05 522 THR B CA 1
ATOM 10226 C C . THR B 1 522 ? -4.578 83.75 5.574 1 24.05 522 THR B C 1
ATOM 10228 O O . THR B 1 522 ? -4.461 83.875 4.355 1 24.05 522 THR B O 1
ATOM 10231 N N . ILE B 1 523 ? -4.742 82.562 5.637 1 25.86 523 ILE B N 1
ATOM 10232 C CA . ILE B 1 523 ? -5.68 82.062 4.656 1 25.86 523 ILE B CA 1
ATOM 10233 C C . ILE B 1 523 ? -7.07 82.625 4.906 1 25.86 523 ILE B C 1
ATOM 10235 O O . ILE B 1 523 ? -7.68 82.312 5.949 1 25.86 523 ILE B O 1
ATOM 10239 N N . VAL B 1 524 ? -7.301 83.875 4.625 1 26.41 524 VAL B N 1
ATOM 10240 C CA . VAL B 1 524 ? -8.523 84.688 4.691 1 26.41 524 VAL B CA 1
ATOM 10241 C C . VAL B 1 524 ? -9.602 84.062 3.828 1 26.41 524 VAL B C 1
ATOM 10243 O O . VAL B 1 524 ? -9.414 83.812 2.625 1 26.41 524 VAL B O 1
ATOM 10246 N N . GLY B 1 525 ? -10.344 83.125 4.258 1 27.94 525 GLY B N 1
ATOM 10247 C CA . GLY B 1 525 ? -11.5 82.5 3.633 1 27.94 525 GLY B CA 1
ATOM 10248 C C . GLY B 1 525 ? -12.555 83.5 3.189 1 27.94 525 GLY B C 1
ATOM 10249 O O . GLY B 1 525 ? -13.102 84.25 4.012 1 27.94 525 GLY B O 1
ATOM 10250 N N . ARG B 1 526 ? -12.375 84.188 2.084 1 28.23 526 ARG B N 1
ATOM 10251 C CA . ARG B 1 526 ? -13.422 85 1.501 1 28.23 526 ARG B CA 1
ATOM 10252 C C . ARG B 1 526 ? -14.656 84.188 1.169 1 28.23 526 ARG B C 1
ATOM 10254 O O . ARG B 1 526 ? -14.539 83.062 0.689 1 28.23 526 ARG B O 1
ATOM 10261 N N . ILE B 1 527 ? -15.812 84.375 1.666 1 32.94 527 ILE B N 1
ATOM 10262 C CA . ILE B 1 527 ? -17.172 83.938 1.378 1 32.94 527 ILE B CA 1
ATOM 10263 C C . ILE B 1 527 ? -17.438 84 -0.124 1 32.94 527 ILE B C 1
ATOM 10265 O O . ILE B 1 527 ? -17.328 85.062 -0.718 1 32.94 527 ILE B O 1
ATOM 10269 N N . THR B 1 528 ? -17.156 83.125 -0.947 1 41.81 528 THR B N 1
ATOM 10270 C CA . THR B 1 528 ? -17.312 83.25 -2.391 1 41.81 528 THR B CA 1
ATOM 10271 C C . THR B 1 528 ? -18.781 83.125 -2.785 1 41.81 528 THR B C 1
ATOM 10273 O O . THR B 1 528 ? -19.594 82.625 -2.021 1 41.81 528 THR B O 1
ATOM 10276 N N . PRO B 1 529 ? -19.328 83.625 -3.818 1 48.47 529 PRO B N 1
ATOM 10277 C CA . PRO B 1 529 ? -20.641 83.75 -4.43 1 48.47 529 PRO B CA 1
ATOM 10278 C C . PRO B 1 529 ? -21.344 82.375 -4.574 1 48.47 529 PRO B C 1
ATOM 10280 O O . PRO B 1 529 ? -22.516 82.312 -4.969 1 48.47 529 PRO B O 1
ATOM 10283 N N . ARG B 1 530 ? -21 81.25 -4.316 1 65.25 530 ARG B N 1
ATOM 10284 C CA . ARG B 1 530 ? -21.609 79.938 -4.668 1 65.25 530 ARG B CA 1
ATOM 10285 C C . ARG B 1 530 ? -22.281 79.312 -3.459 1 65.25 530 ARG B C 1
ATOM 10287 O O . ARG B 1 530 ? -22.766 78.188 -3.533 1 65.25 530 ARG B O 1
ATOM 10294 N N . ASP B 1 531 ? -22.531 79.938 -2.361 1 70.38 531 ASP B N 1
ATOM 10295 C CA . ASP B 1 531 ? -23.281 79.375 -1.218 1 70.38 531 ASP B CA 1
ATOM 10296 C C . ASP B 1 531 ? -24.781 79.625 -1.408 1 70.38 531 ASP B C 1
ATOM 10298 O O . ASP B 1 531 ? -25.203 80.625 -2.01 1 70.38 531 ASP B O 1
ATOM 10302 N N . ILE B 1 532 ? -25.641 78.562 -1.192 1 74.5 532 ILE B N 1
ATOM 10303 C CA . ILE B 1 532 ? -27.078 78.688 -1.32 1 74.5 532 ILE B CA 1
ATOM 10304 C C . ILE B 1 532 ? -27.734 78.562 0.052 1 74.5 532 ILE B C 1
ATOM 10306 O O . ILE B 1 532 ? -27.297 77.75 0.872 1 74.5 532 ILE B O 1
ATOM 10310 N N . MET B 1 533 ? -28.672 79.375 0.194 1 77.62 533 MET B N 1
ATOM 10311 C CA . MET B 1 533 ? -29.391 79.375 1.461 1 77.62 533 MET B CA 1
ATOM 10312 C C . MET B 1 533 ? -30.672 78.562 1.333 1 77.62 533 MET B C 1
ATOM 10314 O O . MET B 1 533 ? -31.438 78.75 0.386 1 77.62 533 MET B O 1
ATOM 10318 N N . HIS B 1 534 ? -30.828 77.562 2.031 1 79.31 534 HIS B N 1
ATOM 10319 C CA . HIS B 1 534 ? -32.094 76.875 2.215 1 79.31 534 HIS B CA 1
ATOM 10320 C C . HIS B 1 534 ? -32.75 77.188 3.559 1 79.31 534 HIS B C 1
ATOM 10322 O O . HIS B 1 534 ? -32.344 76.688 4.594 1 79.31 534 HIS B O 1
ATOM 10328 N N . GLY B 1 535 ? -33.625 78.125 3.605 1 75.5 535 GLY B N 1
ATOM 10329 C CA . GLY B 1 535 ? -34.094 78.688 4.863 1 75.5 535 GLY B CA 1
ATOM 10330 C C . GLY B 1 535 ? -33.031 79.5 5.59 1 75.5 535 GLY B C 1
ATOM 10331 O O . GLY B 1 535 ? -32.438 80.375 5.027 1 75.5 535 GLY B O 1
ATOM 10332 N N . ASP B 1 536 ? -32.75 79.062 6.75 1 79.38 536 ASP B N 1
ATOM 10333 C CA . ASP B 1 536 ? -31.719 79.75 7.527 1 79.38 536 ASP B CA 1
ATOM 10334 C C . ASP B 1 536 ? -30.406 78.938 7.484 1 79.38 536 ASP B C 1
ATOM 10336 O O . ASP B 1 536 ? -29.438 79.312 8.164 1 79.38 536 ASP B O 1
ATOM 10340 N N . VAL B 1 537 ? -30.438 78 6.684 1 88.31 537 VAL B N 1
ATOM 10341 C CA . VAL B 1 537 ? -29.25 77.188 6.652 1 88.31 537 VAL B CA 1
ATOM 10342 C C . VAL B 1 537 ? -28.406 77.5 5.422 1 88.31 537 VAL B C 1
ATOM 10344 O O . VAL B 1 537 ? -28.922 77.562 4.305 1 88.31 537 VAL B O 1
ATOM 10347 N N . ASN B 1 538 ? -27.172 77.75 5.625 1 86.75 538 ASN B N 1
ATOM 10348 C CA . ASN B 1 538 ? -26.219 78.062 4.559 1 86.75 538 ASN B CA 1
ATOM 10349 C C . ASN B 1 538 ? -25.656 76.75 3.973 1 86.75 538 ASN B C 1
ATOM 10351 O O . ASN B 1 538 ? -24.859 76.062 4.617 1 86.75 538 ASN B O 1
ATOM 10355 N N . CYS B 1 539 ? -26.094 76.375 2.855 1 89.31 539 CYS B N 1
ATOM 10356 C CA . CYS B 1 539 ? -25.484 75.25 2.143 1 89.31 539 CYS B CA 1
ATOM 10357 C C . CYS B 1 539 ? -24.188 75.688 1.466 1 89.31 539 CYS B C 1
ATOM 10359 O O . CYS B 1 539 ? -24.219 76.188 0.35 1 89.31 539 CYS B O 1
ATOM 10361 N N . VAL B 1 540 ? -23.125 75.375 2.133 1 86.38 540 VAL B N 1
ATOM 10362 C CA . VAL B 1 540 ? -21.812 75.875 1.77 1 86.38 540 VAL B CA 1
ATOM 10363 C C . VAL B 1 540 ? -21.266 75.125 0.559 1 86.38 540 VAL B C 1
ATOM 10365 O O . VAL B 1 540 ? -21.453 73.938 0.454 1 86.38 540 VAL B O 1
ATOM 10368 N N . ASP B 1 541 ? -20.75 75.875 -0.357 1 85.69 541 ASP B N 1
ATOM 10369 C CA . ASP B 1 541 ? -20.078 75.25 -1.48 1 85.69 541 ASP B CA 1
ATOM 10370 C C . ASP B 1 541 ? -18.625 74.875 -1.116 1 85.69 541 ASP B C 1
ATOM 10372 O O . ASP B 1 541 ? -17.734 75.688 -1.26 1 85.69 541 ASP B O 1
ATOM 10376 N N . ILE B 1 542 ? -18.469 73.688 -0.633 1 89.06 542 ILE B N 1
ATOM 10377 C CA . ILE B 1 542 ? -17.141 73.188 -0.277 1 89.06 542 ILE B CA 1
ATOM 10378 C C . ILE B 1 542 ? -16.672 72.125 -1.282 1 89.06 542 ILE B C 1
ATOM 10380 O O . ILE B 1 542 ? -17.5 71.5 -1.959 1 89.06 542 ILE B O 1
ATOM 10384 N N . SER B 1 543 ? -15.422 72.062 -1.462 1 90.31 543 SER B N 1
ATOM 10385 C CA . SER B 1 543 ? -14.766 71.062 -2.293 1 90.31 543 SER B CA 1
ATOM 10386 C C . SER B 1 543 ? -13.617 70.375 -1.548 1 90.31 543 SER B C 1
ATOM 10388 O O . SER B 1 543 ? -13.164 70.875 -0.516 1 90.31 543 SER B O 1
ATOM 10390 N N . PHE B 1 544 ? -13.297 69.188 -2.057 1 93.06 544 PHE B N 1
ATOM 10391 C CA . PHE B 1 544 ? -12.086 68.562 -1.53 1 93.06 544 PHE B CA 1
ATOM 10392 C C . PHE B 1 544 ? -10.859 69.438 -1.861 1 93.06 544 PHE B C 1
ATOM 10394 O O . PHE B 1 544 ? -10.633 69.75 -3.021 1 93.06 544 PHE B O 1
ATOM 10401 N N . ASP B 1 545 ? -10.102 69.75 -0.885 1 87.88 545 ASP B N 1
ATOM 10402 C CA . ASP B 1 545 ? -8.898 70.5 -1.132 1 87.88 545 ASP B CA 1
ATOM 10403 C C . ASP B 1 545 ? -7.781 69.688 -1.714 1 87.88 545 ASP B C 1
ATOM 10405 O O . ASP B 1 545 ? -7.125 68.938 -0.986 1 87.88 545 ASP B O 1
ATOM 10409 N N . SER B 1 546 ? -7.57 69.75 -2.889 1 86.44 546 SER B N 1
ATOM 10410 C CA . SER B 1 546 ? -6.566 68.938 -3.576 1 86.44 546 SER B CA 1
ATOM 10411 C C . SER B 1 546 ? -5.156 69.438 -3.211 1 86.44 546 SER B C 1
ATOM 10413 O O . SER B 1 546 ? -4.207 68.625 -3.328 1 86.44 546 SER B O 1
ATOM 10415 N N . SER B 1 547 ? -5.008 70.562 -2.717 1 80.81 547 SER B N 1
ATOM 10416 C CA . SER B 1 547 ? -3.68 71.125 -2.445 1 80.81 547 SER B CA 1
ATOM 10417 C C . SER B 1 547 ? -3.064 70.5 -1.206 1 80.81 547 SER B C 1
ATOM 10419 O O . SER B 1 547 ? -1.84 70.375 -1.091 1 80.81 547 SER B O 1
ATOM 10421 N N . VAL B 1 548 ? -3.949 70.062 -0.318 1 85.31 548 VAL B N 1
ATOM 10422 C CA . VAL B 1 548 ? -3.406 69.5 0.919 1 85.31 548 VAL B CA 1
ATOM 10423 C C . VAL B 1 548 ? -3.666 68 0.972 1 85.31 548 VAL B C 1
ATOM 10425 O O . VAL B 1 548 ? -3.316 67.375 1.953 1 85.31 548 VAL B O 1
ATOM 10428 N N . ALA B 1 549 ? -4.266 67.5 0.006 1 90.38 549 ALA B N 1
ATOM 10429 C CA . ALA B 1 549 ? -4.676 66.062 0.01 1 90.38 549 ALA B CA 1
ATOM 10430 C C . ALA B 1 549 ? -3.467 65.125 0.057 1 90.38 549 ALA B C 1
ATOM 10432 O O . ALA B 1 549 ? -2.422 65.438 -0.525 1 90.38 549 ALA B O 1
ATOM 10433 N N . HIS B 1 550 ? -3.711 64.125 0.752 1 87.12 550 HIS B N 1
ATOM 10434 C CA . HIS B 1 550 ? -2.691 63.094 0.768 1 87.12 550 HIS B CA 1
ATOM 10435 C C . HIS B 1 550 ? -2.391 62.594 -0.642 1 87.12 550 HIS B C 1
ATOM 10437 O O . HIS B 1 550 ? -3.291 62.5 -1.479 1 87.12 550 HIS B O 1
ATOM 10443 N N . ASN B 1 551 ? -1.309 62.125 -0.848 1 79.81 551 ASN B N 1
ATOM 10444 C CA . ASN B 1 551 ? -0.853 61.75 -2.184 1 79.81 551 ASN B CA 1
ATOM 10445 C C . ASN B 1 551 ? -1.576 60.5 -2.699 1 79.81 551 ASN B C 1
ATOM 10447 O O . ASN B 1 551 ? -1.661 60.312 -3.91 1 79.81 551 ASN B O 1
ATOM 10451 N N . SER B 1 552 ? -2.143 59.781 -1.837 1 81.75 552 SER B N 1
ATOM 10452 C CA . SER B 1 552 ? -2.836 58.562 -2.262 1 81.75 552 SER B CA 1
ATOM 10453 C C . SER B 1 552 ? -4.258 58.875 -2.723 1 81.75 552 SER B C 1
ATOM 10455 O O . SER B 1 552 ? -4.965 57.969 -3.211 1 81.75 552 SER B O 1
ATOM 10457 N N . MET B 1 553 ? -4.547 60.062 -2.656 1 87.12 553 MET B N 1
ATOM 10458 C CA . MET B 1 553 ? -5.922 60.438 -2.996 1 87.12 553 MET B CA 1
ATOM 10459 C C . MET B 1 553 ? -6 61 -4.41 1 87.12 553 MET B C 1
ATOM 10461 O O . MET B 1 553 ? -5.102 61.719 -4.852 1 87.12 553 MET B O 1
ATOM 10465 N N . ASP B 1 554 ? -6.969 60.5 -5.125 1 87.25 554 ASP B N 1
ATOM 10466 C CA . ASP B 1 554 ? -7.32 61.062 -6.434 1 87.25 554 ASP B CA 1
ATOM 10467 C C . ASP B 1 554 ? -8.578 61.906 -6.348 1 87.25 554 ASP B C 1
ATOM 10469 O O . ASP B 1 554 ? -9.672 61.406 -6.102 1 87.25 554 ASP B O 1
ATOM 10473 N N . ILE B 1 555 ? -8.375 63.125 -6.516 1 88.94 555 ILE B N 1
ATOM 10474 C CA . ILE B 1 555 ? -9.492 64.062 -6.445 1 88.94 555 ILE B CA 1
ATOM 10475 C C . ILE B 1 555 ? -9.859 64.562 -7.852 1 88.94 555 ILE B C 1
ATOM 10477 O O . ILE B 1 555 ? -8.977 64.875 -8.641 1 88.94 555 ILE B O 1
ATOM 10481 N N . SER B 1 556 ? -11.023 64.5 -8.148 1 89 556 SER B N 1
ATOM 10482 C CA . SER B 1 556 ? -11.5 64.875 -9.477 1 89 556 SER B CA 1
ATOM 10483 C C . SER B 1 556 ? -11.203 66.312 -9.781 1 89 556 SER B C 1
ATOM 10485 O O . SER B 1 556 ? -10.953 67.125 -8.867 1 89 556 SER B O 1
ATOM 10487 N N . GLY B 1 557 ? -11.203 66.625 -11.062 1 81.5 557 GLY B N 1
ATOM 10488 C CA . GLY B 1 557 ? -10.938 68 -11.508 1 81.5 557 GLY B CA 1
ATOM 10489 C C . GLY B 1 557 ? -11.875 69 -10.891 1 81.5 557 GLY B C 1
ATOM 10490 O O . GLY B 1 557 ? -11.461 70.125 -10.57 1 81.5 557 GLY B O 1
ATOM 10491 N N . ASP B 1 558 ? -13.133 68.625 -10.633 1 82.12 558 ASP B N 1
ATOM 10492 C CA . ASP B 1 558 ? -14.109 69.562 -10.023 1 82.12 558 ASP B CA 1
ATOM 10493 C C . ASP B 1 558 ? -14.016 69.5 -8.5 1 82.12 558 ASP B C 1
ATOM 10495 O O . ASP B 1 558 ? -14.766 70.188 -7.809 1 82.12 558 ASP B O 1
ATOM 10499 N N . GLU B 1 559 ? -13.078 68.688 -7.996 1 89.44 559 GLU B N 1
ATOM 10500 C CA . GLU B 1 559 ? -12.781 68.5 -6.574 1 89.44 559 GLU B CA 1
ATOM 10501 C C . GLU B 1 559 ? -14.016 68.125 -5.793 1 89.44 559 GLU B C 1
ATOM 10503 O O . GLU B 1 559 ? -14.203 68.5 -4.645 1 89.44 559 GLU B O 1
ATOM 10508 N N . LYS B 1 560 ? -14.867 67.312 -6.449 1 93.19 560 LYS B N 1
ATOM 10509 C CA . LYS B 1 560 ? -16.094 66.875 -5.789 1 93.19 560 LYS B CA 1
ATOM 10510 C C . LYS B 1 560 ? -16.094 65.375 -5.602 1 93.19 560 LYS B C 1
ATOM 10512 O O . LYS B 1 560 ? -16.938 64.812 -4.895 1 93.19 560 LYS B O 1
ATOM 10517 N N . VAL B 1 561 ? -15.188 64.75 -6.215 1 93.38 561 VAL B N 1
ATOM 10518 C CA . VAL B 1 561 ? -15.07 63.281 -6.078 1 93.38 561 VAL B CA 1
ATOM 10519 C C . VAL B 1 561 ? -13.656 62.906 -5.652 1 93.38 561 VAL B C 1
ATOM 10521 O O . VAL B 1 561 ? -12.68 63.438 -6.191 1 93.38 561 VAL B O 1
ATOM 10524 N N . MET B 1 562 ? -13.609 62.094 -4.648 1 93 562 MET B N 1
ATOM 10525 C CA . MET B 1 562 ? -12.328 61.625 -4.152 1 93 562 MET B CA 1
ATOM 10526 C C . MET B 1 562 ? -12.266 60.094 -4.191 1 93 562 MET B C 1
ATOM 10528 O O . MET B 1 562 ? -13.227 59.406 -3.801 1 93 562 MET B O 1
ATOM 10532 N N . LYS B 1 563 ? -11.289 59.562 -4.688 1 89 563 LYS B N 1
ATOM 10533 C CA . LYS B 1 563 ? -11.008 58.125 -4.758 1 89 563 LYS B CA 1
ATOM 10534 C C . LYS B 1 563 ? -9.562 57.812 -4.375 1 89 563 LYS B C 1
ATOM 10536 O O . LYS B 1 563 ? -8.734 58.719 -4.309 1 89 563 LYS B O 1
ATOM 10541 N N . VAL B 1 564 ? -9.453 56.594 -3.922 1 83.12 564 VAL B N 1
ATOM 10542 C CA . VAL B 1 564 ? -8.078 56.188 -3.652 1 83.12 564 VAL B CA 1
ATOM 10543 C C . VAL B 1 564 ? -7.363 55.875 -4.965 1 83.12 564 VAL B C 1
ATOM 10545 O O . VAL B 1 564 ? -7.949 55.281 -5.867 1 83.12 564 VAL B O 1
ATOM 10548 N N . LYS B 1 565 ? -6.289 56.344 -5.273 1 73.88 565 LYS B N 1
ATOM 10549 C CA . LYS B 1 565 ? -5.539 56.125 -6.5 1 73.88 565 LYS B CA 1
ATOM 10550 C C . LYS B 1 565 ? -5.238 54.625 -6.676 1 73.88 565 LYS B C 1
ATOM 10552 O O . LYS B 1 565 ? -4.859 53.938 -5.715 1 73.88 565 LYS B O 1
ATOM 10557 N N . THR B 1 566 ? -5.891 53.969 -7.777 1 58.97 566 THR B N 1
ATOM 10558 C CA . THR B 1 566 ? -5.551 52.594 -8.117 1 58.97 566 THR B CA 1
ATOM 10559 C C . THR B 1 566 ? -4.062 52.469 -8.406 1 58.97 566 THR B C 1
ATOM 10561 O O . THR B 1 566 ? -3.512 53.219 -9.219 1 58.97 566 THR B O 1
ATOM 10564 N N . MET B 1 567 ? -3.402 51.812 -7.773 1 41.53 567 MET B N 1
ATOM 10565 C CA . MET B 1 567 ? -1.994 51.625 -8.125 1 41.53 567 MET B CA 1
ATOM 10566 C C . MET B 1 567 ? -1.833 50.719 -9.32 1 41.53 567 MET B C 1
ATOM 10568 O O . MET B 1 567 ? -2.172 49.531 -9.242 1 41.53 567 MET B O 1
ATOM 10572 N N . LYS B 1 568 ? -2.072 50.656 -10.672 1 38.34 568 LYS B N 1
ATOM 10573 C CA . LYS B 1 568 ? -1.268 49.844 -11.57 1 38.34 568 LYS B CA 1
ATOM 10574 C C . LYS B 1 568 ? 0.153 49.688 -11.039 1 38.34 568 LYS B C 1
ATOM 10576 O O . LYS B 1 568 ? 0.717 50.594 -10.453 1 38.34 568 LYS B O 1
ATOM 10581 N N . GLN B 1 569 ? 0.709 48.281 -11.023 1 32.62 569 GLN B N 1
ATOM 10582 C CA . GLN B 1 569 ? 2.025 47.781 -10.672 1 32.62 569 GLN B CA 1
ATOM 10583 C C . GLN B 1 569 ? 3.135 48.625 -11.266 1 32.62 569 GLN B C 1
ATOM 10585 O O . GLN B 1 569 ? 4.285 48.188 -11.359 1 32.62 569 GLN B O 1
ATOM 10590 N N . ARG B 1 570 ? 2.965 49.312 -12.367 1 30.25 570 ARG B N 1
ATOM 10591 C CA . ARG B 1 570 ? 4.152 49.625 -13.156 1 30.25 570 ARG B CA 1
ATOM 10592 C C . ARG B 1 570 ? 5.297 50.062 -12.25 1 30.25 570 ARG B C 1
ATOM 10594 O O . ARG B 1 570 ? 5.074 50.438 -11.102 1 30.25 570 ARG B O 1
ATOM 10601 N N . HIS B 1 571 ? 6.41 50.625 -13.062 1 27.95 571 HIS B N 1
ATOM 10602 C CA . HIS B 1 571 ? 7.773 51.062 -12.812 1 27.95 571 HIS B CA 1
ATOM 10603 C C . HIS B 1 571 ? 7.836 51.969 -11.578 1 27.95 571 HIS B C 1
ATOM 10605 O O . HIS B 1 571 ? 8.297 51.531 -10.516 1 27.95 571 HIS B O 1
ATOM 10611 N N . GLY B 1 572 ? 8.609 53.094 -11.773 1 27.2 572 GLY B N 1
ATOM 10612 C CA . GLY B 1 572 ? 9.625 54 -11.297 1 27.2 572 GLY B CA 1
ATOM 10613 C C . GLY B 1 572 ? 9.078 55.094 -10.383 1 27.2 572 GLY B C 1
ATOM 10614 O O . GLY B 1 572 ? 9.742 56.094 -10.141 1 27.2 572 GLY B O 1
ATOM 10615 N N . ILE B 1 573 ? 7.84 55.312 -10.484 1 29.97 573 ILE B N 1
ATOM 10616 C CA . ILE B 1 573 ? 7.645 56.688 -10.055 1 29.97 573 ILE B CA 1
ATOM 10617 C C . ILE B 1 573 ? 8.008 56.844 -8.578 1 29.97 573 ILE B C 1
ATOM 10619 O O . ILE B 1 573 ? 7.59 56.031 -7.75 1 29.97 573 ILE B O 1
ATOM 10623 N N . SER B 1 574 ? 9.203 57.562 -8.453 1 29.11 574 SER B N 1
ATOM 10624 C CA . SER B 1 574 ? 9.812 58.125 -7.258 1 29.11 574 SER B CA 1
ATOM 10625 C C . SER B 1 574 ? 8.758 58.594 -6.266 1 29.11 574 SER B C 1
ATOM 10627 O O . SER B 1 574 ? 7.812 59.312 -6.637 1 29.11 574 SER B O 1
ATOM 10629 N N . PHE B 1 575 ? 8.359 57.906 -5.457 1 30.25 575 PHE B N 1
ATOM 10630 C CA . PHE B 1 575 ? 7.66 58.469 -4.305 1 30.25 575 PHE B CA 1
ATOM 10631 C C . PHE B 1 575 ? 8.203 59.875 -3.965 1 30.25 575 PHE B C 1
ATOM 10633 O O . PHE B 1 575 ? 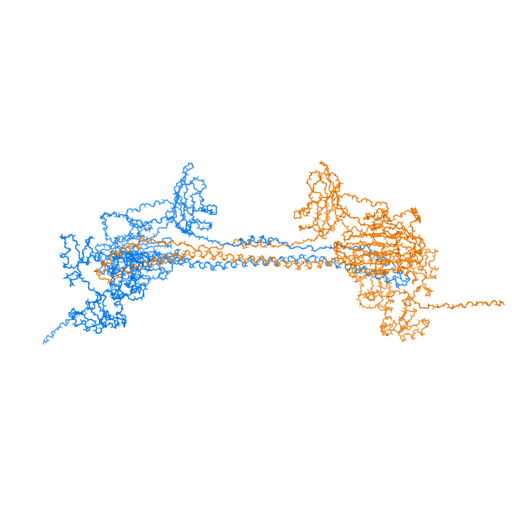9.312 60 -3.443 1 30.25 575 PHE B O 1
ATOM 10640 N N . ARG B 1 576 ? 8.055 60.875 -4.82 1 32.34 576 ARG B N 1
ATOM 10641 C CA . ARG B 1 576 ? 8.43 62.25 -4.617 1 32.34 576 ARG B CA 1
ATOM 10642 C C . ARG B 1 576 ? 8.211 62.688 -3.166 1 32.34 576 ARG B C 1
ATOM 10644 O O . ARG B 1 576 ? 7.359 62.125 -2.473 1 32.34 576 ARG B O 1
ATOM 10651 N N . GLU B 1 577 ? 9.227 63.188 -2.588 1 36 577 GLU B N 1
ATOM 10652 C CA . GLU B 1 577 ? 9.164 63.875 -1.296 1 36 577 GLU B CA 1
ATOM 10653 C C . GLU B 1 577 ? 7.766 64.438 -1.024 1 36 577 GLU B C 1
ATOM 10655 O O . GLU B 1 577 ? 7.109 64.938 -1.931 1 36 577 GLU B O 1
ATOM 10660 N N . PRO B 1 578 ? 6.902 63.844 -0.157 1 40.44 578 PRO B N 1
ATOM 10661 C CA . PRO B 1 578 ? 5.652 64.562 0.104 1 40.44 578 PRO B CA 1
ATOM 10662 C C . PRO B 1 578 ? 5.734 66.062 -0.259 1 40.44 578 PRO B C 1
ATOM 10664 O O . PRO B 1 578 ? 6.699 66.75 0.106 1 40.44 578 PRO B O 1
ATOM 10667 N N . GLU B 1 579 ? 5.438 66.438 -1.486 1 45.25 579 GLU B N 1
ATOM 10668 C CA . GLU B 1 579 ? 5.434 67.812 -1.909 1 45.25 579 GLU B CA 1
ATOM 10669 C C . GLU B 1 579 ? 5.027 68.75 -0.764 1 45.25 579 GLU B C 1
ATOM 10671 O O . GLU B 1 579 ? 4.195 68.375 0.069 1 45.25 579 GLU B O 1
ATOM 10676 N N . ALA B 1 580 ? 5.746 69.75 -0.439 1 53.62 580 ALA B N 1
ATOM 10677 C CA . ALA B 1 580 ? 5.504 70.812 0.504 1 53.62 580 ALA B CA 1
ATOM 10678 C C . ALA B 1 580 ? 4.059 71.312 0.422 1 53.62 580 ALA B C 1
ATOM 10680 O O . ALA B 1 580 ? 3.529 71.5 -0.672 1 53.62 580 ALA B O 1
ATOM 10681 N N . GLY B 1 581 ? 3.086 70.938 1.515 1 69 581 GLY B N 1
ATOM 10682 C CA . GLY B 1 581 ? 1.729 71.438 1.639 1 69 581 GLY B CA 1
ATOM 10683 C C . GLY B 1 581 ? 0.688 70.375 1.737 1 69 581 GLY B C 1
ATOM 10684 O O . GLY B 1 581 ? -0.481 70.625 2.023 1 69 581 GLY B O 1
ATOM 10685 N N . HIS B 1 582 ? 1.087 69 1.366 1 79.62 582 HIS B N 1
ATOM 10686 C CA . HIS B 1 582 ? 0.101 67.938 1.433 1 79.62 582 HIS B CA 1
ATOM 10687 C C . HIS B 1 582 ? 0.174 67.188 2.768 1 79.62 582 HIS B C 1
ATOM 10689 O O . HIS B 1 582 ? 1.219 67.188 3.422 1 79.62 582 HIS B O 1
ATOM 10695 N N . PHE B 1 583 ? -0.978 66.625 3.039 1 84.44 583 PHE B N 1
ATOM 10696 C CA . PHE B 1 583 ? -1.024 65.812 4.277 1 84.44 583 PHE B CA 1
ATOM 10697 C C . PHE B 1 583 ? -0.132 64.625 4.184 1 84.44 583 PHE B C 1
ATOM 10699 O O . PHE B 1 583 ? -0.058 63.969 3.133 1 84.44 583 PHE B O 1
ATOM 10706 N N . ARG B 1 584 ? 0.469 64.25 5.18 1 79.19 584 ARG B N 1
ATOM 10707 C CA . ARG B 1 584 ? 1.414 63.156 5.203 1 79.19 584 ARG B CA 1
ATOM 10708 C C . ARG B 1 584 ? 0.819 61.938 5.918 1 79.19 584 ARG B C 1
ATOM 10710 O O . ARG B 1 584 ? 0.997 60.812 5.473 1 79.19 584 ARG B O 1
ATOM 10717 N N . ASN B 1 585 ? 0.173 62.219 6.957 1 80.88 585 ASN B N 1
ATOM 10718 C CA . ASN B 1 585 ? -0.337 61.125 7.781 1 80.88 585 ASN B CA 1
ATOM 10719 C C . ASN B 1 585 ? -1.818 60.875 7.52 1 80.88 585 ASN B C 1
ATOM 10721 O O . ASN B 1 585 ? -2.244 59.719 7.406 1 80.88 585 ASN B O 1
ATOM 10725 N N . TYR B 1 586 ? -2.492 61.875 7.402 1 86.81 586 TYR B N 1
ATOM 10726 C CA . TYR B 1 586 ? -3.928 61.75 7.176 1 86.81 586 TYR B CA 1
ATOM 10727 C C . TYR B 1 586 ? -4.219 61.344 5.738 1 86.81 586 TYR B C 1
ATOM 10729 O O . TYR B 1 586 ? -3.906 62.062 4.801 1 86.81 586 TYR B O 1
ATOM 10737 N N . LYS B 1 587 ? -4.824 60.219 5.559 1 87.19 587 LYS B N 1
ATOM 10738 C CA . LYS B 1 587 ? -5.059 59.688 4.219 1 87.19 587 LYS B CA 1
ATOM 10739 C C . LYS B 1 587 ? -6.34 60.25 3.615 1 87.19 587 LYS B C 1
ATOM 10741 O O . LYS B 1 587 ? -7.223 59.5 3.199 1 87.19 587 LYS B O 1
ATOM 10746 N N . GLY B 1 588 ? -6.34 61.375 3.631 1 91.5 588 GLY B N 1
ATOM 10747 C CA . GLY B 1 588 ? -7.496 62.094 3.131 1 91.5 588 GLY B CA 1
ATOM 10748 C C . GLY B 1 588 ? -7.211 63.562 2.852 1 91.5 588 GLY B C 1
ATOM 10749 O O . GLY B 1 588 ? -6.117 63.906 2.395 1 91.5 588 GLY B O 1
ATOM 10750 N N . THR B 1 589 ? -8.164 64.375 2.846 1 92.69 589 THR B N 1
ATOM 10751 C CA . THR B 1 589 ? -8.062 65.812 2.623 1 92.69 589 THR B CA 1
ATOM 10752 C C . THR B 1 589 ? -9.094 66.562 3.463 1 92.69 589 THR B C 1
ATOM 10754 O O . THR B 1 589 ? -9.828 65.938 4.238 1 92.69 589 THR B O 1
ATOM 10757 N N . ILE B 1 590 ? -9.047 67.875 3.393 1 91.19 590 ILE B N 1
ATOM 10758 C CA . ILE B 1 590 ? -10.008 68.75 4.07 1 91.19 590 ILE B CA 1
ATOM 10759 C C . ILE B 1 590 ? -10.828 69.5 3.037 1 91.19 590 ILE B C 1
ATOM 10761 O O . ILE B 1 590 ? -10.516 69.5 1.845 1 91.19 590 ILE B O 1
ATOM 10765 N N . ALA B 1 591 ? -11.836 70.1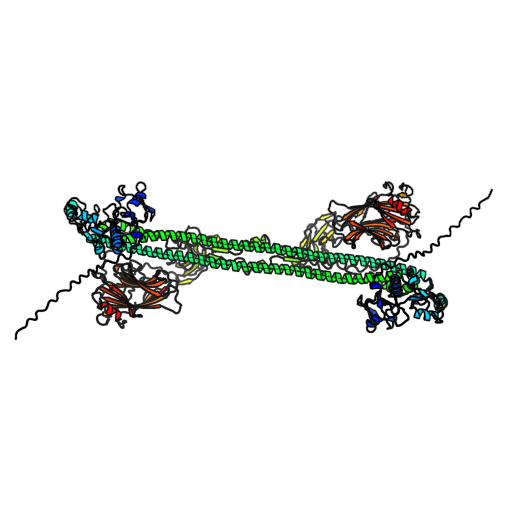25 3.562 1 91.69 591 ALA B N 1
ATOM 10766 C CA . ALA B 1 591 ? -12.641 70.938 2.691 1 91.69 591 ALA B CA 1
ATOM 10767 C C . ALA B 1 591 ? -11.922 72.25 2.398 1 91.69 591 ALA B C 1
ATOM 10769 O O . ALA B 1 591 ? -11.07 72.688 3.176 1 91.69 591 ALA B O 1
ATOM 10770 N N . THR B 1 592 ? -12.195 72.875 1.301 1 87.38 592 THR B N 1
ATOM 10771 C CA . THR B 1 592 ? -11.586 74.125 0.888 1 87.38 592 THR B CA 1
ATOM 10772 C C . THR B 1 592 ? -12.055 75.25 1.78 1 87.38 592 THR B C 1
ATOM 10774 O O . THR B 1 592 ? -11.422 76.312 1.823 1 87.38 592 THR B O 1
ATOM 10777 N N . LYS B 1 593 ? -13.188 75.062 2.482 1 85.31 593 LYS B N 1
ATOM 10778 C CA . LYS B 1 593 ? -13.727 76.062 3.363 1 85.31 593 LYS B CA 1
ATOM 10779 C C . LYS B 1 593 ? -13.797 75.625 4.809 1 85.31 593 LYS B C 1
ATOM 10781 O O . LYS B 1 593 ? -14.086 74.438 5.059 1 85.31 593 LYS B O 1
ATOM 10786 N N . SER B 1 594 ? -13.414 76.5 5.688 1 84.06 594 SER B N 1
ATOM 10787 C CA . SER B 1 594 ? -13.562 76.25 7.117 1 84.06 594 SER B CA 1
ATOM 10788 C C . SER B 1 594 ? -14.758 77 7.695 1 84.06 594 SER B C 1
ATOM 10790 O O . SER B 1 594 ? -15.336 77.875 7.035 1 84.06 594 SER B O 1
ATOM 10792 N N . PHE B 1 595 ? -15.102 76.562 8.812 1 82.06 595 PHE B N 1
ATOM 10793 C CA . PHE B 1 595 ? -16.234 77.188 9.477 1 82.06 595 PHE B CA 1
ATOM 10794 C C . PHE B 1 595 ? -15.781 77.938 10.734 1 82.06 595 PHE B C 1
ATOM 10796 O O . PHE B 1 595 ? -15.32 77.312 11.688 1 82.06 595 PHE B O 1
ATOM 10803 N N . ASN B 1 596 ? -15.703 79.25 10.711 1 72.38 596 ASN B N 1
ATOM 10804 C CA . ASN B 1 596 ? -15.344 80.062 11.867 1 72.38 596 ASN B CA 1
ATOM 10805 C C . ASN B 1 596 ? -16.391 81.125 12.156 1 72.38 596 ASN B C 1
ATOM 10807 O O . ASN B 1 596 ? -16.266 81.875 13.133 1 72.38 596 ASN B O 1
ATOM 10811 N N . LYS B 1 597 ? -17.438 81.188 11.312 1 73.88 597 LYS B N 1
ATOM 10812 C CA . LYS B 1 597 ? -18.469 82.188 11.484 1 73.88 597 LYS B CA 1
ATOM 10813 C C . LYS B 1 597 ? -19.734 81.562 12.078 1 73.88 597 LYS B C 1
ATOM 10815 O O . LYS B 1 597 ? -20 80.375 11.891 1 73.88 597 LYS B O 1
ATOM 10820 N N . PRO B 1 598 ? -20.344 82.375 12.844 1 75.94 598 PRO B N 1
ATOM 10821 C CA . PRO B 1 598 ? -21.609 81.875 13.398 1 75.94 598 PRO B CA 1
ATOM 10822 C C . PRO B 1 598 ? -22.672 81.625 12.328 1 75.94 598 PRO B C 1
ATOM 10824 O O . PRO B 1 598 ? -22.781 82.375 11.375 1 75.94 598 PRO B O 1
ATOM 10827 N N . GLY B 1 599 ? -23.359 80.562 12.242 1 83.56 599 GLY B N 1
ATOM 10828 C CA . GLY B 1 599 ? -24.438 80.25 11.328 1 83.56 599 GLY B CA 1
ATOM 10829 C C . GLY B 1 599 ? -24.734 78.75 11.258 1 83.56 599 GLY B C 1
ATOM 10830 O O . GLY B 1 599 ? -24.188 77.938 12.039 1 83.56 599 GLY B O 1
ATOM 10831 N N . LEU B 1 600 ? -25.766 78.438 10.523 1 87.06 600 LEU B N 1
ATOM 10832 C CA . LEU B 1 600 ? -26.094 77.062 10.18 1 87.06 600 LEU B CA 1
ATOM 10833 C C . LEU B 1 600 ? -25.516 76.688 8.828 1 87.06 600 LEU B C 1
ATOM 10835 O O . LEU B 1 600 ? -25.656 77.438 7.848 1 87.06 600 LEU B O 1
ATOM 10839 N N . PHE B 1 601 ? -24.766 75.625 8.789 1 90.06 601 PHE B N 1
ATOM 10840 C CA . PHE B 1 601 ? -24.109 75.188 7.574 1 90.06 601 PHE B CA 1
ATOM 10841 C C . PHE B 1 601 ? -24.5 73.75 7.254 1 90.06 601 PHE B C 1
ATOM 10843 O O . PHE B 1 601 ? -24.656 72.938 8.156 1 90.06 601 PHE B O 1
ATOM 10850 N N . TYR B 1 602 ? -24.672 73.438 6 1 92.44 602 TYR B N 1
ATOM 10851 C CA . TYR B 1 602 ? -25.078 72.125 5.609 1 92.44 602 TYR B CA 1
ATOM 10852 C C . TYR B 1 602 ? -24.328 71.625 4.363 1 92.44 602 TYR B C 1
ATOM 10854 O O . TYR B 1 602 ? -24.094 72.438 3.443 1 92.44 602 TYR B O 1
ATOM 10862 N N . TRP B 1 603 ? -23.844 70.375 4.332 1 92.62 603 TRP B N 1
ATOM 10863 C CA . TRP B 1 603 ? -23.297 69.75 3.168 1 92.62 603 TRP B CA 1
ATOM 10864 C C . TRP B 1 603 ? -23.594 68.25 3.221 1 92.62 603 TRP B C 1
ATOM 10866 O O . TRP B 1 603 ? -24.078 67.75 4.234 1 92.62 603 TRP B O 1
ATOM 10876 N N . GLU B 1 604 ? -23.391 67.5 2.127 1 94.12 604 GLU B N 1
ATOM 10877 C CA . GLU B 1 604 ? -23.641 66.062 2.043 1 94.12 604 GLU B CA 1
ATOM 10878 C C . GLU B 1 604 ? -22.438 65.312 1.436 1 94.12 604 GLU B C 1
ATOM 10880 O O . GLU B 1 604 ? -21.656 65.938 0.705 1 94.12 604 GLU B O 1
ATOM 10885 N N . VAL B 1 605 ? -22.328 64 1.82 1 94.12 605 VAL B N 1
ATOM 10886 C CA . VAL B 1 605 ? -21.281 63.156 1.271 1 94.12 605 VAL B CA 1
ATOM 10887 C C . VAL B 1 605 ? -21.891 61.812 0.873 1 94.12 605 VAL B C 1
ATOM 10889 O O . VAL B 1 605 ? -22.625 61.188 1.646 1 94.12 605 VAL B O 1
ATOM 10892 N N . VAL B 1 606 ? -21.609 61.406 -0.327 1 93.25 606 VAL B N 1
ATOM 10893 C CA . VAL B 1 606 ? -21.953 60.062 -0.792 1 93.25 606 VAL B CA 1
ATOM 10894 C C . VAL B 1 606 ? -20.703 59.188 -0.779 1 93.25 606 VAL B C 1
ATOM 10896 O O . VAL B 1 606 ? -19.672 59.562 -1.349 1 93.25 606 VAL B O 1
ATOM 10899 N N . VAL B 1 607 ? -20.812 58.062 -0.04 1 93 607 VAL B N 1
ATOM 10900 C CA . VAL B 1 607 ? -19.703 57.125 0.008 1 93 607 VAL B CA 1
ATOM 10901 C C . VAL B 1 607 ? -20.094 55.812 -0.696 1 93 607 VAL B C 1
ATOM 10903 O O . VAL B 1 607 ? -21.172 55.281 -0.453 1 93 607 VAL B O 1
ATOM 10906 N N . GLN B 1 608 ? -19.25 55.438 -1.578 1 90.5 608 GLN B N 1
ATOM 10907 C CA . GLN B 1 608 ? -19.406 54.125 -2.211 1 90.5 608 GLN B CA 1
ATOM 10908 C C . GLN B 1 608 ? -18.188 53.25 -1.933 1 90.5 608 GLN B C 1
ATOM 10910 O O . GLN B 1 608 ? -17.047 53.688 -2.021 1 90.5 608 GLN B O 1
ATOM 10915 N N . TYR B 1 609 ? -18.531 52 -1.39 1 87.81 609 TYR B N 1
ATOM 10916 C CA . TYR B 1 609 ? -17.375 51.125 -1.177 1 87.81 609 TYR B CA 1
ATOM 10917 C C . TYR B 1 609 ? -17.719 49.688 -1.529 1 87.81 609 TYR B C 1
ATOM 10919 O O . TYR B 1 609 ? -18.891 49.281 -1.538 1 87.81 609 TYR B O 1
ATOM 10927 N N . LYS B 1 610 ? -16.703 48.938 -1.925 1 86.75 610 LYS B N 1
ATOM 10928 C CA . LYS B 1 610 ? -16.734 47.5 -2.219 1 86.75 610 LYS B CA 1
ATOM 10929 C C . LYS B 1 610 ? -15.633 46.75 -1.475 1 86.75 610 LYS B C 1
ATOM 10931 O O . LYS B 1 610 ? -14.453 47.094 -1.603 1 86.75 610 LYS B O 1
ATOM 10936 N N . ILE B 1 611 ? -16.141 45.812 -0.659 1 85 611 ILE B N 1
ATOM 10937 C CA . ILE B 1 611 ? -15.164 45.031 0.082 1 85 611 ILE B CA 1
ATOM 10938 C C . ILE B 1 611 ? -14.555 43.969 -0.826 1 85 611 ILE B C 1
ATOM 10940 O O . ILE B 1 611 ? -15.281 43.125 -1.353 1 85 611 ILE B O 1
ATOM 10944 N N . LEU B 1 612 ? -13.289 44.125 -0.986 1 81.06 612 LEU B N 1
ATOM 10945 C CA . LEU B 1 612 ? -12.594 43.188 -1.868 1 81.06 612 LEU B CA 1
ATOM 10946 C C . LEU B 1 612 ? -12.07 42 -1.087 1 81.06 612 LEU B C 1
ATOM 10948 O O . LEU B 1 612 ? -12 40.875 -1.62 1 81.06 612 LEU B O 1
ATOM 10952 N N . ARG B 1 613 ? -11.672 42.219 0.12 1 79.81 613 ARG B N 1
ATOM 10953 C CA . ARG B 1 613 ? -11.117 41.188 1.002 1 79.81 613 ARG B CA 1
ATOM 10954 C C . ARG B 1 613 ? -11.695 41.281 2.406 1 79.81 613 ARG B C 1
ATOM 10956 O O . ARG B 1 613 ? -12.305 42.312 2.754 1 79.81 613 ARG B O 1
ATOM 10963 N N . LEU B 1 614 ? -11.547 40.219 3.09 1 78.06 614 LEU B N 1
ATOM 10964 C CA . LEU B 1 614 ? -12.055 40.219 4.461 1 78.06 614 LEU B CA 1
ATOM 10965 C C . LEU B 1 614 ? -11.484 41.375 5.258 1 78.06 614 LEU B C 1
ATOM 10967 O O . LEU B 1 614 ? -10.273 41.625 5.254 1 78.06 614 LEU B O 1
ATOM 10971 N N . ILE B 1 615 ? -12.391 42.125 5.895 1 76.94 615 ILE B N 1
ATOM 10972 C CA . ILE B 1 615 ? -12.039 43.281 6.715 1 76.94 615 ILE B CA 1
ATOM 10973 C C . ILE B 1 615 ? -11.945 42.875 8.18 1 76.94 615 ILE B C 1
ATOM 10975 O O . ILE B 1 615 ? -12.867 42.25 8.711 1 76.94 615 ILE B O 1
ATOM 10979 N N . ARG B 1 616 ? -10.969 43.125 8.719 1 71.25 616 ARG B N 1
ATOM 10980 C CA . ARG B 1 616 ? -10.867 42.844 10.148 1 71.25 616 ARG B CA 1
ATOM 10981 C C . ARG B 1 616 ? -11.133 44.094 10.977 1 71.25 616 ARG B C 1
ATOM 10983 O O . ARG B 1 616 ? -12.273 44.531 11.102 1 71.25 616 ARG B O 1
ATOM 10990 N N . GLN B 1 617 ? -10.07 44.875 11.383 1 64.5 617 GLN B N 1
ATOM 10991 C CA . GLN B 1 617 ? -10.219 46.125 12.117 1 64.5 617 GLN B CA 1
ATOM 10992 C C . GLN B 1 617 ? -9.734 47.312 11.281 1 64.5 617 GLN B C 1
ATOM 10994 O O . GLN B 1 617 ? -9.484 48.406 11.812 1 64.5 617 GLN B O 1
ATOM 10999 N N . THR B 1 618 ? -9.836 47.156 10.102 1 77.19 618 THR B N 1
ATOM 11000 C CA . THR B 1 618 ? -9.328 48.188 9.188 1 77.19 618 THR B CA 1
ATOM 11001 C C . THR B 1 618 ? -10.391 49.25 8.922 1 77.19 618 THR B C 1
ATOM 11003 O O . THR B 1 618 ? -11.578 48.938 8.812 1 77.19 618 THR B O 1
ATOM 11006 N N . MET B 1 619 ? -9.828 50.5 8.812 1 84.56 619 MET B N 1
ATOM 11007 C CA . MET B 1 619 ? -10.703 51.625 8.484 1 84.56 619 MET B CA 1
ATOM 11008 C C . MET B 1 619 ? -11.016 51.625 6.988 1 84.56 619 MET B C 1
ATOM 11010 O O . MET B 1 619 ? -10.141 51.375 6.164 1 84.56 619 MET B O 1
ATOM 11014 N N . LEU B 1 620 ? -12.234 51.844 6.742 1 89.88 620 LEU B N 1
ATOM 11015 C CA . LEU B 1 620 ? -12.633 52 5.348 1 89.88 620 LEU B CA 1
ATOM 11016 C C . LEU B 1 620 ? -12.648 53.469 4.945 1 89.88 620 LEU B C 1
ATOM 11018 O O . LEU B 1 620 ? -12.039 53.844 3.943 1 89.88 620 LEU B O 1
ATOM 11022 N N . PHE B 1 621 ? -13.344 54.281 5.691 1 93.12 621 PHE B N 1
ATOM 11023 C CA . PHE B 1 621 ? -13.406 55.719 5.414 1 93.12 621 PHE B CA 1
ATOM 11024 C C . PHE B 1 621 ? -13.68 56.5 6.688 1 93.12 621 PHE B C 1
ATOM 11026 O O . PHE B 1 621 ? -14.094 55.938 7.699 1 93.12 621 PHE B O 1
ATOM 11033 N N . GLU B 1 622 ? -13.375 57.75 6.641 1 93.44 622 GLU B N 1
ATOM 11034 C CA . GLU B 1 622 ? -13.617 58.656 7.746 1 93.44 622 GLU B CA 1
ATOM 11035 C C . GLU B 1 622 ? -14.117 60.031 7.234 1 93.44 622 GLU B C 1
ATOM 11037 O O . GLU B 1 622 ? -13.617 60.531 6.234 1 93.44 622 GLU B O 1
ATOM 11042 N N . MET B 1 623 ? -15.188 60.531 7.879 1 93.88 623 MET B N 1
ATOM 11043 C CA . MET B 1 623 ? -15.703 61.875 7.723 1 93.88 623 MET B CA 1
ATOM 11044 C C . MET B 1 623 ? -15.781 62.594 9.07 1 93.88 623 MET B C 1
ATOM 11046 O O . MET B 1 623 ? -16.109 61.969 10.086 1 93.88 623 MET B O 1
ATOM 11050 N N . GLY B 1 624 ? -15.352 63.844 9.07 1 90.88 624 GLY B N 1
ATOM 11051 C CA . GLY B 1 624 ? -15.391 64.5 10.375 1 90.88 624 GLY B CA 1
ATOM 11052 C C . GLY B 1 624 ? -15.258 66 10.297 1 90.88 624 GLY B C 1
ATOM 11053 O O . GLY B 1 624 ? -15.359 66.562 9.211 1 90.88 624 GLY B O 1
ATOM 11054 N N . LEU B 1 625 ? -15.305 66.688 11.367 1 90 625 LEU B N 1
ATOM 11055 C CA . LEU B 1 625 ? -15.039 68.125 11.625 1 90 625 LEU B CA 1
ATOM 11056 C C . LEU B 1 625 ? -13.852 68.312 12.57 1 90 625 LEU B C 1
ATOM 11058 O O . LEU B 1 625 ? -13.805 67.688 13.633 1 90 625 LEU B O 1
ATOM 11062 N N . ALA B 1 626 ? -12.859 69 12.047 1 87.69 626 ALA B N 1
ATOM 11063 C CA . ALA B 1 626 ? -11.68 69.062 12.898 1 87.69 626 ALA B CA 1
ATOM 11064 C C . ALA B 1 626 ? -11 70.438 12.75 1 87.69 626 ALA B C 1
ATOM 11066 O O . ALA B 1 626 ? -11.117 71.125 11.703 1 87.69 626 ALA B O 1
ATOM 11067 N N . ARG B 1 627 ? -10.367 70.812 13.766 1 81.44 627 ARG B N 1
ATOM 11068 C CA . ARG B 1 627 ? -9.43 71.938 13.641 1 81.44 627 ARG B CA 1
ATOM 11069 C C . ARG B 1 627 ? -8.227 71.562 12.781 1 81.44 627 ARG B C 1
ATOM 11071 O O . ARG B 1 627 ? -7.84 70.375 12.75 1 81.44 627 ARG B O 1
ATOM 11078 N N . ILE B 1 628 ? -7.754 72.438 12.133 1 79.94 628 ILE B N 1
ATOM 11079 C CA . ILE B 1 628 ? -6.688 72.188 11.172 1 79.94 628 ILE B CA 1
ATOM 11080 C C . ILE B 1 628 ? -5.48 71.562 11.898 1 79.94 628 ILE B C 1
ATOM 11082 O O . ILE B 1 628 ? -4.754 70.75 11.328 1 79.94 628 ILE B O 1
ATOM 11086 N N . ASP B 1 629 ? -5.352 71.938 13.164 1 74.56 629 ASP B N 1
ATOM 11087 C CA . ASP B 1 629 ? -4.176 71.438 13.898 1 74.56 629 ASP B CA 1
ATOM 11088 C C . ASP B 1 629 ? -4.312 70 14.297 1 74.56 629 ASP B C 1
ATOM 11090 O O . ASP B 1 629 ? -3.328 69.375 14.648 1 74.56 629 ASP B O 1
ATOM 11094 N N . CYS B 1 630 ? -5.547 69.562 14.25 1 79.56 630 CYS B N 1
ATOM 11095 C CA . CYS B 1 630 ? -5.785 68.125 14.586 1 79.56 630 CYS B CA 1
ATOM 11096 C C . CYS B 1 630 ? -5.625 67.25 13.367 1 79.56 630 CYS B C 1
ATOM 11098 O O . CYS B 1 630 ? -5.609 66 13.484 1 79.56 630 CYS B O 1
ATOM 11100 N N . VAL B 1 631 ? -5.492 67.938 12.266 1 83.69 631 VAL B N 1
ATOM 11101 C CA . VAL B 1 631 ? -5.465 67.188 11.023 1 83.69 631 VAL B CA 1
ATOM 11102 C C . VAL B 1 631 ? -4.023 66.812 10.664 1 83.69 631 VAL B C 1
ATOM 11104 O O . VAL B 1 631 ? -3.109 67.625 10.914 1 83.69 631 VAL B O 1
ATOM 11107 N N . ASP B 1 632 ? -3.725 65.625 10.25 1 79.69 632 ASP B N 1
ATOM 11108 C CA . ASP B 1 632 ? -2.465 65.125 9.734 1 79.69 632 ASP B CA 1
ATOM 11109 C C . ASP B 1 632 ? -1.517 64.75 10.867 1 79.69 632 ASP B C 1
ATOM 11111 O O . ASP B 1 632 ? -0.329 64.5 10.641 1 79.69 632 ASP B O 1
ATOM 11115 N N . LYS B 1 633 ? -2.043 64.875 12.047 1 75.94 633 LYS B N 1
ATOM 11116 C CA . LYS B 1 633 ? -1.24 64.438 13.172 1 75.94 633 LYS B CA 1
ATOM 11117 C C . LYS B 1 633 ? -1.207 62.875 13.203 1 75.94 633 LYS B C 1
ATOM 11119 O O . LYS B 1 633 ? -0.214 62.281 13.625 1 75.94 633 LYS B O 1
ATOM 11124 N N . ARG B 1 634 ? -2.303 62.344 12.859 1 78.31 634 ARG B N 1
ATOM 11125 C CA . ARG B 1 634 ? -2.461 60.875 12.734 1 78.31 634 ARG B CA 1
ATOM 11126 C C . ARG B 1 634 ? -3.195 60.531 11.445 1 78.31 634 ARG B C 1
ATOM 11128 O O . ARG B 1 634 ? -3.537 61.406 10.656 1 78.31 634 ARG B O 1
ATOM 11135 N N . TYR B 1 635 ? -3.377 59.25 11.359 1 80.62 635 TYR B N 1
ATOM 11136 C CA . TYR B 1 635 ? -4.078 58.781 10.172 1 80.62 635 TYR B CA 1
ATOM 11137 C C . TYR B 1 635 ? -5.574 59.094 10.273 1 80.62 635 TYR B C 1
ATOM 11139 O O . TYR B 1 635 ? -6.281 59.094 9.258 1 80.62 635 TYR B O 1
ATOM 11147 N N . THR B 1 636 ? -5.992 59.281 11.5 1 85.31 636 THR B N 1
ATOM 11148 C CA . THR B 1 636 ? -7.395 59.625 11.734 1 85.31 636 THR B CA 1
ATOM 11149 C C . THR B 1 636 ? -7.516 60.812 12.688 1 85.31 636 THR B C 1
ATOM 11151 O O . THR B 1 636 ? -6.535 61.188 13.312 1 85.31 636 THR B O 1
ATOM 11154 N N . VAL B 1 637 ? -8.664 61.406 12.703 1 85.5 637 VAL B N 1
ATOM 11155 C CA . VAL B 1 637 ? -8.867 62.562 13.57 1 85.5 637 VAL B CA 1
ATOM 11156 C C . VAL B 1 637 ? -9.734 62.188 14.758 1 85.5 637 VAL B C 1
ATOM 11158 O O . VAL B 1 637 ? -10.039 63 15.625 1 85.5 637 VAL B O 1
ATOM 11161 N N . ASP B 1 638 ? -10.117 60.938 14.82 1 80.25 638 ASP B N 1
ATOM 11162 C CA . ASP B 1 638 ? -11.133 60.469 15.766 1 80.25 638 ASP B CA 1
ATOM 11163 C C . ASP B 1 638 ? -10.625 60.562 17.203 1 80.25 638 ASP B C 1
ATOM 11165 O O . ASP B 1 638 ? -11.422 60.562 18.141 1 80.25 638 ASP B O 1
ATOM 11169 N N . ALA B 1 639 ? -9.43 60.75 17.438 1 72.19 639 ALA B N 1
ATOM 11170 C CA . ALA B 1 639 ? -8.875 60.656 18.797 1 72.19 639 ALA B CA 1
ATOM 11171 C C . ALA B 1 639 ? -8.555 62.062 19.344 1 72.19 639 ALA B C 1
ATOM 11173 O O . ALA B 1 639 ? -7.953 62.188 20.406 1 72.19 639 ALA B O 1
ATOM 11174 N N . PHE B 1 640 ? -8.992 63.094 18.641 1 74.56 640 PHE B N 1
ATOM 11175 C CA . PHE B 1 640 ? -8.617 64.438 19.047 1 74.56 640 PHE B CA 1
ATOM 11176 C C . PHE B 1 640 ? -9.805 65.188 19.656 1 74.56 640 PHE B C 1
ATOM 11178 O O . PHE B 1 640 ? -10.938 65 19.203 1 74.56 640 PHE B O 1
ATOM 11185 N N . PRO B 1 641 ? -9.555 66.062 20.641 1 69.69 641 PRO B N 1
ATOM 11186 C CA . PRO B 1 641 ? -10.641 66.75 21.328 1 69.69 641 PRO B CA 1
ATOM 11187 C C . PRO B 1 641 ? -11.328 67.75 20.422 1 69.69 641 PRO B C 1
ATOM 11189 O O . PRO B 1 641 ? -12.492 68.125 20.641 1 69.69 641 PRO B O 1
ATOM 11192 N N . TYR B 1 642 ? -10.469 68.25 19.531 1 77.06 642 TYR B N 1
ATOM 11193 C CA . TYR B 1 642 ? -11.086 69.25 18.656 1 77.06 642 TYR B CA 1
ATOM 11194 C C . TYR B 1 642 ? -11.383 68.688 17.281 1 77.06 642 TYR B C 1
ATOM 11196 O O . TYR B 1 642 ? -11.133 69.312 16.25 1 77.06 642 TYR B O 1
ATOM 11204 N N . ALA B 1 643 ? -11.734 67.312 17.328 1 85.38 643 ALA B N 1
ATOM 11205 C CA . ALA B 1 643 ? -12.172 66.625 16.109 1 85.38 643 ALA B CA 1
ATOM 11206 C C . ALA B 1 643 ? -13.352 65.688 16.406 1 85.38 643 ALA B C 1
ATOM 11208 O O . ALA B 1 643 ? -13.422 65.125 17.484 1 85.38 643 ALA B O 1
ATOM 11209 N N . TRP B 1 644 ? -14.336 65.75 15.648 1 88.81 644 TRP B N 1
ATOM 11210 C CA . TRP B 1 644 ? -15.516 64.875 15.664 1 88.81 644 TRP B CA 1
ATOM 11211 C C . TRP B 1 644 ? -15.594 64.062 14.398 1 88.81 644 TRP B C 1
ATOM 11213 O O . TRP B 1 644 ? -15.602 64.625 13.289 1 88.81 644 TRP B O 1
ATOM 11223 N N . ALA B 1 645 ? -15.625 62.719 14.586 1 90.25 645 ALA B N 1
ATOM 11224 C CA . ALA B 1 645 ? -15.445 61.906 13.398 1 90.25 645 ALA B CA 1
ATOM 11225 C C . ALA B 1 645 ? -16.531 60.812 13.312 1 90.25 645 ALA B C 1
ATOM 11227 O O . ALA B 1 645 ? -17 60.344 14.344 1 90.25 645 ALA B O 1
ATOM 11228 N N . VAL B 1 646 ? -16.969 60.5 12.125 1 91.5 646 VAL B N 1
ATOM 11229 C CA . VAL B 1 646 ? -17.766 59.312 11.742 1 91.5 646 VAL B CA 1
ATOM 11230 C C . VAL B 1 646 ? -16.953 58.438 10.812 1 91.5 646 VAL B C 1
ATOM 11232 O O . VAL B 1 646 ? -16.516 58.875 9.742 1 91.5 646 VAL B O 1
ATOM 11235 N N . SER B 1 647 ? -16.672 57.281 11.273 1 90.38 647 SER B N 1
ATOM 11236 C CA . SER B 1 647 ? -15.82 56.406 10.469 1 90.38 647 SER B CA 1
ATOM 11237 C C . SER B 1 647 ? -16.422 55 10.344 1 90.38 647 SER B C 1
ATOM 11239 O O . SER B 1 647 ? -17.156 54.562 11.227 1 90.38 647 SER B O 1
ATOM 11241 N N . ALA B 1 648 ? -16.188 54.375 9.172 1 91.12 648 ALA B N 1
ATOM 11242 C CA . ALA B 1 648 ? -16.531 52.969 8.961 1 91.12 648 ALA B CA 1
ATOM 11243 C C . ALA B 1 648 ? -15.297 52.094 9.133 1 91.12 648 ALA B C 1
ATOM 11245 O O . ALA B 1 648 ? -14.242 52.344 8.547 1 91.12 648 ALA B O 1
ATOM 11246 N N . ARG B 1 649 ? -15.383 51.156 9.922 1 86.06 649 ARG B N 1
ATOM 11247 C CA . ARG B 1 649 ? -14.258 50.25 10.164 1 86.06 649 ARG B CA 1
ATOM 11248 C C . ARG B 1 649 ? -14.75 48.875 10.57 1 86.06 649 ARG B C 1
ATOM 11250 O O . ARG B 1 649 ? -15.914 48.688 10.93 1 86.06 649 ARG B O 1
ATOM 11257 N N . GLY B 1 650 ? -13.969 47.906 10.32 1 81.81 650 GLY B N 1
ATOM 11258 C CA . GLY B 1 650 ? -14.281 46.594 10.844 1 81.81 650 GLY B CA 1
ATOM 11259 C C . GLY B 1 650 ? -14.398 46.562 12.352 1 81.81 650 GLY B C 1
ATOM 11260 O O . GLY B 1 650 ? -13.5 47 13.062 1 81.81 650 GLY B O 1
ATOM 11261 N N . CYS B 1 651 ? -15.594 46.094 12.852 1 71.19 651 CYS B N 1
ATOM 11262 C CA . CYS B 1 651 ? -15.922 46.125 14.273 1 71.19 651 CYS B CA 1
ATOM 11263 C C . CYS B 1 651 ? -15.625 44.781 14.938 1 71.19 651 CYS B C 1
ATOM 11265 O O . CYS B 1 651 ? -16.094 43.75 14.477 1 71.19 651 CYS B O 1
ATOM 11267 N N . HIS B 1 652 ? -14.938 44.75 15.93 1 63.88 652 HIS B N 1
ATOM 11268 C CA . HIS B 1 652 ? -14.562 43.531 16.609 1 63.88 652 HIS B CA 1
ATOM 11269 C C . HIS B 1 652 ? -15.688 43.031 17.531 1 63.88 652 HIS B C 1
ATOM 11271 O O . HIS B 1 652 ? -15.742 41.844 17.859 1 63.88 652 HIS B O 1
ATOM 11277 N N . ILE B 1 653 ? -16.719 44 17.891 1 59 653 ILE B N 1
ATOM 11278 C CA . ILE B 1 653 ? -17.797 43.688 18.797 1 59 653 ILE B CA 1
ATOM 11279 C C . ILE B 1 653 ? -18.859 42.875 18.078 1 59 653 ILE B C 1
ATOM 11281 O O . ILE B 1 653 ? -19.234 41.781 18.531 1 59 653 ILE B O 1
ATOM 11285 N N . CYS B 1 654 ? -19.344 43.344 16.891 1 68.94 654 CYS B N 1
ATOM 11286 C CA . CYS B 1 654 ? -20.469 42.656 16.25 1 68.94 654 CYS B CA 1
ATOM 11287 C C . CYS B 1 654 ? -20 41.875 15.023 1 68.94 654 CYS B C 1
ATOM 11289 O O . CYS B 1 654 ? -20.781 41.156 14.398 1 68.94 654 CYS B O 1
ATOM 11291 N N . GLY B 1 655 ? -18.641 41.969 14.664 1 72.44 655 GLY B N 1
ATOM 11292 C CA . GLY B 1 655 ? -18.078 41.219 13.562 1 72.44 655 GLY B CA 1
ATOM 11293 C C . GLY B 1 655 ? -18.531 41.719 12.203 1 72.44 655 GLY B C 1
ATOM 11294 O O . GLY B 1 655 ? -18.547 40.969 11.227 1 72.44 655 GLY B O 1
ATOM 11295 N N . LYS B 1 656 ? -18.922 42.844 12.078 1 82.75 656 LYS B N 1
ATOM 11296 C CA . LYS B 1 656 ? -19.359 43.469 10.828 1 82.75 656 LYS B CA 1
ATOM 11297 C C . LYS B 1 656 ? -18.578 44.75 10.539 1 82.75 656 LYS B C 1
ATOM 11299 O O . LYS B 1 656 ? -17.672 45.094 11.297 1 82.75 656 LYS B O 1
ATOM 11304 N N . VAL B 1 657 ? -18.672 45.25 9.383 1 85.56 657 VAL B N 1
ATOM 11305 C CA . VAL B 1 657 ? -18.266 46.625 9.117 1 85.56 657 VAL B CA 1
ATOM 11306 C C . VAL B 1 657 ? -19.297 47.594 9.734 1 85.56 657 VAL B C 1
ATOM 11308 O O . VAL B 1 657 ? -20.484 47.5 9.445 1 85.56 657 VAL B O 1
ATOM 11311 N N . CYS B 1 658 ? -18.844 48.406 10.656 1 85.81 658 CYS B N 1
ATOM 11312 C CA . CYS B 1 658 ? -19.766 49.25 11.375 1 85.81 658 CYS B CA 1
ATOM 11313 C C . CYS B 1 658 ? -19.406 50.719 11.195 1 85.81 658 CYS B C 1
ATOM 11315 O O . CYS B 1 658 ? -18.234 51.062 11.023 1 85.81 658 CYS B O 1
ATOM 11317 N N . LEU B 1 659 ? -20.453 51.594 11.156 1 89.06 659 LEU B N 1
ATOM 11318 C CA . LEU B 1 659 ? -20.297 53.031 11.25 1 89.06 659 LEU B CA 1
ATOM 11319 C C . LEU B 1 659 ? -20.156 53.469 12.703 1 89.06 659 LEU B C 1
ATOM 11321 O O . LEU B 1 659 ? -21.047 53.219 13.523 1 89.06 659 LEU B O 1
ATOM 11325 N N . GLN B 1 660 ? -19.109 54.094 12.977 1 86.38 660 GLN B N 1
ATOM 11326 C CA . GLN B 1 660 ? -18.828 54.5 14.344 1 86.38 660 GLN B CA 1
ATOM 11327 C C . GLN B 1 660 ? -18.594 56 14.438 1 86.38 660 GLN B C 1
ATOM 11329 O O . GLN B 1 660 ? -17.984 56.594 13.547 1 86.38 660 GLN B O 1
ATOM 11334 N N . THR B 1 661 ? -19.156 56.656 15.492 1 86.81 661 THR B N 1
ATOM 11335 C CA . THR B 1 661 ? -18.891 58.062 15.773 1 86.81 661 THR B CA 1
ATOM 11336 C C . THR B 1 661 ? -17.922 58.219 16.938 1 86.81 661 THR B C 1
ATOM 11338 O O . THR B 1 661 ? -18 57.469 17.922 1 86.81 661 THR B O 1
ATOM 11341 N N . TRP B 1 662 ? -16.984 59.094 16.609 1 83.5 662 TRP B N 1
ATOM 11342 C CA . TRP B 1 662 ? -15.898 59.219 17.578 1 83.5 662 TRP B CA 1
ATOM 11343 C C . TRP B 1 662 ? -15.664 60.656 17.953 1 83.5 662 TRP B C 1
ATOM 11345 O O . TRP B 1 662 ? -15.781 61.562 17.094 1 83.5 662 TRP B O 1
ATOM 11355 N N . HIS B 1 663 ? -15.438 60.938 19.172 1 79.56 663 HIS B N 1
ATOM 11356 C CA . HIS B 1 663 ? -14.984 62.25 19.672 1 79.56 663 HIS B CA 1
ATOM 11357 C C . HIS B 1 663 ? -14.016 62.094 20.828 1 79.56 663 HIS B C 1
ATOM 11359 O O . HIS B 1 663 ? -14.328 61.406 21.812 1 79.56 663 HIS B O 1
ATOM 11365 N N . ASN B 1 664 ? -12.945 62.656 20.531 1 67.38 664 ASN B N 1
ATOM 11366 C CA . ASN B 1 664 ? -11.938 62.688 21.578 1 67.38 664 ASN B CA 1
ATOM 11367 C C . ASN B 1 664 ? -11.602 61.281 22.078 1 67.38 664 ASN B C 1
ATOM 11369 O O . ASN B 1 664 ? -11.539 61.031 23.281 1 67.38 664 ASN B O 1
ATOM 11373 N N . GLY B 1 665 ? -11.617 60.344 21.016 1 67 665 GLY B N 1
ATOM 11374 C CA . GLY B 1 665 ? -11.227 58.969 21.297 1 67 665 GLY B CA 1
ATOM 11375 C C . GLY B 1 665 ? -12.359 58.125 21.844 1 67 665 GLY B C 1
ATOM 11376 O O . GLY B 1 665 ? -12.164 56.969 22.172 1 67 665 GLY B O 1
ATOM 11377 N N . GLN B 1 666 ? -13.516 58.719 22.062 1 68.69 666 GLN B N 1
ATOM 11378 C CA . GLN B 1 666 ? -14.672 58.031 22.609 1 68.69 666 GLN B CA 1
ATOM 11379 C C . GLN B 1 666 ? -15.648 57.625 21.5 1 68.69 666 GLN B C 1
ATOM 11381 O O . GLN B 1 666 ? -15.977 58.438 20.625 1 68.69 666 GLN B O 1
ATOM 11386 N N . LEU B 1 667 ? -16.016 56.344 21.562 1 78.06 667 LEU B N 1
ATOM 11387 C CA . LEU B 1 667 ? -17.047 55.875 20.641 1 78.06 667 LEU B CA 1
ATOM 11388 C C . LEU B 1 667 ? -18.438 56.344 21.078 1 78.06 667 LEU B C 1
ATOM 11390 O O . LEU B 1 667 ? -18.875 56.031 22.188 1 78.06 667 LEU B O 1
ATOM 11394 N N . MET B 1 668 ? -18.984 57.156 20.312 1 75.06 668 MET B N 1
ATOM 11395 C CA . MET B 1 668 ? -20.281 57.719 20.656 1 75.06 668 MET B CA 1
ATOM 11396 C C . MET B 1 668 ? -21.422 56.812 20.188 1 75.06 668 MET B C 1
ATOM 11398 O O . MET B 1 668 ? -22.406 56.625 20.906 1 75.06 668 MET B O 1
ATOM 11402 N N . THR B 1 669 ? -21.312 56.281 18.969 1 79.25 669 THR B N 1
ATOM 11403 C CA . THR B 1 669 ? -22.344 55.375 18.453 1 79.25 669 THR B CA 1
ATOM 11404 C C . THR B 1 669 ? -21.703 54.281 17.609 1 79.25 669 THR B C 1
ATOM 11406 O O . THR B 1 669 ? -20.594 54.406 17.125 1 79.25 669 THR B O 1
ATOM 11409 N N . HIS B 1 670 ? -22.438 53.156 17.594 1 79.44 670 HIS B N 1
ATOM 11410 C CA . HIS B 1 670 ? -22.078 51.969 16.844 1 79.44 670 HIS B CA 1
ATOM 11411 C C . HIS B 1 670 ? -23.266 51.438 16.047 1 79.44 670 HIS B C 1
ATOM 11413 O O . HIS B 1 670 ? -24.266 51 16.625 1 79.44 670 HIS B O 1
ATOM 11419 N N . ASN B 1 671 ? -23.141 51.531 14.688 1 81.38 671 ASN B N 1
ATOM 11420 C CA . ASN B 1 671 ? -24.219 51.094 13.812 1 81.38 671 ASN B CA 1
ATOM 11421 C C . ASN B 1 671 ? -23.703 50.125 12.75 1 81.38 671 ASN B C 1
ATOM 11423 O O . ASN B 1 671 ? -22.859 50.469 11.922 1 81.38 671 ASN B O 1
ATOM 11427 N N . PRO B 1 672 ? -24.141 48.938 12.727 1 82.44 672 PRO B N 1
ATOM 11428 C CA . PRO B 1 672 ? -23.672 47.969 11.711 1 82.44 672 PRO B CA 1
ATOM 11429 C C . PRO B 1 672 ? -24.047 48.406 10.289 1 82.44 672 PRO B C 1
ATOM 11431 O O . PRO B 1 672 ? -25.156 48.875 10.055 1 82.44 672 PRO B O 1
ATOM 11434 N N . LEU B 1 673 ? -23.094 48.281 9.328 1 85.69 673 LEU B N 1
ATOM 11435 C CA . LEU B 1 673 ? -23.312 48.656 7.938 1 85.69 673 LEU B CA 1
ATOM 11436 C C . LEU B 1 673 ? -23.391 47.406 7.051 1 85.69 673 LEU B C 1
ATOM 11438 O O . LEU B 1 673 ? -24.297 47.312 6.23 1 85.69 673 LEU B O 1
ATOM 11442 N N . SER B 1 674 ? -22.328 46.562 7.102 1 83.81 674 SER B N 1
ATOM 11443 C CA . SER B 1 674 ? -22.281 45.406 6.242 1 83.81 674 SER B CA 1
ATOM 11444 C C . SER B 1 674 ? -21.406 44.312 6.852 1 83.81 674 SER B C 1
ATOM 11446 O O . SER B 1 674 ? -20.734 44.531 7.863 1 83.81 674 SER B O 1
ATOM 11448 N N . ASN B 1 675 ? -21.469 43.156 6.207 1 80.94 675 ASN B N 1
ATOM 11449 C CA . ASN B 1 675 ? -20.578 42.062 6.598 1 80.94 675 ASN B CA 1
ATOM 11450 C C . ASN B 1 675 ? -19.125 42.375 6.215 1 80.94 675 ASN B C 1
ATOM 11452 O O . ASN B 1 675 ? -18.875 43.156 5.305 1 80.94 675 ASN B O 1
ATOM 11456 N N . ARG B 1 676 ? -18.234 41.781 6.922 1 78.25 676 ARG B N 1
ATOM 11457 C CA . ARG B 1 676 ? -16.812 42 6.711 1 78.25 676 ARG B CA 1
ATOM 11458 C C . ARG B 1 676 ? -16.297 41.188 5.547 1 78.25 676 ARG B C 1
ATOM 11460 O O . ARG B 1 676 ? -15.086 41.125 5.301 1 78.25 676 ARG B O 1
ATOM 11467 N N . THR B 1 677 ? -17.156 40.5 4.887 1 80.31 677 THR B N 1
ATOM 11468 C CA . THR B 1 677 ? -16.766 39.594 3.812 1 80.31 677 THR B CA 1
ATOM 11469 C C . THR B 1 677 ? -16.797 40.312 2.465 1 80.31 677 THR B C 1
ATOM 11471 O O . THR B 1 677 ? -17.516 41.312 2.301 1 80.31 677 THR B O 1
ATOM 11474 N N . PRO B 1 678 ? -15.953 39.781 1.55 1 78.31 678 PRO B N 1
ATOM 11475 C CA . PRO B 1 678 ? -15.953 40.375 0.213 1 78.31 678 PRO B CA 1
ATOM 11476 C C . PRO B 1 678 ? -17.344 40.469 -0.397 1 78.31 678 PRO B C 1
ATOM 11478 O O . PRO B 1 678 ? -18.141 39.531 -0.292 1 78.31 678 PRO B O 1
ATOM 11481 N N . THR B 1 679 ? -17.688 41.594 -0.895 1 74.31 679 THR B N 1
ATOM 11482 C CA . THR B 1 679 ? -18.969 41.844 -1.535 1 74.31 679 THR B CA 1
ATOM 11483 C C . THR B 1 679 ? -19 41.25 -2.941 1 74.31 679 THR B C 1
ATOM 11485 O O . THR B 1 679 ? -18 41.281 -3.654 1 74.31 679 THR B O 1
ATOM 11488 N N . PRO B 1 680 ? -20.094 40.594 -3.281 1 71 680 PRO B N 1
ATOM 11489 C CA . PRO B 1 680 ? -20.188 40.125 -4.668 1 71 680 PRO B CA 1
ATOM 11490 C C . PRO B 1 680 ? -19.812 41.219 -5.676 1 71 680 PRO B C 1
ATOM 11492 O O . PRO B 1 680 ? -20.047 42.406 -5.422 1 71 680 PRO B O 1
ATOM 11495 N N . ALA B 1 681 ? -19.156 40.875 -6.812 1 64.44 681 ALA B N 1
ATOM 11496 C CA . ALA B 1 681 ? -18.609 41.781 -7.824 1 64.44 681 ALA B CA 1
ATOM 11497 C C . ALA B 1 681 ? -19.672 42.781 -8.305 1 64.44 681 ALA B C 1
ATOM 11499 O O . ALA B 1 681 ? -19.344 43.906 -8.664 1 64.44 681 ALA B O 1
ATOM 11500 N N . THR B 1 682 ? -20.891 42.5 -8.234 1 67.06 682 THR B N 1
ATOM 11501 C CA . THR B 1 682 ? -21.953 43.312 -8.797 1 67.06 682 THR B CA 1
ATOM 11502 C C . THR B 1 682 ? -22.547 44.25 -7.738 1 67.06 682 THR B C 1
ATOM 11504 O O . THR B 1 682 ? -23.328 45.156 -8.062 1 67.06 682 THR B O 1
ATOM 11507 N N . MET B 1 683 ? -22.062 44.188 -6.477 1 75 683 MET B N 1
ATOM 11508 C CA . MET B 1 683 ? -22.734 44.938 -5.434 1 75 683 MET B CA 1
ATOM 11509 C C . MET B 1 683 ? -21.797 46 -4.84 1 75 683 MET B C 1
ATOM 11511 O O . MET B 1 683 ? -20.625 45.688 -4.566 1 75 683 MET B O 1
ATOM 11515 N N . VAL B 1 684 ? -22.172 47.094 -4.891 1 81.38 684 VAL B N 1
ATOM 11516 C CA . VAL B 1 684 ? -21.484 48.219 -4.262 1 81.38 684 VAL B CA 1
ATOM 11517 C C . VAL B 1 684 ? -22.375 48.812 -3.182 1 81.38 684 VAL B C 1
ATOM 11519 O O . VAL B 1 684 ? -23.578 48.969 -3.383 1 81.38 684 VAL B O 1
ATOM 11522 N N . VAL B 1 685 ? -21.828 48.938 -2.045 1 85.31 685 VAL B N 1
ATOM 11523 C CA . VAL B 1 685 ? -22.578 49.562 -0.976 1 85.31 685 VAL B CA 1
ATOM 11524 C C . VAL B 1 685 ? -22.516 51.094 -1.15 1 85.31 685 VAL B C 1
ATOM 11526 O O . VAL B 1 685 ? -21.422 51.656 -1.292 1 85.31 685 VAL B O 1
ATOM 11529 N N . ARG B 1 686 ? -23.656 51.656 -1.3 1 88.5 686 ARG B N 1
ATOM 11530 C CA . ARG B 1 686 ? -23.734 53.125 -1.443 1 88.5 686 ARG B CA 1
ATOM 11531 C C . ARG B 1 686 ? -24.344 53.75 -0.202 1 88.5 686 ARG B C 1
ATOM 11533 O O . ARG B 1 686 ? -25.453 53.375 0.208 1 88.5 686 ARG B O 1
ATOM 11540 N N . LEU B 1 687 ? -23.641 54.625 0.46 1 90.31 687 LEU B N 1
ATOM 11541 C CA . LEU B 1 687 ? -24.078 55.375 1.639 1 90.31 687 LEU B CA 1
ATOM 11542 C C . LEU B 1 687 ? -24.234 56.844 1.328 1 90.31 687 LEU B C 1
ATOM 11544 O O . LEU B 1 687 ? -23.5 57.375 0.486 1 90.31 687 LEU B O 1
ATOM 11548 N N . HIS B 1 688 ? -25.234 57.531 1.924 1 92.19 688 HIS B N 1
ATOM 11549 C CA . HIS B 1 688 ? -25.5 58.938 1.716 1 92.19 688 HIS B CA 1
ATOM 11550 C C . HIS B 1 688 ? -25.766 59.656 3.039 1 92.19 688 HIS B C 1
ATOM 11552 O O . HIS B 1 688 ? -26.797 59.438 3.676 1 92.19 688 HIS B O 1
ATOM 11558 N N . TYR B 1 689 ? -24.812 60.562 3.438 1 93.19 689 TYR B N 1
ATOM 11559 C CA . TYR B 1 689 ? -24.906 61.219 4.734 1 93.19 689 TYR B CA 1
ATOM 11560 C C . TYR B 1 689 ? -25.016 62.719 4.57 1 93.19 689 TYR B C 1
ATOM 11562 O O . TYR B 1 689 ? -24.391 63.312 3.686 1 93.19 689 TYR B O 1
ATOM 11570 N N . GLY B 1 690 ? -25.812 63.312 5.445 1 92.19 690 GLY B N 1
ATOM 11571 C CA . GLY B 1 690 ? -25.906 64.75 5.574 1 92.19 690 GLY B CA 1
ATOM 11572 C C . GLY B 1 690 ? -25.297 65.312 6.863 1 92.19 690 GLY B C 1
ATOM 11573 O O . GLY B 1 690 ? -25.391 64.625 7.906 1 92.19 690 GLY B O 1
ATOM 11574 N N . PHE B 1 691 ? -24.688 66.5 6.777 1 93.38 691 PHE B N 1
ATOM 11575 C CA . PHE B 1 691 ? -24.016 67.125 7.918 1 93.38 691 PHE B CA 1
ATOM 11576 C C . PHE B 1 691 ? -24.547 68.5 8.164 1 93.38 691 PHE B C 1
ATOM 11578 O O . PHE B 1 691 ? -24.438 69.375 7.297 1 93.38 691 PHE B O 1
ATOM 11585 N N . LEU B 1 692 ? -25.125 68.688 9.273 1 92 692 LEU B N 1
ATOM 11586 C CA . LEU B 1 692 ? -25.625 70 9.664 1 92 692 LEU B CA 1
ATOM 11587 C C . LEU B 1 692 ? -24.844 70.562 10.836 1 92 692 LEU B C 1
ATOM 11589 O O . LEU B 1 692 ? -24.812 70 11.914 1 92 692 LEU B O 1
ATOM 11593 N N . LEU B 1 693 ? -24.203 71.688 10.594 1 89.94 693 LEU B N 1
ATOM 11594 C CA . LEU B 1 693 ? -23.406 72.312 11.625 1 89.94 693 LEU B CA 1
ATOM 11595 C C . LEU B 1 693 ? -24.078 73.625 12.094 1 89.94 693 LEU B C 1
ATOM 11597 O O . LEU B 1 693 ? -24.422 74.5 11.289 1 89.94 693 LEU B O 1
ATOM 11601 N N . ASP B 1 694 ? -24.375 73.688 13.367 1 85.25 694 ASP B N 1
ATOM 11602 C CA . ASP B 1 694 ? -24.797 74.938 14.031 1 85.25 694 ASP B CA 1
ATOM 11603 C C . ASP B 1 694 ? -23.656 75.5 14.836 1 85.25 694 ASP B C 1
ATOM 11605 O O . ASP B 1 694 ? -23.344 75.062 15.938 1 85.25 694 ASP B O 1
ATOM 11609 N N . SER B 1 695 ? -23.016 76.5 14.281 1 80.62 695 SER B N 1
ATOM 11610 C CA . SER B 1 695 ? -21.844 77.062 14.938 1 80.62 695 SER B CA 1
ATOM 11611 C C . SER B 1 695 ? -22.266 77.938 16.109 1 80.62 695 SER B C 1
ATOM 11613 O O . SER B 1 695 ? -21.453 78.25 16.984 1 80.62 695 SER B O 1
ATOM 11615 N N . ILE B 1 696 ? -23.484 78.25 16.141 1 78.06 696 ILE B N 1
ATOM 11616 C CA . ILE B 1 696 ? -23.969 79.125 17.219 1 78.06 696 ILE B CA 1
ATOM 11617 C C . ILE B 1 696 ? -24.219 78.25 18.453 1 78.06 696 ILE B C 1
ATOM 11619 O O . ILE B 1 696 ? -23.672 78.5 19.531 1 78.06 696 ILE B O 1
ATOM 11623 N N . LYS B 1 697 ? -25.016 77.25 18.297 1 76.69 697 LYS B N 1
ATOM 11624 C CA . LYS B 1 697 ? -25.328 76.375 19.406 1 76.69 697 LYS B CA 1
ATOM 11625 C C . LYS B 1 697 ? -24.234 75.312 19.609 1 76.69 697 LYS B C 1
ATOM 11627 O O . LYS B 1 697 ? -24.25 74.562 20.578 1 76.69 697 LYS B O 1
ATOM 11632 N N . ARG B 1 698 ? -23.359 75.25 18.672 1 80.69 698 ARG B N 1
ATOM 11633 C CA . ARG B 1 698 ? -22.203 74.375 18.75 1 80.69 698 ARG B CA 1
ATOM 11634 C C . ARG B 1 698 ? -22.656 72.938 18.672 1 80.69 698 ARG B C 1
ATOM 11636 O O . ARG B 1 698 ? -22.234 72.125 19.484 1 80.69 698 ARG B O 1
ATOM 11643 N N . HIS B 1 699 ? -23.516 72.688 17.766 1 86 699 HIS B N 1
ATOM 11644 C CA . HIS B 1 699 ? -24.031 71.375 17.484 1 86 699 HIS B CA 1
ATOM 11645 C C . HIS B 1 699 ? -23.625 70.875 16.094 1 86 699 HIS B C 1
ATOM 11647 O O . HIS B 1 699 ? -23.562 71.688 15.156 1 86 699 HIS B O 1
ATOM 11653 N N . TRP B 1 700 ? -23.25 69.625 15.938 1 90.06 700 TRP B N 1
ATOM 11654 C CA . TRP B 1 700 ? -23 68.938 14.656 1 90.06 700 TRP B CA 1
ATOM 11655 C C . TRP B 1 700 ? -23.844 67.688 14.523 1 90.06 700 TRP B C 1
ATOM 11657 O O . TRP B 1 700 ? -23.688 66.75 15.305 1 90.06 700 TRP B O 1
ATOM 11667 N N . ILE B 1 701 ? -24.781 67.75 13.609 1 90.69 701 ILE B N 1
ATOM 11668 C CA . ILE B 1 701 ? -25.75 66.688 13.461 1 90.69 701 ILE B CA 1
ATOM 11669 C C . ILE B 1 701 ? -25.453 65.875 12.172 1 90.69 701 ILE B C 1
ATOM 11671 O O . ILE B 1 701 ? -25.281 66.5 11.109 1 90.69 701 ILE B O 1
ATOM 11675 N N . ILE B 1 702 ? -25.391 64.562 12.281 1 91.75 702 ILE B N 1
ATOM 11676 C CA . ILE B 1 702 ? -25.172 63.656 11.156 1 91.75 702 ILE B CA 1
ATOM 11677 C C . ILE B 1 702 ? -26.438 62.875 10.867 1 91.75 702 ILE B C 1
ATOM 11679 O O . ILE B 1 702 ? -26.984 62.219 11.758 1 91.75 702 ILE B O 1
ATOM 11683 N N . VAL B 1 703 ? -26.859 62.938 9.562 1 90.19 703 VAL B N 1
ATOM 11684 C CA . VAL B 1 703 ? -28.109 62.281 9.203 1 90.19 703 VAL B CA 1
ATOM 11685 C C . VAL B 1 703 ? -27.875 61.312 8.047 1 90.19 703 VAL B C 1
ATOM 11687 O O . VAL B 1 703 ? -27.125 61.594 7.117 1 90.19 703 VAL B O 1
ATOM 11690 N N . ASP B 1 704 ? -28.438 60.125 8.156 1 89.44 704 ASP B N 1
ATOM 11691 C CA . ASP B 1 704 ? -28.484 59.188 7.031 1 89.44 704 ASP B CA 1
ATOM 11692 C C . ASP B 1 704 ? -29.641 59.531 6.09 1 89.44 704 ASP B C 1
ATOM 11694 O O . ASP B 1 704 ? -30.812 59.438 6.465 1 89.44 704 ASP B O 1
ATOM 11698 N N . LEU B 1 705 ? -29.328 59.844 4.883 1 88.31 705 LEU B N 1
ATOM 11699 C CA . LEU B 1 705 ? -30.328 60.375 3.967 1 88.31 705 LEU B CA 1
ATOM 11700 C C . LEU B 1 705 ? -31.141 59.25 3.344 1 88.31 705 LEU B C 1
ATOM 11702 O O . LEU B 1 705 ? -32.219 59.5 2.811 1 88.31 705 LEU B O 1
ATOM 11706 N N . LYS B 1 706 ? -30.609 58.094 3.428 1 83.31 706 LYS B N 1
ATOM 11707 C CA . LYS B 1 706 ? -31.375 56.969 2.928 1 83.31 706 LYS B CA 1
ATOM 11708 C C . LYS B 1 706 ? -32.438 56.531 3.93 1 83.31 706 LYS B C 1
ATOM 11710 O O . LYS B 1 706 ? -33.594 56.344 3.562 1 83.31 706 LYS B O 1
ATOM 11715 N N . THR B 1 707 ? -32.062 56.406 5.195 1 81.19 707 THR B N 1
ATOM 11716 C CA . THR B 1 707 ? -32.969 55.938 6.223 1 81.19 707 THR B CA 1
ATOM 11717 C C . THR B 1 707 ? -33.656 57.156 6.902 1 81.19 707 THR B C 1
ATOM 11719 O O . THR B 1 707 ? -34.625 56.969 7.641 1 81.19 707 THR B O 1
ATOM 11722 N N . LYS B 1 708 ? -33.156 58.344 6.66 1 80.25 708 LYS B N 1
ATOM 11723 C CA . LYS B 1 708 ? -33.656 59.594 7.258 1 80.25 708 LYS B CA 1
ATOM 11724 C C . LYS B 1 708 ? -33.594 59.531 8.781 1 80.25 708 LYS B C 1
ATOM 11726 O O . LYS B 1 708 ? -34.562 59.875 9.469 1 80.25 708 LYS B O 1
ATOM 11731 N N . LYS B 1 709 ? -32.594 58.938 9.312 1 84.75 709 LYS B N 1
ATOM 11732 C CA . LYS B 1 709 ? -32.375 58.875 10.758 1 84.75 709 LYS B CA 1
ATOM 11733 C C . LYS B 1 709 ? -31.125 59.625 11.148 1 84.75 709 LYS B C 1
ATOM 11735 O O . LYS B 1 709 ? -30.141 59.625 10.406 1 84.75 709 LYS B O 1
ATOM 11740 N N . VAL B 1 710 ? -31.219 60.344 12.281 1 85.56 710 VAL B N 1
ATOM 11741 C CA . VAL B 1 710 ? -30.031 60.969 12.844 1 85.56 710 VAL B CA 1
ATOM 11742 C C . VAL B 1 710 ? -29.078 59.906 13.391 1 85.56 710 VAL B C 1
ATOM 11744 O O . VAL B 1 710 ? -29.453 59.125 14.242 1 85.56 710 VAL B O 1
ATOM 11747 N N . ILE B 1 711 ? -27.953 59.938 12.789 1 86.44 711 ILE B N 1
ATOM 11748 C CA . ILE B 1 711 ? -26.953 58.969 13.258 1 86.44 711 ILE B CA 1
ATOM 11749 C C . ILE B 1 711 ? -26.422 59.406 14.617 1 86.44 711 ILE B C 1
ATOM 11751 O O . ILE B 1 711 ? -26.281 58.594 15.531 1 86.44 711 ILE B O 1
ATOM 11755 N N . PHE B 1 712 ? -26.062 60.688 14.633 1 86.81 712 PHE B N 1
ATOM 11756 C CA . PHE B 1 712 ? -25.547 61.188 15.898 1 86.81 712 PHE B CA 1
ATOM 11757 C C . PHE B 1 712 ? -25.641 62.719 15.945 1 86.81 712 PHE B C 1
ATOM 11759 O O . PHE B 1 712 ? -25.594 63.375 14.906 1 86.81 712 PHE B O 1
ATOM 11766 N N . HIS B 1 713 ? -25.859 63.25 17.156 1 86.5 713 HIS B N 1
ATOM 11767 C CA . HIS B 1 713 ? -25.938 64.688 17.453 1 86.5 713 HIS B CA 1
ATOM 11768 C C . HIS B 1 713 ? -24.844 65.062 18.422 1 86.5 713 HIS B C 1
ATOM 11770 O O . HIS B 1 713 ? -24.953 64.875 19.641 1 86.5 713 HIS B O 1
ATOM 11776 N N . PHE B 1 714 ? -23.75 65.562 17.781 1 84.75 714 PHE B N 1
ATOM 11777 C CA . PHE B 1 714 ? -22.703 66.125 18.641 1 84.75 714 PHE B CA 1
ATOM 11778 C C . PHE B 1 714 ? -23.125 67.438 19.25 1 84.75 714 PHE B C 1
ATOM 11780 O O . PHE B 1 714 ? -23.547 68.375 18.547 1 84.75 714 PHE B O 1
ATOM 11787 N N . LYS B 1 715 ? -22.969 67.5 20.547 1 76.62 715 LYS B N 1
ATOM 11788 C CA . LYS B 1 715 ? -23.359 68.688 21.25 1 76.62 715 LYS B CA 1
ATOM 11789 C C . LYS B 1 715 ? -22.141 69.375 21.891 1 76.62 715 LYS B C 1
ATOM 11791 O O . LYS B 1 715 ? -21.109 68.75 22.078 1 76.62 715 LYS B O 1
ATOM 11796 N N . ASN B 1 716 ? -22.266 70.688 22.141 1 67.19 716 ASN B N 1
ATOM 11797 C CA . ASN B 1 716 ? -21.281 71.562 22.828 1 67.19 716 ASN B CA 1
ATOM 11798 C C . ASN B 1 716 ? -19.906 71.438 22.172 1 67.19 716 ASN B C 1
ATOM 11800 O O . ASN B 1 716 ? -18.922 71.188 22.844 1 67.19 716 ASN B O 1
ATOM 11804 N N . LEU B 1 717 ? -20 71.5 20.859 1 73.12 717 LEU B N 1
ATOM 11805 C CA . LEU B 1 717 ? -18.719 71.562 20.172 1 73.12 717 LEU B CA 1
ATOM 11806 C C . LEU B 1 717 ? -17.859 72.688 20.734 1 73.12 717 LEU B C 1
ATOM 11808 O O . LEU B 1 717 ? -18.359 73.812 20.984 1 73.12 717 LEU B O 1
ATOM 11812 N N . VAL B 1 718 ? -16.891 72.375 21.641 1 54.75 718 VAL B N 1
ATOM 11813 C CA . VAL B 1 718 ? -16.047 73.375 22.219 1 54.75 718 VAL B CA 1
ATOM 11814 C C . VAL B 1 718 ? -15.523 74.312 21.109 1 54.75 718 VAL B C 1
ATOM 11816 O O . VAL B 1 718 ? -14.547 74 20.438 1 54.75 718 VAL B O 1
ATOM 11819 N N . ILE B 1 719 ? -16.406 74.938 20.625 1 49.81 719 ILE B N 1
ATOM 11820 C CA . ILE B 1 719 ? -16.062 75.938 19.609 1 49.81 719 ILE B CA 1
ATOM 11821 C C . ILE B 1 719 ? -15.656 77.188 20.297 1 49.81 719 ILE B C 1
ATOM 11823 O O . ILE B 1 719 ? -15.352 78.188 19.625 1 49.81 719 ILE B O 1
ATOM 11827 N N . SER B 1 720 ? -15.977 77.25 21.578 1 38.91 720 SER B N 1
ATOM 11828 C CA . SER B 1 720 ? -15.828 78.562 22.172 1 38.91 720 SER B CA 1
ATOM 11829 C C . SER B 1 720 ? -14.508 79.188 21.766 1 38.91 720 SER B C 1
ATOM 11831 O O . SER B 1 720 ? -14.438 80.375 21.594 1 38.91 720 SER B O 1
ATOM 11833 N N . GLU B 1 721 ? -13.367 78.625 22.219 1 36.31 721 GLU B N 1
ATOM 11834 C CA . GLU B 1 721 ? -12.234 79.375 21.703 1 36.31 721 GLU B CA 1
ATOM 11835 C C . GLU B 1 721 ? -12.18 79.312 20.172 1 36.31 721 GLU B C 1
ATOM 11837 O O . GLU B 1 721 ? -11.445 78.5 19.609 1 36.31 721 GLU B O 1
ATOM 11842 N N . MET B 1 722 ? -13.078 79.25 19.531 1 40.5 722 MET B N 1
ATOM 11843 C CA . MET B 1 722 ? -13.422 79.375 18.109 1 40.5 722 MET B CA 1
ATOM 11844 C C . MET B 1 722 ? -12.422 80.312 17.391 1 40.5 722 MET B C 1
ATOM 11846 O O . MET B 1 722 ? -12.695 80.75 16.281 1 40.5 722 MET B O 1
ATOM 11850 N N . SER B 1 723 ? -11.711 80.625 18.094 1 47.78 723 SER B N 1
ATOM 11851 C CA . SER B 1 723 ? -10.695 81.438 17.391 1 47.78 723 SER B CA 1
ATOM 11852 C C . SER B 1 723 ? -10.055 80.625 16.281 1 47.78 723 SER B C 1
ATOM 11854 O O . SER B 1 723 ? -9.609 81.125 15.273 1 47.78 723 SER B O 1
ATOM 11856 N N . ASP B 1 724 ? -10.156 79.188 16.328 1 64.75 724 ASP B N 1
ATOM 11857 C CA . ASP B 1 724 ? -9.539 78.5 15.18 1 64.75 724 ASP B CA 1
ATOM 11858 C C . ASP B 1 724 ? -10.586 77.812 14.305 1 64.75 724 ASP B C 1
ATOM 11860 O O . ASP B 1 724 ? -11.484 77.188 14.812 1 64.75 724 ASP B O 1
ATOM 11864 N N . PRO B 1 725 ? -10.617 77.938 13.109 1 77.12 725 PRO B N 1
ATOM 11865 C CA . PRO B 1 725 ? -11.594 77.438 12.141 1 77.12 725 PRO B CA 1
ATOM 11866 C C . PRO B 1 725 ? -11.664 75.938 12.094 1 77.12 725 PRO B C 1
ATOM 11868 O O . PRO B 1 725 ? -10.656 75.25 12.312 1 77.12 725 PRO B O 1
ATOM 11871 N N . LEU B 1 726 ? -13.016 75.375 12.109 1 86.19 726 LEU B N 1
ATOM 11872 C CA . LEU B 1 726 ? -13.219 74 11.906 1 86.19 726 LEU B CA 1
ATOM 11873 C C . LEU B 1 726 ? -13.297 73.625 10.422 1 86.19 726 LEU B C 1
ATOM 11875 O O . LEU B 1 726 ? -13.883 74.375 9.641 1 86.19 726 LEU B O 1
ATOM 11879 N N . PHE B 1 727 ? -12.672 72.5 10.039 1 88.62 727 PHE B N 1
ATOM 11880 C CA . PHE B 1 727 ? -12.688 72 8.664 1 88.62 727 PHE B CA 1
ATOM 11881 C C . PHE B 1 727 ? -13.406 70.625 8.57 1 88.62 727 PHE B C 1
ATOM 11883 O O . PHE B 1 727 ? -13.188 69.75 9.398 1 88.62 727 PHE B O 1
ATOM 11890 N N . PRO B 1 728 ? -14.344 70.562 7.641 1 93.12 728 PRO B N 1
ATOM 11891 C CA . PRO B 1 728 ? -14.695 69.188 7.293 1 93.12 728 PRO B CA 1
ATOM 11892 C C . PRO B 1 728 ? -13.5 68.375 6.801 1 93.12 728 PRO B C 1
ATOM 11894 O O . PRO B 1 728 ? -12.68 68.875 6.035 1 93.12 728 PRO B O 1
ATOM 11897 N N . VAL B 1 729 ? -13.336 67.188 7.305 1 93.25 729 VAL B N 1
ATOM 11898 C CA . VAL B 1 729 ? -12.227 66.312 6.91 1 93.25 729 VAL B CA 1
ATOM 11899 C C . VAL B 1 729 ? -12.773 65 6.285 1 93.25 729 VAL B C 1
ATOM 11901 O O . VAL B 1 729 ? -13.844 64.562 6.668 1 93.25 729 VAL B O 1
ATOM 11904 N N . PHE B 1 730 ? -12.078 64.5 5.285 1 94.5 730 PHE B N 1
ATOM 11905 C CA . PHE B 1 730 ? -12.469 63.312 4.531 1 94.5 730 PHE B CA 1
ATOM 11906 C C . PHE B 1 730 ? -11.266 62.406 4.309 1 94.5 730 PHE B C 1
ATOM 11908 O O . PHE B 1 730 ? -10.195 62.844 3.916 1 94.5 730 PHE B O 1
ATOM 11915 N N . ALA B 1 731 ? -11.492 61.094 4.559 1 93.25 731 ALA B N 1
ATOM 11916 C CA . ALA B 1 731 ? -10.375 60.156 4.34 1 93.25 731 ALA B CA 1
ATOM 11917 C C . ALA B 1 731 ? -10.867 58.812 3.848 1 93.25 731 ALA B C 1
ATOM 11919 O O . ALA B 1 731 ? -11.977 58.375 4.184 1 93.25 731 ALA B O 1
ATOM 11920 N N . LEU B 1 732 ? -10.148 58.156 3.01 1 92.25 732 LEU B N 1
ATOM 11921 C CA . LEU B 1 732 ? -10.344 56.781 2.529 1 92.25 732 LEU B CA 1
ATOM 11922 C C . LEU B 1 732 ? -9.133 55.906 2.855 1 92.25 732 LEU B C 1
ATOM 11924 O O . LEU B 1 732 ? -7.988 56.375 2.742 1 92.25 732 LEU B O 1
ATOM 11928 N N . TYR B 1 733 ? -9.453 54.719 3.354 1 84.25 733 TYR B N 1
ATOM 11929 C CA . TYR B 1 733 ? -8.367 53.906 3.836 1 84.25 733 TYR B CA 1
ATOM 11930 C C . TYR B 1 733 ? -8.352 52.531 3.125 1 84.25 733 TYR B C 1
ATOM 11932 O O . TYR B 1 733 ? -9.312 52.188 2.441 1 84.25 733 TYR B O 1
ATOM 11940 N N . SER B 1 734 ? -7.324 51.75 3.238 1 78.19 734 SER B N 1
ATOM 11941 C CA . SER B 1 734 ? -7.121 50.344 2.918 1 78.19 734 SER B CA 1
ATOM 11942 C C . SER B 1 734 ? -7.484 50.031 1.468 1 78.19 734 SER B C 1
ATOM 11944 O O . SER B 1 734 ? -8.336 49.188 1.196 1 78.19 734 SER B O 1
ATOM 11946 N N . PRO B 1 735 ? -6.812 50.625 0.58 1 76.88 735 PRO B N 1
ATOM 11947 C CA . PRO B 1 735 ? -7.164 50.438 -0.828 1 76.88 735 PRO B CA 1
ATOM 11948 C C . PRO B 1 735 ? -6.969 48.969 -1.281 1 76.88 735 PRO B C 1
ATOM 11950 O O . PRO B 1 735 ? -7.559 48.562 -2.277 1 76.88 735 PRO B O 1
ATOM 11953 N N . GLU B 1 736 ? -6.262 48.312 -0.596 1 75.88 736 GLU B N 1
ATOM 11954 C CA . GLU B 1 736 ? -6.016 46.938 -0.981 1 75.88 736 GLU B CA 1
ATOM 11955 C C . GLU B 1 736 ? -7.199 46.031 -0.612 1 75.88 736 GLU B C 1
ATOM 11957 O O . GLU B 1 736 ? -7.418 45 -1.239 1 75.88 736 GLU B O 1
ATOM 11962 N N . GLN B 1 737 ? -7.914 46.406 0.338 1 80.88 737 GLN B N 1
ATOM 11963 C CA . GLN B 1 737 ? -8.992 45.562 0.842 1 80.88 737 GLN B CA 1
ATOM 11964 C C . GLN B 1 737 ? -10.359 46.125 0.455 1 80.88 737 GLN B C 1
ATOM 11966 O O . GLN B 1 737 ? -11.344 45.375 0.408 1 80.88 737 GLN B O 1
ATOM 11971 N N . VAL B 1 738 ? -10.344 47.406 0.245 1 85.31 738 VAL B N 1
ATOM 11972 C CA . VAL B 1 738 ? -11.625 48.062 -0.006 1 85.31 738 VAL B CA 1
ATOM 11973 C C . VAL B 1 738 ? -11.477 49.094 -1.135 1 85.31 738 VAL B C 1
ATOM 11975 O O . VAL B 1 738 ? -10.516 49.844 -1.161 1 85.31 738 VAL B O 1
ATOM 11978 N N . GLN B 1 739 ? -12.297 48.938 -2.15 1 85 739 GLN B N 1
ATOM 11979 C CA . GLN B 1 739 ? -12.453 50 -3.137 1 85 739 GLN B CA 1
ATOM 11980 C C . GLN B 1 739 ? -13.508 51 -2.697 1 85 739 GLN B C 1
ATOM 11982 O O . GLN B 1 739 ? -14.68 50.656 -2.547 1 85 739 GLN B O 1
ATOM 11987 N N . ALA B 1 740 ? -13.055 52.188 -2.375 1 86.94 740 ALA B N 1
ATOM 11988 C CA . ALA B 1 740 ? -14.008 53.156 -1.857 1 86.94 740 ALA B CA 1
ATOM 11989 C C . ALA B 1 740 ? -13.867 54.5 -2.582 1 86.94 740 ALA B C 1
ATOM 11991 O O . ALA B 1 740 ? -12.789 54.844 -3.074 1 86.94 740 ALA B O 1
ATOM 11992 N N . SER B 1 741 ? -14.922 55.25 -2.832 1 91.81 741 SER B N 1
ATOM 11993 C CA . SER B 1 741 ? -14.953 56.594 -3.377 1 91.81 741 SER B CA 1
ATOM 11994 C C . SER B 1 741 ? -15.906 57.5 -2.58 1 91.81 741 SER B C 1
ATOM 11996 O O . SER B 1 741 ? -16.844 57 -1.955 1 91.81 741 SER B O 1
ATOM 11998 N N . MET B 1 742 ? -15.562 58.844 -2.477 1 93.75 742 MET B N 1
ATOM 11999 C CA . MET B 1 742 ? -16.406 59.844 -1.828 1 93.75 742 MET B CA 1
ATOM 12000 C C . MET B 1 742 ? -16.828 60.906 -2.816 1 93.75 742 MET B C 1
ATOM 12002 O O . MET B 1 742 ? -16.016 61.375 -3.621 1 93.75 742 MET B O 1
ATOM 12006 N N . GLU B 1 743 ? -18.047 61.219 -2.828 1 93.75 743 GLU B N 1
ATOM 12007 C CA . GLU B 1 743 ? -18.594 62.344 -3.604 1 93.75 743 GLU B CA 1
ATOM 12008 C C . GLU B 1 743 ? -19.188 63.406 -2.691 1 93.75 743 GLU B C 1
ATOM 12010 O O . GLU B 1 743 ? -20.016 63.094 -1.826 1 93.75 743 GLU B O 1
ATOM 12015 N N . LEU B 1 744 ? -18.734 64.625 -2.842 1 92.56 744 LEU B N 1
ATOM 12016 C CA . LEU B 1 744 ? -19.203 65.75 -2.041 1 92.56 744 LEU B CA 1
ATOM 12017 C C . LEU B 1 744 ? -20.328 66.438 -2.754 1 92.56 744 LEU B C 1
ATOM 12019 O O . LEU B 1 744 ? -20.188 66.875 -3.912 1 92.56 744 LEU B O 1
ATOM 12023 N N . LEU B 1 745 ? -21.453 66.5 -2.129 1 91.44 745 LEU B N 1
ATOM 12024 C CA . LEU B 1 745 ? -22.578 67.312 -2.594 1 91.44 745 LEU B CA 1
ATOM 12025 C C . LEU B 1 745 ? -22.734 68.562 -1.745 1 91.44 745 LEU B C 1
ATOM 12027 O O . LEU B 1 745 ? -23.031 68.5 -0.549 1 91.44 745 LEU B O 1
ATOM 12031 N N . SER B 1 746 ? -22.484 69.75 -2.305 1 87.62 746 SER B N 1
ATOM 12032 C CA . SER B 1 746 ? -22.5 71 -1.564 1 87.62 746 SER B CA 1
ATOM 12033 C C . SER B 1 746 ? -23 72.188 -2.436 1 87.62 746 SER B C 1
ATOM 12035 O O . SER B 1 746 ? -23.156 72 -3.648 1 87.62 746 SER B O 1
ATOM 12037 N N . GLY B 1 747 ? -23.422 73.188 -1.778 1 85.62 747 GLY B N 1
ATOM 12038 C CA . GLY B 1 747 ? -23.875 74.375 -2.482 1 85.62 747 GLY B CA 1
ATOM 12039 C C . GLY B 1 747 ? -25.156 74.125 -3.27 1 85.62 747 GLY B C 1
ATOM 12040 O O . GLY B 1 747 ? -26.156 73.688 -2.719 1 85.62 747 GLY B O 1
ATOM 12041 N N . MET B 1 748 ? -25.062 74.25 -4.613 1 80.06 748 MET B N 1
ATOM 12042 C CA . MET B 1 748 ? -26.219 74.25 -5.496 1 80.06 748 MET B CA 1
ATOM 12043 C C . MET B 1 748 ? -26.688 72.812 -5.699 1 80.06 748 MET B C 1
ATOM 12045 O O . MET B 1 748 ? -27.828 72.562 -6.121 1 80.06 748 MET B O 1
ATOM 12049 N N . ASN B 1 749 ? -25.844 71.875 -5.316 1 83.69 749 ASN B N 1
ATOM 12050 C CA . ASN B 1 749 ? -26.172 70.5 -5.531 1 83.69 749 ASN B CA 1
ATOM 12051 C C . ASN B 1 749 ? -27.062 69.938 -4.418 1 83.69 749 ASN B C 1
ATOM 12053 O O . ASN B 1 749 ? -27.531 68.812 -4.484 1 83.69 749 ASN B O 1
ATOM 12057 N N . ILE B 1 750 ? -27.234 70.75 -3.412 1 87.12 750 ILE B N 1
ATOM 12058 C CA . ILE B 1 750 ? -28.094 70.312 -2.312 1 87.12 750 ILE B CA 1
ATOM 12059 C C . ILE B 1 750 ? -29.562 70.625 -2.65 1 87.12 750 ILE B C 1
ATOM 12061 O O . ILE B 1 750 ? -29.922 71.812 -2.865 1 87.12 750 ILE B O 1
ATOM 12065 N N . THR B 1 751 ? -30.375 69.625 -2.779 1 79.38 751 THR B N 1
ATOM 12066 C CA . THR B 1 751 ? -31.766 69.812 -3.191 1 79.38 751 THR B CA 1
ATOM 12067 C C . THR B 1 751 ? -32.656 70.062 -1.98 1 79.38 751 THR B C 1
ATOM 12069 O O . THR B 1 751 ? -33.75 70.625 -2.105 1 79.38 751 THR B O 1
ATOM 12072 N N . GLY B 1 752 ? -32.281 69.625 -0.843 1 82 752 GLY B N 1
ATOM 12073 C CA . GLY B 1 752 ? -33.062 69.812 0.365 1 82 752 GLY B CA 1
ATOM 12074 C C . GLY B 1 752 ? -32.375 69.312 1.614 1 82 752 GLY B C 1
ATOM 12075 O O . GLY B 1 752 ? -31.453 68.5 1.531 1 82 752 GLY B O 1
ATOM 12076 N N . ILE B 1 753 ? -32.75 69.938 2.725 1 84.88 753 ILE B N 1
ATOM 12077 C CA . ILE B 1 753 ? -32.188 69.5 4.02 1 84.88 753 ILE B CA 1
ATOM 12078 C C . ILE B 1 753 ? -33.219 68.625 4.734 1 84.88 753 ILE B C 1
ATOM 12080 O O . ILE B 1 753 ? -34.375 68.938 4.867 1 84.88 753 ILE B O 1
ATOM 12084 N N . PRO B 1 754 ? -32.781 67.438 5.113 1 84.75 754 PRO B N 1
ATOM 12085 C CA . PRO B 1 754 ? -33.688 66.562 5.812 1 84.75 754 PRO B CA 1
ATOM 12086 C C . PRO B 1 754 ? -34.312 67.188 7.055 1 84.75 754 PRO B C 1
ATOM 12088 O O . PRO B 1 754 ? -33.594 67.812 7.84 1 84.75 754 PRO B O 1
ATOM 12091 N N . GLU B 1 755 ? -35.562 67 7.262 1 82.38 755 GLU B N 1
ATOM 12092 C CA . GLU B 1 755 ? -36.312 67.562 8.391 1 82.38 755 GLU B CA 1
ATOM 12093 C C . GLU B 1 755 ? -35.812 67 9.719 1 82.38 755 GLU B C 1
ATOM 12095 O O . GLU B 1 755 ? -35.781 67.688 10.727 1 82.38 755 GLU B O 1
ATOM 12100 N N . GLU B 1 756 ? -35.312 65.812 9.648 1 80.31 756 GLU B N 1
ATOM 12101 C CA . GLU B 1 756 ? -34.812 65.188 10.859 1 80.31 756 GLU B CA 1
ATOM 12102 C C . GLU B 1 756 ? -33.594 65.938 11.406 1 80.31 756 GLU B C 1
ATOM 12104 O O . GLU B 1 756 ? -33.406 66.062 12.625 1 80.31 756 GLU B O 1
ATOM 12109 N N . ALA B 1 757 ? -32.906 66.438 10.523 1 83 757 ALA B N 1
ATOM 12110 C CA . ALA B 1 757 ? -31.75 67.25 10.953 1 83 757 ALA B CA 1
ATOM 12111 C C . ALA B 1 757 ? -32.156 68.562 11.562 1 83 757 ALA B C 1
ATOM 12113 O O . ALA B 1 757 ? -31.625 69 12.602 1 83 757 ALA B O 1
ATOM 12114 N N . LEU B 1 758 ? -33.094 69.188 10.961 1 82.44 758 LEU B N 1
ATOM 12115 C CA . LEU B 1 758 ? -33.562 70.5 11.445 1 82.44 758 LEU B CA 1
ATOM 12116 C C . LEU B 1 758 ? -34.312 70.312 12.766 1 82.44 758 LEU B C 1
ATOM 12118 O O . LEU B 1 758 ? -34.188 71.188 13.656 1 82.44 758 LEU B O 1
ATOM 12122 N N . ASP B 1 759 ? -35.062 69.25 12.906 1 78.31 759 ASP B N 1
ATOM 12123 C CA . ASP B 1 759 ? -35.812 69 14.141 1 78.31 759 ASP B CA 1
ATOM 12124 C C . ASP B 1 759 ? -34.844 68.75 15.312 1 78.31 759 ASP B C 1
ATOM 12126 O O . ASP B 1 759 ? -35.156 69.125 16.438 1 78.31 759 ASP B O 1
ATOM 12130 N N . ALA B 1 760 ? -33.75 68.188 15.008 1 75.44 760 ALA B N 1
ATOM 12131 C CA . ALA B 1 760 ? -32.812 67.812 16.047 1 75.44 760 ALA B CA 1
ATOM 12132 C C . ALA B 1 760 ? -32.188 69.062 16.656 1 75.44 760 ALA B C 1
ATOM 12134 O O . ALA B 1 760 ? -31.781 69.125 17.812 1 75.44 760 ALA B O 1
ATOM 12135 N N . ILE B 1 761 ? -32.094 70.125 15.859 1 72.69 761 ILE B N 1
ATOM 12136 C CA . ILE B 1 761 ? -31.562 71.375 16.359 1 72.69 761 ILE B CA 1
ATOM 12137 C C . ILE B 1 761 ? -32.562 72.062 17.281 1 72.69 761 ILE B C 1
ATOM 12139 O O . ILE B 1 761 ? -32.188 72.688 18.266 1 72.69 761 ILE B O 1
ATOM 12143 N N . VAL B 1 762 ? -33.906 72 16.969 1 60.47 762 VAL B N 1
ATOM 12144 C CA . VAL B 1 762 ? -34.938 72.688 17.703 1 60.47 762 VAL B CA 1
ATOM 12145 C C . VAL B 1 762 ? -35.188 72 19.047 1 60.47 762 VAL B C 1
ATOM 12147 O O . VAL B 1 762 ? -35.406 72.688 20.062 1 60.47 762 VAL B O 1
ATOM 12150 N N . ILE B 1 763 ? -35.219 70.688 19.094 1 51.09 763 ILE B N 1
ATOM 12151 C CA . ILE B 1 763 ? -35.562 70 20.344 1 51.09 763 ILE B CA 1
ATOM 12152 C C . ILE B 1 763 ? -34.5 70.25 21.391 1 51.09 763 ILE B C 1
ATOM 12154 O O . ILE B 1 763 ? -34.75 70.125 22.594 1 51.09 763 ILE B O 1
ATOM 12158 N N . THR B 1 764 ? -33.438 70.562 21.125 1 45.47 764 THR B N 1
ATOM 12159 C CA . THR B 1 764 ? -32.5 70.812 22.219 1 45.47 764 THR B CA 1
ATOM 12160 C C . THR B 1 764 ? -32.406 72.25 22.594 1 45.47 764 THR B C 1
ATOM 12162 O O . THR B 1 764 ? -32.406 73.125 21.719 1 45.47 764 THR B O 1
#

Nearest PDB structures (foldseek):
  4b7l-assembly1_A  TM=6.543E-01  e=2.954E-05  Homo sapiens
  4b7l-assembly2_B  TM=6.427E-01  e=3.672E-05  Homo sapiens
  2ds4-assembly1_A  TM=7.295E-01  e=8.138E-04  Homo sapiens
  2n62-assembly1_L  TM=4.881E-01  e=4.322E-05  unclassified
  4b7l-assembly1_A  TM=6.542E-01  e=2.799E-05  Homo sapiens

Organism: Mytilus galloprovincialis (NCBI:txid29158)

pLDDT: mean 81.14, std 18.63, range [19.19, 97.62]

Secondary structure (DSSP, 8-state):
-------------------------STT--GGGTB-TTT-PBP-SSSS-EEE-TTS-EEEHHHHHHHEETTEEE-TTT--EEEPGGG-GGGSPB-HHHHHHHHHHHHHTT-TT-B-SS-TT-PBP-EEETTTTEEE-HHHHHHHHHSTTTTTS-EEEGGGGGG--GGGGS---B--STT-TTPBEEEEE--TTT-EEEEHHHHHHTS-GGGT--EEEHHHHHHHHHHHHHHHHHHHHHHHHHHHHHHHHHHHHHHHHHHHHHHHHHHHHHHHHHHHHHHHHHHHHHHHHHHHHHHHHHHHHHHHHHHHHHHHHHHHHHHHHHHHHHHHS-HHHHHHHHHHHHHHHHHHHH-----S-SS---EEEE-TT-THHHHHHHTTSSEEEE----GGG-EEEEE-EETTS-EEEEEEE-B-TTSPBP-S----EEEEEE-TTS-EE-PPEEEEHHHHSEEEEEE--SS-EEEEEEEEETTEES-TT-EEEEEE-TTSPPPEEEEE----------------------------TT-EEETTEEE----B-TTT--TTEEE-TTS-EEEE------S--------TTS-SS-SEEEBS--B-SSSEEEEEEEEEEEE-S--SS-EEEEEEEEEGGGTTSSS-STT-TTEEEEEEEE-TTTSEEEEEEEETTEEEEEEEEEESSPPPTT--EEEEEEEEEETTTTEEEEEETTTTEEEEEE-----SSTTS-EEEEEEE--TTTEEEEEEEE-GGG-----HHHHHHHHH-/-------------------------STT--GGGTB-TTT-PBP-SSSS-EEE-TTS-EEEHHHHHHHEETTEEE-TTT--EEEPGGG-GGGSEE-HHHHHHHHHHHHHTT-TT-B-SS-TT-PBP-EEETTTTEEE-HHHHHHHHHSTTTTTS-EEEGGGGGG--HHHHS---B--STT-TTPBEEEEE--TTT-EEEEHHHHHHTS-GGGT--EEEHHHHHHHHHHHHHHHHHHHHHHHHHHHHHHHHHHHHHHHHHHHHHHHHHHHHHHHHHHHHHHHHHHHHHHHHHHHHHHHHHHHHHHHHHHHHHHHHHHHHHHHHHHHHHHHS-HHHHHHHHHHHHHHHHHHHH-----S-SS---EEEE-TT-HHHHHHHHTTSSEEEE----GGG-EEEEE-EETTS-EEEEEEE-B-TTSPBP-S----EEEEEE-TTS-EE-PPEEEEHHHHSEEEEEE--SS-EEEEEEEEETTEES-TT-EEEEEE-TTSPP-EEEEE----------------------------TT-EEETTEEE----B-TTT--TTEEE-TTS-EEEE------S--------TTS-SSSSEEEBS--B-SSSEEEEEEEEEEEE-S--SS-EEEEEEEEEGGGTTSSS-STT-TTEEEEEEEE-TTTSEEEEEEEETTEEEEEEEEEESSPPPTT--EEEEEEEEEETTTTEEEEEETTTTEEEEEE-----SSTTS-EEEEEEE--TTTEEEEEEEE-GGG-----HHHHHHHHH-

Foldseek 3Di:
DPPPDPPPPPPPPPPPPPCVVVPPDPVPDDLPLQAAPQPRHGAEDAFFFWFAAPVRHIHGQVVQVVQDDPQWGQDPPPRDIGGCVVSHVVPGDTDQVSHLVNVLVCLQVVDQQDFFRPDPVRHRFFKAWQAVLTGHDPVVVVVQCPDPVRVPTDIGTSPVCNPPDSVSSHHQDWDPDPPRRPFGFFKAFVDPVGGGTDTPVCCPPPADVVVPTDIDTPVVVVVVVVVVVLLVVLVVVVVVVVVLLVVVVVVVVVVVVVVVVVVVVVVVCVVVVVVVVVVVVVVVVVVVVQVVVVVVLVVQQVVLVVVVVVLVVLVVVLVVVLVCCVVPNDPVSSVVCVVVSVVSNVVSVPDDGDPDRPHDPDDDDDQPCHDPNVVVVVVPPDDDADWQFDLLQKKWKAKAAAAQDKDWGIKIWTAHPVRHTTQGDDWDKWKWKADPVFDIDTFDWADCCNPPSIITTIDHHNDWDKMFMFMATVRHTSDPVTDIYTHDHPPDDMDMDMDGSDDPPDPPPPPPPPPPDPPCPCLPQDQDPQWDDDDFATFGDWAFDPQAADPQWDADPVRFKIWGDDDSSHGDDDPPDRPPRYQDAANWTWISHWDLDAGKYKWKKKKKKFFAAQFGFWWFKKKKKAFPVLPSPHNDSQQQQRMWMWTWGQDPVPQATWTFIGHNSDTDDTGHQGHRGGDPPPDMDMWMKMWMARLPQGKIWIATPVVRDTRDIDGPNVCVVVPTTMIIIIHGDDVPGMGMMMGIQTRPSDPDDRVNRVVVVVVD/DPPPPPPPPPPDPDPPPPCPVPPPDPVPDDPPLQAAPPPRHGAEDAFFFWFAAPVRHIHGQVVQVVQDDDQWGQDPPPRDIGGCVVRHVVPGDTDVVSHLVNVLVCLQVVDQQDFFRPDPVRHRFFKAWQAVLTGHDPVVVVVQCPDPVRVPTDIGTSPVCNPPDSVSSHHQDWDPDPPGRPFGFFKAWVDPVGGGTDTPVCCPPPADVVVPTDIDTPVVVVVVVVVVVLLVVLVVVVVVVVVVLVVVVVVVVVVVVVVVVVVVVVVVCVVVVVVVVVVVVVVVVVVVVQVVVVVVLVVQQVVLVVVVVVLVVLVVVLVVVLVCCVPPNPPVSSVVCVVVSVVSNVVSVPDDGDPDRPHDPDDDDDQPCHDPNVVVVVVPPDDDADWQFDLLQKKWKAKAAAAQDKDWGIKIWTAHPVRHTTQGDDWDKWKWKADPVFDIDTFDWADCCNPPSIITTIDHHRDWDKMFMFMDTVRDTSDPQTDIYTHDHPPDDMDMDMDGSDDPPDDPDPPPPPPPDDDCPCPPPDQDPQWDDDDFATFHDKAFDPQAADPQWDADPVRFKIWGDDDDPHTDDPPPDRPPRYQDAANWTWIPDFDLDAGKYKWKKKKKKFFAAQFAFWWFKKKKKAFPVLPSPHNDSQQQQRMKMWTWGQDPVVQATWTFIGHNSDTPDTGHDGHRHGDDPVDMDMWMKMWMAGLPQGKIWIATPVVRDTRDIDGPNVCVVSVTTMIIIIHGDDVPGMGMMMGIQTRPSDPDDRPNRVVVVVVD

Solvent-accessible surface area (backbone atoms only — not comparable to full-atom values): 83282 Å² total; per-residue (Å²): 130,84,75,75,75,78,72,76,76,76,75,69,78,76,75,71,60,74,72,70,66,80,68,76,77,76,81,77,68,58,71,71,72,48,27,22,81,84,81,64,43,64,45,35,94,75,70,26,33,40,25,39,44,74,79,56,49,56,37,22,51,58,59,47,58,69,50,45,50,94,61,29,33,56,39,86,89,79,66,49,76,42,71,39,54,94,73,34,74,81,62,36,51,70,42,60,47,56,41,40,50,44,50,51,51,45,45,58,64,66,49,86,71,44,46,16,72,75,57,91,79,61,44,58,31,50,29,32,32,58,81,76,58,38,34,21,20,72,67,52,44,55,51,41,57,66,35,82,90,43,41,82,52,55,72,43,50,45,80,72,46,51,80,56,57,70,71,75,58,46,67,82,65,50,35,85,53,88,93,35,60,85,32,48,61,50,27,24,34,70,28,92,90,69,60,45,74,28,20,69,65,46,36,64,73,74,41,26,59,90,76,70,32,42,71,45,50,32,66,58,56,37,54,54,51,48,50,54,46,51,54,41,42,50,53,36,49,53,53,39,50,53,43,50,46,36,47,50,52,46,51,49,39,50,53,47,36,54,51,52,51,54,52,47,53,50,49,51,52,52,56,51,48,52,54,52,49,52,49,51,52,39,52,53,49,50,52,49,50,46,52,51,56,52,49,56,40,44,50,51,39,50,51,50,45,52,52,46,51,53,52,39,49,53,44,51,47,42,42,49,45,49,50,46,35,69,69,66,29,52,66,70,58,34,60,74,40,43,64,48,48,48,51,40,39,50,49,56,61,67,59,83,76,83,74,62,60,61,39,60,63,51,65,45,81,43,72,39,65,37,71,69,54,33,50,60,54,44,74,55,38,50,43,76,45,64,52,55,60,16,74,59,51,28,31,40,35,27,24,36,33,46,45,72,37,78,35,66,34,40,36,40,35,47,14,23,75,89,65,48,69,39,58,63,66,84,73,58,62,46,46,38,37,4,34,75,86,48,53,69,43,72,55,58,68,43,81,34,19,78,83,72,38,25,34,40,30,50,46,65,43,75,67,69,43,56,29,15,31,40,52,23,52,77,81,39,65,80,45,90,90,43,44,68,37,38,29,34,61,82,88,60,87,73,53,71,50,74,48,67,46,55,78,69,70,68,73,75,67,79,63,78,71,68,70,76,72,83,72,79,76,74,78,74,70,74,84,63,89,58,53,33,68,62,85,80,29,35,18,42,58,53,32,53,27,72,72,36,24,11,82,59,52,37,58,39,95,83,19,36,37,40,29,60,55,77,73,75,76,45,30,66,84,70,80,62,69,80,59,92,69,38,33,82,43,18,48,23,31,36,37,64,45,59,52,68,63,78,45,36,37,34,40,34,40,36,39,38,38,30,37,65,33,74,46,56,69,48,51,46,35,38,40,33,42,23,28,68,83,48,52,45,74,33,65,60,44,32,64,29,81,61,15,40,23,41,31,33,25,23,32,86,86,82,62,22,24,22,41,32,29,24,42,47,60,37,77,74,43,83,41,81,71,44,69,28,50,51,43,60,94,88,48,64,52,76,45,44,38,35,41,41,35,29,54,69,76,18,32,42,35,35,29,32,65,80,80,64,41,72,70,44,74,47,64,64,48,84,42,78,84,33,81,57,42,35,23,44,34,42,31,60,36,52,69,86,35,26,51,49,38,39,35,56,36,28,12,82,66,54,88,72,77,62,62,60,58,58,49,58,60,66,77,99,132,80,74,74,76,76,75,76,78,77,73,77,79,79,78,79,66,75,75,71,66,80,69,78,76,76,81,78,68,57,71,72,73,48,28,23,79,84,82,64,43,65,44,35,94,74,71,26,33,40,25,40,45,75,79,55,49,56,37,22,51,59,58,46,58,70,50,46,51,94,59,30,33,56,39,86,88,80,67,49,76,42,71,38,53,93,74,34,75,79,62,35,52,71,42,62,45,55,42,41,50,44,51,50,51,43,44,58,65,66,47,86,72,44,47,16,72,75,54,91,80,60,44,56,30,50,29,31,32,56,78,75,59,37,34,21,20,73,68,52,45,53,52,40,55,66,35,83,89,43,41,82,54,55,72,43,50,46,83,72,45,51,79,56,55,71,72,74,56,46,69,81,64,52,34,85,52,87,91,36,60,85,32,48,61,52,29,23,32,70,28,92,88,69,60,46,76,27,22,70,64,46,36,63,75,74,41,25,59,90,76,69,32,41,73,42,51,33,67,59,55,36,54,55,50,48,52,54,46,51,53,40,41,45,53,36,49,52,52,40,52,52,44,50,51,34,47,50,53,46,51,49,40,50,53,48,37,55,51,52,50,54,52,47,53,52,49,50,52,54,56,51,47,52,53,52,50,53,48,52,51,38,52,53,49,52,53,47,51,45,52,50,56,51,48,57,39,44,50,51,38,49,52,49,46,53,53,46,51,53,51,39,50,54,46,50,47,42,43,49,46,48,49,46,37,69,69,66,30,54,64,70,57,33,59,73,42,43,64,47,48,48,51,39,42,51,49,57,63,66,59,82,74,82,73,62,62,62,39,59,63,54,64,46,81,43,72,40,65,36,70,71,54,33,49,59,54,44,73,56,37,50,42,76,46,66,51,55,60,15,75,64,52,29,31,39,34,28,25,37,34,45,46,72,36,78,35,69,33,40,38,40,34,47,14,23,75,86,66,47,68,39,58,63,66,84,72,58,64,47,47,36,38,2,35,71,86,46,52,63,43,72,54,59,70,43,81,36,18,78,84,72,38,26,34,40,30,50,46,65,45,76,68,70,42,55,28,16,33,39,50,23,52,78,79,39,64,80,44,89,88,43,45,70,36,37,28,34,60,82,90,58,86,72,54,71,49,73,46,58,45,66,71,77,72,69,75,75,69,79,64,78,70,70,71,75,73,82,74,79,75,74,78,75,80,72,86,64,92,58,56,32,70,61,83,80,31,34,18,42,59,55,32,53,25,71,71,35,24,12,82,60,53,37,59,40,94,83,19,36,36,40,29,59,58,79,73,78,77,44,20,49,80,66,81,62,68,81,58,92,68,40,33,81,43,19,47,22,33,36,38,69,48,64,52,65,62,75,47,34,36,34,42,34,42,37,38,37,39,31,37,66,34,74,48,56,76,48,51,45,35,37,40,34,41,23,29,67,83,49,53,42,74,33,64,61,43,32,62,31,82,63,15,40,24,41,31,33,26,24,31,86,87,83,60,21,25,22,40,32,31,24,43,48,58,36,78,73,42,83,42,82,73,44,68,28,51,51,44,59,94,89,50,64,50,76,46,44,38,36,40,40,35,30,55,70,76,17,31,41,36,34,29,32,65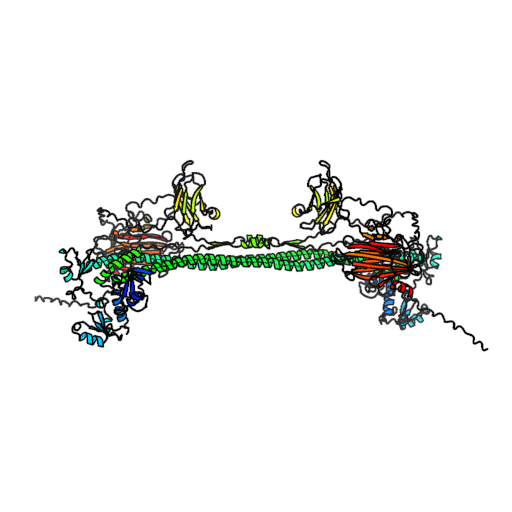,82,79,64,41,71,72,44,74,46,65,66,48,84,44,76,83,36,83,60,42,34,23,45,34,42,33,58,38,52,69,86,35,28,51,48,38,39,34,56,38,27,12,82,65,53,89,72,79,60,64,62,59,58,50,57,60,65,75,97

InterPro domains:
  IPR000315 B-box-type zinc finger [PS50119] (111-158)
  IPR000315 B-box-type zinc finger [SM00336] (111-158)
  IPR000315 B-box-type zinc finger [SM00336] (170-218)
  IPR001841 Zinc finger, RING-type [PS50089] (36-79)
  IPR001841 Zinc finger, RING-type [SM00184] (36-78)
  IPR003649 B-box, C-terminal [SM00502] (225-351)
  IPR013083 Zinc finger, RING/FYVE/PHD-type [G3DSA:3.30.40.10] (23-96)
  IPR013320 Concanavalin A-like lectin/glucanase domain superfamily [SSF49899] (532-736)
  IPR013783 Immunoglobulin-like fold [G3DSA:2.60.40.10] (399-492)
  IPR014756 Immunoglobulin E-set [SSF81296] (409-487)
  IPR017868 Filamin/ABP280 repeat-like [PS50194] (415-487)
  IPR017907 Zinc finger, RING-type, conserved site [PS00518] (55-64)
  IPR043136 B30.2/SPRY domain superfamily [G3DSA:2.60.120.920] (537-751)
  IPR047153 TRIM45/56/19-like [PTHR25462] (32-496)

Sequence (1528 aa):
MSTGTYHPVMTQPFRVQSKTSIRPQIEHVRQKFLECYVCNEDFNETDHIPRTLPCLHCVCEVCMESLKTRDSVVCPECNESHPVPNGDVKNFEKDGCRGYLVNYLQVQANETAITCDECSNKRRGTHRCKECSQFLCNDCTDAHMKTKVTKRHEITNVNDLKDCTIEELQAIQRCSVKGHEDQQFQYYCVSNTCDKPVCALCAVQFHSESKGHKLRTLMDVYLETKRTVDTLVSEVKHKQLTAEDTLNIVDGIIANLDEVQEKMVEDIEVAFGQCQKKLEERKEEVKNELLNAVSVKKKRLQDQLSSLNFHKGNLDDSNEFATCVSTYATPSEFMNFKDKVIDRLKDMNTRHFDVNPHDNADVQFHLDNMGEDFKHFANNVGKIWSSSLYIPKTNVTMSDIPADVEDVPITIFLYNIDGDPQVEGGVDIRVEIEDPNGKIQRPTVEDFTAKQGCYKVYFMSAKLGKHKATVLINGDSINPDGYRFNVISHGAGRQSVTYRSARIPDTPQPRNLVSPTNSDVTIVGRITPRDIMHGDVNCVDISFDSSVAHNSMDISGDEKVMKVKTMKQRHGISFREPEAGHFRNYKGTIATKSFNKPGLFYWEVVVQYKILRLIRQTMLFEMGLARIDCVDKRYTVDAFPYAWAVSARGCHICGKVCLQTWHNGQLMTHNPLSNRTPTPATMVVRLHYGFLLDSIKRHWIIVDLKTKKVIFHFKNLVISEMSDPLFPVFALYSPEQVQASMELLSGMNITGIPEEALDAIVITMSTGTYHPVMTQPFRVQSKTSIRPQIEHVRQKFLECYVCNEDFNETDHIPRTLPCLHCVCEVCMESLKTRDSVVCPECNESHPVPNGDVKNFEKDGCRGYLVNYLQVQANETAITCDECSNKRRGTHRCKECSQFLCNDCTDAHMKTKVTKRHEITNVNDLKDCTIEELQAIQRCSVKGHEDQQFQYYCVSNTCDKPVCALCAVQFHSESKGHKLRTLMDVYLETKRTVDTLVSEVKHKQLTAEDTLNIVDGIIANLDEVQEKMVEDIEVAFGQCQKKLEERKEEVKNELLNAVSVKKKRLQDQLSSLNFHKGNLDDSNEFATCVSTYATPSEFMNFKDKVIDRLKDMNTRHFDVNPHDNADVQFHLDNMGEDFKHFANNVGKIWSSSLYIPKTNVTMSDIPADVEDVPITIFLYNIDGDPQVEGGVDIRVEIEDPNGKIQRPTVEDFTAKQGCYKVYFMSAKLGKHKATVLINGDSINPDGYRFNVISHGAGRQSVTYRSARIPDTPQPRNLVSPTNSDVTIVGRITPRDIMHGDVNCVDISFDSSVAHNSMDISGDEKVMKVKTMKQRHGISFREPEAGHFRNYKGTIATKSFNKPGLFYWEVVVQYKILRLIRQTMLFEMGLARIDCVDKRYTVDAFPYAWAVSARGCHICGKVCLQTWHNGQLMTHNPLSNRTPTPATMVVRLHYGFLLDSIKRHWIIVDLKTKKVIFHFKNLVISEMSDPLFPVFALYSPEQVQASMELLSGMNITGIPEEALDAIVIT